Protein 9MHW (pdb70)

B-factor: mean 19.95, std 8.9, range [6.09, 127.35]

InterPro domains:
  IPR000157 Toll/interleukin-1 receptor homology (TIR) domain [PF01582] (880-1028)
  IPR000157 Toll/interleukin-1 receptor homology (TIR) domain [PS50104] (878-1022)
  IPR000157 Toll/interleukin-1 receptor homology (TIR) domain [SM00255] (879-1025)
  IPR000483 Cysteine-rich flanking region, C-terminal [SM00082] (772-823)
  IPR001611 Leucine-rich repeat [PF13855] (54-97)
  IPR001611 Leucine-rich repeat [PF13855] (277-323)
  IPR001611 Leucine-rich repeat [PF13855] (485-542)
  IPR001611 Leucine-rich repeat [PF13855] (640-700)
  IPR001611 Leucine-rich repeat [PF13855] (713-773)
  IPR001611 Leucine-rich repeat [PS51450] (64-85)
  IPR001611 Leucine-rich repeat [PS51450] (585-606)
  IPR001611 Leucine-rich repeat [PS51450] (640-661)
  IPR001611 Leucine-rich repeat [PS51450] (713-734)
  IPR001611 Leucine-rich repeat [PS51450] (737-758)
  IPR003591 Leucine-rich repeat, typical subtype [SM00369] (66-85)
  IPR003591 Leucine-rich repeat, typical subtype [SM00369] (124-147)
  IPR003591 Leucine-rich repeat, typical subtype [SM00369] (200-223)
  IPR003591 Leucine-rich repeat, typical subtype [SM00369] (224-244)
  IPR003591 Leucine-rich repeat, typical subtype [SM00369] (286-309)
  IPR003591 Leucine-rich repeat, typical subtype [SM00369] (310-334)

Radius of gyration: 31.09 Å; Cα contacts (8 Å, |Δi|>4): 2080; chains: 1; bounding box: 82×81×39 Å

Nearest PDB structures (foldseek):
  3wn4-assembly1_A  TM=9.957E-01  e=0.000E+00  Homo sapiens
  5awb-assembly1_A-2  TM=9.964E-01  e=0.000E+00  Homo sapiens
  5az5-assembly1_A  TM=9.906E-01  e=0.000E+00  Homo sapiens
  4r09-assembly1_B  TM=9.933E-01  e=0.000E+00  Homo sapiens
  5awa-assembly1_A  TM=9.949E-01  e=0.000E+00  Homo sapiens

Solvent-accessible surface area: 31179 Å² total; per-residue (Å²): 81,47,61,8,7,44,56,41,160,67,121,146,17,30,43,1,82,0,30,121,30,110,22,133,118,5,17,109,87,16,17,77,127,2,28,38,2,39,0,11,58,0,85,0,58,106,0,50,94,52,9,6,106,70,27,73,75,1,48,57,0,21,0,14,68,0,49,88,61,6,77,27,60,111,12,7,1,97,92,7,92,69,0,63,41,0,27,0,10,60,2,110,5,93,100,10,9,44,29,12,4,75,21,0,21,46,0,2,0,5,49,1,43,2,36,52,3,28,85,104,8,0,28,114,3,89,58,0,52,34,0,59,2,5,11,1,14,48,61,121,62,149,37,121,116,16,90,36,67,78,5,2,2,91,63,0,94,71,0,71,24,0,10,0,9,8,4,14,18,48,131,6,6,88,103,26,10,68,19,0,87,76,0,49,0,5,26,0,92,0,98,103,0,20,94,87,34,2,96,38,4,102,66,0,35,24,0,15,0,1,5,0,3,16,14,28,102,121,33,109,33,60,31,116,65,9,137,85,23,49,39,4,88,17,39,81,88,4,3,81,54,1,56,68,0,69,72,2,25,0,0,2,0,0,4,114,92,9,64,23,25,21,4,132,43,3,59,73,3,72,15,0,13,0,0,54,0,69,0,27,52,25,1,35,70,0,63,1,0,64,66,3,69,114,0,35,61,0,7,0,0,32,0,41,94,137,89,43,81,48,99,51,3,88,14,7,130,38,0,18,109,0,100,34,0,126,12,0,32,0,42,0,7,22,0,43,59,2,92,71,100,12,0,83,13,0,18,125,1,58,74,1,21,17,2,3,0,2,55,0,99,0,88,52,9,60,12,55,2,1,106,88,22,82,68,4,88,39,0,44,0,3,78,7,131,2,40,29,67,169,214,60,86,45,118,57,54,43,20,49,178,100,114,80,58,10,118,78,110,5,28,90,65,32,48,0,0,5,0,8,86,10,46,1,115,99,2,16,128,71,6,4,98,64,11,15,91,1,13,0,0,24,3,15,25,1,64,4,35,15,56,4,42,15,92,21,0,70,49,0,43,85,0,64,14,0,24,2,13,73,12,114,2,25,7,53,50,50,54,1,0,40,28,0,70,46,0,28,19,0,27,0,7,107,0,21,65,55,5,131,69,68,77,53,64,5,32,5,25,0,1,83,84,7,107,66,0,100,33,0,33,0,7,59,0,22,0,45,29,8,32,116,49,59,46,1,59,4,187,20,0,31,43,0,25,1,8,16,1,42,0,40,67,0,5,64,94,134,33,113,122,1,34,33,2,2,87,18,0,142,68,0,38,93,2,36,0,8,89,0,118,1,84,79,14,27,72,100,1,6,71,21,7,6,61,20,0,39,54,1,36,0,18,67,9,65,0,62,94,16,39,17,61,18,3,97,90,4,96,154,2,64,42,0,0,0,89,19,10,77,4,96,138,14,24,99,27,0,35,99,30,15,110,22,0,111,23,0,23,0,7,114,8,112,0,64,103,3,12,74,25,2,5,26,118,5,54,23,2,85,47,0,10,0,5,30,3,88,0,84,45,2,69,73,49,0,4,50,46,130,73,138,29,134,16,45,66,0,28,0,16,47,5,49,0,63,16,60,126,103,14,15,59,1,68,127,7,2,83,119,43,111,111,6,44,8,29,113,11,12,23,1,46,5,57,40,47,70,116,55,53,52,122,10,5,34,97

Structure (mmCIF, N/CA/C/O backbone):
data_9MHW
#
_entry.id   9MHW
#
_cell.length_a   140.073
_cell.length_b   100.530
_cell.length_c   77.913
_cell.angle_alpha   90.00
_cell.angle_beta   121.86
_cell.angle_gamma   90.00
#
_symmetry.space_group_name_H-M   'C 1 2 1'
#
loop_
_entity.id
_entity.type
_entity.pdbx_description
1 polymer 'Toll-like receptor 8'
2 branched alpha-D-mannopyranose-(1-2)-alpha-D-mannopyranose-(1-3)-[alpha-D-mannopyranose-(2-6)]beta-D-mannopyranose-(1-4)-2-acetamido-2-deoxy-beta-D-glucopyranose-(1-4)-2-acetamido-2-deoxy-beta-D-glucopyranose
3 branched beta-D-mannopyranose-(1-4)-2-acetamido-2-deoxy-beta-D-glucopyranose-(1-4)-2-acetamido-2-deoxy-beta-D-glucopyranose
4 non-polymer 2-acetamido-2-deoxy-beta-D-glucopyranose
5 non-polymer 'NICKEL (II) ION'
6 non-polymer (3S)-3-[(2-amino-5-{[2-methoxy-5-({[(3S)-oxolan-3-yl]amino}methyl)phenyl]methyl}-5H-pyrimido[5,4-b]indol-4-yl)amino]hexan-1-ol
7 water water
#
loop_
_atom_site.group_PDB
_atom_site.id
_atom_site.type_symbol
_atom_site.label_atom_id
_atom_site.label_alt_id
_atom_site.label_comp_id
_atom_site.label_asym_id
_atom_site.label_entity_id
_atom_site.label_seq_id
_atom_site.pdbx_PDB_ins_code
_atom_site.Cartn_x
_atom_site.Cartn_y
_atom_site.Cartn_z
_atom_site.occupancy
_atom_site.B_iso_or_equiv
_atom_site.auth_seq_id
_atom_site.auth_comp_id
_atom_site.auth_asym_id
_atom_site.auth_atom_id
_atom_site.pdbx_PDB_model_num
ATOM 1 N N . ARG A 1 6 ? 8.243 23.809 24.311 1.00 28.84 32 ARG A N 1
ATOM 2 C CA . ARG A 1 6 ? 8.398 22.378 24.069 1.00 28.89 32 ARG A CA 1
ATOM 3 C C . ARG A 1 6 ? 9.684 22.106 23.293 1.00 29.46 32 ARG A C 1
ATOM 4 O O . ARG A 1 6 ? 10.042 22.877 22.398 1.00 29.90 32 ARG A O 1
ATOM 24 N N . SER A 1 7 ? 10.399 21.025 23.654 1.00 29.05 33 SER A N 1
ATOM 25 C CA . SER A 1 7 ? 11.658 20.687 23.003 1.00 29.05 33 SER A CA 1
ATOM 26 C C . SER A 1 7 ? 11.474 20.441 21.526 1.00 28.10 33 SER A C 1
ATOM 27 O O . SER A 1 7 ? 10.458 19.888 21.107 1.00 28.26 33 SER A O 1
ATOM 35 N N . TYR A 1 8 ? 12.438 20.913 20.749 1.00 26.54 34 TYR A N 1
ATOM 36 C CA . TYR A 1 8 ? 12.447 20.807 19.304 1.00 25.26 34 TYR A CA 1
ATOM 37 C C . TYR A 1 8 ? 13.913 20.752 18.837 1.00 24.34 34 TYR A C 1
ATOM 38 O O . TYR A 1 8 ? 14.711 21.544 19.342 1.00 24.71 34 TYR A O 1
ATOM 56 N N . PRO A 1 9 ? 14.306 19.902 17.862 1.00 23.20 35 PRO A N 1
ATOM 57 C CA . PRO A 1 9 ? 13.520 18.904 17.122 1.00 22.91 35 PRO A CA 1
ATOM 58 C C . PRO A 1 9 ? 13.435 17.529 17.779 1.00 23.04 35 PRO A C 1
ATOM 59 O O . PRO A 1 9 ? 12.801 16.652 17.206 1.00 23.46 35 PRO A O 1
ATOM 70 N N . CYS A 1 10 ? 14.077 17.312 18.943 1.00 22.75 36 CYS A N 1
ATOM 71 C CA . CYS A 1 10 ? 14.092 15.994 19.571 1.00 23.54 36 CYS A CA 1
ATOM 72 C C . CYS A 1 10 ? 12.890 15.766 20.487 1.00 23.94 36 CYS A C 1
ATOM 73 O O . CYS A 1 10 ? 12.241 16.713 20.931 1.00 24.68 36 CYS A O 1
ATOM 80 N N . ASP A 1 11 ? 12.613 14.493 20.787 1.00 23.46 37 ASP A N 1
ATOM 81 C CA . ASP A 1 11 ? 11.598 14.087 21.747 1.00 23.98 37 ASP A CA 1
ATOM 82 C C . ASP A 1 11 ? 12.374 13.607 22.961 1.00 24.01 37 ASP A C 1
ATOM 83 O O . ASP A 1 11 ? 13.224 12.732 22.828 1.00 24.03 37 ASP A O 1
ATOM 92 N N . GLU A 1 12 ? 12.119 14.191 24.135 1.00 23.76 38 GLU A N 1
ATOM 93 C CA . GLU A 1 12 ? 12.859 13.845 25.340 1.00 24.00 38 GLU A CA 1
ATOM 94 C C . GLU A 1 12 ? 12.107 12.823 26.161 1.00 24.88 38 GLU A C 1
ATOM 95 O O . GLU A 1 12 ? 10.890 12.922 26.297 1.00 25.19 38 GLU A O 1
ATOM 107 N N . LYS A 1 13 ? 12.835 11.845 26.719 1.00 24.83 39 LYS A N 1
ATOM 108 C CA . LYS A 1 13 ? 12.250 10.792 27.529 1.00 25.41 39 LYS A CA 1
ATOM 109 C C . LYS A 1 13 ? 13.159 10.471 28.696 1.00 25.55 39 LYS A C 1
ATOM 110 O O . LYS A 1 13 ? 14.362 10.312 28.501 1.00 25.43 39 LYS A O 1
ATOM 117 N N . LYS A 1 14 ? 12.591 10.311 29.890 1.00 25.77 40 LYS A N 1
ATOM 118 C CA . LYS A 1 14 ? 13.383 9.908 31.043 1.00 26.55 40 LYS A CA 1
ATOM 119 C C . LYS A 1 14 ? 13.488 8.379 31.020 1.00 27.85 40 LYS A C 1
ATOM 120 O O . LYS A 1 14 ? 12.496 7.699 30.755 1.00 28.09 40 LYS A O 1
ATOM 139 N N . GLN A 1 15 ? 14.687 7.844 31.253 1.00 28.14 41 GLN A N 1
ATOM 140 C CA . GLN A 1 15 ? 14.899 6.400 31.305 1.00 29.02 41 GLN A CA 1
ATOM 141 C C . GLN A 1 15 ? 15.797 6.144 32.489 1.00 29.10 41 GLN A C 1
ATOM 142 O O . GLN A 1 15 ? 17.021 6.119 32.355 1.00 29.18 41 GLN A O 1
ATOM 149 N N . ASN A 1 16 ? 15.179 6.028 33.683 1.00 28.72 42 ASN A N 1
ATOM 150 C CA . ASN A 1 16 ? 15.894 5.852 34.947 1.00 28.95 42 ASN A CA 1
ATOM 151 C C . ASN A 1 16 ? 16.852 7.063 35.157 1.00 27.99 42 ASN A C 1
ATOM 152 O O . ASN A 1 16 ? 16.390 8.186 34.980 1.00 27.79 42 ASN A O 1
ATOM 163 N N . ASP A 1 17 ? 18.146 6.870 35.465 1.00 27.17 43 ASP A N 1
ATOM 164 C CA . ASP A 1 17 ? 19.069 7.976 35.697 1.00 27.16 43 ASP A CA 1
ATOM 165 C C . ASP A 1 17 ? 19.634 8.544 34.392 1.00 26.07 43 ASP A C 1
ATOM 166 O O . ASP A 1 17 ? 20.838 8.779 34.279 1.00 26.37 43 ASP A O 1
ATOM 175 N N . SER A 1 18 ? 18.752 8.806 33.416 1.00 24.42 44 SER A N 1
ATOM 176 C CA . SER A 1 18 ? 19.155 9.356 32.132 1.00 23.27 44 SER A CA 1
ATOM 177 C C . SER A 1 18 ? 17.986 10.063 31.446 1.00 21.46 44 SER A C 1
ATOM 178 O O . SER A 1 18 ? 16.825 9.762 31.722 1.00 20.61 44 SER A O 1
ATOM 186 N N . VAL A 1 19 ? 18.303 10.996 30.547 1.00 20.46 45 VAL A N 1
ATOM 187 C CA . VAL A 1 19 ? 17.316 11.698 29.726 1.00 19.96 45 VAL A CA 1
ATOM 188 C C . VAL A 1 19 ? 17.776 11.505 28.286 1.00 20.16 45 VAL A C 1
ATOM 189 O O . VAL A 1 19 ? 18.863 11.939 27.919 1.00 19.56 45 VAL A O 1
ATOM 202 N N . ILE A 1 20 ? 16.963 10.829 27.484 1.00 20.71 46 ILE A N 1
ATOM 203 C CA . ILE A 1 20 ? 17.296 10.530 26.093 1.00 21.79 46 ILE A CA 1
ATOM 204 C C . ILE A 1 20 ? 16.617 11.549 25.185 1.00 22.00 46 ILE A C 1
ATOM 205 O O . ILE A 1 20 ? 15.400 11.722 25.262 1.00 22.56 46 ILE A O 1
ATOM 221 N N . ALA A 1 21 ? 17.390 12.188 24.295 1.00 21.35 47 ALA A N 1
ATOM 222 C CA . ALA A 1 21 ? 16.846 13.080 23.285 1.00 21.67 47 ALA A CA 1
ATOM 223 C C . ALA A 1 21 ? 16.767 12.242 22.020 1.00 22.51 47 ALA A C 1
ATOM 224 O O . ALA A 1 21 ? 17.773 12.043 21.337 1.00 22.73 47 ALA A O 1
ATOM 231 N N . GLU A 1 22 ? 15.593 11.673 21.779 1.00 22.70 48 GLU A N 1
ATOM 232 C CA . GLU A 1 22 ? 15.310 10.885 20.597 1.00 23.45 48 GLU A CA 1
ATOM 233 C C . GLU A 1 22 ? 15.227 11.881 19.438 1.00 23.19 48 GLU A C 1
ATOM 234 O O . GLU A 1 22 ? 14.257 12.614 19.316 1.00 23.38 48 GLU A O 1
ATOM 246 N N . CYS A 1 23 ? 16.290 11.965 18.651 1.00 22.63 49 CYS A N 1
ATOM 247 C CA . CYS A 1 23 ? 16.409 12.930 17.562 1.00 22.90 49 CYS A CA 1
ATOM 248 C C . CYS A 1 23 ? 16.794 12.238 16.245 1.00 22.74 49 CYS A C 1
ATOM 249 O O . CYS A 1 23 ? 17.363 12.882 15.373 1.00 23.20 49 CYS A O 1
ATOM 256 N N . SER A 1 24 ? 16.452 10.958 16.082 1.00 22.25 50 SER A N 1
ATOM 257 C CA . SER A 1 24 ? 16.794 10.199 14.896 1.00 23.07 50 SER A CA 1
ATOM 258 C C . SER A 1 24 ? 15.775 10.366 13.793 1.00 24.10 50 SER A C 1
ATOM 259 O O . SER A 1 24 ? 14.609 10.650 14.073 1.00 23.93 50 SER A O 1
ATOM 267 N N . ASN A 1 25 ? 16.201 10.111 12.543 1.00 24.58 51 ASN A N 1
ATOM 268 C CA . ASN A 1 25 ? 15.314 10.057 11.383 1.00 26.48 51 ASN A CA 1
ATOM 269 C C . ASN A 1 25 ? 14.391 11.278 11.272 1.00 26.92 51 ASN A C 1
ATOM 270 O O . ASN A 1 25 ? 13.176 11.143 11.132 1.00 27.72 51 ASN A O 1
ATOM 281 N N . ARG A 1 26 ? 14.990 12.467 11.357 1.00 26.18 52 ARG A N 1
ATOM 282 C CA . ARG A 1 26 ? 14.301 13.762 11.360 1.00 26.07 52 ARG A CA 1
ATOM 283 C C . ARG A 1 26 ? 14.773 14.700 10.244 1.00 25.81 52 ARG A C 1
ATOM 284 O O . ARG A 1 26 ? 14.462 15.892 10.315 1.00 26.25 52 ARG A O 1
ATOM 305 N N . ARG A 1 27 ? 15.527 14.190 9.238 1.00 24.84 53 ARG A N 1
ATOM 306 C CA . ARG A 1 27 ? 16.057 14.982 8.121 1.00 24.99 53 ARG A CA 1
ATOM 307 C C . ARG A 1 27 ? 16.976 16.123 8.564 1.00 25.06 53 ARG A C 1
ATOM 308 O O . ARG A 1 27 ? 17.154 17.089 7.821 1.00 25.37 53 ARG A O 1
ATOM 329 N N . LEU A 1 28 ? 17.593 16.005 9.749 1.00 24.66 54 LEU A N 1
ATOM 330 C CA . LEU A 1 28 ? 18.456 17.062 10.262 1.00 25.03 54 LEU A CA 1
ATOM 331 C C . LEU A 1 28 ? 19.702 17.191 9.404 1.00 26.12 54 LEU A C 1
ATOM 332 O O . LEU A 1 28 ? 20.373 16.194 9.157 1.00 26.10 54 LEU A O 1
ATOM 348 N N . GLN A 1 29 ? 19.977 18.405 8.900 1.00 26.90 55 GLN A N 1
ATOM 349 C CA . GLN A 1 29 ? 21.171 18.677 8.084 1.00 27.95 55 GLN A CA 1
ATOM 350 C C . GLN A 1 29 ? 22.400 18.900 8.978 1.00 28.10 55 GLN A C 1
ATOM 351 O O . GLN A 1 29 ? 23.522 18.726 8.516 1.00 28.19 55 GLN A O 1
ATOM 365 N N . GLU A 1 30 ? 22.201 19.319 10.238 1.00 28.27 56 GLU A N 1
ATOM 366 C CA . GLU A 1 30 ? 23.279 19.535 11.186 1.00 28.74 56 GLU A CA 1
ATOM 367 C C . GLU A 1 30 ? 22.788 19.238 12.607 1.00 28.01 56 GLU A C 1
ATOM 368 O O . GLU A 1 30 ? 21.583 19.122 12.838 1.00 28.00 56 GLU A O 1
ATOM 380 N N . VAL A 1 31 ? 23.713 19.081 13.559 1.00 27.50 57 VAL A N 1
ATOM 381 C CA . VAL A 1 31 ? 23.331 18.825 14.960 1.00 28.07 57 VAL A CA 1
ATOM 382 C C . VAL A 1 31 ? 22.564 20.050 15.493 1.00 28.12 57 VAL A C 1
ATOM 383 O O . VAL A 1 31 ? 23.058 21.168 15.335 1.00 28.44 57 VAL A O 1
ATOM 396 N N . PRO A 1 32 ? 21.353 19.888 16.054 1.00 27.94 58 PRO A N 1
ATOM 397 C CA . PRO A 1 32 ? 20.623 21.074 16.521 1.00 27.94 58 PRO A CA 1
ATOM 398 C C . PRO A 1 32 ? 21.291 21.751 17.701 1.00 27.87 58 PRO A C 1
ATOM 399 O O . PRO A 1 32 ? 21.871 21.079 18.556 1.00 27.72 58 PRO A O 1
ATOM 410 N N . GLN A 1 33 ? 21.219 23.084 17.731 1.00 27.72 59 GLN A N 1
ATOM 411 C CA . GLN A 1 33 ? 21.719 23.882 18.847 1.00 27.92 59 GLN A CA 1
ATOM 412 C C . GLN A 1 33 ? 20.592 24.130 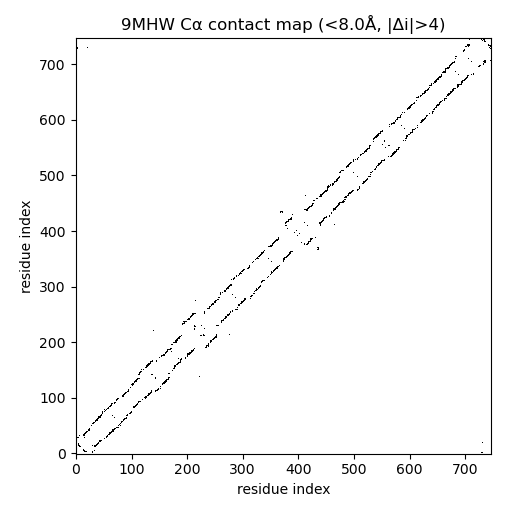19.879 1.00 27.81 59 GLN A C 1
ATOM 413 O O . GLN A 1 33 ? 20.695 25.054 20.680 1.00 28.49 59 GLN A O 1
ATOM 427 N N . THR A 1 34 ? 19.564 23.262 19.913 1.00 26.86 60 THR A N 1
ATOM 428 C CA . THR A 1 34 ? 18.425 23.368 20.815 1.00 26.68 60 THR A CA 1
ATOM 429 C C . THR A 1 34 ? 18.246 22.075 21.628 1.00 26.29 60 THR A C 1
ATOM 430 O O . THR A 1 34 ? 17.122 21.735 21.983 1.00 26.75 60 THR A O 1
ATOM 441 N N . VAL A 1 35 ? 19.349 21.365 21.936 1.00 25.28 61 VAL A N 1
ATOM 442 C CA . VAL A 1 35 ? 19.289 20.165 22.760 1.00 24.77 61 VAL A CA 1
ATOM 443 C C . VAL A 1 35 ? 19.129 20.628 24.217 1.00 24.11 61 VAL A C 1
ATOM 444 O O . VAL A 1 35 ? 19.774 21.593 24.627 1.00 24.34 61 VAL A O 1
ATOM 457 N N . GLY A 1 36 ? 18.284 19.949 24.984 1.00 23.06 62 GLY A N 1
ATOM 458 C CA . GLY A 1 36 ? 18.061 20.303 26.378 1.00 22.98 62 GLY A CA 1
ATOM 459 C C . GLY A 1 36 ? 19.319 20.149 27.207 1.00 22.71 62 GLY A C 1
ATOM 460 O O . GLY A 1 36 ? 20.088 19.208 26.995 1.00 22.79 62 GLY A O 1
ATOM 464 N N . LYS A 1 37 ? 19.565 21.087 28.123 1.00 22.34 63 LYS A N 1
ATOM 465 C CA . LYS A 1 37 ? 20.762 21.075 28.959 1.00 23.19 63 LYS A CA 1
ATOM 466 C C . LYS A 1 37 ? 20.825 19.859 29.909 1.00 23.55 63 LYS A C 1
ATOM 467 O O . LYS A 1 37 ? 21.906 19.455 30.297 1.00 24.14 63 LYS A O 1
ATOM 471 N N . TYR A 1 38 ? 19.684 19.259 30.237 1.00 23.44 64 TYR A N 1
ATOM 472 C CA . TYR A 1 38 ? 19.629 18.069 31.113 1.00 23.74 64 TYR A CA 1
ATOM 473 C C . TYR A 1 38 ? 19.675 16.742 30.299 1.00 22.57 64 TYR A C 1
ATOM 474 O O . TYR A 1 38 ? 19.687 15.675 30.900 1.00 23.12 64 TYR A O 1
ATOM 492 N N . VAL A 1 39 ? 19.708 16.800 28.956 1.00 21.19 65 VAL A N 1
ATOM 493 C CA . VAL A 1 39 ? 19.807 15.600 28.124 1.00 20.64 65 VAL A CA 1
ATOM 494 C C . VAL A 1 39 ? 21.161 14.904 28.386 1.00 19.57 65 VAL A C 1
ATOM 495 O O . VAL A 1 39 ? 22.198 15.546 28.286 1.00 19.71 65 VAL A O 1
ATOM 508 N N . THR A 1 40 ? 21.140 13.602 28.693 1.00 18.53 66 THR A N 1
ATOM 509 C CA . THR A 1 40 ? 22.367 12.825 28.923 1.00 18.21 66 THR A CA 1
ATOM 510 C C . THR A 1 40 ? 22.699 11.898 27.738 1.00 17.82 66 THR A C 1
ATOM 511 O O . THR A 1 40 ? 23.839 11.477 27.620 1.00 17.75 66 THR A O 1
ATOM 522 N N . GLU A 1 41 ? 21.707 11.522 26.909 1.00 17.60 67 GLU A N 1
ATOM 523 C CA . GLU A 1 41 ? 21.964 10.639 25.760 1.00 17.92 67 GLU A CA 1
ATOM 524 C C . GLU A 1 41 ? 21.285 11.257 24.559 1.00 17.87 67 GLU A C 1
ATOM 525 O O . GLU A 1 41 ? 20.093 11.514 24.618 1.00 17.74 67 GLU A O 1
ATOM 537 N N . LEU A 1 42 ? 22.036 11.500 23.481 1.00 17.35 68 LEU A N 1
ATOM 538 C CA . LEU A 1 42 ? 21.533 12.155 22.291 1.00 17.60 68 LEU A CA 1
ATOM 539 C C . LEU A 1 42 ? 21.571 11.192 21.104 1.00 17.80 68 LEU A C 1
ATOM 540 O O . LEU A 1 42 ? 22.652 10.753 20.698 1.00 18.22 68 LEU A O 1
ATOM 556 N N . ASP A 1 43 ? 20.396 10.837 20.569 1.00 17.32 69 ASP A N 1
ATOM 557 C CA . ASP A 1 43 ? 20.330 9.941 19.427 1.00 17.48 69 ASP A CA 1
ATOM 558 C C . ASP A 1 43 ? 20.079 10.744 18.176 1.00 17.43 69 ASP A C 1
ATOM 559 O O . ASP A 1 43 ? 18.944 11.097 17.916 1.00 17.34 69 ASP A O 1
ATOM 568 N N . LEU A 1 44 ? 21.117 10.990 17.383 1.00 17.15 70 LEU A N 1
ATOM 569 C CA . LEU A 1 44 ? 21.007 11.699 16.105 1.00 17.35 70 LEU A CA 1
ATOM 570 C C . LEU A 1 44 ? 21.200 10.757 14.907 1.00 17.35 70 LEU A C 1
ATOM 571 O O . LEU A 1 44 ? 21.532 11.227 13.818 1.00 17.32 70 LEU A O 1
ATOM 587 N N . SER A 1 45 ? 20.952 9.451 15.080 1.00 17.15 71 SER A N 1
ATOM 588 C CA . SER A 1 45 ? 21.141 8.491 13.992 1.00 18.15 71 SER A CA 1
ATOM 589 C C . SER A 1 45 ? 20.165 8.714 12.847 1.00 19.57 71 SER A C 1
ATOM 590 O O . SER A 1 45 ? 19.106 9.296 13.043 1.00 19.48 71 SER A O 1
ATOM 598 N N . ASP A 1 46 ? 20.533 8.266 11.646 1.00 20.60 72 ASP A N 1
ATOM 599 C CA . ASP A 1 46 ? 19.666 8.340 10.469 1.00 22.38 72 ASP A CA 1
ATOM 600 C C . ASP A 1 46 ? 19.198 9.755 10.109 1.00 22.88 72 ASP A C 1
ATOM 601 O O . ASP A 1 46 ? 18.039 9.962 9.775 1.00 23.68 72 ASP A O 1
ATOM 610 N N . ASN A 1 47 ? 20.113 10.703 10.107 1.00 22.47 73 ASN A N 1
ATOM 611 C CA . ASN A 1 47 ? 19.840 12.070 9.685 1.00 22.63 73 ASN A CA 1
ATOM 612 C C . ASN A 1 47 ? 20.761 12.396 8.477 1.00 24.14 73 ASN A C 1
ATOM 613 O O . ASN A 1 47 ? 21.378 11.488 7.922 1.00 24.94 73 ASN A O 1
ATOM 624 N N . PHE A 1 48 ? 20.792 13.643 8.018 1.00 24.54 74 PHE A N 1
ATOM 625 C CA . PHE A 1 48 ? 21.636 14.054 6.910 1.00 25.71 74 PHE A CA 1
ATOM 626 C C . PHE A 1 48 ? 22.810 14.889 7.425 1.00 25.26 74 PHE A C 1
ATOM 627 O O . PHE A 1 48 ? 23.225 15.827 6.750 1.00 25.72 74 PHE A O 1
ATOM 644 N N . ILE A 1 49 ? 23.351 14.558 8.619 1.00 24.46 75 ILE A N 1
ATOM 645 C CA . ILE A 1 49 ? 24.448 15.332 9.189 1.00 24.21 75 ILE A CA 1
ATOM 646 C C . ILE A 1 49 ? 25.730 14.993 8.439 1.00 24.65 75 ILE A C 1
ATOM 647 O O . ILE A 1 49 ? 26.045 13.821 8.263 1.00 24.83 75 ILE A O 1
ATOM 663 N N . THR A 1 50 ? 26.420 16.018 7.926 1.00 24.55 76 THR A N 1
ATOM 664 C CA . THR A 1 50 ? 27.637 15.849 7.143 1.00 24.70 76 THR A CA 1
ATOM 665 C C . THR A 1 50 ? 28.885 16.292 7.892 1.00 24.52 76 THR A C 1
ATOM 666 O O . THR A 1 50 ? 29.963 15.853 7.517 1.00 24.61 76 THR A O 1
ATOM 677 N N . HIS A 1 51 ? 28.764 17.187 8.895 1.00 24.12 77 HIS A N 1
ATOM 678 C CA . HIS A 1 51 ? 29.915 17.727 9.613 1.00 24.26 77 HIS A CA 1
ATOM 679 C C . HIS A 1 51 ? 29.714 17.773 11.125 1.00 24.18 77 HIS A C 1
ATOM 680 O O . HIS A 1 51 ? 28.641 18.133 11.610 1.00 24.59 77 HIS A O 1
ATOM 694 N N . ILE A 1 52 ? 30.783 17.462 11.862 1.00 23.23 78 ILE A N 1
ATOM 695 C CA . ILE A 1 52 ? 30.842 17.523 13.317 1.00 22.65 78 ILE A CA 1
ATOM 696 C C . ILE A 1 52 ? 32.085 18.343 13.647 1.00 23.15 78 ILE A C 1
ATOM 697 O O . ILE A 1 52 ? 33.167 18.032 13.155 1.00 23.22 78 ILE A O 1
ATOM 713 N N . THR A 1 53 ? 31.937 19.387 14.460 1.00 23.74 79 THR A N 1
ATOM 714 C CA . THR A 1 53 ? 33.052 20.244 14.903 1.00 24.54 79 THR A CA 1
ATOM 715 C C . THR A 1 53 ? 32.996 20.376 16.437 1.00 25.29 79 THR A C 1
ATOM 716 O O . THR A 1 53 ? 32.048 19.885 17.058 1.00 24.64 79 THR A O 1
ATOM 727 N N . ASN A 1 54 ? 33.995 21.056 17.052 1.00 26.64 80 ASN A N 1
ATOM 728 C CA . ASN A 1 54 ? 33.988 21.345 18.489 1.00 28.34 80 ASN A CA 1
ATOM 729 C C . ASN A 1 54 ? 32.845 22.316 18.904 1.00 28.06 80 ASN A C 1
ATOM 730 O O . ASN A 1 54 ? 32.684 22.572 20.091 1.00 28.72 80 ASN A O 1
ATOM 741 N N . GLU A 1 55 ? 32.072 22.851 17.938 1.00 27.51 81 GLU A N 1
ATOM 742 C CA . GLU A 1 55 ? 30.902 23.710 18.169 1.00 27.48 81 GLU A CA 1
ATOM 743 C C . GLU A 1 55 ? 29.594 22.891 18.170 1.00 26.79 81 GLU A C 1
ATOM 744 O O . GLU A 1 55 ? 28.594 23.326 18.750 1.00 27.22 81 GLU A O 1
ATOM 748 N N . SER A 1 56 ? 29.582 21.745 17.456 1.00 25.60 82 SER A N 1
ATOM 749 C CA . SER A 1 56 ? 28.420 20.870 17.310 1.00 24.84 82 SER A CA 1
ATOM 750 C C . SER A 1 56 ? 27.648 20.585 18.606 1.00 24.88 82 SER A C 1
ATOM 751 O O . SER A 1 56 ? 26.420 20.700 18.626 1.00 25.08 82 SER A O 1
ATOM 759 N N . PHE A 1 57 ? 28.357 20.212 19.676 1.00 24.48 83 PHE A N 1
ATOM 760 C CA . PHE A 1 57 ? 27.737 19.871 20.956 1.00 24.71 83 PHE A CA 1
ATOM 761 C C . PHE A 1 57 ? 28.250 20.795 22.072 1.00 25.81 83 PHE A C 1
ATOM 762 O O . PHE A 1 57 ? 28.311 20.362 23.222 1.00 25.61 83 PHE A O 1
ATOM 779 N N . GLN A 1 58 ? 28.597 22.063 21.753 1.00 26.77 84 GLN A N 1
ATOM 780 C CA . GLN A 1 58 ? 29.178 22.958 22.758 1.00 27.89 84 GLN A CA 1
ATOM 781 C C . GLN A 1 58 ? 28.191 23.246 23.896 1.00 27.10 84 GLN A C 1
ATOM 782 O O . GLN A 1 58 ? 26.978 23.332 23.684 1.00 26.85 84 GLN A O 1
ATOM 796 N N . GLY A 1 59 ? 28.731 23.316 25.105 1.00 26.51 85 GLY A N 1
ATOM 797 C CA . GLY A 1 59 ? 27.945 23.551 26.304 1.00 26.64 85 GLY A CA 1
ATOM 798 C C . GLY A 1 59 ? 27.207 22.334 26.835 1.00 25.98 85 GLY A C 1
ATOM 799 O O . GLY A 1 59 ? 26.822 22.324 28.006 1.00 26.68 85 GLY A O 1
ATOM 803 N N . LEU A 1 60 ? 27.005 21.291 26.002 1.00 24.57 86 LEU A N 1
ATOM 804 C CA . LEU A 1 60 ? 26.250 20.097 26.400 1.00 23.78 86 LEU A CA 1
ATOM 805 C C . LEU A 1 60 ? 27.094 19.102 27.211 1.00 23.12 86 LEU A C 1
ATOM 806 O O . LEU A 1 60 ? 27.204 17.933 26.859 1.00 23.30 86 LEU A O 1
ATOM 822 N N . GLN A 1 61 ? 27.576 19.555 28.364 1.00 22.38 87 GLN A N 1
ATOM 823 C CA . GLN A 1 61 ? 28.445 18.789 29.244 1.00 22.29 87 GLN A CA 1
ATOM 824 C C . GLN A 1 61 ? 27.778 17.569 29.879 1.00 21.55 87 GLN A C 1
ATOM 825 O O . GLN A 1 61 ? 28.483 16.628 30.249 1.00 21.77 87 GLN A O 1
ATOM 839 N N . ASN A 1 62 ? 26.444 17.567 30.013 1.00 20.36 88 ASN A N 1
ATOM 840 C CA . ASN A 1 62 ? 25.756 16.412 30.596 1.00 19.98 88 ASN A CA 1
ATOM 841 C C . ASN A 1 62 ? 25.709 15.184 29.653 1.00 18.95 88 ASN A C 1
ATOM 842 O O . ASN A 1 62 ? 25.292 14.113 30.101 1.00 18.97 88 ASN A O 1
ATOM 853 N N . LEU A 1 63 ? 26.130 15.318 28.386 1.00 17.92 89 LEU A N 1
ATOM 854 C CA . LEU A 1 63 ? 26.091 14.186 27.453 1.00 17.83 89 LEU A CA 1
ATOM 855 C C . LEU A 1 63 ? 27.079 13.067 27.804 1.00 18.17 89 LEU A C 1
ATOM 856 O O . LEU A 1 63 ? 28.287 13.274 27.751 1.00 19.01 89 LEU A O 1
ATOM 872 N N . THR A 1 64 ? 26.555 11.892 28.160 1.00 17.35 90 THR A N 1
ATOM 873 C CA . THR A 1 64 ? 27.334 10.681 28.399 1.00 17.75 90 THR A CA 1
ATOM 874 C C . THR A 1 64 ? 27.273 9.746 27.150 1.00 16.96 90 THR A C 1
ATOM 875 O O . THR A 1 64 ? 28.112 8.861 27.029 1.00 16.49 90 THR A O 1
ATOM 886 N N . LYS A 1 65 ? 26.310 9.947 26.220 1.00 16.21 91 LYS A N 1
ATOM 887 C CA . LYS A 1 65 ? 26.195 9.098 25.044 1.00 15.94 91 LYS A CA 1
ATOM 888 C C . LYS A 1 65 ? 25.733 9.903 23.839 1.00 15.59 91 LYS A C 1
ATOM 889 O O . LYS A 1 65 ? 24.810 10.701 23.950 1.00 16.09 91 LYS A O 1
ATOM 908 N N . ILE A 1 66 ? 26.358 9.666 22.685 1.00 14.63 92 ILE A N 1
ATOM 909 C CA . ILE A 1 66 ? 25.985 10.287 21.420 1.00 15.05 92 ILE A CA 1
ATOM 910 C C . ILE A 1 66 ? 25.951 9.184 20.391 1.00 15.30 92 ILE A C 1
ATOM 911 O O . ILE A 1 66 ? 26.927 8.434 20.251 1.00 16.09 92 ILE A O 1
ATOM 927 N N . ASN A 1 67 ? 24.848 9.101 19.648 1.00 14.93 93 ASN A N 1
ATOM 928 C CA . ASN A 1 67 ? 24.699 8.156 18.567 1.00 14.90 93 ASN A CA 1
ATOM 929 C C . ASN A 1 67 ? 24.554 8.965 17.287 1.00 15.48 93 ASN A C 1
ATOM 930 O O . ASN A 1 67 ? 23.605 9.722 17.143 1.00 16.27 93 ASN A O 1
ATOM 941 N N . LEU A 1 68 ? 25.546 8.860 16.399 1.00 15.33 94 LEU A N 1
ATOM 942 C CA . LEU A 1 68 ? 25.556 9.506 15.090 1.00 15.77 94 LEU A CA 1
ATOM 943 C C . LEU A 1 68 ? 25.541 8.439 13.964 1.00 16.31 94 LEU A C 1
ATOM 944 O O . LEU A 1 68 ? 25.868 8.767 12.825 1.00 16.92 94 LEU A O 1
ATOM 960 N N . ASN A 1 69 ? 25.056 7.209 14.245 1.00 15.84 95 ASN A N 1
ATOM 961 C CA . ASN A 1 69 ? 25.021 6.136 13.248 1.00 15.65 95 ASN A CA 1
ATOM 962 C C . ASN A 1 69 ? 24.247 6.531 12.001 1.00 17.09 95 ASN A C 1
ATOM 963 O O . ASN A 1 69 ? 23.204 7.166 12.106 1.00 16.29 95 ASN A O 1
ATOM 974 N N . HIS A 1 70 ? 24.717 6.085 10.838 1.00 18.41 96 HIS A N 1
ATOM 975 C CA . HIS A 1 70 ? 24.036 6.333 9.562 1.00 21.14 96 HIS A CA 1
ATOM 976 C C . HIS A 1 70 ? 23.845 7.831 9.291 1.00 23.46 96 HIS A C 1
ATOM 977 O O . HIS A 1 70 ? 22.719 8.304 9.133 1.00 25.25 96 HIS A O 1
ATOM 991 N N . ASN A 1 71 ? 24.942 8.576 9.280 1.00 23.72 97 ASN A N 1
ATOM 992 C CA . ASN A 1 71 ? 24.944 10.000 8.943 1.00 24.41 97 ASN A CA 1
ATOM 993 C C . ASN A 1 71 ? 26.111 10.217 7.981 1.00 26.68 97 ASN A C 1
ATOM 994 O O . ASN A 1 71 ? 27.231 9.812 8.323 1.00 26.69 97 ASN A O 1
ATOM 1005 N N . PRO A 1 72 ? 25.921 10.852 6.805 1.00 28.51 98 PRO A N 1
ATOM 1006 C CA . PRO A 1 72 ? 24.670 11.375 6.231 1.00 30.70 98 PRO A CA 1
ATOM 1007 C C . PRO A 1 72 ? 23.892 10.260 5.528 1.00 33.61 98 PRO A C 1
ATOM 1008 O O . PRO A 1 72 ? 24.495 9.454 4.827 1.00 34.24 98 PRO A O 1
ATOM 1019 N N . ASN A 1 73 ? 22.571 10.203 5.707 1.00 35.38 99 ASN A N 1
ATOM 1020 C CA . ASN A 1 73 ? 21.740 9.170 5.084 1.00 37.24 99 ASN A CA 1
ATOM 1021 C C . ASN A 1 73 ? 21.542 9.465 3.604 1.00 38.51 99 ASN A C 1
ATOM 1022 O O . ASN A 1 73 ? 22.468 9.289 2.814 1.00 39.33 99 ASN A O 1
ATOM 1026 N N . GLY A 1 87 ? 31.235 10.877 3.332 1.00 27.79 113 GLY A N 1
ATOM 1027 C CA . GLY A 1 87 ? 30.706 10.461 4.623 1.00 28.06 113 GLY A CA 1
ATOM 1028 C C . GLY A 1 87 ? 30.729 11.556 5.667 1.00 28.32 113 GLY A C 1
ATOM 1029 O O . GLY A 1 87 ? 30.934 12.729 5.341 1.00 28.84 113 GLY A O 1
ATOM 1032 N N . LEU A 1 88 ? 30.523 11.171 6.938 1.00 27.17 114 LEU A N 1
ATOM 1033 C CA . LEU A 1 88 ? 30.516 12.115 8.047 1.00 26.58 114 LEU A CA 1
ATOM 1034 C C . LEU A 1 88 ? 31.914 12.685 8.225 1.00 27.28 114 LEU A C 1
ATOM 1035 O O . LEU A 1 88 ? 32.891 11.940 8.296 1.00 27.51 114 LEU A O 1
ATOM 1051 N N . ASN A 1 89 ? 32.003 14.003 8.290 1.00 27.73 115 ASN A N 1
ATOM 1052 C CA . ASN A 1 89 ? 33.254 14.725 8.426 1.00 29.19 115 ASN A CA 1
ATOM 1053 C C . ASN A 1 89 ? 33.401 15.132 9.886 1.00 28.19 115 ASN A C 1
ATOM 1054 O O . ASN A 1 89 ? 32.607 15.926 10.373 1.00 28.36 115 ASN A O 1
ATOM 1065 N N . ILE A 1 90 ? 34.380 14.564 10.595 1.00 27.20 116 ILE A N 1
ATOM 1066 C CA . ILE A 1 90 ? 34.581 14.858 12.012 1.00 26.80 116 ILE A CA 1
ATOM 1067 C C . ILE A 1 90 ? 35.953 15.478 12.173 1.00 27.29 116 ILE A C 1
ATOM 1068 O O . ILE A 1 90 ? 36.950 14.834 11.861 1.00 27.59 116 ILE A O 1
ATOM 1084 N N . THR A 1 91 ? 36.012 16.712 12.680 1.00 27.22 117 THR A N 1
ATOM 1085 C CA . THR A 1 91 ? 37.284 17.398 12.871 1.00 27.38 117 THR A CA 1
ATOM 1086 C C . THR A 1 91 ? 38.046 16.802 14.057 1.00 26.59 117 THR A C 1
ATOM 1087 O O . THR A 1 91 ? 37.465 16.138 14.913 1.00 26.15 117 THR A O 1
ATOM 1098 N N . ASP A 1 92 ? 39.359 17.047 14.097 1.00 25.99 118 ASP A N 1
ATOM 1099 C CA . ASP A 1 92 ? 40.241 16.611 15.174 1.00 26.25 118 ASP A CA 1
ATOM 1100 C C . ASP A 1 92 ? 39.786 17.324 16.452 1.00 26.09 118 ASP A C 1
ATOM 1101 O O . ASP A 1 92 ? 39.587 18.536 16.437 1.00 26.87 118 ASP A O 1
ATOM 1110 N N . GLY A 1 93 ? 39.531 16.556 17.498 1.00 24.81 119 GLY A N 1
ATOM 1111 C CA . GLY A 1 93 ? 39.093 17.092 18.775 1.00 24.43 119 GLY A CA 1
ATOM 1112 C C . GLY A 1 93 ? 37.667 17.601 18.831 1.00 24.02 119 GLY A C 1
ATOM 1113 O O . GLY A 1 93 ? 37.310 18.265 19.806 1.00 24.11 119 GLY A O 1
ATOM 1117 N N . ALA A 1 94 ? 36.817 17.265 17.837 1.00 23.38 120 ALA A N 1
ATOM 1118 C CA . ALA A 1 94 ? 35.423 17.722 17.827 1.00 23.26 120 ALA A CA 1
ATOM 1119 C C . ALA A 1 94 ? 34.658 17.376 19.117 1.00 23.32 120 ALA A C 1
ATOM 1120 O O . ALA A 1 94 ? 33.893 18.203 19.599 1.00 23.60 120 ALA A O 1
ATOM 1127 N N . PHE A 1 95 ? 34.869 16.178 19.682 1.00 22.66 121 PHE A N 1
ATOM 1128 C CA . PHE A 1 95 ? 34.190 15.743 20.911 1.00 22.46 121 PHE A CA 1
ATOM 1129 C C . PHE A 1 95 ? 35.029 15.938 22.195 1.00 23.39 121 PHE A C 1
ATOM 1130 O O . PHE A 1 95 ? 34.531 15.662 23.284 1.00 22.98 121 PHE A O 1
ATOM 1147 N N . LEU A 1 96 ? 36.286 16.376 22.066 1.00 24.22 122 LEU A N 1
ATOM 1148 C CA . LEU A 1 96 ? 37.226 16.517 23.188 1.00 25.85 122 LEU A CA 1
ATOM 1149 C C . LEU A 1 96 ? 36.687 17.284 24.406 1.00 27.14 122 LEU A C 1
ATOM 1150 O O . LEU A 1 96 ? 36.953 16.873 25.540 1.00 27.59 122 LEU A O 1
ATOM 1166 N N . ASN A 1 97 ? 35.912 18.358 24.185 1.00 27.47 123 ASN A N 1
ATOM 1167 C CA . ASN A 1 97 ? 35.372 19.182 25.277 1.00 28.57 123 ASN A CA 1
ATOM 1168 C C . ASN A 1 97 ? 34.242 18.513 26.088 1.00 27.84 123 ASN A C 1
ATOM 1169 O O . ASN A 1 97 ? 33.880 19.030 27.146 1.00 28.08 123 ASN A O 1
ATOM 1180 N N . LEU A 1 98 ? 33.672 17.394 25.601 1.00 26.52 124 LEU A N 1
ATOM 1181 C CA . LEU A 1 98 ? 32.632 16.671 26.340 1.00 25.55 124 LEU A CA 1
ATOM 1182 C C . LEU A 1 98 ? 33.294 15.719 27.346 1.00 25.15 124 LEU A C 1
ATOM 1183 O O . LEU A 1 98 ? 33.564 14.554 27.038 1.00 25.55 124 LEU A O 1
ATOM 1199 N N . LYS A 1 99 ? 33.567 16.240 28.549 1.00 23.87 125 LYS A N 1
ATOM 1200 C CA . LYS A 1 99 ? 34.290 15.532 29.605 1.00 23.75 125 LYS A CA 1
ATOM 1201 C C . LYS A 1 99 ? 33.561 14.344 30.211 1.00 22.98 125 LYS A C 1
ATOM 1202 O O . LYS A 1 99 ? 34.218 13.512 30.840 1.00 23.68 125 LYS A O 1
ATOM 1209 N N . ASN A 1 100 ? 32.229 14.270 30.075 1.00 21.62 126 ASN A N 1
ATOM 1210 C CA . ASN A 1 100 ? 31.450 13.142 30.591 1.00 21.09 126 ASN A CA 1
ATOM 1211 C C . ASN A 1 100 ? 31.060 12.130 29.483 1.00 20.36 126 ASN A C 1
ATOM 1212 O O . ASN A 1 100 ? 30.338 11.177 29.778 1.00 20.69 126 ASN A O 1
ATOM 1223 N N . LEU A 1 101 ? 31.518 12.329 28.229 1.00 19.39 127 LEU A N 1
ATOM 1224 C CA . LEU A 1 101 ? 31.158 11.436 27.125 1.00 18.73 127 LEU A CA 1
ATOM 1225 C C . LEU A 1 101 ? 31.768 10.052 27.304 1.00 18.46 127 LEU A C 1
ATOM 1226 O O . LEU A 1 101 ? 32.985 9.906 27.276 1.00 18.30 127 LEU A O 1
ATOM 1242 N N . ARG A 1 102 ? 30.916 9.041 27.499 1.00 18.16 128 ARG A N 1
ATOM 1243 C CA . ARG A 1 102 ? 31.340 7.662 27.729 1.00 18.66 128 ARG A CA 1
ATOM 1244 C C . ARG A 1 102 ? 31.057 6.756 26.517 1.00 18.49 128 ARG A C 1
ATOM 1245 O O . ARG A 1 102 ? 31.866 5.887 26.232 1.00 19.17 128 ARG A O 1
ATOM 1255 N N . GLU A 1 103 ? 29.931 6.944 25.814 1.00 17.44 129 GLU A N 1
ATOM 1256 C CA . GLU A 1 103 ? 29.570 6.083 24.691 1.00 17.06 129 GLU A CA 1
ATOM 1257 C C . GLU A 1 103 ? 29.390 6.914 23.436 1.00 16.23 129 GLU A C 1
ATOM 1258 O O . GLU A 1 103 ? 28.583 7.839 23.429 1.00 15.77 129 GLU A O 1
ATOM 1270 N N . LEU A 1 104 ? 30.116 6.565 22.366 1.00 15.19 130 LEU A N 1
ATOM 1271 C CA . LEU A 1 104 ? 30.057 7.283 21.110 1.00 15.26 130 LEU A CA 1
ATOM 1272 C C . LEU A 1 104 ? 29.860 6.256 19.995 1.00 15.03 130 LEU A C 1
ATOM 1273 O O . LEU A 1 104 ? 30.735 5.415 19.783 1.00 14.76 130 LEU A O 1
ATOM 1289 N N . LEU A 1 105 ? 28.703 6.293 19.325 1.00 14.85 131 LEU A N 1
ATOM 1290 C CA . LEU A 1 105 ? 28.399 5.349 18.263 1.00 15.11 131 LEU A CA 1
ATOM 1291 C C . LEU A 1 105 ? 28.525 6.082 16.943 1.00 15.66 131 LEU A C 1
ATOM 1292 O O . LEU A 1 105 ? 27.814 7.059 16.697 1.00 15.87 131 LEU A O 1
ATOM 1308 N N . LEU A 1 106 ? 29.447 5.610 16.108 1.00 15.65 132 LEU A N 1
ATOM 1309 C CA . LEU A 1 106 ? 29.745 6.191 14.823 1.00 16.10 132 LEU A CA 1
ATOM 1310 C C . LEU A 1 106 ? 29.788 5.082 13.783 1.00 16.40 132 LEU A C 1
ATOM 1311 O O . LEU A 1 106 ? 30.783 4.905 13.089 1.00 16.87 132 LEU A O 1
ATOM 1327 N N . GLU A 1 107 ? 28.680 4.376 13.639 1.00 16.10 133 GLU A N 1
ATOM 1328 C CA . GLU A 1 107 ? 28.576 3.295 12.668 1.00 15.96 133 GLU A CA 1
ATOM 1329 C C . GLU A 1 107 ? 28.029 3.782 11.360 1.00 16.34 133 GLU A C 1
ATOM 1330 O O . GLU A 1 107 ? 27.150 4.629 11.345 1.00 16.55 133 GLU A O 1
ATOM 1342 N N . ASP A 1 108 ? 28.468 3.183 10.260 1.00 16.66 134 ASP A N 1
ATOM 1343 C CA . ASP A 1 108 ? 27.918 3.474 8.944 1.00 17.65 134 ASP A CA 1
ATOM 1344 C C . ASP A 1 108 ? 27.999 4.962 8.598 1.00 18.29 134 ASP A C 1
ATOM 1345 O O . ASP A 1 108 ? 27.009 5.575 8.206 1.00 18.64 134 ASP A O 1
ATOM 1354 N N . ASN A 1 109 ? 29.188 5.538 8.813 1.00 18.21 135 ASN A N 1
ATOM 1355 C CA . ASN A 1 109 ? 29.454 6.949 8.554 1.00 18.52 135 ASN A CA 1
ATOM 1356 C C . ASN A 1 109 ? 30.508 7.163 7.458 1.00 18.65 135 ASN A C 1
ATOM 1357 O O . ASN A 1 109 ? 30.918 8.293 7.256 1.00 18.24 135 ASN A O 1
ATOM 1368 N N . GLN A 1 110 ? 30.923 6.098 6.730 1.00 19.61 136 GLN A N 1
ATOM 1369 C CA . GLN A 1 110 ? 31.946 6.156 5.685 1.00 21.08 136 GLN A CA 1
ATOM 1370 C C . GLN A 1 110 ? 33.228 6.841 6.176 1.00 20.78 136 GLN A C 1
ATOM 1371 O O . GLN A 1 110 ? 33.891 7.531 5.408 1.00 21.02 136 GLN A O 1
ATOM 1385 N N . LEU A 1 111 ? 33.588 6.632 7.451 1.00 20.09 137 LEU A N 1
ATOM 1386 C CA . LEU A 1 111 ? 34.774 7.261 8.013 1.00 20.44 137 LEU A CA 1
ATOM 1387 C C . LEU A 1 111 ? 36.022 6.649 7.413 1.00 21.00 137 LEU A C 1
ATOM 1388 O O . LEU A 1 111 ? 36.141 5.429 7.396 1.00 20.48 137 LEU A O 1
ATOM 1404 N N . PRO A 1 112 ? 36.957 7.463 6.888 1.00 21.73 138 PRO A N 1
ATOM 1405 C CA . PRO A 1 112 ? 38.190 6.890 6.327 1.00 21.70 138 PRO A CA 1
ATOM 1406 C C . PRO A 1 112 ? 39.245 6.543 7.381 1.00 22.09 138 PRO A C 1
ATOM 1407 O O . PRO A 1 112 ? 40.177 5.816 7.082 1.00 22.28 138 PRO A O 1
ATOM 1418 N N . GLN A 1 113 ? 39.114 7.085 8.603 1.00 22.26 139 GLN A N 1
ATOM 1419 C CA . GLN A 1 113 ? 40.057 6.884 9.693 1.00 22.85 139 GLN A CA 1
ATOM 1420 C C . GLN A 1 113 ? 39.313 6.917 11.027 1.00 22.42 139 GLN A C 1
ATOM 1421 O O . GLN A 1 113 ? 38.188 7.415 11.109 1.00 22.40 139 GLN A O 1
ATOM 1435 N N . ILE A 1 114 ? 39.977 6.478 12.104 1.00 21.97 140 ILE A N 1
ATOM 1436 C CA . ILE A 1 114 ? 39.435 6.626 13.451 1.00 22.15 140 ILE A CA 1
ATOM 1437 C C . ILE A 1 114 ? 39.509 8.151 13.741 1.00 22.71 140 ILE A C 1
ATOM 1438 O O . ILE A 1 114 ? 40.577 8.728 13.516 1.00 22.53 140 ILE A O 1
ATOM 1454 N N . PRO A 1 115 ? 38.414 8.837 14.147 1.00 22.32 141 PRO A N 1
ATOM 1455 C CA . PRO A 1 115 ? 38.518 10.287 14.389 1.00 22.47 141 PRO A CA 1
ATOM 1456 C C . PRO A 1 115 ? 39.641 10.666 15.360 1.00 22.07 141 PRO A C 1
ATOM 1457 O O . PRO A 1 115 ? 39.896 9.942 16.311 1.00 21.71 141 PRO A O 1
ATOM 1468 N N . SER A 1 116 ? 40.362 11.748 15.061 1.00 22.45 142 SER A N 1
ATOM 1469 C CA . SER A 1 116 ? 41.487 12.210 15.884 1.00 23.08 142 SER A CA 1
ATOM 1470 C C . SER A 1 116 ? 41.007 13.029 17.079 1.00 22.70 142 SER A C 1
ATOM 1471 O O . SER A 1 116 ? 39.967 13.678 17.007 1.00 23.02 142 SER A O 1
ATOM 1479 N N . GLY A 1 117 ? 41.785 13.014 18.158 1.00 21.91 143 GLY A N 1
ATOM 1480 C CA . GLY A 1 117 ? 41.473 13.786 19.354 1.00 21.89 143 GLY A CA 1
ATOM 1481 C C . GLY A 1 117 ? 40.178 13.414 20.048 1.00 21.93 143 GLY A C 1
ATOM 1482 O O . GLY A 1 117 ? 39.503 14.290 20.595 1.00 22.21 143 GLY A O 1
ATOM 1486 N N . LEU A 1 118 ? 39.824 12.115 20.069 1.00 21.71 144 LEU A N 1
ATOM 1487 C CA . LEU A 1 118 ? 38.606 11.667 20.766 1.00 21.45 144 LEU A CA 1
ATOM 1488 C C . LEU A 1 118 ? 38.798 11.794 22.301 1.00 21.20 144 LEU A C 1
ATOM 1489 O O . LEU A 1 118 ? 39.921 11.661 22.792 1.00 20.98 144 LEU A O 1
ATOM 1505 N N . PRO A 1 119 ? 37.720 12.037 23.080 1.00 21.33 145 PRO A N 1
ATOM 1506 C CA . PRO A 1 119 ? 37.890 12.230 24.532 1.00 21.47 145 PRO A CA 1
ATOM 1507 C C . PRO A 1 119 ? 38.304 10.993 25.315 1.00 21.42 145 PRO A C 1
ATOM 1508 O O . PRO A 1 119 ? 37.712 9.929 25.158 1.00 21.29 145 PRO A O 1
ATOM 1519 N N . GLU A 1 120 ? 39.300 11.159 26.206 1.00 21.12 146 GLU A N 1
ATOM 1520 C CA . GLU A 1 120 ? 39.805 10.081 27.061 1.00 20.80 146 GLU A CA 1
ATOM 1521 C C . GLU A 1 120 ? 38.734 9.471 27.976 1.00 20.46 146 GLU A C 1
ATOM 1522 O O . GLU A 1 120 ? 38.975 8.408 28.551 1.00 20.51 146 GLU A O 1
ATOM 1529 N N . SER A 1 121 ? 37.577 10.131 28.147 1.00 20.20 147 SER A N 1
ATOM 1530 C CA . SER A 1 121 ? 36.510 9.595 28.991 1.00 20.18 147 SER A CA 1
ATOM 1531 C C . SER A 1 121 ? 35.760 8.433 28.330 1.00 19.83 147 SER A C 1
ATOM 1532 O O . SER A 1 121 ? 35.004 7.754 29.022 1.00 20.16 147 SER A O 1
ATOM 1540 N N . LEU A 1 122 ? 35.914 8.223 27.019 1.00 19.35 148 LEU A N 1
ATOM 1541 C CA . LEU A 1 122 ? 35.194 7.145 26.329 1.00 19.33 148 LEU A CA 1
ATOM 1542 C C . LEU A 1 122 ? 35.437 5.764 26.937 1.00 18.93 148 LEU A C 1
ATOM 1543 O O . LEU A 1 122 ? 36.585 5.380 27.154 1.00 19.33 148 LEU A O 1
ATOM 1559 N N . THR A 1 123 ? 34.340 5.054 27.236 1.00 17.71 149 THR A N 1
ATOM 1560 C CA . THR A 1 123 ? 34.315 3.669 27.704 1.00 17.78 149 THR A CA 1
ATOM 1561 C C . THR A 1 123 ? 33.753 2.748 26.571 1.00 16.55 149 THR A C 1
ATOM 1562 O O . THR A 1 123 ? 34.032 1.567 26.589 1.00 16.18 149 THR A O 1
ATOM 1573 N N . GLU A 1 124 ? 32.985 3.276 25.598 1.00 16.22 150 GLU A N 1
ATOM 1574 C CA . GLU A 1 124 ? 32.451 2.468 24.505 1.00 16.25 150 GLU A CA 1
ATOM 1575 C C . GLU A 1 124 ? 32.575 3.261 23.222 1.00 15.63 150 GLU A C 1
ATOM 1576 O O . GLU A 1 124 ? 32.084 4.379 23.158 1.00 16.16 150 GLU A O 1
ATOM 1588 N N . LEU A 1 125 ? 33.212 2.686 22.201 1.00 14.60 151 LEU A N 1
ATOM 1589 C CA . LEU A 1 125 ? 33.373 3.358 20.923 1.00 14.87 151 LEU A CA 1
ATOM 1590 C C . LEU A 1 125 ? 33.023 2.364 19.852 1.00 15.30 151 LEU A C 1
ATOM 1591 O O . LEU A 1 125 ? 33.669 1.319 19.785 1.00 15.27 151 LEU A O 1
ATOM 1607 N N . SER A 1 126 ? 32.042 2.681 18.995 1.00 15.14 152 SER A N 1
ATOM 1608 C CA . SER A 1 126 ? 31.682 1.777 17.917 1.00 15.27 152 SER A CA 1
ATOM 1609 C C . SER A 1 126 ? 31.929 2.454 16.591 1.00 15.80 152 SER A C 1
ATOM 1610 O O . SER A 1 126 ? 31.365 3.505 16.316 1.00 16.32 152 SER A O 1
ATOM 1618 N N . LEU A 1 127 ? 32.776 1.848 15.777 1.00 15.19 153 LEU A N 1
ATOM 1619 C CA . LEU A 1 127 ? 33.120 2.307 14.447 1.00 15.30 153 LEU A CA 1
ATOM 1620 C C . LEU A 1 127 ? 32.815 1.236 13.394 1.00 14.97 153 LEU A C 1
ATOM 1621 O O . LEU A 1 127 ? 33.429 1.209 12.325 1.00 15.51 153 LEU A O 1
ATOM 1637 N N . ILE A 1 128 ? 31.794 0.415 13.652 1.00 14.52 154 ILE A N 1
ATOM 1638 C CA . ILE A 1 128 ? 31.356 -0.636 12.733 1.00 14.16 154 ILE A CA 1
ATOM 1639 C C . ILE A 1 128 ? 30.936 -0.033 11.396 1.00 13.89 154 ILE A C 1
ATOM 1640 O O . ILE A 1 128 ? 30.364 1.039 11.376 1.00 14.09 154 ILE A O 1
ATOM 1656 N N . GLN A 1 129 ? 31.142 -0.755 10.302 1.00 13.89 155 GLN A N 1
ATOM 1657 C CA . GLN A 1 129 ? 30.673 -0.344 8.981 1.00 14.39 155 GLN A CA 1
ATOM 1658 C C . GLN A 1 129 ? 31.168 1.029 8.544 1.00 15.34 155 GLN A C 1
ATOM 1659 O O . GLN A 1 129 ? 30.398 1.869 8.095 1.00 16.10 155 GLN A O 1
ATOM 1673 N N . ASN A 1 130 ? 32.482 1.213 8.588 1.00 15.00 156 ASN A N 1
ATOM 1674 C CA . ASN A 1 130 ? 33.138 2.414 8.081 1.00 15.08 156 ASN A CA 1
ATOM 1675 C C . ASN A 1 130 ? 34.216 1.963 7.070 1.00 15.48 156 ASN A C 1
ATOM 1676 O O . ASN A 1 130 ? 34.143 0.831 6.591 1.00 15.59 156 ASN A O 1
ATOM 1687 N N . ASN A 1 131 ? 35.112 2.868 6.638 1.00 15.75 157 ASN A N 1
ATOM 1688 C CA . ASN A 1 131 ? 36.189 2.581 5.688 1.00 16.65 157 ASN A CA 1
ATOM 1689 C C . ASN A 1 131 ? 37.540 2.728 6.401 1.00 17.59 157 ASN A C 1
ATOM 1690 O O . ASN A 1 131 ? 38.485 3.283 5.840 1.00 18.35 157 ASN A O 1
ATOM 1701 N N . ILE A 1 132 ? 37.627 2.237 7.630 1.00 17.12 158 ILE A N 1
ATOM 1702 C CA . ILE A 1 132 ? 38.830 2.367 8.446 1.00 17.51 158 ILE A CA 1
ATOM 1703 C C . ILE A 1 132 ? 39.668 1.129 8.272 1.00 17.96 158 ILE A C 1
ATOM 1704 O O . ILE A 1 132 ? 39.243 0.049 8.675 1.00 18.38 158 ILE A O 1
ATOM 1720 N N . TYR A 1 133 ? 40.842 1.274 7.659 1.00 17.96 159 TYR A N 1
ATOM 1721 C CA . TYR A 1 133 ? 41.754 0.161 7.389 1.00 18.83 159 TYR A CA 1
ATOM 1722 C C . TYR A 1 133 ? 43.086 0.293 8.140 1.00 20.21 159 TYR A C 1
ATOM 1723 O O . TYR A 1 133 ? 43.995 -0.476 7.856 1.00 20.66 159 TYR A O 1
ATOM 1741 N N . ASN A 1 134 ? 43.204 1.246 9.076 1.00 21.02 160 ASN A N 1
ATOM 1742 C CA . ASN A 1 134 ? 44.410 1.458 9.862 1.00 22.66 160 ASN A CA 1
ATOM 1743 C C . ASN A 1 134 ? 43.989 1.765 11.297 1.00 22.16 160 ASN A C 1
ATOM 1744 O O . ASN A 1 134 ? 43.225 2.701 11.535 1.00 22.07 160 ASN A O 1
ATOM 1755 N N . ILE A 1 135 ? 44.405 0.916 12.234 1.00 21.60 161 ILE A N 1
ATOM 1756 C CA . ILE A 1 135 ? 44.106 1.087 13.643 1.00 21.66 161 ILE A CA 1
ATOM 1757 C C . ILE A 1 135 ? 45.424 1.583 14.214 1.00 21.84 161 ILE A C 1
ATOM 1758 O O . ILE A 1 135 ? 46.382 0.808 14.303 1.00 21.61 161 ILE A O 1
ATOM 1774 N N . THR A 1 136 ? 45.500 2.875 14.546 1.00 22.27 162 THR A N 1
ATOM 1775 C CA . THR A 1 136 ? 46.760 3.507 14.981 1.00 23.14 162 THR A CA 1
ATOM 1776 C C . THR A 1 136 ? 46.767 3.961 16.428 1.00 23.36 162 THR A C 1
ATOM 1777 O O . THR A 1 136 ? 45.719 4.242 17.004 1.00 23.33 162 THR A O 1
ATOM 1788 N N . LYS A 1 137 ? 47.967 4.091 17.004 1.00 23.50 163 LYS A N 1
ATOM 1789 C CA . LYS A 1 137 ? 48.123 4.604 18.359 1.00 24.04 163 LYS A CA 1
ATOM 1790 C C . LYS A 1 137 ? 47.628 6.054 18.434 1.00 24.66 163 LYS A C 1
ATOM 1791 O O . LYS A 1 137 ? 47.060 6.432 19.455 1.00 25.10 163 LYS A O 1
ATOM 1810 N N . GLU A 1 138 ? 47.782 6.853 17.347 1.00 24.61 164 GLU A N 1
ATOM 1811 C CA . GLU A 1 138 ? 47.266 8.229 17.306 1.00 25.43 164 GLU A CA 1
ATOM 1812 C C . GLU A 1 138 ? 45.743 8.236 17.538 1.00 25.60 164 GLU A C 1
ATOM 1813 O O . GLU A 1 138 ? 45.223 9.088 18.262 1.00 25.54 164 GLU A O 1
ATOM 1820 N N . GLY A 1 139 ? 45.056 7.266 16.944 1.00 25.68 165 GLY A N 1
ATOM 1821 C CA . GLY A 1 139 ? 43.619 7.128 17.079 1.00 26.02 165 GLY A CA 1
ATOM 1822 C C . GLY A 1 139 ? 43.107 6.669 18.428 1.00 25.88 165 GLY A C 1
ATOM 1823 O O . GLY A 1 139 ? 42.151 7.264 18.924 1.00 25.93 165 GLY A O 1
ATOM 1827 N N . ILE A 1 140 ? 43.697 5.606 19.039 1.00 25.80 166 ILE A N 1
ATOM 1828 C CA . ILE A 1 140 ? 43.132 5.054 20.283 1.00 25.84 166 ILE A CA 1
ATOM 1829 C C . ILE A 1 140 ? 44.093 4.815 21.482 1.00 25.92 166 ILE A C 1
ATOM 1830 O O . ILE A 1 140 ? 43.570 4.485 22.549 1.00 25.51 166 ILE A O 1
ATOM 1846 N N . SER A 1 141 ? 45.432 4.982 21.363 1.00 26.25 167 SER A N 1
ATOM 1847 C CA . SER A 1 141 ? 46.321 4.739 22.523 1.00 27.24 167 SER A CA 1
ATOM 1848 C C . SER A 1 141 ? 45.939 5.545 23.768 1.00 27.10 167 SER A C 1
ATOM 1849 O O . SER A 1 141 ? 46.085 5.031 24.875 1.00 27.69 167 SER A O 1
ATOM 1857 N N . ARG A 1 142 ? 45.489 6.805 23.597 1.00 26.54 168 ARG A N 1
ATOM 1858 C CA . ARG A 1 142 ? 45.097 7.665 24.729 1.00 26.56 168 ARG A CA 1
ATOM 1859 C C . ARG A 1 142 ? 43.744 7.289 25.350 1.00 24.77 168 ARG A C 1
ATOM 1860 O O . ARG A 1 142 ? 43.415 7.803 26.417 1.00 24.79 168 ARG A O 1
ATOM 1870 N N . LEU A 1 143 ? 42.943 6.437 24.687 1.00 23.14 169 LEU A N 1
ATOM 1871 C CA . LEU A 1 143 ? 41.621 6.078 25.187 1.00 22.00 169 LEU A CA 1
ATOM 1872 C C . LEU A 1 143 ? 41.714 4.929 26.202 1.00 21.35 169 LEU A C 1
ATOM 1873 O O . LEU A 1 143 ? 41.043 3.910 26.092 1.00 21.39 169 LEU A O 1
ATOM 1889 N N . ILE A 1 144 ? 42.490 5.170 27.251 1.00 20.45 170 ILE A N 1
ATOM 1890 C CA . ILE A 1 144 ? 42.781 4.210 28.315 1.00 20.31 170 ILE A CA 1
ATOM 1891 C C . ILE A 1 144 ? 41.559 3.767 29.134 1.00 19.76 170 ILE A C 1
ATOM 1892 O O . ILE A 1 144 ? 41.673 2.762 29.835 1.00 20.53 170 ILE A O 1
ATOM 1908 N N . ASN A 1 145 ? 40.416 4.482 29.077 1.00 18.23 171 ASN A N 1
ATOM 1909 C CA . ASN A 1 145 ? 39.216 4.039 29.791 1.00 17.77 171 ASN A CA 1
ATOM 1910 C C . ASN A 1 145 ? 38.290 3.168 28.906 1.00 17.03 171 ASN A C 1
ATOM 1911 O O . ASN A 1 145 ? 37.235 2.765 29.385 1.00 16.28 171 ASN A O 1
ATOM 1922 N N . LEU A 1 146 ? 38.661 2.883 27.632 1.00 17.30 172 LEU A N 1
ATOM 1923 C CA . LEU A 1 146 ? 37.826 2.053 26.749 1.00 17.37 172 LEU A CA 1
ATOM 1924 C C . LEU A 1 146 ? 37.567 0.675 27.357 1.00 17.43 172 LEU A C 1
ATOM 1925 O O . LEU A 1 146 ? 38.508 0.008 27.754 1.00 17.31 172 LEU A O 1
ATOM 1941 N N . LYS A 1 147 ? 36.296 0.256 27.423 1.00 16.56 173 LYS A N 1
ATOM 1942 C CA . LYS A 1 147 ? 35.885 -1.072 27.861 1.00 16.79 173 LYS A CA 1
ATOM 1943 C C . LYS A 1 147 ? 35.461 -1.860 26.613 1.00 16.52 173 LYS A C 1
ATOM 1944 O O . LYS A 1 147 ? 35.844 -3.010 26.469 1.00 16.67 173 LYS A O 1
ATOM 1954 N N . ASN A 1 148 ? 34.678 -1.248 25.711 1.00 15.77 174 ASN A N 1
ATOM 1955 C CA . ASN A 1 148 ? 34.208 -1.916 24.509 1.00 15.23 174 ASN A CA 1
ATOM 1956 C C . ASN A 1 148 ? 34.652 -1.153 23.274 1.00 14.58 174 ASN A C 1
ATOM 1957 O O . ASN A 1 148 ? 34.370 0.033 23.166 1.00 15.01 174 ASN A O 1
ATOM 1968 N N . LEU A 1 149 ? 35.319 -1.832 22.333 1.00 13.81 175 LEU A N 1
ATOM 1969 C CA . LEU A 1 149 ? 35.757 -1.206 21.096 1.00 13.49 175 LEU A CA 1
ATOM 1970 C C . LEU A 1 149 ? 35.284 -2.069 19.944 1.00 13.48 175 LEU A C 1
ATOM 1971 O O . LEU A 1 149 ? 35.710 -3.217 19.833 1.00 13.20 175 LEU A O 1
ATOM 1987 N N . TYR A 1 150 ? 34.418 -1.523 19.087 1.00 13.40 176 TYR A N 1
ATOM 1988 C CA . TYR A 1 150 ? 33.898 -2.263 17.955 1.00 13.92 176 TYR A CA 1
ATOM 1989 C C . TYR A 1 150 ? 34.418 -1.634 16.685 1.00 15.29 176 TYR A C 1
ATOM 1990 O O . TYR A 1 150 ? 34.166 -0.467 16.411 1.00 15.52 176 TYR A O 1
ATOM 2008 N N . LEU A 1 151 ? 35.145 -2.408 15.913 1.00 15.60 177 LEU A N 1
ATOM 2009 C CA . LEU A 1 151 ? 35.689 -1.990 14.633 1.00 15.92 177 LEU A CA 1
ATOM 2010 C C . LEU A 1 151 ? 35.312 -2.986 13.521 1.00 15.91 177 LEU A C 1
ATOM 2011 O O . LEU A 1 151 ? 35.953 -2.984 12.481 1.00 16.45 177 LEU A O 1
ATOM 2027 N N . ALA A 1 152 ? 34.259 -3.797 13.716 1.00 15.18 178 ALA A N 1
ATOM 2028 C CA . ALA A 1 152 ? 33.877 -4.816 12.757 1.00 15.09 178 ALA A CA 1
ATOM 2029 C C . ALA A 1 152 ? 33.299 -4.250 11.461 1.00 14.65 178 ALA A C 1
ATOM 2030 O O . ALA A 1 152 ? 32.826 -3.120 11.428 1.00 15.42 178 ALA A O 1
ATOM 2037 N N . TRP A 1 153 ? 33.355 -5.046 10.388 1.00 13.33 179 TRP A N 1
ATOM 2038 C CA . TRP A 1 153 ? 32.737 -4.727 9.115 1.00 13.18 179 TRP A CA 1
ATOM 2039 C C . TRP A 1 153 ? 33.287 -3.480 8.438 1.00 13.34 179 TRP A C 1
ATOM 2040 O O . TRP A 1 153 ? 32.517 -2.686 7.900 1.00 14.10 179 TRP A O 1
ATOM 2061 N N . ASN A 1 154 ? 34.618 -3.326 8.400 1.00 12.91 180 ASN A N 1
ATOM 2062 C CA . ASN A 1 154 ? 35.212 -2.231 7.621 1.00 13.48 180 ASN A CA 1
ATOM 2063 C C . ASN A 1 154 ? 35.763 -2.761 6.288 1.00 14.34 180 ASN A C 1
ATOM 2064 O O . ASN A 1 154 ? 35.811 -1.996 5.329 1.00 14.94 180 ASN A O 1
ATOM 2075 N N . CYS A 1 155 ? 36.161 -4.044 6.204 1.00 14.54 181 CYS A N 1
ATOM 2076 C CA . CYS A 1 155 ? 36.646 -4.590 4.938 1.00 15.80 181 CYS A CA 1
ATOM 2077 C C . CYS A 1 155 ? 36.260 -6.042 4.809 1.00 15.52 181 CYS A C 1
ATOM 2078 O O . CYS A 1 155 ? 36.802 -6.892 5.513 1.00 15.67 181 CYS A O 1
ATOM 2085 N N . TYR A 1 156 ? 35.345 -6.342 3.892 1.00 15.11 182 TYR A N 1
ATOM 2086 C CA . TYR A 1 156 ? 34.788 -7.676 3.790 1.00 15.25 182 TYR A CA 1
ATOM 2087 C C . TYR A 1 156 ? 34.145 -7.936 2.443 1.00 15.64 182 TYR A C 1
ATOM 2088 O O . TYR A 1 156 ? 33.874 -7.005 1.688 1.00 16.25 182 TYR A O 1
ATOM 2106 N N . PHE A 1 157 ? 33.887 -9.223 2.143 1.00 15.49 183 PHE A N 1
ATOM 2107 C CA . PHE A 1 157 ? 33.214 -9.669 0.920 1.00 15.68 183 PHE A CA 1
ATOM 2108 C C . PHE A 1 157 ? 33.898 -9.032 -0.323 1.00 15.90 183 PHE A C 1
ATOM 2109 O O . PHE A 1 157 ? 35.125 -8.959 -0.325 1.00 15.19 183 PHE A O 1
ATOM 2126 N N . ASN A 1 158 ? 33.153 -8.517 -1.321 1.00 15.67 184 ASN A N 1
ATOM 2127 C CA . ASN A 1 158 ? 33.748 -7.870 -2.478 1.00 16.73 184 ASN A CA 1
ATOM 2128 C C . ASN A 1 158 ? 33.767 -6.352 -2.363 1.00 17.70 184 ASN A C 1
ATOM 2129 O O . ASN A 1 158 ? 33.826 -5.676 -3.386 1.00 18.31 184 ASN A O 1
ATOM 2140 N N . LYS A 1 159 ? 33.782 -5.802 -1.135 1.00 17.74 185 LYS A N 1
ATOM 2141 C CA . LYS A 1 159 ? 33.913 -4.362 -0.955 1.00 17.97 185 LYS A CA 1
ATOM 2142 C C . LYS A 1 159 ? 35.327 -3.971 -1.385 1.00 18.71 185 LYS A C 1
ATOM 2143 O O . LYS A 1 159 ? 36.274 -4.703 -1.098 1.00 18.32 185 LYS A O 1
ATOM 2162 N N . VAL A 1 160 ? 35.463 -2.838 -2.087 1.00 19.70 186 VAL A N 1
ATOM 2163 C CA . VAL A 1 160 ? 36.775 -2.329 -2.485 1.00 21.30 186 VAL A CA 1
ATOM 2164 C C . VAL A 1 160 ? 37.357 -1.741 -1.216 1.00 21.57 186 VAL A C 1
ATOM 2165 O O . VAL A 1 160 ? 36.834 -0.744 -0.722 1.00 21.65 186 VAL A O 1
ATOM 2178 N N . CYS A 1 161 ? 38.358 -2.401 -0.637 1.00 21.81 187 CYS A N 1
ATOM 2179 C CA . CYS A 1 161 ? 38.933 -1.953 0.624 1.00 22.74 187 CYS A CA 1
ATOM 2180 C C . CYS A 1 161 ? 40.359 -2.480 0.784 1.00 24.33 187 CYS A C 1
ATOM 2181 O O . CYS A 1 161 ? 40.769 -3.399 0.075 1.00 24.97 187 CYS A O 1
ATOM 2188 N N . GLU A 1 162 ? 41.118 -1.887 1.715 1.00 24.69 188 GLU A N 1
ATOM 2189 C CA . GLU A 1 162 ? 42.500 -2.292 1.963 1.00 25.56 188 GLU A CA 1
ATOM 2190 C C . GLU A 1 162 ? 42.570 -3.278 3.129 1.00 24.79 188 GLU A C 1
ATOM 2191 O O . GLU A 1 162 ? 41.699 -3.260 4.017 1.00 24.91 188 GLU A O 1
ATOM 2203 N N . LYS A 1 163 ? 43.656 -4.074 3.184 1.00 23.49 189 LYS A N 1
ATOM 2204 C CA . LYS A 1 163 ? 43.901 -4.970 4.315 1.00 23.58 189 LYS A CA 1
ATOM 2205 C C . LYS A 1 163 ? 44.103 -4.120 5.577 1.00 23.46 189 LYS A C 1
ATOM 2206 O O . LYS A 1 163 ? 44.657 -3.023 5.487 1.00 23.79 189 LYS A O 1
ATOM 2216 N N . THR A 1 164 ? 43.616 -4.596 6.726 1.00 22.54 190 THR A N 1
ATOM 2217 C CA . THR A 1 164 ? 43.703 -3.831 7.955 1.00 22.22 190 THR A CA 1
ATOM 2218 C C . THR A 1 164 ? 45.105 -3.849 8.517 1.00 22.32 190 THR A C 1
ATOM 2219 O O . THR A 1 164 ? 45.627 -4.921 8.815 1.00 23.24 190 THR A O 1
ATOM 2230 N N . ASN A 1 165 ? 45.682 -2.665 8.729 1.00 21.58 191 ASN A N 1
ATOM 2231 C CA . ASN A 1 165 ? 46.977 -2.541 9.371 1.00 22.03 191 ASN A CA 1
ATOM 2232 C C . ASN A 1 165 ? 46.707 -2.188 10.831 1.00 22.12 191 ASN A C 1
ATOM 2233 O O . ASN A 1 165 ? 46.093 -1.156 11.119 1.00 22.80 191 ASN A O 1
ATOM 2244 N N . ILE A 1 166 ? 47.138 -3.045 11.743 1.00 21.27 192 ILE A N 1
ATOM 2245 C CA . ILE A 1 166 ? 46.959 -2.807 13.158 1.00 20.98 192 ILE A CA 1
ATOM 2246 C C . ILE A 1 166 ? 48.340 -2.445 13.638 1.00 21.76 192 ILE A C 1
ATOM 2247 O O . ILE A 1 166 ? 49.242 -3.284 13.597 1.00 22.00 192 ILE A O 1
ATOM 2263 N N . GLU A 1 167 ? 48.533 -1.185 14.063 1.00 21.87 193 GLU A N 1
ATOM 2264 C CA . GLU A 1 167 ? 49.835 -0.720 14.533 1.00 22.81 193 GLU A CA 1
ATOM 2265 C C . GLU A 1 167 ? 50.270 -1.547 15.734 1.00 22.60 193 GLU A C 1
ATOM 2266 O O . GLU A 1 167 ? 49.458 -1.822 16.613 1.00 21.95 193 GLU A O 1
ATOM 2278 N N . ASP A 1 168 ? 51.519 -2.033 15.728 1.00 22.49 194 ASP A N 1
ATOM 2279 C CA . ASP A 1 168 ? 52.024 -2.896 16.800 1.00 23.28 194 ASP A CA 1
ATOM 2280 C C . ASP A 1 168 ? 51.799 -2.312 18.200 1.00 22.80 194 ASP A C 1
ATOM 2281 O O . ASP A 1 168 ? 52.173 -1.168 18.464 1.00 23.22 194 ASP A O 1
ATOM 2290 N N . GLY A 1 169 ? 51.131 -3.070 19.057 1.00 21.64 195 GLY A N 1
ATOM 2291 C CA . GLY A 1 169 ? 50.845 -2.617 20.409 1.00 21.07 195 GLY A CA 1
ATOM 2292 C C . GLY A 1 169 ? 49.777 -1.541 20.513 1.00 20.55 195 GLY A C 1
ATOM 2293 O O . GLY A 1 169 ? 49.668 -0.896 21.558 1.00 20.71 195 GLY A O 1
ATOM 2297 N N . VAL A 1 170 ? 48.950 -1.346 19.460 1.00 19.99 196 VAL A N 1
ATOM 2298 C CA . VAL A 1 170 ? 47.895 -0.328 19.509 1.00 20.25 196 VAL A CA 1
ATOM 2299 C C . VAL A 1 170 ? 46.891 -0.553 20.660 1.00 20.24 196 VAL A C 1
ATOM 2300 O O . VAL A 1 170 ? 46.431 0.426 21.261 1.00 20.53 196 VAL A O 1
ATOM 2313 N N . PHE A 1 171 ? 46.565 -1.819 20.986 1.00 19.58 197 PHE A N 1
ATOM 2314 C CA . PHE A 1 171 ? 45.627 -2.124 22.084 1.00 19.39 197 PHE A CA 1
ATOM 2315 C C . PHE A 1 171 ? 46.317 -2.302 23.440 1.00 20.26 197 PHE A C 1
ATOM 2316 O O . PHE A 1 171 ? 45.625 -2.408 24.449 1.00 20.41 197 PHE A O 1
ATOM 2333 N N . GLU A 1 172 ? 47.655 -2.366 23.470 1.00 21.09 198 GLU A N 1
ATOM 2334 C CA . GLU A 1 172 ? 48.426 -2.618 24.688 1.00 22.18 198 GLU A CA 1
ATOM 2335 C C . GLU A 1 172 ? 48.126 -1.632 25.836 1.00 22.35 198 GLU A C 1
ATOM 2336 O O . GLU A 1 172 ? 47.968 -2.078 26.975 1.00 22.59 198 GLU A O 1
ATOM 2348 N N . THR A 1 173 ? 48.005 -0.315 25.558 1.00 22.30 199 THR A N 1
ATOM 2349 C CA . THR A 1 173 ? 47.683 0.653 26.632 1.00 22.58 199 THR A CA 1
ATOM 2350 C C . THR A 1 173 ? 46.227 0.583 27.113 1.00 21.59 199 THR A C 1
ATOM 2351 O O . THR A 1 173 ? 45.900 1.190 28.138 1.00 21.62 199 THR A O 1
ATOM 2362 N N . LEU A 1 174 ? 45.351 -0.152 26.404 1.00 20.22 200 LEU A N 1
ATOM 2363 C CA . LEU A 1 174 ? 43.947 -0.242 26.788 1.00 19.58 200 LEU A CA 1
ATOM 2364 C C . LEU A 1 174 ? 43.790 -1.325 27.859 1.00 19.81 200 LEU A C 1
ATOM 2365 O O . LEU A 1 174 ? 43.168 -2.359 27.630 1.00 20.15 200 LEU A O 1
ATOM 2381 N N . THR A 1 175 ? 44.313 -1.042 29.058 1.00 19.01 201 THR A N 1
ATOM 2382 C CA . THR A 1 175 ? 44.358 -1.989 30.176 1.00 18.99 201 THR A CA 1
ATOM 2383 C C . THR A 1 175 ? 43.008 -2.235 30.868 1.00 18.50 201 THR A C 1
ATOM 2384 O O . THR A 1 175 ? 42.952 -3.047 31.789 1.00 18.97 201 THR A O 1
ATOM 2395 N N . ASN A 1 176 ? 41.933 -1.542 30.451 1.00 17.53 202 ASN A N 1
ATOM 2396 C CA . ASN A 1 176 ? 40.567 -1.794 30.925 1.00 17.79 202 ASN A CA 1
ATOM 2397 C C . ASN A 1 176 ? 39.701 -2.377 29.778 1.00 17.28 202 ASN A C 1
ATOM 2398 O O . ASN A 1 176 ? 38.487 -2.510 29.955 1.00 18.74 202 ASN A O 1
ATOM 2409 N N . LEU A 1 177 ? 40.287 -2.674 28.596 1.00 15.88 203 LEU A N 1
ATOM 2410 C CA . LEU A 1 177 ? 39.506 -3.161 27.458 1.00 15.71 203 LEU A CA 1
ATOM 2411 C C . LEU A 1 177 ? 38.950 -4.537 27.775 1.00 15.86 203 LEU A C 1
ATOM 2412 O O . LEU A 1 177 ? 39.710 -5.430 28.120 1.00 15.94 203 LEU A O 1
ATOM 2428 N N . GLU A 1 178 ? 37.618 -4.695 27.690 1.00 15.50 204 GLU A N 1
ATOM 2429 C CA . GLU A 1 178 ? 36.911 -5.940 27.976 1.00 14.89 204 GLU A CA 1
ATOM 2430 C C . GLU A 1 178 ? 36.367 -6.592 26.719 1.00 14.14 204 GLU A C 1
ATOM 2431 O O . GLU A 1 178 ? 36.239 -7.807 26.692 1.00 14.62 204 GLU A O 1
ATOM 2443 N N . LEU A 1 179 ? 35.986 -5.805 25.714 1.00 12.95 205 LEU A N 1
ATOM 2444 C CA . LEU A 1 179 ? 35.448 -6.353 24.486 1.00 12.91 205 LEU A CA 1
ATOM 2445 C C . LEU A 1 179 ? 36.174 -5.703 23.328 1.00 12.82 205 LEU A C 1
ATOM 2446 O O . LEU A 1 179 ? 36.285 -4.481 23.274 1.00 13.32 205 LEU A O 1
ATOM 2462 N N . LEU A 1 180 ? 36.675 -6.524 22.407 1.00 12.14 206 LEU A N 1
ATOM 2463 C CA . LEU A 1 180 ? 37.333 -6.052 21.217 1.00 11.57 206 LEU A CA 1
ATOM 2464 C C . LEU A 1 180 ? 36.742 -6.826 20.073 1.00 12.19 206 LEU A C 1
ATOM 2465 O O . LEU A 1 180 ? 36.875 -8.046 20.045 1.00 12.94 206 LEU A O 1
ATOM 2481 N N . SER A 1 181 ? 36.119 -6.133 19.124 1.00 11.31 207 SER A N 1
ATOM 2482 C CA . SER A 1 181 ? 35.573 -6.787 17.935 1.00 12.01 207 SER A CA 1
ATOM 2483 C C . SER A 1 181 ? 36.222 -6.249 16.660 1.00 13.18 207 SER A C 1
ATOM 2484 O O . SER A 1 181 ? 36.116 -5.062 16.351 1.00 13.48 207 SER A O 1
ATOM 2492 N N . LEU A 1 182 ? 36.881 -7.143 15.908 1.00 13.40 208 LEU A N 1
ATOM 2493 C CA . LEU A 1 182 ? 37.540 -6.828 14.642 1.00 13.21 208 LEU A CA 1
ATOM 2494 C C . LEU A 1 182 ? 37.036 -7.738 13.510 1.00 12.60 208 LEU A C 1
ATOM 2495 O O . LEU A 1 182 ? 37.658 -7.789 12.454 1.00 12.90 208 LEU A O 1
ATOM 2511 N N . SER A 1 183 ? 35.885 -8.393 13.698 1.00 12.13 209 SER A N 1
ATOM 2512 C CA . SER A 1 183 ? 35.295 -9.287 12.713 1.00 11.24 209 SER A CA 1
ATOM 2513 C C . SER A 1 183 ? 35.005 -8.569 11.391 1.00 11.35 209 SER A C 1
ATOM 2514 O O . SER A 1 183 ? 34.829 -7.366 11.375 1.00 11.57 209 SER A O 1
ATOM 2522 N N . PHE A 1 184 ? 34.980 -9.316 10.288 1.00 10.91 210 PHE A N 1
ATOM 2523 C CA . PHE A 1 184 ? 34.695 -8.772 8.972 1.00 11.28 210 PHE A CA 1
ATOM 2524 C C . PHE A 1 184 ? 35.659 -7.630 8.598 1.00 12.26 210 PHE A C 1
ATOM 2525 O O . PHE A 1 184 ? 35.259 -6.529 8.202 1.00 12.37 210 PHE A O 1
ATOM 2542 N N . ASN A 1 185 ? 36.947 -7.952 8.745 1.00 12.66 211 ASN A N 1
ATOM 2543 C CA . ASN A 1 185 ? 38.124 -7.157 8.369 1.00 13.51 211 ASN A CA 1
ATOM 2544 C C . ASN A 1 185 ? 39.197 -8.150 7.930 1.00 15.06 211 ASN A C 1
ATOM 2545 O O . ASN A 1 185 ? 39.218 -9.268 8.440 1.00 15.67 211 ASN A O 1
ATOM 2556 N N . SER A 1 186 ? 40.095 -7.761 7.033 1.00 14.98 212 SER A N 1
ATOM 2557 C CA . SER A 1 186 ? 41.149 -8.664 6.580 1.00 15.65 212 SER A CA 1
ATOM 2558 C C . SER A 1 186 ? 42.334 -8.482 7.507 1.00 16.34 212 SER A C 1
ATOM 2559 O O . SER A 1 186 ? 43.091 -7.531 7.329 1.00 17.12 212 SER A O 1
ATOM 2567 N N . LEU A 1 187 ? 42.483 -9.376 8.506 1.00 15.79 213 LEU A N 1
ATOM 2568 C CA . LEU A 1 187 ? 43.566 -9.300 9.484 1.00 16.38 213 LEU A CA 1
ATOM 2569 C C . LEU A 1 187 ? 44.731 -10.255 9.212 1.00 17.72 213 LEU A C 1
ATOM 2570 O O . LEU A 1 187 ? 45.858 -9.910 9.592 1.00 17.93 213 LEU A O 1
ATOM 2586 N N . SER A 1 188 ? 44.475 -11.470 8.660 1.00 18.26 214 SER A N 1
ATOM 2587 C CA . SER A 1 188 ? 45.495 -12.513 8.394 1.00 19.36 214 SER A CA 1
ATOM 2588 C C . SER A 1 188 ? 46.067 -13.203 9.659 1.00 19.70 214 SER A C 1
ATOM 2589 O O . SER A 1 188 ? 46.315 -14.401 9.621 1.00 20.37 214 SER A O 1
ATOM 2597 N N . HIS A 1 189 ? 46.328 -12.462 10.737 1.00 19.32 215 HIS A N 1
ATOM 2598 C CA . HIS A 1 189 ? 46.844 -13.023 11.986 1.00 19.79 215 HIS A CA 1
ATOM 2599 C C . HIS A 1 189 ? 46.120 -12.391 13.152 1.00 18.97 215 HIS A C 1
ATOM 2600 O O . HIS A 1 189 ? 45.649 -11.259 13.055 1.00 19.37 215 HIS A O 1
ATOM 2614 N N . VAL A 1 190 ? 46.104 -13.081 14.301 1.00 17.97 216 VAL A N 1
ATOM 2615 C CA . VAL A 1 190 ? 45.545 -12.527 15.525 1.00 17.61 216 VAL A CA 1
ATOM 2616 C C . VAL A 1 190 ? 46.497 -11.377 15.938 1.00 18.49 216 VAL A C 1
ATOM 2617 O O . VAL A 1 190 ? 47.714 -11.599 15.916 1.00 18.72 216 VAL A O 1
ATOM 2630 N N . PRO A 1 191 ? 46.008 -10.156 16.256 1.00 18.93 217 PRO A N 1
ATOM 2631 C CA . PRO A 1 191 ? 46.944 -9.085 16.623 1.00 19.12 217 PRO A CA 1
ATOM 2632 C C . PRO A 1 191 ? 47.738 -9.423 17.871 1.00 20.01 217 PRO A C 1
ATOM 2633 O O . PRO A 1 191 ? 47.147 -9.892 18.852 1.00 19.95 217 PRO A O 1
ATOM 2644 N N . PRO A 1 192 ? 49.066 -9.197 17.868 1.00 20.41 218 PRO A N 1
ATOM 2645 C CA . PRO A 1 192 ? 49.834 -9.440 19.095 1.00 20.70 218 PRO A CA 1
ATOM 2646 C C . PRO A 1 192 ? 49.590 -8.332 20.127 1.00 20.62 218 PRO A C 1
ATOM 2647 O O . PRO A 1 192 ? 48.963 -7.312 19.827 1.00 20.92 218 PRO A O 1
ATOM 2658 N N . LYS A 1 193 ? 50.102 -8.524 21.339 1.00 20.07 219 LYS A N 1
ATOM 2659 C CA . LYS A 1 193 ? 50.022 -7.543 22.408 1.00 20.25 219 LYS A CA 1
ATOM 2660 C C . LYS A 1 193 ? 48.595 -7.104 22.718 1.00 20.15 219 LYS A C 1
ATOM 2661 O O . LYS A 1 193 ? 48.295 -5.912 22.715 1.00 20.59 219 LYS A O 1
ATOM 2680 N N . LEU A 1 194 ? 47.710 -8.072 22.979 1.00 19.83 220 LEU A N 1
ATOM 2681 C CA . LEU A 1 194 ? 46.347 -7.763 23.372 1.00 19.94 220 LEU A CA 1
ATOM 2682 C C . LEU A 1 194 ? 46.350 -7.603 24.898 1.00 19.61 220 LEU A C 1
ATOM 2683 O O . LEU A 1 194 ? 47.106 -8.298 25.595 1.00 19.83 220 LEU A O 1
ATOM 2699 N N . PRO A 1 195 ? 45.539 -6.681 25.451 1.00 19.06 221 PRO A N 1
ATOM 2700 C CA . PRO A 1 195 ? 45.524 -6.518 26.914 1.00 18.97 221 PRO A CA 1
ATOM 2701 C C . PRO A 1 195 ? 44.890 -7.701 27.634 1.00 18.77 221 PRO A C 1
ATOM 2702 O O . PRO A 1 195 ? 43.882 -8.249 27.170 1.00 19.00 221 PRO A O 1
ATOM 2713 N N . SER A 1 196 ? 45.473 -8.088 28.770 1.00 17.98 222 SER A N 1
ATOM 2714 C CA . SER A 1 196 ? 45.005 -9.220 29.565 1.00 17.87 222 SER A CA 1
ATOM 2715 C C . SER A 1 196 ? 43.618 -9.009 30.205 1.00 17.39 222 SER A C 1
ATOM 2716 O O . SER A 1 196 ? 43.042 -9.963 30.728 1.00 18.19 222 SER A O 1
ATOM 2724 N N . SER A 1 197 ? 43.097 -7.773 30.193 1.00 15.80 223 SER A N 1
ATOM 2725 C CA . SER A 1 197 ? 41.750 -7.457 30.680 1.00 15.54 223 SER A CA 1
ATOM 2726 C C . SER A 1 197 ? 40.653 -8.018 29.740 1.00 15.01 223 SER A C 1
ATOM 2727 O O . SER A 1 197 ? 39.478 -7.973 30.105 1.00 15.37 223 SER A O 1
ATOM 2735 N N . LEU A 1 198 ? 40.998 -8.430 28.508 1.00 14.38 224 LEU A N 1
ATOM 2736 C CA . LEU A 1 198 ? 39.984 -8.873 27.552 1.00 14.18 224 LEU A CA 1
ATOM 2737 C C . LEU A 1 198 ? 39.103 -10.000 28.077 1.00 13.80 224 LEU A C 1
ATOM 2738 O O . LEU A 1 198 ? 39.595 -10.984 28.617 1.00 13.23 224 LEU A O 1
ATOM 2754 N N . ARG A 1 199 ? 37.798 -9.837 27.891 1.00 13.83 225 ARG A N 1
ATOM 2755 C CA . ARG A 1 199 ? 36.764 -10.803 28.230 1.00 14.50 225 ARG A CA 1
ATOM 2756 C C . ARG A 1 199 ? 36.164 -11.374 26.936 1.00 13.45 225 ARG A C 1
ATOM 2757 O O . ARG A 1 199 ? 35.873 -12.556 26.893 1.00 14.19 225 ARG A O 1
ATOM 2778 N N . LYS A 1 200 ? 35.980 -10.556 25.897 1.00 12.20 226 LYS A N 1
ATOM 2779 C CA . LYS A 1 200 ? 35.364 -11.019 24.650 1.00 11.51 226 LYS A CA 1
ATOM 2780 C C . LYS A 1 200 ? 36.201 -10.560 23.480 1.00 11.75 226 LYS A C 1
ATOM 2781 O O . LYS A 1 200 ? 36.487 -9.374 23.361 1.00 12.09 226 LYS A O 1
ATOM 2800 N N . LEU A 1 201 ? 36.626 -11.502 22.638 1.00 11.54 227 LEU A N 1
ATOM 2801 C CA . LEU A 1 201 ? 37.449 -11.193 21.487 1.00 11.46 227 LEU A CA 1
ATOM 2802 C C . LEU A 1 201 ? 36.745 -11.751 20.260 1.00 11.38 227 LEU A C 1
ATOM 2803 O O . LEU A 1 201 ? 36.584 -12.964 20.142 1.00 11.20 227 LEU A O 1
ATOM 2819 N N . PHE A 1 202 ? 36.314 -10.864 19.356 1.00 10.91 228 PHE A N 1
ATOM 2820 C CA . PHE A 1 202 ? 35.635 -11.291 18.141 1.00 10.86 228 PHE A CA 1
ATOM 2821 C C . PHE A 1 202 ? 36.555 -11.090 16.950 1.00 10.47 228 PHE A C 1
ATOM 2822 O O . PHE A 1 202 ? 36.926 -9.960 16.646 1.00 10.68 228 PHE A O 1
ATOM 2839 N N . LEU A 1 203 ? 36.862 -12.184 16.247 1.00 10.38 229 LEU A N 1
ATOM 2840 C CA . LEU A 1 203 ? 37.752 -12.236 15.092 1.00 10.65 229 LEU A CA 1
ATOM 2841 C C . LEU A 1 203 ? 37.118 -13.088 13.988 1.00 10.57 229 LEU A C 1
ATOM 2842 O O . LEU A 1 203 ? 37.821 -13.812 13.286 1.00 11.65 229 LEU A O 1
ATOM 2858 N N . SER A 1 204 ? 35.794 -12.979 13.807 1.00 9.64 230 SER A N 1
ATOM 2859 C CA . SER A 1 204 ? 35.099 -13.749 12.789 1.00 8.99 230 SER A CA 1
ATOM 2860 C C . SER A 1 204 ? 35.381 -13.189 11.406 1.00 9.88 230 SER A C 1
ATOM 2861 O O . SER A 1 204 ? 35.401 -11.988 11.251 1.00 11.07 230 SER A O 1
ATOM 2869 N N . ASN A 1 205 ? 35.516 -14.039 10.382 1.00 9.54 231 ASN A N 1
ATOM 2870 C CA . ASN A 1 205 ? 35.687 -13.570 9.001 1.00 10.16 231 ASN A CA 1
ATOM 2871 C C . ASN A 1 205 ? 36.830 -12.547 8.864 1.00 11.52 231 ASN A C 1
ATOM 2872 O O . ASN A 1 205 ? 36.657 -11.470 8.296 1.00 11.54 231 ASN A O 1
ATOM 2883 N N . THR A 1 206 ? 37.990 -12.900 9.437 1.00 12.29 232 THR A N 1
ATOM 2884 C CA . THR A 1 206 ? 39.190 -12.075 9.414 1.00 13.05 232 THR A CA 1
ATOM 2885 C C . THR A 1 206 ? 40.335 -12.650 8.598 1.00 14.06 232 THR A C 1
ATOM 2886 O O . THR A 1 206 ? 41.418 -12.074 8.626 1.00 14.30 232 THR A O 1
ATOM 2897 N N . GLN A 1 207 ? 40.108 -13.739 7.844 1.00 14.40 233 GLN A N 1
ATOM 2898 C CA . GLN A 1 207 ? 41.143 -14.384 7.035 1.00 16.08 233 GLN A CA 1
ATOM 2899 C C . GLN A 1 207 ? 42.327 -14.882 7.871 1.00 17.07 233 GLN A C 1
ATOM 2900 O O . GLN A 1 207 ? 43.450 -14.885 7.377 1.00 17.17 233 GLN A O 1
ATOM 2914 N N . ILE A 1 208 ? 42.072 -15.301 9.139 1.00 17.23 234 ILE A N 1
ATOM 2915 C CA . ILE A 1 208 ? 43.096 -15.840 10.050 1.00 18.22 234 ILE A CA 1
ATOM 2916 C C . ILE A 1 208 ? 43.067 -17.359 9.883 1.00 19.26 234 ILE A C 1
ATOM 2917 O O . ILE A 1 208 ? 42.255 -18.034 10.511 1.00 20.77 234 ILE A O 1
ATOM 2933 N N . LYS A 1 209 ? 43.956 -17.895 9.050 1.00 18.15 235 LYS A N 1
ATOM 2934 C CA . LYS A 1 209 ? 44.001 -19.317 8.734 1.00 18.26 235 LYS A CA 1
ATOM 2935 C C . LYS A 1 209 ? 44.751 -20.181 9.753 1.00 17.64 235 LYS A C 1
ATOM 2936 O O . LYS A 1 209 ? 44.588 -21.407 9.741 1.00 17.61 235 LYS A O 1
ATOM 2955 N N . TYR A 1 210 ? 45.608 -19.564 10.577 1.00 17.09 236 TYR A N 1
ATOM 2956 C CA A TYR A 1 210 ? 46.414 -20.287 11.540 0.50 17.43 236 TYR A CA 1
ATOM 2957 C CA B TYR A 1 210 ? 46.443 -20.273 11.542 0.50 17.99 236 TYR A CA 1
ATOM 2958 C C . TYR A 1 210 ? 46.322 -19.616 12.908 1.00 17.34 236 TYR A C 1
ATOM 2959 O O . TYR A 1 210 ? 46.443 -18.399 13.008 1.00 17.55 236 TYR A O 1
ATOM 2994 N N . ILE A 1 211 ? 46.102 -20.421 13.964 1.00 16.39 237 ILE A N 1
ATOM 2995 C CA . ILE A 1 211 ? 46.024 -19.938 15.330 1.00 16.73 237 ILE A CA 1
ATOM 2996 C C . ILE A 1 211 ? 47.238 -20.547 16.007 1.00 18.01 237 ILE A C 1
ATOM 2997 O O . ILE A 1 211 ? 47.294 -21.754 16.176 1.00 18.21 237 ILE A O 1
ATOM 3013 N N . SER A 1 212 ? 48.197 -19.718 16.390 1.00 19.04 238 SER A N 1
ATOM 3014 C CA . SER A 1 212 ? 49.422 -20.166 17.052 1.00 19.86 238 SER A CA 1
ATOM 3015 C C . SER A 1 212 ? 49.217 -20.285 18.570 1.00 19.59 238 SER A C 1
ATOM 3016 O O . SER A 1 212 ? 48.265 -19.719 19.127 1.00 18.84 238 SER A O 1
ATOM 3024 N N . GLU A 1 213 ? 50.157 -20.967 19.244 1.00 19.71 239 GLU A N 1
ATOM 3025 C CA . GLU A 1 213 ? 50.107 -21.079 20.696 1.00 20.52 239 GLU A CA 1
ATOM 3026 C C . GLU A 1 213 ? 50.381 -19.752 21.420 1.00 20.67 239 GLU A C 1
ATOM 3027 O O . GLU A 1 213 ? 50.034 -19.633 22.590 1.00 21.40 239 GLU A O 1
ATOM 3039 N N . GLU A 1 214 ? 50.919 -18.733 20.734 1.00 19.86 240 GLU A N 1
ATOM 3040 C CA . GLU A 1 214 ? 51.169 -17.430 21.359 1.00 19.74 240 GLU A CA 1
ATOM 3041 C C . GLU A 1 214 ? 49.990 -16.451 21.237 1.00 18.73 240 GLU A C 1
ATOM 3042 O O . GLU A 1 214 ? 49.917 -15.501 22.008 1.00 19.17 240 GLU A O 1
ATOM 3049 N N . ASP A 1 215 ? 49.072 -16.668 20.288 1.00 17.58 241 ASP A N 1
ATOM 3050 C CA . ASP A 1 215 ? 48.011 -15.704 20.007 1.00 17.36 241 ASP A CA 1
ATOM 3051 C C . ASP A 1 215 ? 47.129 -15.273 21.184 1.00 17.72 241 ASP A C 1
ATOM 3052 O O . ASP A 1 215 ? 46.746 -14.109 21.238 1.00 19.67 241 ASP A O 1
ATOM 3061 N N . PHE A 1 216 ? 46.782 -16.175 22.091 1.00 16.28 242 PHE A N 1
ATOM 3062 C CA . PHE A 1 216 ? 45.912 -15.843 23.236 1.00 16.50 242 PHE A CA 1
ATOM 3063 C C . PHE A 1 216 ? 46.596 -16.116 24.591 1.00 19.05 242 PHE A C 1
ATOM 3064 O O . PHE A 1 216 ? 45.909 -16.269 25.601 1.00 19.33 242 PHE A O 1
ATOM 3081 N N . LYS A 1 217 ? 47.938 -16.147 24.598 1.00 21.09 243 LYS A N 1
ATOM 3082 C CA . LYS A 1 217 ? 48.812 -16.474 25.739 1.00 22.66 243 LYS A CA 1
ATOM 3083 C C . LYS A 1 217 ? 48.440 -15.805 27.081 1.00 23.07 243 LYS A C 1
ATOM 3084 O O . LYS A 1 217 ? 48.419 -16.490 28.112 1.00 24.02 243 LYS A O 1
ATOM 3094 N N . GLY A 1 218 ? 48.236 -14.491 27.080 1.00 21.68 244 GLY A N 1
ATOM 3095 C CA . GLY A 1 218 ? 47.947 -13.762 28.314 1.00 20.98 244 GLY A CA 1
ATOM 3096 C C . GLY A 1 218 ? 46.479 -13.498 28.595 1.00 19.77 244 GLY A C 1
ATOM 3097 O O . GLY A 1 218 ? 46.152 -12.829 29.582 1.00 19.84 244 GLY A O 1
ATOM 3101 N N . LEU A 1 219 ? 45.580 -14.031 27.761 1.00 18.11 245 LEU A N 1
ATOM 3102 C CA . LEU A 1 219 ? 44.146 -13.764 27.901 1.00 17.43 245 LEU A CA 1
ATOM 3103 C C . LEU A 1 219 ? 43.470 -14.691 28.885 1.00 17.57 245 LEU A C 1
ATOM 3104 O O . LEU A 1 219 ? 42.464 -15.341 28.584 1.00 17.21 245 LEU A O 1
ATOM 3120 N N . ILE A 1 220 ? 43.962 -14.649 30.112 1.00 17.77 246 ILE A N 1
ATOM 3121 C CA . ILE A 1 220 ? 43.483 -15.516 31.184 1.00 18.55 246 ILE A CA 1
ATOM 3122 C C . ILE A 1 220 ? 42.091 -15.172 31.697 1.00 19.04 246 ILE A C 1
ATOM 3123 O O . ILE A 1 220 ? 41.527 -15.976 32.426 1.00 19.63 246 ILE A O 1
ATOM 3139 N N . ASN A 1 221 ? 41.551 -13.990 31.378 1.00 19.17 247 ASN A N 1
ATOM 3140 C CA . ASN A 1 221 ? 40.193 -13.629 31.807 1.00 20.31 247 ASN A CA 1
ATOM 3141 C C . ASN A 1 221 ? 39.183 -13.750 30.609 1.00 17.10 247 ASN A C 1
ATOM 3142 O O . ASN A 1 221 ? 38.005 -13.445 30.773 1.00 16.31 247 ASN A O 1
ATOM 3152 N N . LEU A 1 222 ? 39.612 -14.320 29.461 1.00 14.80 248 LEU A N 1
ATOM 3153 C CA . LEU A 1 222 ? 38.730 -14.440 28.301 1.00 13.24 248 LEU A CA 1
ATOM 3154 C C . LEU A 1 222 ? 37.565 -15.398 28.549 1.00 12.61 248 LEU A C 1
ATOM 3155 O O . LEU A 1 222 ? 37.773 -16.517 29.003 1.00 12.79 248 LEU A O 1
ATOM 3171 N N . THR A 1 223 ? 36.343 -14.927 28.285 1.00 12.21 249 THR A N 1
ATOM 3172 C CA . THR A 1 223 ? 35.130 -15.715 28.403 1.00 12.13 249 THR A CA 1
ATOM 3173 C C . THR A 1 223 ? 34.543 -16.000 27.013 1.00 11.40 249 THR A C 1
ATOM 3174 O O . THR A 1 223 ? 33.740 -16.900 26.922 1.00 12.17 249 THR A O 1
ATOM 3185 N N . LEU A 1 224 ? 34.855 -15.203 25.961 1.00 10.57 250 LEU A N 1
ATOM 3186 C CA . LEU A 1 224 ? 34.316 -15.448 24.632 1.00 9.96 250 LEU A CA 1
ATOM 3187 C C . LEU A 1 224 ? 35.384 -15.317 23.584 1.00 9.98 250 LEU A C 1
ATOM 3188 O O . LEU A 1 224 ? 36.131 -14.345 23.595 1.00 10.60 250 LEU A O 1
ATOM 3204 N N . LEU A 1 225 ? 35.461 -16.298 22.670 1.00 9.44 251 LEU A N 1
ATOM 3205 C CA . LEU A 1 225 ? 36.416 -16.257 21.581 1.00 9.78 251 LEU A CA 1
ATOM 3206 C C . LEU A 1 225 ? 35.650 -16.627 20.333 1.00 10.62 251 LEU A C 1
ATOM 3207 O O . LEU A 1 225 ? 35.037 -17.696 20.293 1.00 10.64 251 LEU A O 1
ATOM 3223 N N . ASP A 1 226 ? 35.612 -15.727 19.344 1.00 10.21 252 ASP A N 1
ATOM 3224 C CA . ASP A 1 226 ? 34.929 -16.003 18.098 1.00 10.41 252 ASP A CA 1
ATOM 3225 C C . ASP A 1 226 ? 35.945 -16.012 16.974 1.00 11.96 252 ASP A C 1
ATOM 3226 O O . ASP A 1 226 ? 36.496 -14.972 16.629 1.00 13.01 252 ASP A O 1
ATOM 3235 N N . LEU A 1 227 ? 36.189 -17.202 16.411 1.00 11.28 253 LEU A N 1
ATOM 3236 C CA . LEU A 1 227 ? 37.089 -17.434 15.285 1.00 10.50 253 LEU A CA 1
ATOM 3237 C C . LEU A 1 227 ? 36.301 -17.995 14.082 1.00 10.39 253 LEU A C 1
ATOM 3238 O O . LEU A 1 227 ? 36.908 -18.576 13.169 1.00 9.75 253 LEU A O 1
ATOM 3254 N N . SER A 1 228 ? 34.966 -17.762 14.028 1.00 9.84 254 SER A N 1
ATOM 3255 C CA . SER A 1 228 ? 34.160 -18.283 12.922 1.00 10.06 254 SER A CA 1
ATOM 3256 C C . SER A 1 228 ? 34.501 -17.660 11.570 1.00 10.39 254 SER A C 1
ATOM 3257 O O . SER A 1 228 ? 34.995 -16.549 11.519 1.00 10.94 254 SER A O 1
ATOM 3265 N N . GLY A 1 229 ? 34.211 -18.363 10.482 1.00 10.61 255 GLY A N 1
ATOM 3266 C CA . GLY A 1 229 ? 34.401 -17.814 9.139 1.00 11.15 255 GLY A CA 1
ATOM 3267 C C . GLY A 1 229 ? 35.830 -17.666 8.664 1.00 11.07 255 GLY A C 1
ATOM 3268 O O . GLY A 1 229 ? 36.062 -17.022 7.640 1.00 11.83 255 GLY A O 1
ATOM 3272 N N . ASN A 1 230 ? 36.788 -18.293 9.372 1.00 10.91 256 ASN A N 1
ATOM 3273 C CA . ASN A 1 230 ? 38.209 -18.278 9.008 1.00 10.98 256 ASN A CA 1
ATOM 3274 C C . ASN A 1 230 ? 38.450 -19.660 8.432 1.00 11.37 256 ASN A C 1
ATOM 3275 O O . ASN A 1 230 ? 38.285 -20.647 9.148 1.00 11.11 256 ASN A O 1
ATOM 3286 N N . CYS A 1 231 ? 38.760 -19.733 7.124 1.00 10.99 257 CYS A N 1
ATOM 3287 C CA . CYS A 1 231 ? 38.775 -20.972 6.322 1.00 12.34 257 CYS A CA 1
ATOM 3288 C C . CYS A 1 231 ? 37.326 -21.422 6.238 1.00 12.43 257 CYS A C 1
ATOM 3289 O O . CYS A 1 231 ? 36.964 -22.452 6.777 1.00 12.57 257 CYS A O 1
ATOM 3296 N N . PRO A 1 232 ? 36.474 -20.626 5.574 1.00 11.53 258 PRO A N 1
ATOM 3297 C CA . PRO A 1 232 ? 35.047 -20.921 5.584 1.00 11.45 258 PRO A CA 1
ATOM 3298 C C . PRO A 1 232 ? 34.631 -22.093 4.720 1.00 12.15 258 PRO A C 1
ATOM 3299 O O . PRO A 1 232 ? 35.359 -22.515 3.802 1.00 12.15 258 PRO A O 1
ATOM 3310 N N . ARG A 1 233 ? 33.442 -22.620 5.021 1.00 12.03 259 ARG A N 1
ATOM 3311 C CA . ARG A 1 233 ? 32.810 -23.654 4.213 1.00 12.28 259 ARG A CA 1
ATOM 3312 C C . ARG A 1 233 ? 31.984 -22.807 3.235 1.00 12.90 259 ARG A C 1
ATOM 3313 O O . ARG A 1 233 ? 31.053 -22.122 3.670 1.00 13.10 259 ARG A O 1
ATOM 3334 N N . CYS A 1 234 ? 32.324 -22.825 1.942 1.00 12.36 260 CYS A N 1
ATOM 3335 C CA . CYS A 1 234 ? 31.718 -21.912 0.983 1.00 13.00 260 CYS A CA 1
ATOM 3336 C C . CYS A 1 234 ? 30.627 -22.487 0.097 1.00 12.58 260 CYS A C 1
ATOM 3337 O O . CYS A 1 234 ? 29.983 -21.684 -0.591 1.00 12.01 260 CYS A O 1
ATOM 3344 N N . PHE A 1 235 ? 30.381 -23.807 0.090 1.00 12.66 261 PHE A N 1
ATOM 3345 C CA . PHE A 1 235 ? 29.333 -24.339 -0.800 1.00 13.40 261 PHE A CA 1
ATOM 3346 C C . PHE A 1 235 ? 27.949 -23.747 -0.461 1.00 12.41 261 PHE A C 1
ATOM 3347 O O . PHE A 1 235 ? 27.563 -23.735 0.702 1.00 11.64 261 PHE A O 1
ATOM 3364 N N . ASN A 1 236 ? 27.263 -23.179 -1.479 1.00 12.19 262 ASN A N 1
ATOM 3365 C CA . ASN A 1 236 ? 25.939 -22.581 -1.340 1.00 12.39 262 ASN A CA 1
ATOM 3366 C C . ASN A 1 236 ? 25.880 -21.395 -0.352 1.00 13.06 262 ASN A C 1
ATOM 3367 O O . ASN A 1 236 ? 24.836 -21.145 0.249 1.00 13.00 262 ASN A O 1
ATOM 3378 N N . ALA A 1 237 ? 26.988 -20.645 -0.196 1.00 13.56 263 ALA A N 1
ATOM 3379 C CA . ALA A 1 237 ? 27.009 -19.506 0.720 1.00 14.81 263 ALA A CA 1
ATOM 3380 C C . ALA A 1 237 ? 26.124 -18.355 0.225 1.00 15.34 263 ALA A C 1
ATOM 3381 O O . ALA A 1 237 ? 26.221 -17.967 -0.949 1.00 15.76 263 ALA A O 1
ATOM 3388 N N . PRO A 1 238 ? 25.325 -17.740 1.120 1.00 15.68 264 PRO A N 1
ATOM 3389 C CA . PRO A 1 238 ? 24.538 -16.561 0.726 1.00 15.89 264 PRO A CA 1
ATOM 3390 C C . PRO A 1 238 ? 25.349 -15.245 0.822 1.00 15.89 264 PRO A C 1
ATOM 3391 O O . PRO A 1 238 ? 24.800 -14.197 1.113 1.00 16.50 264 PRO A O 1
ATOM 3402 N N . PHE A 1 239 ? 26.660 -15.304 0.574 1.00 15.68 265 PHE A N 1
ATOM 3403 C CA . PHE A 1 239 ? 27.549 -14.136 0.586 1.00 16.02 265 PHE A CA 1
ATOM 3404 C C . PHE A 1 239 ? 28.841 -14.475 -0.180 1.00 15.84 265 PHE A C 1
ATOM 3405 O O . PHE A 1 239 ? 29.127 -15.666 -0.352 1.00 15.58 265 PHE A O 1
ATOM 3422 N N . PRO A 1 240 ? 29.643 -13.493 -0.664 1.00 15.90 266 PRO A N 1
ATOM 3423 C CA . PRO A 1 240 ? 30.897 -13.852 -1.351 1.00 16.94 266 PRO A CA 1
ATOM 3424 C C . PRO A 1 240 ? 31.803 -14.565 -0.348 1.00 17.72 266 PRO A C 1
ATOM 3425 O O . PRO A 1 240 ? 31.971 -14.080 0.770 1.00 18.41 266 PRO A O 1
ATOM 3436 N N . CYS A 1 241 ? 32.221 -15.778 -0.686 1.00 17.73 267 CYS A N 1
ATOM 3437 C CA . CYS A 1 241 ? 32.933 -16.650 0.232 1.00 18.18 267 CYS A CA 1
ATOM 3438 C C . CYS A 1 241 ? 34.200 -17.163 -0.437 1.00 19.54 267 CYS A C 1
ATOM 3439 O O . CYS A 1 241 ? 34.127 -17.702 -1.553 1.00 19.44 267 CYS A O 1
ATOM 3446 N N . VAL A 1 242 ? 35.360 -17.012 0.254 1.00 20.72 268 VAL A N 1
ATOM 3447 C CA . VAL A 1 242 ? 36.663 -17.445 -0.261 1.00 22.14 268 VAL A CA 1
ATOM 3448 C C . VAL A 1 242 ? 37.232 -18.512 0.673 1.00 21.54 268 VAL A C 1
ATOM 3449 O O . VAL A 1 242 ? 37.606 -18.204 1.805 1.00 21.40 268 VAL A O 1
ATOM 3462 N N . PRO A 1 243 ? 37.309 -19.769 0.220 1.00 21.54 269 PRO A N 1
ATOM 3463 C CA . PRO A 1 243 ? 37.848 -20.817 1.098 1.00 21.32 269 PRO A CA 1
ATOM 3464 C C . PRO A 1 243 ? 39.362 -20.778 1.211 1.00 21.16 269 PRO A C 1
ATOM 3465 O O . PRO A 1 243 ? 40.026 -20.181 0.368 1.00 21.14 269 PRO A O 1
ATOM 3476 N N . CYS A 1 244 ? 39.912 -21.430 2.242 1.00 21.08 270 CYS A N 1
ATOM 3477 C CA . CYS A 1 244 ? 41.368 -21.589 2.357 1.00 21.16 270 CYS A CA 1
ATOM 3478 C C . CYS A 1 244 ? 41.820 -22.570 1.274 1.00 22.52 270 CYS A C 1
ATOM 3479 O O . CYS A 1 244 ? 41.007 -23.366 0.814 1.00 21.58 270 CYS A O 1
ATOM 3486 N N . ASP A 1 245 ? 43.100 -22.519 0.847 1.00 24.39 271 ASP A N 1
ATOM 3487 C CA . ASP A 1 245 ? 43.611 -23.410 -0.222 1.00 26.83 271 ASP A CA 1
ATOM 3488 C C . ASP A 1 245 ? 43.220 -24.884 -0.023 1.00 27.36 271 ASP A C 1
ATOM 3489 O O . ASP A 1 245 ? 43.455 -25.442 1.051 1.00 26.81 271 ASP A O 1
ATOM 3498 N N . GLY A 1 246 ? 42.571 -25.453 -1.036 1.00 27.95 272 GLY A N 1
ATOM 3499 C CA . GLY A 1 246 ? 42.080 -26.826 -1.017 1.00 29.16 272 GLY A CA 1
ATOM 3500 C C . GLY A 1 246 ? 40.940 -27.049 -0.040 1.00 29.74 272 GLY A C 1
ATOM 3501 O O . GLY A 1 246 ? 40.781 -28.157 0.474 1.00 30.79 272 GLY A O 1
ATOM 3505 N N . GLY A 1 247 ? 40.153 -26.005 0.229 1.00 28.78 273 GLY A N 1
ATOM 3506 C CA . GLY A 1 247 ? 39.072 -26.058 1.213 1.00 27.85 273 GLY A CA 1
ATOM 3507 C C . GLY A 1 247 ? 39.531 -26.509 2.592 1.00 26.56 273 GLY A C 1
ATOM 3508 O O . GLY A 1 247 ? 38.721 -27.025 3.366 1.00 27.04 273 GLY A O 1
ATOM 3512 N N . ALA A 1 248 ? 40.853 -26.353 2.898 1.00 24.49 274 ALA A N 1
ATOM 3513 C CA . ALA A 1 248 ? 41.456 -26.772 4.165 1.00 22.62 274 ALA A CA 1
ATOM 3514 C C . ALA A 1 248 ? 40.788 -26.109 5.367 1.00 19.51 274 ALA A C 1
ATOM 3515 O O . ALA A 1 248 ? 40.211 -25.032 5.237 1.00 18.95 274 ALA A O 1
ATOM 3522 N N . SER A 1 249 ? 40.896 -26.747 6.539 1.00 17.77 275 SER A N 1
ATOM 3523 C CA . SER A 1 249 ? 40.353 -26.217 7.781 1.00 16.55 275 SER A CA 1
ATOM 3524 C C . SER A 1 249 ? 41.261 -25.172 8.389 1.00 15.31 275 SER A C 1
ATOM 3525 O O . SER A 1 249 ? 42.463 -25.138 8.099 1.00 15.25 275 SER A O 1
ATOM 3533 N N . ILE A 1 250 ? 40.738 -24.424 9.387 1.00 14.20 276 ILE A N 1
ATOM 3534 C CA . ILE A 1 250 ? 41.558 -23.542 10.211 1.00 13.95 276 ILE A CA 1
ATOM 3535 C C . ILE A 1 250 ? 42.599 -24.445 10.929 1.00 14.70 276 ILE A C 1
ATOM 3536 O O . ILE A 1 250 ? 42.292 -25.593 11.294 1.00 14.26 276 ILE A O 1
ATOM 3552 N N . ASN A 1 251 ? 43.831 -23.982 10.974 1.00 15.27 277 ASN A N 1
ATOM 3553 C CA . ASN A 1 251 ? 44.920 -24.728 11.575 1.00 15.68 277 ASN A CA 1
ATOM 3554 C C . ASN A 1 251 ? 45.079 -24.188 12.977 1.00 15.96 277 ASN A C 1
ATOM 3555 O O . ASN A 1 251 ? 45.438 -23.040 13.134 1.00 16.39 277 ASN A O 1
ATOM 3566 N N . ILE A 1 252 ? 44.767 -24.994 13.995 1.00 15.82 278 ILE A N 1
ATOM 3567 C CA . ILE A 1 252 ? 44.869 -24.576 15.380 1.00 15.67 278 ILE A CA 1
ATOM 3568 C C . ILE A 1 252 ? 45.981 -25.374 16.036 1.00 16.04 278 ILE A C 1
ATOM 3569 O O . ILE A 1 252 ? 45.938 -26.604 16.035 1.00 16.65 278 ILE A O 1
ATOM 3585 N N . ASP A 1 253 ? 46.981 -24.682 16.597 1.00 15.65 279 ASP A N 1
ATOM 3586 C CA . ASP A 1 253 ? 48.065 -25.334 17.328 1.00 15.91 279 ASP A CA 1
ATOM 3587 C C . ASP A 1 253 ? 47.487 -26.073 18.535 1.00 15.48 279 ASP A C 1
ATOM 3588 O O . ASP A 1 253 ? 46.539 -25.597 19.152 1.00 15.20 279 ASP A O 1
ATOM 3597 N N . ARG A 1 254 ? 48.053 -27.231 18.866 1.00 15.25 280 ARG A N 1
ATOM 3598 C CA . ARG A 1 254 ? 47.594 -28.055 19.994 1.00 14.98 280 ARG A CA 1
ATOM 3599 C C . ARG A 1 254 ? 47.365 -27.256 21.297 1.00 14.83 280 ARG A C 1
ATOM 3600 O O . ARG A 1 254 ? 46.349 -27.452 21.954 1.00 14.65 280 ARG A O 1
ATOM 3621 N N . PHE A 1 255 ? 48.304 -26.376 21.663 1.00 15.00 281 PHE A N 1
ATOM 3622 C CA . PHE A 1 255 ? 48.212 -25.614 22.911 1.00 15.83 281 PHE A CA 1
ATOM 3623 C C . PHE A 1 255 ? 47.679 -24.174 22.757 1.00 15.76 281 PHE A C 1
ATOM 3624 O O . PHE A 1 255 ? 47.851 -23.381 23.679 1.00 15.90 281 PHE A O 1
ATOM 3641 N N . ALA A 1 256 ? 46.952 -23.858 21.659 1.00 15.35 282 ALA A N 1
ATOM 3642 C CA . ALA A 1 256 ? 46.398 -22.515 21.447 1.00 16.25 282 ALA A CA 1
ATOM 3643 C C . ALA A 1 256 ? 45.450 -22.045 22.559 1.00 16.49 282 ALA A C 1
ATOM 3644 O O . ALA A 1 256 ? 45.452 -20.862 22.904 1.00 17.83 282 ALA A O 1
ATOM 3651 N N . PHE A 1 257 ? 44.678 -22.958 23.137 1.00 14.97 283 PHE A N 1
ATOM 3652 C CA . PHE A 1 257 ? 43.704 -22.587 24.161 1.00 14.30 283 PHE A CA 1
ATOM 3653 C C . PHE A 1 257 ? 44.097 -23.033 25.564 1.00 13.59 283 PHE A C 1
ATOM 3654 O O . PHE A 1 257 ? 43.249 -23.037 26.453 1.00 13.47 283 PHE A O 1
ATOM 3671 N N . GLN A 1 258 ? 45.382 -23.341 25.802 1.00 13.26 284 GLN A N 1
ATOM 3672 C CA . GLN A 1 258 ? 45.803 -23.855 27.105 1.00 14.28 284 GLN A CA 1
ATOM 3673 C C . GLN A 1 258 ? 45.602 -22.860 28.264 1.00 14.44 284 GLN A C 1
ATOM 3674 O O . GLN A 1 258 ? 45.456 -23.311 29.392 1.00 15.33 284 GLN A O 1
ATOM 3688 N N . ASN A 1 259 ? 45.641 -21.541 28.021 1.00 15.00 285 ASN A N 1
ATOM 3689 C CA . ASN A 1 259 ? 45.450 -20.550 29.105 1.00 16.97 285 ASN A CA 1
ATOM 3690 C C . ASN A 1 259 ? 44.008 -20.016 29.170 1.00 15.79 285 ASN A C 1
ATOM 3691 O O . ASN A 1 259 ? 43.750 -19.133 29.985 1.00 16.15 285 ASN A O 1
ATOM 3702 N N . LEU A 1 260 ? 43.076 -20.517 28.333 1.00 14.34 286 LEU A N 1
ATOM 3703 C CA . LEU A 1 260 ? 41.709 -19.997 28.325 1.00 13.55 286 LEU A CA 1
ATOM 3704 C C . LEU A 1 260 ? 40.809 -20.741 29.291 1.00 13.39 286 LEU A C 1
ATOM 3705 O O . LEU A 1 260 ? 39.714 -21.197 28.930 1.00 13.71 286 LEU A O 1
ATOM 3721 N N . THR A 1 261 ? 41.214 -20.733 30.563 1.00 13.24 287 THR A N 1
ATOM 3722 C CA . THR A 1 261 ? 40.505 -21.458 31.602 1.00 13.59 287 THR A CA 1
ATOM 3723 C C . THR A 1 261 ? 39.127 -20.875 31.932 1.00 13.61 287 THR A C 1
ATOM 3724 O O . THR A 1 261 ? 38.297 -21.593 32.482 1.00 14.28 287 THR A O 1
ATOM 3735 N N . GLN A 1 262 ? 38.882 -19.596 31.633 1.00 12.80 288 GLN A N 1
ATOM 3736 C CA . GLN A 1 262 ? 37.578 -18.980 31.911 1.00 12.66 288 GLN A CA 1
ATOM 3737 C C . GLN A 1 262 ? 36.654 -18.988 30.688 1.00 11.54 288 GLN A C 1
ATOM 3738 O O . GLN A 1 262 ? 35.588 -18.374 30.752 1.00 10.87 288 GLN A O 1
ATOM 3752 N N . LEU A 1 263 ? 37.042 -19.650 29.573 1.00 11.51 289 LEU A N 1
ATOM 3753 C CA . LEU A 1 263 ? 36.238 -19.594 28.365 1.00 11.47 289 LEU A CA 1
ATOM 3754 C C . LEU A 1 263 ? 34.857 -20.189 28.576 1.00 11.00 289 LEU A C 1
ATOM 3755 O O . LEU A 1 263 ? 34.728 -21.276 29.124 1.00 10.91 289 LEU A O 1
ATOM 3771 N N . ARG A 1 264 ? 33.844 -19.453 28.159 1.00 10.71 290 ARG A N 1
ATOM 3772 C CA . ARG A 1 264 ? 32.445 -19.862 28.240 1.00 11.28 290 ARG A CA 1
ATOM 3773 C C . ARG A 1 264 ? 31.838 -20.003 26.854 1.00 10.71 290 ARG A C 1
ATOM 3774 O O . ARG A 1 264 ? 30.947 -20.833 26.686 1.00 10.65 290 ARG A O 1
ATOM 3795 N N . TYR A 1 265 ? 32.265 -19.172 25.881 1.00 9.51 291 TYR A N 1
ATOM 3796 C CA . TYR A 1 265 ? 31.701 -19.156 24.537 1.00 10.32 291 TYR A CA 1
ATOM 3797 C C . TYR A 1 265 ? 32.802 -19.340 23.531 1.00 9.87 291 TYR A C 1
ATOM 3798 O O . TYR A 1 265 ? 33.756 -18.571 23.542 1.00 9.79 291 TYR A O 1
ATOM 3816 N N . LEU A 1 266 ? 32.665 -20.329 22.635 1.00 9.38 292 LEU A N 1
ATOM 3817 C CA . LEU A 1 266 ? 33.674 -20.557 21.610 1.00 9.03 292 LEU A CA 1
ATOM 3818 C C . LEU A 1 266 ? 32.926 -20.719 20.319 1.00 9.20 292 LEU A C 1
ATOM 3819 O O . LEU A 1 266 ? 32.065 -21.597 20.216 1.00 8.89 292 LEU A O 1
ATOM 3835 N N . ASN A 1 267 ? 33.206 -19.841 19.354 1.00 8.25 293 ASN A N 1
ATOM 3836 C CA . ASN A 1 267 ? 32.560 -19.909 18.054 1.00 8.54 293 ASN A CA 1
ATOM 3837 C C . ASN A 1 267 ? 33.577 -20.325 16.992 1.00 8.77 293 ASN A C 1
ATOM 3838 O O . ASN A 1 267 ? 34.512 -19.581 16.693 1.00 9.00 293 ASN A O 1
ATOM 3848 N N . LEU A 1 268 ? 33.411 -21.550 16.484 1.00 8.19 294 LEU A N 1
ATOM 3849 C CA . LEU A 1 268 ? 34.220 -22.130 15.410 1.00 8.73 294 LEU A CA 1
ATOM 3850 C C . LEU A 1 268 ? 33.352 -22.472 14.192 1.00 8.68 294 LEU A C 1
ATOM 3851 O O . LEU A 1 268 ? 33.740 -23.311 13.372 1.00 8.99 294 LEU A O 1
ATOM 3867 N N . SER A 1 269 ? 32.230 -21.770 14.014 1.00 8.73 295 SER A N 1
ATOM 3868 C CA . SER A 1 269 ? 31.366 -21.992 12.866 1.00 9.00 295 SER A CA 1
ATOM 3869 C C . SER A 1 269 ? 32.111 -21.645 11.583 1.00 8.87 295 SER A C 1
ATOM 3870 O O . SER A 1 269 ? 32.911 -20.727 11.573 1.00 9.56 295 SER A O 1
ATOM 3878 N N . SER A 1 270 ? 31.907 -22.417 10.537 1.00 8.59 296 SER A N 1
ATOM 3879 C CA . SER A 1 270 ? 32.511 -22.168 9.240 1.00 8.62 296 SER A CA 1
ATOM 3880 C C . SER A 1 270 ? 34.022 -21.960 9.278 1.00 9.28 296 SER A C 1
ATOM 3881 O O . SER A 1 270 ? 34.544 -20.970 8.791 1.00 10.37 296 SER A O 1
ATOM 3889 N N . THR A 1 271 ? 34.713 -22.902 9.888 1.00 9.96 297 THR A N 1
ATOM 3890 C CA . THR A 1 271 ? 36.174 -22.961 9.898 1.00 10.24 297 THR A CA 1
ATOM 3891 C C . THR A 1 271 ? 36.662 -24.221 9.129 1.00 10.03 297 THR A C 1
ATOM 3892 O O . THR A 1 271 ? 37.849 -24.568 9.204 1.00 9.63 297 THR A O 1
ATOM 3903 N N . SER A 1 272 ? 35.746 -24.877 8.352 1.00 10.58 298 SER A N 1
ATOM 3904 C CA . SER A 1 272 ? 35.981 -26.072 7.554 1.00 11.21 298 SER A CA 1
ATOM 3905 C C . SER A 1 272 ? 36.576 -27.210 8.379 1.00 11.58 298 SER A C 1
ATOM 3906 O O . SER A 1 272 ? 37.298 -28.046 7.844 1.00 11.80 298 SER A O 1
ATOM 3914 N N . LEU A 1 273 ? 36.191 -27.300 9.666 1.00 11.15 299 LEU A N 1
ATOM 3915 C CA . LEU A 1 273 ? 36.687 -28.361 10.531 1.00 11.80 299 LEU A CA 1
ATOM 3916 C C . LEU A 1 273 ? 36.109 -29.730 10.164 1.00 12.46 299 LEU A C 1
ATOM 3917 O O . LEU A 1 273 ? 34.907 -29.875 9.952 1.00 12.02 299 LEU A O 1
ATOM 3933 N N . ARG A 1 274 ? 36.993 -30.727 10.085 1.00 12.81 300 ARG A N 1
ATOM 3934 C CA . ARG A 1 274 ? 36.664 -32.141 9.855 1.00 14.34 300 ARG A CA 1
ATOM 3935 C C . ARG A 1 274 ? 36.987 -32.984 11.118 1.00 15.31 300 ARG A C 1
ATOM 3936 O O . ARG A 1 274 ? 36.365 -34.016 11.349 1.00 16.26 300 ARG A O 1
ATOM 3957 N N . LYS A 1 275 ? 37.955 -32.542 11.909 1.00 15.18 301 LYS A N 1
ATOM 3958 C CA . LYS A 1 275 ? 38.399 -33.202 13.120 1.00 15.58 301 LYS A CA 1
ATOM 3959 C C . LYS A 1 275 ? 38.430 -32.167 14.230 1.00 14.72 301 LYS A C 1
ATOM 3960 O O . LYS A 1 275 ? 38.764 -31.013 13.981 1.00 14.78 301 LYS A O 1
ATOM 3967 N N . ILE A 1 276 ? 38.068 -32.576 15.447 1.00 13.85 302 ILE A N 1
ATOM 3968 C CA . ILE A 1 276 ? 38.072 -31.713 16.615 1.00 13.40 302 ILE A CA 1
ATOM 3969 C C . ILE A 1 276 ? 38.989 -32.375 17.597 1.00 13.45 302 ILE A C 1
ATOM 3970 O O . ILE A 1 276 ? 38.719 -33.507 17.988 1.00 14.14 302 ILE A O 1
ATOM 3986 N N . ASN A 1 277 ? 40.052 -31.687 18.016 1.00 12.70 303 ASN A N 1
ATOM 3987 C CA . ASN A 1 277 ? 40.974 -32.248 18.982 1.00 12.83 303 ASN A CA 1
ATOM 3988 C C . ASN A 1 277 ? 40.335 -32.119 20.355 1.00 13.01 303 ASN A C 1
ATOM 3989 O O . ASN A 1 277 ? 40.110 -31.008 20.830 1.00 12.62 303 ASN A O 1
ATOM 4000 N N . ALA A 1 278 ? 40.020 -33.256 20.995 1.00 13.46 304 ALA A N 1
ATOM 4001 C CA . ALA A 1 278 ? 39.383 -33.246 22.310 1.00 14.20 304 ALA A CA 1
ATOM 4002 C C . ALA A 1 278 ? 40.216 -32.477 23.336 1.00 14.81 304 ALA A C 1
ATOM 4003 O O . ALA A 1 278 ? 39.647 -31.852 24.226 1.00 15.38 304 ALA A O 1
ATOM 4010 N N . ALA A 1 279 ? 41.556 -32.483 23.181 1.00 14.46 305 ALA A N 1
ATOM 4011 C CA . ALA A 1 279 ? 42.438 -31.776 24.107 1.00 14.91 305 ALA A CA 1
ATOM 4012 C C . ALA A 1 279 ? 42.332 -30.254 23.999 1.00 14.84 305 ALA A C 1
ATOM 4013 O O . ALA A 1 279 ? 42.717 -29.584 24.955 1.00 15.56 305 ALA A O 1
ATOM 4020 N N . TRP A 1 280 ? 41.757 -29.687 22.906 1.00 14.55 306 TRP A N 1
ATOM 4021 C CA . TRP A 1 280 ? 41.515 -28.235 22.851 1.00 15.13 306 TRP A CA 1
ATOM 4022 C C . TRP A 1 280 ? 40.609 -27.773 24.028 1.00 16.23 306 TRP A C 1
ATOM 4023 O O . TRP A 1 280 ? 40.648 -26.602 24.413 1.00 16.83 306 TRP A O 1
ATOM 4044 N N . PHE A 1 281 ? 39.782 -28.685 24.565 1.00 15.96 307 PHE A N 1
ATOM 4045 C CA . PHE A 1 281 ? 38.872 -28.410 25.676 1.00 16.40 307 PHE A CA 1
ATOM 4046 C C . PHE A 1 281 ? 39.425 -28.829 27.031 1.00 16.21 307 PHE A C 1
ATOM 4047 O O . PHE A 1 281 ? 38.773 -28.585 28.047 1.00 16.91 307 PHE A O 1
ATOM 4064 N N . LYS A 1 282 ? 40.632 -29.423 27.081 1.00 15.35 308 LYS A N 1
ATOM 4065 C CA . LYS A 1 282 ? 41.227 -29.861 28.335 1.00 15.32 308 LYS A CA 1
ATOM 4066 C C . LYS A 1 282 ? 41.348 -28.718 29.339 1.00 15.25 308 LYS A C 1
ATOM 4067 O O . LYS A 1 282 ? 41.193 -28.967 30.520 1.00 16.55 308 LYS A O 1
ATOM 4086 N N . ASN A 1 283 ? 41.646 -27.495 28.891 1.00 14.27 309 ASN A N 1
ATOM 4087 C CA . ASN A 1 283 ? 41.812 -26.349 29.789 1.00 15.30 309 ASN A CA 1
ATOM 4088 C C . ASN A 1 283 ? 40.624 -25.378 29.736 1.00 14.94 309 ASN A C 1
ATOM 4089 O O . ASN A 1 283 ? 40.770 -24.222 30.130 1.00 15.06 309 ASN A O 1
ATOM 4100 N N . MET A 1 284 ? 39.434 -25.871 29.361 1.00 14.41 310 MET A N 1
ATOM 4101 C CA . MET A 1 284 ? 38.207 -25.083 29.337 1.00 13.94 310 MET A CA 1
ATOM 4102 C C . MET A 1 284 ? 37.176 -25.773 30.248 1.00 13.22 310 MET A C 1
ATOM 4103 O O . MET A 1 284 ? 36.150 -26.268 29.779 1.00 13.15 310 MET A O 1
ATOM 4117 N N . PRO A 1 285 ? 37.392 -25.749 31.573 1.00 12.07 311 PRO A N 1
ATOM 4118 C CA . PRO 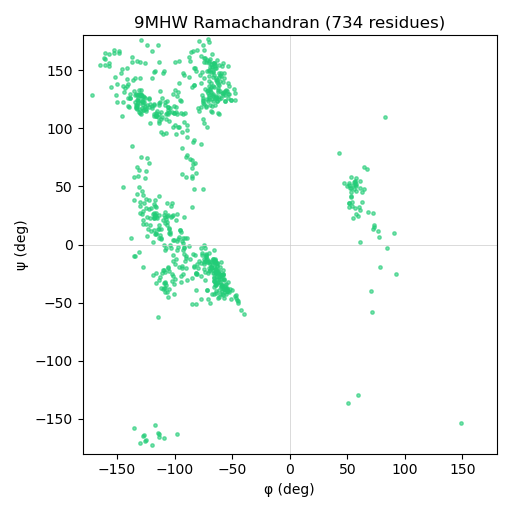A 1 285 ? 36.460 -26.448 32.473 1.00 11.91 311 PRO A CA 1
ATOM 4119 C C . PRO A 1 285 ? 35.028 -25.916 32.534 1.00 12.06 311 PRO A C 1
ATOM 4120 O O . PRO A 1 285 ? 34.162 -26.620 33.053 1.00 12.20 311 PRO A O 1
ATOM 4131 N N . HIS A 1 286 ? 34.754 -24.716 31.999 1.00 11.28 312 HIS A N 1
ATOM 4132 C CA . HIS A 1 286 ? 33.423 -24.139 32.066 1.00 11.10 312 HIS A CA 1
ATOM 4133 C C . HIS A 1 286 ? 32.901 -23.718 30.713 1.00 11.10 312 HIS A C 1
ATOM 4134 O O . HIS A 1 286 ? 31.988 -22.880 30.651 1.00 10.69 312 HIS A O 1
ATOM 4148 N N . LEU A 1 287 ? 33.335 -24.388 29.623 1.00 10.87 313 LEU A N 1
ATOM 4149 C CA . LEU A 1 287 ? 32.785 -24.050 28.295 1.00 11.04 313 LEU A CA 1
ATOM 4150 C C . LEU A 1 287 ? 31.275 -24.321 28.311 1.00 11.89 313 LEU A C 1
ATOM 4151 O O . LEU A 1 287 ? 30.863 -25.374 28.786 1.00 11.86 313 LEU A O 1
ATOM 4167 N N . LYS A 1 288 ? 30.490 -23.303 27.957 1.00 11.90 314 LYS A N 1
ATOM 4168 C CA . LYS A 1 288 ? 29.026 -23.276 28.046 1.00 11.93 314 LYS A CA 1
ATOM 4169 C C . LYS A 1 288 ? 28.345 -23.342 26.709 1.00 11.73 314 LYS A C 1
ATOM 4170 O O . LYS A 1 288 ? 27.305 -23.997 26.605 1.00 11.66 314 LYS A O 1
ATOM 4189 N N . VAL A 1 289 ? 28.874 -22.630 25.691 1.00 10.81 315 VAL A N 1
ATOM 4190 C CA . VAL A 1 289 ? 28.257 -22.577 24.385 1.00 11.38 315 VAL A CA 1
ATOM 4191 C C . VAL A 1 289 ? 29.332 -22.830 23.357 1.00 12.05 315 VAL A C 1
ATOM 4192 O O . VAL A 1 289 ? 30.362 -22.155 23.378 1.00 12.21 315 VAL A O 1
ATOM 4205 N N . LEU A 1 290 ? 29.111 -23.818 22.482 1.00 11.46 316 LEU A N 1
ATOM 4206 C CA . LEU A 1 290 ? 30.072 -24.194 21.458 1.00 11.10 316 LEU A CA 1
ATOM 4207 C C . LEU A 1 290 ? 29.367 -24.191 20.108 1.00 11.40 316 LEU A C 1
ATOM 4208 O O . LEU A 1 290 ? 28.416 -24.938 19.924 1.00 11.01 316 LEU A O 1
ATOM 4224 N N . ASP A 1 291 ? 29.783 -23.305 19.197 1.00 11.52 317 ASP A N 1
ATOM 4225 C CA . ASP A 1 291 ? 29.186 -23.220 17.867 1.00 12.14 317 ASP A CA 1
ATOM 4226 C C . ASP A 1 291 ? 30.148 -23.828 16.860 1.00 11.06 317 ASP A C 1
ATOM 4227 O O . ASP A 1 291 ? 31.283 -23.378 16.727 1.00 10.71 317 ASP A O 1
ATOM 4236 N N . LEU A 1 292 ? 29.705 -24.888 16.203 1.00 10.22 318 LEU A N 1
ATOM 4237 C CA . LEU A 1 292 ? 30.444 -25.613 15.187 1.00 9.93 318 LEU A CA 1
ATOM 4238 C C . LEU A 1 292 ? 29.558 -25.790 13.947 1.00 10.12 318 LEU A C 1
ATOM 4239 O O . LEU A 1 292 ? 29.679 -26.786 13.255 1.00 11.37 318 LEU A O 1
ATOM 4255 N N . GLU A 1 293 ? 28.744 -24.787 13.622 1.00 10.04 319 GLU A N 1
ATOM 4256 C CA . GLU A 1 293 ? 27.860 -24.803 12.465 1.00 11.17 319 GLU A CA 1
ATOM 4257 C C . GLU A 1 293 ? 28.704 -24.665 11.189 1.00 11.37 319 GLU A C 1
ATOM 4258 O O . GLU A 1 293 ? 29.801 -24.136 11.251 1.00 11.74 319 GLU A O 1
ATOM 4270 N N . PHE A 1 294 ? 28.174 -25.078 10.043 1.00 10.73 320 PHE A N 1
ATOM 4271 C CA . PHE A 1 294 ? 28.851 -24.922 8.755 1.00 11.65 320 PHE A CA 1
ATOM 4272 C C . PHE A 1 294 ? 30.288 -25.482 8.704 1.00 11.97 320 PHE A C 1
ATOM 4273 O O . PHE A 1 294 ? 31.154 -24.873 8.088 1.00 11.99 320 PHE A O 1
ATOM 4290 N N . ASN A 1 295 ? 30.515 -26.656 9.309 1.00 11.21 321 ASN A N 1
ATOM 4291 C CA . ASN A 1 295 ? 31.791 -27.368 9.218 1.00 11.35 321 ASN A CA 1
ATOM 4292 C C . ASN A 1 295 ? 31.543 -28.697 8.448 1.00 12.16 321 ASN A C 1
ATOM 4293 O O . ASN A 1 295 ? 30.543 -28.800 7.713 1.00 12.46 321 ASN A O 1
ATOM 4304 N N . TYR A 1 296 ? 32.434 -29.680 8.537 1.00 12.40 322 TYR A N 1
ATOM 4305 C CA . TYR A 1 296 ? 32.259 -30.964 7.850 1.00 13.45 322 TYR A CA 1
ATOM 4306 C C . TYR A 1 296 ? 32.381 -32.023 8.930 1.00 13.92 322 TYR A C 1
ATOM 4307 O O . TYR A 1 296 ? 33.197 -32.936 8.840 1.00 14.58 322 TYR A O 1
ATOM 4325 N N . LEU A 1 297 ? 31.536 -31.916 9.941 1.00 13.66 323 LEU A N 1
ATOM 4326 C CA . LEU A 1 297 ? 31.643 -32.757 11.116 1.00 13.89 323 LEU A CA 1
ATOM 4327 C C . LEU A 1 297 ? 30.684 -33.942 11.209 1.00 14.38 323 LEU A C 1
ATOM 4328 O O . LEU A 1 297 ? 30.529 -34.435 12.322 1.00 14.82 323 LEU A O 1
ATOM 4344 N N . VAL A 1 298 ? 30.151 -34.506 10.092 1.00 14.57 324 VAL A N 1
ATOM 4345 C CA . VAL A 1 298 ? 29.305 -35.712 10.208 1.00 15.81 324 VAL A CA 1
ATOM 4346 C C . VAL A 1 298 ? 30.087 -36.878 10.872 1.00 16.69 324 VAL A C 1
ATOM 4347 O O . VAL A 1 298 ? 29.551 -37.542 11.760 1.00 16.74 324 VAL A O 1
ATOM 4360 N N . GLY A 1 299 ? 31.350 -37.066 10.488 1.00 16.61 325 GLY A N 1
ATOM 4361 C CA . GLY A 1 299 ? 32.185 -38.099 11.083 1.00 17.48 325 GLY A CA 1
ATOM 4362 C C . GLY A 1 299 ? 32.407 -37.867 12.563 1.00 17.87 325 GLY A C 1
ATOM 4363 O O . GLY A 1 299 ? 32.245 -38.792 13.361 1.00 18.91 325 GLY A O 1
ATOM 4367 N N . GLU A 1 300 ? 32.742 -36.627 12.954 1.00 17.42 326 GLU A N 1
ATOM 4368 C CA . GLU A 1 300 ? 32.938 -36.272 14.373 1.00 17.19 326 GLU A CA 1
ATOM 4369 C C . GLU A 1 300 ? 31.649 -36.388 15.177 1.00 16.31 326 GLU A C 1
ATOM 4370 O O . GLU A 1 300 ? 31.713 -36.706 16.351 1.00 16.47 326 GLU A O 1
ATOM 4382 N N . ILE A 1 301 ? 30.482 -36.123 14.572 1.00 15.10 327 ILE A N 1
ATOM 4383 C CA . ILE A 1 301 ? 29.211 -36.274 15.283 1.00 14.81 327 ILE A CA 1
ATOM 4384 C C . ILE A 1 301 ? 28.987 -37.760 15.632 1.00 15.34 327 ILE A C 1
ATOM 4385 O O . ILE A 1 301 ? 28.433 -38.060 16.689 1.00 15.16 327 ILE A O 1
ATOM 4401 N N . ALA A 1 302 ? 29.429 -38.685 14.752 1.00 15.91 328 ALA A N 1
ATOM 4402 C CA . ALA A 1 302 ? 29.284 -40.121 14.935 1.00 17.33 328 ALA A CA 1
ATOM 4403 C C . ALA A 1 302 ? 30.282 -40.723 15.938 1.00 18.50 328 ALA A C 1
ATOM 4404 O O . ALA A 1 302 ? 29.987 -41.778 16.486 1.00 18.37 328 ALA A O 1
ATOM 4411 N N . SER A 1 303 ? 31.459 -40.119 16.123 1.00 19.68 329 SER A N 1
ATOM 4412 C CA . SER A 1 303 ? 32.485 -40.664 17.029 1.00 21.95 329 SER A CA 1
ATOM 4413 C C . SER A 1 303 ? 32.707 -39.701 18.216 1.00 23.30 329 SER A C 1
ATOM 4414 O O . SER A 1 303 ? 32.424 -40.053 19.369 1.00 24.33 329 SER A O 1
ATOM 4422 N N . GLY A 1 304 ? 33.167 -38.501 17.898 1.00 22.83 330 GLY A N 1
ATOM 4423 C CA . GLY A 1 304 ? 33.372 -37.380 18.801 1.00 22.61 330 GLY A CA 1
ATOM 4424 C C . GLY A 1 304 ? 33.989 -37.599 20.158 1.00 21.68 330 GLY A C 1
ATOM 4425 O O . GLY A 1 304 ? 33.286 -37.531 21.165 1.00 22.06 330 GLY A O 1
ATOM 4429 N N . ALA A 1 305 ? 35.311 -37.735 20.207 1.00 20.64 331 ALA A N 1
ATOM 4430 C CA . ALA A 1 305 ? 36.027 -37.813 21.481 1.00 19.74 331 ALA A CA 1
ATOM 4431 C C . ALA A 1 305 ? 35.904 -36.481 22.241 1.00 18.34 331 ALA A C 1
ATOM 4432 O O . ALA A 1 305 ? 35.876 -36.482 23.472 1.00 18.03 331 ALA A O 1
ATOM 4439 N N . PHE A 1 306 ? 35.817 -35.340 21.511 1.00 16.91 332 PHE A N 1
ATOM 4440 C CA . PHE A 1 306 ? 35.698 -34.024 22.130 1.00 16.14 332 PHE A CA 1
ATOM 4441 C C . PHE A 1 306 ? 34.456 -33.877 23.009 1.00 15.69 332 PHE A C 1
ATOM 4442 O O . PHE A 1 306 ? 34.485 -33.105 23.974 1.00 15.23 332 PHE A O 1
ATOM 4459 N N . LEU A 1 307 ? 33.397 -34.656 22.717 1.00 15.57 333 LEU A N 1
ATOM 4460 C CA . LEU A 1 307 ? 32.151 -34.643 23.485 1.00 16.80 333 LEU A CA 1
ATOM 4461 C C . LEU A 1 307 ? 32.371 -35.129 24.933 1.00 17.58 333 LEU A C 1
ATOM 4462 O O . LEU A 1 307 ? 31.619 -34.728 25.818 1.00 18.51 333 LEU A O 1
ATOM 4478 N N . THR A 1 308 ? 33.426 -35.938 25.188 1.00 16.69 334 THR A N 1
ATOM 4479 C CA . THR A 1 308 ? 33.749 -36.390 26.540 1.00 17.12 334 THR A CA 1
ATOM 4480 C C . THR A 1 308 ? 34.434 -35.279 27.375 1.00 17.74 334 THR A C 1
ATOM 4481 O O . THR A 1 308 ? 34.640 -35.485 28.563 1.00 18.38 334 THR A O 1
ATOM 4492 N N . MET A 1 309 ? 34.819 -34.133 26.759 1.00 17.52 335 MET A N 1
ATOM 4493 C CA . MET A 1 309 ? 35.527 -33.049 27.457 1.00 17.69 335 MET A CA 1
ATOM 4494 C C . MET A 1 309 ? 34.653 -31.805 27.693 1.00 16.39 335 MET A C 1
ATOM 4495 O O . MET A 1 309 ? 35.192 -30.736 27.971 1.00 17.22 335 MET A O 1
ATOM 4509 N N . LEU A 1 310 ? 33.326 -31.958 27.679 1.00 14.73 336 LEU A N 1
ATOM 4510 C CA . LEU A 1 310 ? 32.388 -30.848 27.804 1.00 14.41 336 LEU A CA 1
ATOM 4511 C C . LEU A 1 310 ? 31.223 -31.131 28.785 1.00 14.84 336 LEU A C 1
ATOM 4512 O O . LEU A 1 310 ? 30.052 -30.981 28.424 1.00 14.16 336 LEU A O 1
ATOM 4528 N N . PRO A 1 311 ? 31.531 -31.439 30.056 1.00 15.14 337 PRO A N 1
ATOM 4529 C CA . PRO A 1 311 ? 30.459 -31.743 31.021 1.00 15.09 337 PRO A CA 1
ATOM 4530 C C . PRO A 1 311 ? 29.636 -30.560 31.509 1.00 14.59 337 PRO A C 1
ATOM 4531 O O . PRO A 1 311 ? 28.598 -30.780 32.129 1.00 15.34 337 PRO A O 1
ATOM 4542 N N . ARG A 1 312 ? 30.090 -29.324 31.274 1.00 13.16 338 ARG A N 1
ATOM 4543 C CA . ARG A 1 312 ? 29.318 -28.145 31.663 1.00 12.88 338 ARG A CA 1
ATOM 4544 C C . ARG A 1 312 ? 28.779 -27.357 30.450 1.00 12.49 338 ARG A C 1
ATOM 4545 O O . ARG A 1 312 ? 28.233 -26.263 30.615 1.00 12.58 338 ARG A O 1
ATOM 4566 N N . LEU A 1 313 ? 28.833 -27.957 29.252 1.00 11.58 339 LEU A N 1
ATOM 4567 C CA . LEU A 1 313 ? 28.319 -27.322 28.056 1.00 11.52 339 LEU A CA 1
ATOM 4568 C C . LEU A 1 313 ? 26.809 -27.338 28.094 1.00 11.75 339 LEU A C 1
ATOM 4569 O O . LEU A 1 313 ? 26.209 -28.366 28.390 1.00 12.34 339 LEU A O 1
ATOM 4585 N N . GLU A 1 314 ? 26.202 -26.200 27.787 1.00 11.64 340 GLU A N 1
ATOM 4586 C CA . GLU A 1 314 ? 24.757 -26.002 27.813 1.00 11.33 340 GLU A CA 1
ATOM 4587 C C . GLU A 1 314 ? 24.178 -25.910 26.422 1.00 11.72 340 GLU A C 1
ATOM 4588 O O . GLU A 1 314 ? 23.039 -26.330 26.237 1.00 12.32 340 GLU A O 1
ATOM 4600 N N . ILE A 1 315 ? 24.913 -25.319 25.459 1.00 10.82 341 ILE A N 1
ATOM 4601 C CA . ILE A 1 315 ? 24.406 -25.192 24.094 1.00 10.92 341 ILE A CA 1
ATOM 4602 C C . ILE A 1 315 ? 25.462 -25.712 23.125 1.00 10.86 341 ILE A C 1
ATOM 4603 O O . ILE A 1 315 ? 26.633 -25.328 23.195 1.00 10.71 341 ILE A O 1
ATOM 4619 N N . LEU A 1 316 ? 25.041 -26.593 22.224 1.00 10.43 342 LEU A N 1
ATOM 4620 C CA . LEU A 1 316 ? 25.922 -27.131 21.209 1.00 10.89 342 LEU A CA 1
ATOM 4621 C C . LEU A 1 316 ? 25.205 -26.900 19.905 1.00 11.14 342 LEU A C 1
ATOM 4622 O O . LEU A 1 316 ? 24.062 -27.332 19.762 1.00 11.57 342 LEU A O 1
ATOM 4638 N N . ASP A 1 317 ? 25.838 -26.197 18.965 1.00 10.37 343 ASP A N 1
ATOM 4639 C CA . ASP A 1 317 ? 25.230 -25.993 17.655 1.00 9.93 343 ASP A CA 1
ATOM 4640 C C . ASP A 1 317 ? 26.094 -26.677 16.602 1.00 9.85 343 ASP A C 1
ATOM 4641 O O . ASP A 1 317 ? 27.231 -26.273 16.380 1.00 10.42 343 ASP A O 1
ATOM 4650 N N . LEU A 1 318 ? 25.570 -27.750 16.005 1.00 9.47 344 LEU A N 1
ATOM 4651 C CA . LEU A 1 318 ? 26.233 -28.500 14.947 1.00 10.37 344 LEU A CA 1
ATOM 4652 C C . LEU A 1 318 ? 25.426 -28.420 13.637 1.00 10.49 344 LEU A C 1
ATOM 4653 O O . LEU A 1 318 ? 25.504 -29.330 12.814 1.00 11.13 344 LEU A O 1
ATOM 4669 N N . SER A 1 319 ? 24.739 -27.303 13.408 1.00 10.35 345 SER A N 1
ATOM 4670 C CA . SER A 1 319 ? 23.893 -27.110 12.235 1.00 10.73 345 SER A CA 1
ATOM 4671 C C . SER A 1 319 ? 24.693 -27.000 10.945 1.00 11.17 345 SER A C 1
ATOM 4672 O O . SER A 1 319 ? 25.852 -26.602 10.981 1.00 11.89 345 SER A O 1
ATOM 4680 N N . PHE A 1 320 ? 24.075 -27.377 9.824 1.00 10.75 346 PHE A N 1
ATOM 4681 C CA . PHE A 1 320 ? 24.660 -27.350 8.490 1.00 11.13 346 PHE A CA 1
ATOM 4682 C C . PHE A 1 320 ? 26.056 -27.951 8.386 1.00 11.71 346 PHE A C 1
ATOM 4683 O O . PHE A 1 320 ? 26.970 -27.362 7.812 1.00 12.80 346 PHE A O 1
ATOM 4700 N N . ASN A 1 321 ? 26.184 -29.175 8.867 1.00 10.96 347 ASN A N 1
ATOM 4701 C CA . ASN A 1 321 ? 27.394 -29.961 8.682 1.00 11.19 347 ASN A CA 1
ATOM 4702 C C . ASN A 1 321 ? 27.177 -31.059 7.615 1.00 12.14 347 ASN A C 1
ATOM 4703 O O . ASN A 1 321 ? 28.045 -31.912 7.466 1.00 13.38 347 ASN A O 1
ATOM 4714 N N . TYR A 1 322 ? 26.072 -31.001 6.822 1.00 11.47 348 TYR A N 1
ATOM 4715 C CA . TYR A 1 322 ? 25.762 -32.019 5.829 1.00 12.05 348 TYR A CA 1
ATOM 4716 C C . TYR A 1 322 ? 26.889 -32.282 4.848 1.00 13.35 348 TYR A C 1
ATOM 4717 O O . TYR A 1 322 ? 27.708 -31.403 4.577 1.00 13.08 348 TYR A O 1
ATOM 4735 N N . ILE A 1 323 ? 26.907 -33.491 4.302 1.00 14.77 349 ILE A N 1
ATOM 4736 C CA . ILE A 1 323 ? 27.853 -33.870 3.257 1.00 16.48 349 ILE A CA 1
ATOM 4737 C C . ILE A 1 323 ? 27.092 -33.622 1.972 1.00 17.60 349 ILE A C 1
ATOM 4738 O O . ILE A 1 323 ? 26.001 -34.179 1.770 1.00 17.16 349 ILE A O 1
ATOM 4754 N N . LYS A 1 324 ? 27.652 -32.787 1.085 1.00 18.37 350 LYS A N 1
ATOM 4755 C CA . LYS A 1 324 ? 27.031 -32.469 -0.203 1.00 19.58 350 LYS A CA 1
ATOM 4756 C C . LYS A 1 324 ? 26.850 -33.785 -0.998 1.00 20.74 350 LYS A C 1
ATOM 4757 O O . LYS A 1 324 ? 27.775 -34.584 -1.030 1.00 21.86 350 LYS A O 1
ATOM 4776 N N . GLY A 1 325 ? 25.659 -34.040 -1.523 1.00 21.12 351 GLY A N 1
ATOM 4777 C CA . GLY A 1 325 ? 25.406 -35.273 -2.271 1.00 21.21 351 GLY A CA 1
ATOM 4778 C C . GLY A 1 325 ? 25.031 -36.496 -1.443 1.00 20.69 351 GLY A C 1
ATOM 4779 O O . GLY A 1 325 ? 24.690 -37.530 -2.016 1.00 21.32 351 GLY A O 1
ATOM 4783 N N . SER A 1 326 ? 25.023 -36.394 -0.106 1.00 19.59 352 SER A N 1
ATOM 4784 C CA . SER A 1 326 ? 24.672 -37.519 0.754 1.00 19.22 352 SER A CA 1
ATOM 4785 C C . SER A 1 326 ? 23.361 -37.259 1.507 1.00 18.44 352 SER A C 1
ATOM 4786 O O . SER A 1 326 ? 23.264 -36.304 2.275 1.00 18.60 352 SER A O 1
ATOM 4794 N N . TYR A 1 327 ? 22.375 -38.125 1.315 1.00 17.67 353 TYR A N 1
ATOM 4795 C CA . TYR A 1 327 ? 21.069 -38.047 1.972 1.00 17.12 353 TYR A CA 1
ATOM 4796 C C . TYR A 1 327 ? 20.879 -39.393 2.677 1.00 17.81 353 TYR A C 1
ATOM 4797 O O . TYR A 1 327 ? 20.210 -40.283 2.149 1.00 17.88 353 TYR A O 1
ATOM 4815 N N . PRO A 1 328 ? 21.586 -39.620 3.797 1.00 18.11 354 PRO A N 1
ATOM 4816 C CA . PRO A 1 328 ? 21.502 -40.935 4.462 1.00 18.85 354 PRO A CA 1
ATOM 4817 C C . PRO A 1 328 ? 20.141 -41.224 5.072 1.00 19.68 354 PRO A C 1
ATOM 4818 O O . PRO A 1 328 ? 19.360 -40.311 5.301 1.00 19.61 354 PRO A O 1
ATOM 4829 N N . GLN A 1 329 ? 19.887 -42.490 5.380 1.00 20.55 355 GLN A N 1
ATOM 4830 C CA . GLN A 1 329 ? 18.608 -42.895 5.951 1.00 21.52 355 GLN A CA 1
ATOM 4831 C C . GLN A 1 329 ? 18.495 -42.413 7.393 1.00 20.96 355 GLN A C 1
ATOM 4832 O O . GLN A 1 329 ? 17.425 -41.976 7.804 1.00 20.74 355 GLN A O 1
ATOM 4846 N N . HIS A 1 330 ? 19.598 -42.470 8.161 1.00 20.47 356 HIS A N 1
ATOM 4847 C CA . HIS A 1 330 ? 19.556 -42.111 9.575 1.00 20.50 356 HIS A CA 1
ATOM 4848 C C . HIS A 1 330 ? 20.640 -41.133 9.995 1.00 19.23 356 HIS A C 1
ATOM 4849 O O . HIS A 1 330 ? 21.684 -41.043 9.360 1.00 19.37 356 HIS A O 1
ATOM 4863 N N . ILE A 1 331 ? 20.386 -40.417 11.096 1.00 18.00 357 ILE A N 1
ATOM 4864 C CA . ILE A 1 331 ? 21.374 -39.553 11.731 1.00 17.05 357 ILE A CA 1
ATOM 4865 C C . ILE A 1 331 ? 22.228 -40.484 12.629 1.00 17.17 357 ILE A C 1
ATOM 4866 O O . ILE A 1 331 ? 21.682 -41.386 13.284 1.00 17.21 357 ILE A O 1
ATOM 4882 N N . ASN A 1 332 ? 23.556 -40.299 12.621 1.00 16.42 358 ASN A N 1
ATOM 4883 C CA . ASN A 1 332 ? 24.458 -41.129 13.421 1.00 16.39 358 ASN A CA 1
ATOM 4884 C C . ASN A 1 332 ? 25.046 -40.273 14.551 1.00 15.99 358 ASN A C 1
ATOM 4885 O O . ASN A 1 332 ? 26.044 -39.579 14.356 1.00 15.68 358 ASN A O 1
ATOM 4896 N N . ILE A 1 333 ? 24.406 -40.340 15.737 1.00 15.82 359 ILE A N 1
ATOM 4897 C CA . ILE A 1 333 ? 24.788 -39.611 16.945 1.00 16.07 359 ILE A CA 1
ATOM 4898 C C . ILE A 1 333 ? 25.673 -40.533 17.803 1.00 15.76 359 ILE A C 1
ATOM 4899 O O . ILE A 1 333 ? 25.271 -41.647 18.129 1.00 15.58 359 ILE A O 1
ATOM 4915 N N . SER A 1 334 ? 26.888 -40.069 18.142 1.00 15.10 360 SER A N 1
ATOM 4916 C CA . SER A 1 334 ? 27.824 -40.832 18.958 1.00 14.98 360 SER A CA 1
ATOM 4917 C C . SER A 1 334 ? 27.241 -41.113 20.325 1.00 15.45 360 SER A C 1
ATOM 4918 O O . SER A 1 334 ? 26.595 -40.236 20.904 1.00 14.85 360 SER A O 1
ATOM 4926 N N . ARG A 1 335 ? 27.599 -42.272 20.909 1.00 16.15 361 ARG A N 1
ATOM 4927 C CA . ARG A 1 335 ? 27.249 -42.577 22.298 1.00 17.31 361 ARG A CA 1
ATOM 4928 C C . ARG A 1 335 ? 27.826 -41.496 23.246 1.00 17.26 361 ARG A C 1
ATOM 4929 O O . ARG A 1 335 ? 27.238 -41.246 24.292 1.00 17.43 361 ARG A O 1
ATOM 4939 N N . ASN A 1 336 ? 28.933 -40.813 22.844 1.00 16.94 362 ASN A N 1
ATOM 4940 C CA . ASN A 1 336 ? 29.554 -39.757 23.637 1.00 16.82 362 ASN A CA 1
ATOM 4941 C C . ASN A 1 336 ? 28.684 -38.521 23.839 1.00 15.35 362 ASN A C 1
ATOM 4942 O O . ASN A 1 336 ? 28.997 -37.735 24.738 1.00 15.08 362 ASN A O 1
ATOM 4953 N N . PHE A 1 337 ? 27.557 -38.358 23.090 1.00 13.97 363 PHE A N 1
ATOM 4954 C CA . PHE A 1 337 ? 26.638 -37.259 23.402 1.00 13.25 363 PHE A CA 1
ATOM 4955 C C . PHE A 1 337 ? 26.041 -37.445 24.812 1.00 13.75 363 PHE A C 1
ATOM 4956 O O . PHE A 1 337 ? 25.661 -36.457 25.433 1.00 13.81 363 PHE A O 1
ATOM 4973 N N . SER A 1 338 ? 25.971 -38.694 25.319 1.00 14.33 364 SER A N 1
ATOM 4974 C CA . SER A 1 338 ? 25.495 -38.975 26.671 1.00 15.17 364 SER A CA 1
ATOM 4975 C C . SER A 1 338 ? 26.384 -38.343 27.755 1.00 15.02 364 SER A C 1
ATOM 4976 O O . SER A 1 338 ? 25.948 -38.240 28.901 1.00 14.69 364 SER A O 1
ATOM 4984 N N . LYS A 1 339 ? 27.624 -37.945 27.409 1.00 14.92 365 LYS A N 1
ATOM 4985 C CA . LYS A 1 339 ? 28.537 -37.308 28.362 1.00 15.54 365 LYS A CA 1
ATOM 4986 C C . LYS A 1 339 ? 28.264 -35.806 28.518 1.00 15.44 365 LYS A C 1
ATOM 4987 O O . LYS A 1 339 ? 28.868 -35.178 29.395 1.00 16.04 365 LYS A O 1
ATOM 5006 N N . LEU A 1 340 ? 27.394 -35.207 27.661 1.00 14.89 366 LEU A N 1
ATOM 5007 C CA . LEU A 1 340 ? 27.065 -33.805 27.755 1.00 14.90 366 LEU A CA 1
ATOM 5008 C C . LEU A 1 340 ? 25.942 -33.637 28.783 1.00 15.55 366 LEU A C 1
ATOM 5009 O O . LEU A 1 340 ? 24.846 -33.176 28.461 1.00 14.70 366 LEU A O 1
ATOM 5025 N N . LEU A 1 341 ? 26.246 -33.940 30.046 1.00 16.39 367 LEU A N 1
ATOM 5026 C CA . LEU A 1 341 ? 25.234 -33.932 31.103 1.00 17.16 367 LEU A CA 1
ATOM 5027 C C . LEU A 1 341 ? 24.617 -32.573 31.421 1.00 16.12 367 LEU A C 1
ATOM 5028 O O . LEU A 1 341 ? 23.486 -32.550 31.908 1.00 16.35 367 LEU A O 1
ATOM 5044 N N . SER A 1 342 ? 25.278 -31.453 31.087 1.00 14.32 368 SER A N 1
ATOM 5045 C CA . SER A 1 342 ? 24.693 -30.124 31.327 1.00 12.98 368 SER A CA 1
ATOM 5046 C C . SER A 1 342 ? 23.922 -29.579 30.115 1.00 12.82 368 SER A C 1
ATOM 5047 O O . SER A 1 342 ? 23.360 -28.495 30.217 1.00 12.73 368 SER A O 1
ATOM 5055 N N . LEU A 1 343 ? 23.940 -30.284 28.971 1.00 12.48 369 LEU A N 1
ATOM 5056 C CA . LEU A 1 343 ? 23.303 -29.808 27.747 1.00 12.08 369 LEU A CA 1
ATOM 5057 C C . LEU A 1 343 ? 21.832 -29.431 27.928 1.00 12.65 369 LEU A C 1
ATOM 5058 O O . LEU A 1 343 ? 21.055 -30.202 28.475 1.00 13.05 369 LEU A O 1
ATOM 5074 N N . ARG A 1 344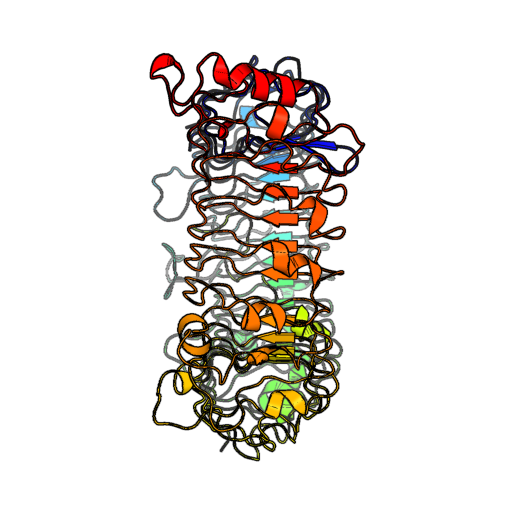 ? 21.476 -28.231 27.471 1.00 12.42 370 ARG A N 1
ATOM 5075 C CA . ARG A 1 344 ? 20.138 -27.652 27.519 1.00 13.04 370 ARG A CA 1
ATOM 5076 C C . ARG A 1 344 ? 19.561 -27.483 26.122 1.00 13.40 370 ARG A C 1
ATOM 5077 O O . ARG A 1 344 ? 18.338 -27.554 25.974 1.00 14.14 370 ARG A O 1
ATOM 5098 N N . ALA A 1 345 ? 20.406 -27.241 25.095 1.00 12.28 371 ALA A N 1
ATOM 5099 C CA . ALA A 1 345 ? 19.912 -27.102 23.735 1.00 11.96 371 ALA A CA 1
ATOM 5100 C C . ALA A 1 345 ? 20.883 -27.722 22.767 1.00 11.78 371 ALA A C 1
ATOM 5101 O O . ALA A 1 345 ? 22.103 -27.530 22.887 1.00 11.84 371 ALA A O 1
ATOM 5108 N N . LEU A 1 346 ? 20.349 -28.507 21.821 1.00 11.07 372 LEU A N 1
ATOM 5109 C CA . LEU A 1 346 ? 21.159 -29.158 20.813 1.00 11.23 372 LEU A CA 1
ATOM 5110 C C . LEU A 1 346 ? 20.595 -28.748 19.474 1.00 11.46 372 LEU A C 1
ATOM 5111 O O . LEU A 1 346 ? 19.429 -29.044 19.198 1.00 11.07 372 LEU A O 1
ATOM 5127 N N . HIS A 1 347 ? 21.387 -28.035 18.668 1.00 11.27 373 HIS A N 1
ATOM 5128 C CA . HIS A 1 347 ? 20.939 -27.613 17.354 1.00 11.60 373 HIS A CA 1
ATOM 5129 C C . HIS A 1 347 ? 21.592 -28.479 16.299 1.00 12.00 373 HIS A C 1
ATOM 5130 O O . HIS A 1 347 ? 22.813 -28.505 16.205 1.00 11.99 373 HIS A O 1
ATOM 5144 N N . LEU A 1 348 ? 20.774 -29.235 15.535 1.00 11.93 374 LEU A N 1
ATOM 5145 C CA . LEU A 1 348 ? 21.249 -30.131 14.491 1.00 12.75 374 LEU A CA 1
ATOM 5146 C C . LEU A 1 348 ? 20.460 -29.899 13.216 1.00 12.36 374 LEU A C 1
ATOM 5147 O O . LEU A 1 348 ? 19.964 -30.840 12.592 1.00 13.22 374 LEU A O 1
ATOM 5163 N N . ARG A 1 349 ? 20.352 -28.638 12.821 1.00 11.83 375 ARG A N 1
ATOM 5164 C CA . ARG A 1 349 ? 19.702 -28.302 11.554 1.00 11.92 375 ARG A CA 1
ATOM 5165 C C . ARG A 1 349 ? 20.659 -28.727 10.434 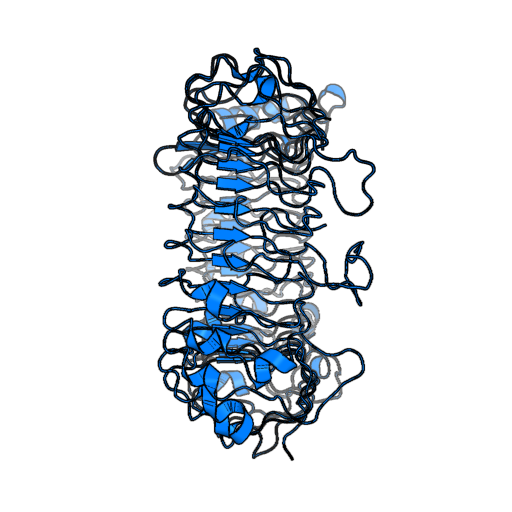1.00 11.88 375 ARG A C 1
ATOM 5166 O O . ARG A 1 349 ? 21.859 -28.816 10.660 1.00 11.95 375 ARG A O 1
ATOM 5187 N N . GLY A 1 350 ? 20.147 -28.954 9.243 1.00 11.37 376 GLY A N 1
ATOM 5188 C CA . GLY A 1 350 ? 20.991 -29.211 8.083 1.00 11.87 376 GLY A CA 1
ATOM 5189 C C . GLY A 1 350 ? 22.053 -30.285 8.191 1.00 11.75 376 GLY A C 1
ATOM 5190 O O . GLY A 1 350 ? 23.110 -30.143 7.585 1.00 11.52 376 GLY A O 1
ATOM 5194 N N . TYR A 1 351 ? 21.804 -31.349 8.973 1.00 11.60 377 TYR A N 1
ATOM 5195 C CA . TYR A 1 351 ? 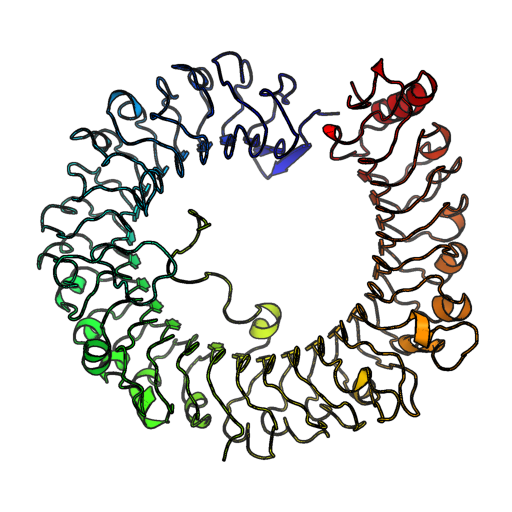22.633 -32.557 8.989 1.00 12.32 377 TYR A CA 1
ATOM 5196 C C . TYR A 1 351 ? 22.232 -33.330 7.723 1.00 11.99 377 TYR A C 1
ATOM 5197 O O . TYR A 1 351 ? 23.096 -33.773 6.970 1.00 12.06 377 TYR A O 1
ATOM 5215 N N . VAL A 1 352 ? 20.889 -33.462 7.482 1.00 11.51 378 VAL A N 1
ATOM 5216 C CA . VAL A 1 352 ? 20.249 -34.058 6.306 1.00 12.41 378 VAL A CA 1
ATOM 5217 C C . VAL A 1 352 ? 20.175 -35.589 6.426 1.00 12.77 378 VAL A C 1
ATOM 5218 O O . VAL A 1 352 ? 21.188 -36.291 6.346 1.00 13.17 378 VAL A O 1
ATOM 5231 N N . PHE A 1 353 ? 18.954 -36.100 6.621 1.00 11.80 379 PHE A N 1
ATOM 5232 C CA . PHE A 1 353 ? 18.718 -37.529 6.759 1.00 12.11 379 PHE A CA 1
ATOM 5233 C C . PHE A 1 353 ? 17.226 -37.823 6.584 1.00 12.39 379 PHE A C 1
ATOM 5234 O O . PHE A 1 353 ? 16.387 -36.961 6.842 1.00 12.12 379 PHE A O 1
ATOM 5251 N N . GLN A 1 354 ? 16.901 -39.041 6.166 1.00 13.25 380 GLN A N 1
ATOM 5252 C CA . GLN A 1 354 ? 15.526 -39.368 5.786 1.00 14.27 380 GLN A CA 1
ATOM 5253 C C . GLN A 1 354 ? 14.585 -39.683 6.939 1.00 14.78 380 GLN A C 1
ATOM 5254 O O . GLN A 1 354 ? 13.419 -39.330 6.849 1.00 13.26 380 GLN A O 1
ATOM 5268 N N . GLU A 1 355 ? 15.050 -40.407 7.974 1.00 15.73 381 GLU A N 1
ATOM 5269 C CA . GLU A 1 355 ? 14.157 -40.810 9.062 1.00 17.22 381 GLU A CA 1
ATOM 5270 C C . GLU A 1 355 ? 14.800 -40.738 10.410 1.00 17.09 381 GLU A C 1
ATOM 5271 O O . GLU A 1 355 ? 15.960 -41.083 10.548 1.00 16.71 381 GLU A O 1
ATOM 5283 N N . LEU A 1 356 ? 14.026 -40.317 11.422 1.00 17.52 382 LEU A N 1
ATOM 5284 C CA . LEU A 1 356 ? 14.494 -40.247 12.794 1.00 18.28 382 LEU A CA 1
ATOM 5285 C C . LEU A 1 356 ? 13.814 -41.386 13.547 1.00 19.79 382 LEU A C 1
ATOM 5286 O O . LEU A 1 356 ? 12.595 -41.352 13.723 1.00 19.93 382 LEU A O 1
ATOM 5302 N N . ARG A 1 357 ? 14.595 -42.387 13.985 1.00 20.86 383 ARG A N 1
ATOM 5303 C CA A ARG A 1 357 ? 14.118 -43.581 14.699 0.50 21.75 383 ARG A CA 1
ATOM 5304 C CA B ARG A 1 357 ? 14.014 -43.500 14.720 0.50 21.79 383 ARG A CA 1
ATOM 5305 C C . ARG A 1 357 ? 14.501 -43.503 16.172 1.00 22.23 383 ARG A C 1
ATOM 5306 O O . ARG A 1 357 ? 15.456 -42.807 16.516 1.00 21.23 383 ARG A O 1
ATOM 5347 N N . GLU A 1 358 ? 13.785 -44.248 17.027 1.00 23.74 384 GLU A N 1
ATOM 5348 C CA . GLU A 1 358 ? 14.044 -44.326 18.473 1.00 25.36 384 GLU A CA 1
ATOM 5349 C C . GLU A 1 358 ? 15.498 -44.643 18.795 1.00 26.00 384 GLU A C 1
ATOM 5350 O O . GLU A 1 358 ? 16.090 -43.997 19.664 1.00 26.28 384 GLU A O 1
ATOM 5362 N N . ASP A 1 359 ? 16.075 -45.639 18.113 1.00 26.46 385 ASP A N 1
ATOM 5363 C CA . ASP A 1 359 ? 17.452 -46.050 18.397 1.00 27.13 385 ASP A CA 1
ATOM 5364 C C . ASP A 1 359 ? 18.476 -44.930 18.135 1.00 26.24 385 ASP A C 1
ATOM 5365 O O . ASP A 1 359 ? 19.475 -44.832 18.850 1.00 26.76 385 ASP A O 1
ATOM 5374 N N . ASP A 1 360 ? 18.206 -44.061 17.146 1.00 24.51 386 ASP A N 1
ATOM 5375 C CA . ASP A 1 360 ? 19.141 -43.001 16.764 1.00 23.51 386 ASP A CA 1
ATOM 5376 C C . ASP A 1 360 ? 19.386 -41.931 17.823 1.00 21.65 386 ASP A C 1
ATOM 5377 O O . ASP A 1 360 ? 20.474 -41.365 17.848 1.00 22.00 386 ASP A O 1
ATOM 5386 N N . PHE A 1 361 ? 18.412 -41.660 18.692 1.00 19.70 387 PHE A N 1
ATOM 5387 C CA . PHE A 1 361 ? 18.547 -40.644 19.732 1.00 18.69 387 PHE A CA 1
ATOM 5388 C C . PHE A 1 361 ? 18.724 -41.214 21.145 1.00 18.28 387 PHE A C 1
ATOM 5389 O O . PHE A 1 361 ? 18.640 -40.450 22.106 1.00 18.23 387 PHE A O 1
ATOM 5406 N N . GLN A 1 362 ? 19.086 -42.496 21.276 1.00 18.27 388 GLN A N 1
ATOM 5407 C CA . GLN A 1 362 ? 19.320 -43.099 22.601 1.00 18.73 388 GLN A CA 1
ATOM 5408 C C . GLN A 1 362 ? 20.389 -42.331 23.412 1.00 18.80 388 GLN A C 1
ATOM 5409 O O . GLN A 1 362 ? 20.164 -42.112 24.599 1.00 18.86 388 GLN A O 1
ATOM 5423 N N . PRO A 1 363 ? 21.510 -41.851 22.816 1.00 18.82 389 PRO A N 1
ATOM 5424 C CA . PRO A 1 363 ? 22.484 -41.082 23.615 1.00 18.72 389 PRO A CA 1
ATOM 5425 C C . PRO A 1 363 ? 21.924 -39.786 24.211 1.00 18.64 389 PRO A C 1
ATOM 5426 O O . PRO A 1 363 ? 22.422 -39.362 25.240 1.00 19.32 389 PRO A O 1
ATOM 5437 N N . LEU A 1 364 ? 20.918 -39.147 23.588 1.00 18.06 390 LEU A N 1
ATOM 5438 C CA . LEU A 1 364 ? 20.332 -37.904 24.111 1.00 18.05 390 LEU A CA 1
ATOM 5439 C C . LEU A 1 364 ? 19.315 -38.118 25.242 1.00 18.91 390 LEU A C 1
ATOM 5440 O O . LEU A 1 364 ? 19.098 -37.210 26.040 1.00 18.91 390 LEU A O 1
ATOM 5456 N N . MET A 1 365 ? 18.679 -39.294 25.295 1.00 19.36 391 MET A N 1
ATOM 5457 C CA . MET A 1 365 ? 17.634 -39.592 26.268 1.00 19.52 391 MET A CA 1
ATOM 5458 C C . MET A 1 365 ? 18.096 -39.631 27.716 1.00 21.28 391 MET A C 1
ATOM 5459 O O . MET A 1 365 ? 17.273 -39.377 28.581 1.00 21.79 391 MET A O 1
ATOM 5473 N N . GLN A 1 366 ? 19.373 -39.898 27.999 1.00 22.16 392 GLN A N 1
ATOM 5474 C CA . GLN A 1 366 ? 19.852 -39.904 29.396 1.00 23.90 392 GLN A CA 1
ATOM 5475 C C . GLN A 1 366 ? 20.212 -38.473 29.874 1.00 23.95 392 GLN A C 1
ATOM 5476 O O . GLN A 1 366 ? 20.519 -38.322 31.058 1.00 24.93 392 GLN A O 1
ATOM 5490 N N . LEU A 1 367 ? 20.233 -37.444 28.982 1.00 22.71 393 LEU A N 1
ATOM 5491 C CA . LEU A 1 367 ? 20.606 -36.084 29.378 1.00 22.31 393 LEU A CA 1
ATOM 5492 C C . LEU A 1 367 ? 19.482 -35.456 30.218 1.00 23.10 393 LEU A C 1
ATOM 5493 O O . LEU A 1 367 ? 18.361 -35.317 29.730 1.00 24.08 393 LEU A O 1
ATOM 5509 N N . PRO A 1 368 ? 19.754 -35.094 31.488 1.00 22.83 394 PRO A N 1
ATOM 5510 C CA . PRO A 1 368 ? 18.667 -34.634 32.370 1.00 22.59 394 PRO A CA 1
ATOM 5511 C C . PRO A 1 368 ? 18.044 -33.274 32.105 1.00 22.22 394 PRO A C 1
ATOM 5512 O O . PRO A 1 368 ? 16.908 -33.070 32.529 1.00 23.59 394 PRO A O 1
ATOM 5523 N N . ASN A 1 369 ? 18.755 -32.342 31.469 1.00 20.26 395 ASN A N 1
ATOM 5524 C CA . ASN A 1 369 ? 18.219 -31.008 31.245 1.00 19.50 395 ASN A CA 1
ATOM 5525 C C . ASN A 1 369 ? 18.198 -30.595 29.787 1.00 17.06 395 ASN A C 1
ATOM 5526 O O . ASN A 1 369 ? 18.131 -29.400 29.515 1.00 17.14 395 ASN A O 1
ATOM 5537 N N . LEU A 1 370 ? 18.188 -31.565 28.852 1.00 15.01 396 LEU A N 1
ATOM 5538 C CA . LEU A 1 370 ? 18.116 -31.227 27.425 1.00 14.03 396 LEU A CA 1
ATOM 5539 C C . LEU A 1 370 ? 16.678 -30.779 27.156 1.00 14.42 396 LEU A C 1
ATOM 5540 O O . LEU A 1 370 ? 15.773 -31.609 27.162 1.00 15.53 396 LEU A O 1
ATOM 5556 N N . SER A 1 371 ? 16.461 -29.469 26.998 1.00 13.82 397 SER A N 1
ATOM 5557 C CA . SER A 1 371 ? 15.135 -28.885 26.864 1.00 13.90 397 SER A CA 1
ATOM 5558 C C . SER A 1 371 ? 14.776 -28.440 25.464 1.00 13.76 397 SER A C 1
ATOM 5559 O O . SER A 1 371 ? 13.596 -28.229 25.200 1.00 13.94 397 SER A O 1
ATOM 5567 N N . THR A 1 372 ? 15.767 -28.240 24.584 1.00 13.19 398 THR A N 1
ATOM 5568 C CA . THR A 1 372 ? 15.495 -27.841 23.217 1.00 13.41 398 THR A CA 1
ATOM 5569 C C . THR A 1 372 ? 16.234 -28.764 22.269 1.00 12.61 398 THR A C 1
ATOM 5570 O O . THR A 1 372 ? 17.426 -28.975 22.443 1.00 12.01 398 THR A O 1
ATOM 5581 N N . ILE A 1 373 ? 15.535 -29.263 21.241 1.00 12.59 399 ILE A N 1
ATOM 5582 C CA A ILE A 1 373 ? 16.141 -30.080 20.188 0.50 13.26 399 ILE A CA 1
ATOM 5583 C CA B ILE A 1 373 ? 16.123 -30.092 20.190 0.50 12.69 399 ILE A CA 1
ATOM 5584 C C . ILE A 1 373 ? 15.688 -29.432 18.890 1.00 13.35 399 ILE A C 1
ATOM 5585 O O . ILE A 1 373 ? 14.487 -29.271 18.667 1.00 13.95 399 ILE A O 1
ATOM 5616 N N . ASN A 1 374 ? 16.645 -28.987 18.083 1.00 12.26 400 ASN A N 1
ATOM 5617 C CA . ASN A 1 374 ? 16.323 -28.309 16.843 1.00 11.75 400 ASN A CA 1
ATOM 5618 C C . ASN A 1 374 ? 16.784 -29.157 15.674 1.00 11.85 400 ASN A C 1
ATOM 5619 O O . ASN A 1 374 ? 17.975 -29.351 15.478 1.00 11.26 400 ASN A O 1
ATOM 5630 N N . LEU A 1 375 ? 15.813 -29.722 14.943 1.00 11.49 401 LEU A N 1
ATOM 5631 C CA . LEU A 1 375 ? 16.047 -30.544 13.768 1.00 11.57 401 LEU A CA 1
ATOM 5632 C C . LEU A 1 375 ? 15.453 -29.905 12.513 1.00 11.26 401 LEU A C 1
ATOM 5633 O O . LEU A 1 375 ? 15.089 -30.622 11.577 1.00 12.26 401 LEU A O 1
ATOM 5649 N N . GLY A 1 376 ? 15.455 -28.581 12.447 1.00 10.74 402 GLY A N 1
ATOM 5650 C CA . GLY A 1 376 ? 14.943 -27.890 11.274 1.00 11.50 402 GLY A CA 1
ATOM 5651 C C . GLY A 1 376 ? 15.811 -28.138 10.059 1.00 12.21 402 GLY A C 1
ATOM 5652 O O . GLY A 1 376 ? 17.009 -28.378 10.190 1.00 12.58 402 GLY A O 1
ATOM 5656 N N . ILE A 1 377 ? 15.207 -28.151 8.866 1.00 11.79 403 ILE A N 1
ATOM 5657 C CA . ILE A 1 377 ? 15.929 -28.237 7.588 1.00 12.25 403 ILE A CA 1
ATOM 5658 C C . ILE A 1 377 ? 16.843 -29.469 7.483 1.00 12.35 403 ILE A C 1
ATOM 5659 O O . ILE A 1 377 ? 18.037 -29.347 7.208 1.00 13.22 403 ILE A O 1
ATOM 5675 N N . ASN A 1 378 ? 16.282 -30.646 7.684 1.00 11.25 404 ASN A N 1
ATOM 5676 C CA . ASN A 1 378 ? 17.007 -31.909 7.535 1.00 11.01 404 ASN A CA 1
ATOM 5677 C C . ASN A 1 378 ? 16.404 -32.815 6.455 1.00 11.04 404 ASN A C 1
ATOM 5678 O O . ASN A 1 378 ? 16.895 -33.912 6.248 1.00 11.71 404 ASN A O 1
ATOM 5689 N N . PHE A 1 379 ? 15.359 -32.362 5.755 1.00 11.05 405 PHE A N 1
ATOM 5690 C CA . PHE A 1 379 ? 14.630 -33.142 4.768 1.00 11.79 405 PHE A CA 1
ATOM 5691 C C . PHE A 1 379 ? 14.147 -34.479 5.355 1.00 12.82 405 PHE A C 1
ATOM 5692 O O . PHE A 1 379 ? 14.116 -35.503 4.669 1.00 13.54 405 PHE A O 1
ATOM 5709 N N . ILE A 1 380 ? 13.743 -34.455 6.644 1.00 11.95 406 ILE A N 1
ATOM 5710 C CA . ILE A 1 380 ? 13.273 -35.660 7.306 1.00 12.05 406 ILE A CA 1
ATOM 5711 C C . ILE A 1 380 ? 11.897 -36.004 6.742 1.00 12.87 406 ILE A C 1
ATOM 5712 O O . ILE A 1 380 ? 11.042 -35.142 6.715 1.00 12.30 406 ILE A O 1
ATOM 5728 N N . LYS A 1 381 ? 11.682 -37.262 6.366 1.00 14.40 407 LYS A N 1
ATOM 5729 C CA A LYS A 1 381 ? 10.413 -37.747 5.817 0.50 15.20 407 LYS A CA 1
ATOM 5730 C CA B LYS A 1 381 ? 10.410 -37.743 5.816 0.50 15.23 407 LYS A CA 1
ATOM 5731 C C . LYS A 1 381 ? 9.547 -38.432 6.878 1.00 16.36 407 LYS A C 1
ATOM 5732 O O . LYS A 1 381 ? 8.321 -38.315 6.833 1.00 16.92 407 LYS A O 1
ATOM 5769 N N . GLN A 1 382 ? 10.166 -39.184 7.810 1.00 17.03 408 GLN A N 1
ATOM 5770 C CA . GLN A 1 382 ? 9.401 -39.901 8.832 1.00 17.76 408 GLN A CA 1
ATOM 5771 C C . GLN A 1 382 ? 10.093 -39.870 10.180 1.00 17.77 408 GLN A C 1
ATOM 5772 O O . GLN A 1 382 ? 11.323 -39.808 10.246 1.00 17.04 408 GLN A O 1
ATOM 5786 N N . ILE A 1 383 ? 9.289 -39.957 11.250 1.00 18.09 409 ILE A N 1
ATOM 5787 C CA . ILE A 1 383 ? 9.764 -39.924 12.624 1.00 19.26 409 ILE A CA 1
ATOM 5788 C C . ILE A 1 383 ? 9.007 -40.910 13.506 1.00 20.13 409 ILE A C 1
ATOM 5789 O O . ILE A 1 383 ? 7.788 -40.938 13.467 1.00 19.95 409 ILE A O 1
ATOM 5805 N N . ASP A 1 384 ? 9.730 -41.624 14.393 1.00 20.51 410 ASP A N 1
ATOM 5806 C CA . ASP A 1 384 ? 9.106 -42.449 15.417 1.00 21.05 410 ASP A CA 1
ATOM 5807 C C . ASP A 1 384 ? 8.800 -41.442 16.523 1.00 20.70 410 ASP A C 1
ATOM 5808 O O . ASP A 1 384 ? 9.664 -41.195 17.376 1.00 21.20 410 ASP A O 1
ATOM 5817 N N . PHE A 1 385 ? 7.613 -40.814 16.491 1.00 19.86 411 PHE A N 1
ATOM 5818 C CA . PHE A 1 385 ? 7.277 -39.797 17.488 1.00 19.78 411 PHE A CA 1
ATOM 5819 C C . PHE A 1 385 ? 7.328 -40.308 18.922 1.00 19.21 411 PHE A C 1
ATOM 5820 O O . PHE A 1 385 ? 7.531 -39.498 19.831 1.00 19.26 411 PHE A O 1
ATOM 5837 N N . LYS A 1 386 ? 7.214 -41.631 19.137 1.00 18.55 412 LYS A N 1
ATOM 5838 C CA . LYS A 1 386 ? 7.278 -42.189 20.488 1.00 18.95 412 LYS A CA 1
ATOM 5839 C C . LYS A 1 386 ? 8.609 -41.889 21.182 1.00 18.12 412 LYS A C 1
ATOM 5840 O O . LYS A 1 386 ? 8.628 -41.779 22.407 1.00 17.95 412 LYS A O 1
ATOM 5850 N N . LEU A 1 387 ? 9.703 -41.702 20.419 1.00 17.43 413 LEU A N 1
ATOM 5851 C CA . LEU A 1 387 ? 11.000 -41.389 21.022 1.00 17.30 413 LEU A CA 1
ATOM 5852 C C . LEU A 1 387 ? 10.962 -40.124 21.888 1.00 17.61 413 LEU A C 1
ATOM 5853 O O . LEU A 1 387 ? 11.701 -40.052 22.865 1.00 18.08 413 LEU A O 1
ATOM 5869 N N . PHE A 1 388 ? 10.089 -39.147 21.566 1.00 17.64 414 PHE A N 1
ATOM 5870 C CA . PHE A 1 388 ? 10.013 -37.909 22.348 1.00 18.16 414 PHE A CA 1
ATOM 5871 C C . PHE A 1 388 ? 9.357 -38.085 23.720 1.00 19.24 414 PHE A C 1
ATOM 5872 O O . PHE A 1 388 ? 9.443 -37.174 24.539 1.00 19.97 414 PHE A O 1
ATOM 5889 N N . GLN A 1 389 ? 8.759 -39.251 24.011 1.00 19.64 415 GLN A N 1
ATOM 5890 C CA . GLN A 1 389 ? 8.226 -39.530 25.349 1.00 20.55 415 GLN A CA 1
ATOM 5891 C C . GLN A 1 389 ? 9.340 -39.895 26.342 1.00 20.39 415 GLN A C 1
ATOM 5892 O O . GLN A 1 389 ? 9.082 -39.932 27.545 1.00 20.50 415 GLN A O 1
ATOM 5906 N N . ASN A 1 390 ? 10.547 -40.236 25.852 1.00 19.95 416 ASN A N 1
ATOM 5907 C CA . ASN A 1 390 ? 11.613 -40.731 26.700 1.00 20.47 416 ASN A CA 1
ATOM 5908 C C . ASN A 1 390 ? 12.711 -39.712 27.053 1.00 20.34 416 ASN A C 1
ATOM 5909 O O . ASN A 1 390 ? 13.867 -40.105 27.228 1.00 20.39 416 ASN A O 1
ATOM 5920 N N . PHE A 1 391 ? 12.338 -38.436 27.247 1.00 20.14 417 PHE A N 1
ATOM 5921 C CA . PHE A 1 391 ? 13.272 -37.367 27.632 1.00 20.93 417 PHE A CA 1
ATOM 5922 C C . PHE A 1 391 ? 12.872 -36.788 29.008 1.00 22.13 417 PHE A C 1
ATOM 5923 O O . PHE A 1 391 ? 11.691 -36.777 29.339 1.00 23.10 417 PHE A O 1
ATOM 5940 N N . SER A 1 392 ? 13.840 -36.320 29.814 1.00 22.20 418 SER A N 1
ATOM 5941 C CA . SER A 1 392 ? 13.544 -35.803 31.160 1.00 22.94 418 SER A CA 1
ATOM 5942 C C . SER A 1 392 ? 12.779 -34.478 31.153 1.00 22.40 418 SER A C 1
ATOM 5943 O O . SER A 1 392 ? 11.782 -34.336 31.874 1.00 22.30 418 SER A O 1
ATOM 5951 N N . ASN A 1 393 ? 13.275 -33.490 30.389 1.00 21.10 419 ASN A N 1
ATOM 5952 C CA . ASN A 1 393 ? 12.694 -32.165 30.413 1.00 21.04 419 ASN A CA 1
ATOM 5953 C C . ASN A 1 393 ? 12.743 -31.530 29.045 1.00 19.23 419 ASN A C 1
ATOM 5954 O O . ASN A 1 393 ? 13.132 -30.378 28.908 1.00 18.43 419 ASN A O 1
ATOM 5965 N N . LEU A 1 394 ? 12.285 -32.275 28.040 1.00 18.64 420 LEU A N 1
ATOM 5966 C CA . LEU A 1 394 ? 12.217 -31.753 26.681 1.00 19.07 420 LEU A CA 1
ATOM 5967 C C . LEU A 1 394 ? 11.060 -30.753 26.645 1.00 18.49 420 LEU A C 1
ATOM 5968 O O . LEU A 1 394 ? 9.930 -31.151 26.900 1.00 19.50 420 LEU A O 1
ATOM 5984 N N . GLU A 1 395 ? 11.328 -29.479 26.340 1.00 16.77 421 GLU A N 1
ATOM 5985 C CA . GLU A 1 395 ? 10.316 -28.424 26.300 1.00 16.36 421 GLU A CA 1
ATOM 5986 C C . GLU A 1 395 ? 10.003 -27.953 24.885 1.00 15.79 421 GLU A C 1
ATOM 5987 O O . GLU A 1 395 ? 8.868 -27.551 24.630 1.00 15.54 421 GLU A O 1
ATOM 5999 N N . ILE A 1 396 ? 11.008 -27.957 23.982 1.00 14.72 422 ILE A N 1
ATOM 6000 C CA . ILE A 1 396 ? 10.857 -27.474 22.608 1.00 14.61 422 ILE A CA 1
ATOM 6001 C C . ILE A 1 396 ? 11.345 -28.541 21.643 1.00 13.71 422 ILE A C 1
ATOM 6002 O O . ILE A 1 396 ? 12.521 -28.929 21.672 1.00 13.32 422 ILE A O 1
ATOM 6018 N N . ILE A 1 397 ? 10.423 -29.064 20.822 1.00 12.26 423 ILE A N 1
ATOM 6019 C CA . ILE A 1 397 ? 10.731 -30.079 19.831 1.00 12.42 423 ILE A CA 1
ATOM 6020 C C . ILE A 1 397 ? 10.548 -29.335 18.518 1.00 12.31 423 ILE A C 1
ATOM 6021 O O . ILE A 1 397 ? 9.422 -29.161 18.083 1.00 11.87 423 ILE A O 1
ATOM 6037 N N . TYR A 1 398 ? 11.639 -28.826 17.940 1.00 12.39 424 TYR A N 1
ATOM 6038 C CA . TYR A 1 398 ? 11.554 -28.014 16.730 1.00 11.84 424 TYR A CA 1
ATOM 6039 C C . TYR A 1 398 ? 11.879 -28.825 15.453 1.00 11.03 424 TYR A C 1
ATOM 6040 O O . TYR A 1 398 ? 13.042 -29.123 15.156 1.00 10.26 424 TYR A O 1
ATOM 6058 N N . LEU A 1 399 ? 10.822 -29.195 14.707 1.00 10.27 425 LEU A N 1
ATOM 6059 C CA . LEU A 1 399 ? 10.942 -29.995 13.494 1.00 10.55 425 LEU A CA 1
ATOM 6060 C C . LEU A 1 399 ? 10.452 -29.254 12.238 1.00 10.89 425 LEU A C 1
ATOM 6061 O O . LEU A 1 399 ? 10.139 -29.892 11.234 1.00 10.53 425 LEU A O 1
ATOM 6077 N N . SER A 1 400 ? 10.447 -27.918 12.283 1.00 11.20 426 SER A N 1
ATOM 6078 C CA . SER A 1 400 ? 9.961 -27.100 11.186 1.00 11.51 426 SER A CA 1
ATOM 6079 C C . SER A 1 400 ? 10.836 -27.251 9.963 1.00 11.64 426 SER A C 1
ATOM 6080 O O . SER A 1 400 ? 12.041 -27.415 10.091 1.00 10.78 426 SER A O 1
ATOM 6088 N N . GLU A 1 401 ? 10.220 -27.184 8.781 1.00 10.95 427 GLU A N 1
ATOM 6089 C CA . GLU A 1 401 ? 10.935 -27.206 7.529 1.00 11.14 427 GLU A CA 1
ATOM 6090 C C . GLU A 1 401 ? 11.656 -28.528 7.312 1.00 12.13 427 GLU A C 1
ATOM 6091 O O . GLU A 1 401 ? 12.874 -28.595 7.276 1.00 12.88 427 GLU A O 1
ATOM 6103 N N . ASN A 1 402 ? 10.872 -29.575 7.152 1.00 11.24 428 ASN A N 1
ATOM 6104 C CA . ASN A 1 402 ? 11.348 -30.910 6.843 1.00 10.57 428 ASN A CA 1
ATOM 6105 C C . ASN A 1 402 ? 10.405 -31.436 5.710 1.00 11.15 428 ASN A C 1
ATOM 6106 O O . ASN A 1 402 ? 9.821 -30.623 4.965 1.00 12.39 428 ASN A O 1
ATOM 6117 N N . ARG A 1 403 ? 10.305 -32.738 5.529 1.00 10.58 429 ARG A N 1
ATOM 6118 C CA . ARG A 1 403 ? 9.452 -33.354 4.508 1.00 11.80 429 ARG A CA 1
ATOM 6119 C C . ARG A 1 403 ? 8.531 -34.373 5.163 1.00 12.74 429 ARG A C 1
ATOM 6120 O O . ARG A 1 403 ? 8.214 -35.401 4.559 1.00 13.51 429 ARG A O 1
ATOM 6141 N N . ILE A 1 404 ? 8.077 -34.080 6.388 1.00 12.51 430 ILE A N 1
ATOM 6142 C CA . ILE A 1 404 ? 7.274 -34.992 7.165 1.00 13.82 430 ILE A CA 1
ATOM 6143 C C . ILE A 1 404 ? 5.914 -35.092 6.528 1.00 14.97 430 ILE A C 1
ATOM 6144 O O . ILE A 1 404 ? 5.282 -34.074 6.258 1.00 14.41 430 ILE A O 1
ATOM 6160 N N . SER A 1 405 ? 5.507 -36.305 6.221 1.00 16.06 431 SER A N 1
ATOM 6161 C CA . SER A 1 405 ? 4.247 -36.573 5.548 1.00 18.17 431 SER A CA 1
ATOM 6162 C C . SER A 1 405 ? 3.324 -37.354 6.504 1.00 19.85 431 SER A C 1
ATOM 6163 O O . SER A 1 405 ? 3.775 -37.741 7.588 1.00 20.02 431 SER A O 1
ATOM 6171 N N . PRO A 1 406 ? 2.028 -37.580 6.170 1.00 21.18 432 PRO A N 1
ATOM 6172 C CA . PRO A 1 406 ? 1.161 -38.330 7.089 1.00 22.86 432 PRO A CA 1
ATOM 6173 C C . PRO A 1 406 ? 1.734 -39.696 7.470 1.00 25.68 432 PRO A C 1
ATOM 6174 O O . PRO A 1 406 ? 2.241 -40.434 6.619 1.00 25.60 432 PRO A O 1
ATOM 6185 N N . LEU A 1 407 ? 1.719 -39.987 8.772 1.00 27.79 433 LEU A N 1
ATOM 6186 C CA . LEU A 1 407 ? 2.263 -41.228 9.327 1.00 30.66 433 LEU A CA 1
ATOM 6187 C C . LEU A 1 407 ? 1.634 -42.458 8.686 1.00 33.14 433 LEU A C 1
ATOM 6188 O O . LEU A 1 407 ? 0.415 -42.508 8.543 1.00 33.49 433 LEU A O 1
ATOM 6204 N N . VAL A 1 408 ? 2.466 -43.424 8.264 1.00 34.80 434 VAL A N 1
ATOM 6205 C CA . VAL A 1 408 ? 1.991 -44.657 7.626 1.00 36.60 434 VAL A CA 1
ATOM 6206 C C . VAL A 1 408 ? 1.761 -45.717 8.710 1.00 37.72 434 VAL A C 1
ATOM 6207 O O . VAL A 1 408 ? 2.572 -45.844 9.632 1.00 38.18 434 VAL A O 1
ATOM 6220 N N . GLU A 1 434 ? 22.650 -5.339 4.852 1.00 26.76 460 GLU A N 1
ATOM 6221 C CA A GLU A 1 434 ? 22.363 -6.679 4.349 0.50 26.77 460 GLU A CA 1
ATOM 6222 C CA B GLU A 1 434 ? 22.354 -6.680 4.338 0.50 26.84 460 GLU A CA 1
ATOM 6223 C C . GLU A 1 434 ? 22.487 -7.707 5.467 1.00 26.17 460 GLU A C 1
ATOM 6224 O O . GLU A 1 434 ? 21.612 -8.565 5.626 1.00 26.65 460 GLU A O 1
ATOM 6245 N N . PHE A 1 435 ? 23.578 -7.635 6.235 1.00 23.72 461 PHE A N 1
ATOM 6246 C CA . PHE A 1 435 ? 23.805 -8.522 7.355 1.00 21.78 461 PHE A CA 1
ATOM 6247 C C . PHE A 1 435 ? 23.897 -7.594 8.539 1.00 20.37 461 PHE A C 1
ATOM 6248 O O . PHE A 1 435 ? 24.759 -6.713 8.560 1.00 20.41 461 PHE A O 1
ATOM 6265 N N . ASP A 1 436 ? 22.977 -7.738 9.497 1.00 18.84 462 ASP A N 1
ATOM 6266 C CA . ASP A 1 436 ? 22.945 -6.908 10.691 1.00 18.22 462 ASP A CA 1
ATOM 6267 C C . ASP A 1 436 ? 24.248 -7.145 11.475 1.00 18.55 462 ASP A C 1
ATOM 6268 O O . ASP A 1 436 ? 24.464 -8.267 11.929 1.00 18.59 462 ASP A O 1
ATOM 6277 N N . PRO A 1 437 ? 25.147 -6.150 11.588 1.00 18.86 463 PRO A N 1
ATOM 6278 C CA . PRO A 1 437 ? 26.400 -6.397 12.331 1.00 18.77 463 PRO A CA 1
ATOM 6279 C C . PRO A 1 437 ? 26.214 -6.708 13.815 1.00 18.53 463 PRO A C 1
ATOM 6280 O O . PRO A 1 437 ? 27.144 -7.222 14.439 1.00 18.86 463 PRO A O 1
ATOM 6291 N N . HIS A 1 438 ? 25.046 -6.376 14.391 1.00 17.99 464 HIS A N 1
ATOM 6292 C CA . HIS A 1 438 ? 24.758 -6.618 15.803 1.00 18.56 464 HIS A CA 1
ATOM 6293 C C . HIS A 1 438 ? 24.019 -7.941 16.063 1.00 18.87 464 HIS A C 1
ATOM 6294 O O . HIS A 1 438 ? 23.580 -8.161 17.180 1.00 18.84 464 HIS A O 1
ATOM 6308 N N . SER A 1 439 ? 23.900 -8.825 15.061 1.00 18.98 465 SER A N 1
ATOM 6309 C CA . SER A 1 439 ? 23.264 -10.119 15.260 1.00 20.19 465 SER A CA 1
ATOM 6310 C C . SER A 1 439 ? 24.216 -11.255 14.846 1.00 19.54 465 SER A C 1
ATOM 6311 O O . SER A 1 439 ? 25.314 -11.011 14.317 1.00 19.81 465 SER A O 1
ATOM 6319 N N . ASN A 1 440 ? 23.813 -12.490 15.145 1.00 18.48 466 ASN A N 1
ATOM 6320 C CA . ASN A 1 440 ? 24.562 -13.683 14.794 1.00 18.11 466 ASN A CA 1
ATOM 6321 C C . ASN A 1 440 ? 24.521 -13.870 13.285 1.00 17.50 466 ASN A C 1
ATOM 6322 O O . ASN A 1 440 ? 23.457 -13.785 12.674 1.00 17.92 466 ASN A O 1
ATOM 6333 N N . PHE A 1 441 ? 25.681 -14.112 12.677 1.00 16.14 467 PHE A N 1
ATOM 6334 C CA . PHE A 1 441 ? 25.797 -14.258 11.226 1.00 15.48 467 PHE A CA 1
ATOM 6335 C C . PHE A 1 441 ? 25.425 -15.659 10.718 1.00 16.39 467 PHE A C 1
ATOM 6336 O O . PHE A 1 441 ? 25.056 -15.810 9.552 1.00 16.83 467 PHE A O 1
ATOM 6353 N N . TYR A 1 442 ? 25.552 -16.685 11.560 1.00 16.87 468 TYR A N 1
ATOM 6354 C CA . TYR A 1 442 ? 25.312 -18.064 11.138 1.00 17.70 468 TYR A CA 1
ATOM 6355 C C . TYR A 1 442 ? 23.928 -18.624 11.490 1.00 20.35 468 TYR A C 1
ATOM 6356 O O . TYR A 1 442 ? 23.539 -19.635 10.896 1.00 21.42 468 TYR A O 1
ATOM 6374 N N . HIS A 1 443 ? 23.149 -17.946 12.341 1.00 21.17 469 HIS A N 1
ATOM 6375 C CA . HIS A 1 443 ? 21.786 -18.389 12.644 1.00 22.65 469 HIS A CA 1
ATOM 6376 C C . HIS A 1 443 ? 20.949 -17.260 13.226 1.00 24.39 469 HIS A C 1
ATOM 6377 O O . HIS A 1 443 ? 21.489 -16.337 13.838 1.00 24.48 469 HIS A O 1
ATOM 6391 N N . PHE A 1 444 ? 19.618 -17.344 13.064 1.00 25.53 470 PHE A N 1
ATOM 6392 C CA . PHE A 1 444 ? 18.715 -16.353 13.652 1.00 26.96 470 PHE A CA 1
ATOM 6393 C C . PHE A 1 444 ? 18.711 -16.542 15.171 1.00 26.80 470 PHE A C 1
ATOM 6394 O O . PHE A 1 444 ? 18.901 -17.655 15.656 1.00 26.92 470 PHE A O 1
ATOM 6411 N N . THR A 1 445 ? 18.502 -15.464 15.915 1.00 26.80 471 THR A N 1
ATOM 6412 C CA . THR A 1 445 ? 18.490 -15.522 17.379 1.00 27.44 471 THR A CA 1
ATOM 6413 C C . THR A 1 445 ? 17.079 -15.474 17.990 1.00 26.88 471 THR A C 1
ATOM 6414 O O . THR A 1 445 ? 16.958 -15.597 19.206 1.00 27.31 471 THR A O 1
ATOM 6425 N N . ARG A 1 446 ? 16.022 -15.323 17.176 1.00 26.13 472 ARG A N 1
ATOM 6426 C CA . ARG A 1 446 ? 14.654 -15.290 17.698 1.00 25.94 472 ARG A CA 1
ATOM 6427 C C . ARG A 1 446 ? 14.269 -16.619 18.365 1.00 25.24 472 ARG A C 1
ATOM 6428 O O . ARG A 1 446 ? 14.874 -17.656 18.058 1.00 25.18 472 ARG A O 1
ATOM 6438 N N . PRO A 1 447 ? 13.252 -16.652 19.261 1.00 24.16 473 PRO A N 1
ATOM 6439 C CA . PRO A 1 447 ? 12.847 -17.948 19.837 1.00 23.03 473 PRO A CA 1
ATOM 6440 C C . PRO A 1 447 ? 12.397 -18.910 18.731 1.00 20.91 473 PRO A C 1
ATOM 6441 O O . PRO A 1 447 ? 11.854 -18.460 17.715 1.00 21.28 473 PRO A O 1
ATOM 6452 N N . LEU A 1 448 ? 12.678 -20.213 18.886 1.00 19.04 474 LEU A N 1
ATOM 6453 C CA . LEU A 1 448 ? 12.285 -21.189 17.867 1.00 17.85 474 LEU A CA 1
ATOM 6454 C C . LEU A 1 448 ? 10.764 -21.259 17.759 1.00 17.90 474 LEU A C 1
ATOM 6455 O O . LEU A 1 448 ? 10.222 -21.263 16.657 1.00 17.72 474 LEU A O 1
ATOM 6471 N N . ILE A 1 449 ? 10.090 -21.237 18.905 1.00 17.74 475 ILE A N 1
ATOM 6472 C CA . ILE A 1 449 ? 8.640 -21.269 19.007 1.00 17.91 475 ILE A CA 1
ATOM 6473 C C . ILE A 1 449 ? 8.213 -19.988 19.717 1.00 18.43 475 ILE A C 1
ATOM 6474 O O . ILE A 1 449 ? 8.903 -19.530 20.639 1.00 18.61 475 ILE A O 1
ATOM 6490 N N . LYS A 1 450 ? 7.068 -19.397 19.306 1.00 18.59 476 LYS A N 1
ATOM 6491 C CA . LYS A 1 450 ? 6.568 -18.156 19.912 1.00 18.73 476 LYS A CA 1
ATOM 6492 C C . LYS A 1 450 ? 6.459 -18.297 21.427 1.00 18.92 476 LYS A C 1
ATOM 6493 O O . LYS A 1 450 ? 5.915 -19.306 21.874 1.00 18.54 476 LYS A O 1
ATOM 6512 N N . PRO A 1 451 ? 7.066 -17.392 22.232 1.00 19.34 477 PRO A N 1
ATOM 6513 C CA . PRO A 1 451 ? 6.987 -17.559 23.696 1.00 19.14 477 PRO A CA 1
ATOM 6514 C C . PRO A 1 451 ? 5.561 -17.695 24.229 1.00 17.91 477 PRO A C 1
ATOM 6515 O O . PRO A 1 451 ? 5.351 -18.411 25.187 1.00 17.55 477 PRO A O 1
ATOM 6526 N N . GLN A 1 452 ? 4.589 -17.039 23.589 1.00 17.07 478 GLN A N 1
ATOM 6527 C CA . GLN A 1 452 ? 3.179 -17.120 23.973 1.00 17.18 478 GLN A CA 1
ATOM 6528 C C . GLN A 1 452 ? 2.636 -18.572 23.877 1.00 17.08 478 GLN A C 1
ATOM 6529 O O . GLN A 1 452 ? 1.745 -18.935 24.645 1.00 17.10 478 GLN A O 1
ATOM 6543 N N . CYS A 1 453 ? 3.152 -19.384 22.923 1.00 15.99 479 CYS A N 1
ATOM 6544 C CA . CYS A 1 453 ? 2.744 -20.778 22.732 1.00 15.88 479 CYS A CA 1
ATOM 6545 C C . CYS A 1 453 ? 3.556 -21.671 23.690 1.00 15.64 479 CYS A C 1
ATOM 6546 O O . CYS A 1 453 ? 2.980 -22.461 24.463 1.00 14.92 479 CYS A O 1
ATOM 6553 N N . ALA A 1 454 ? 4.893 -21.504 23.669 1.00 15.37 480 ALA A N 1
ATOM 6554 C CA . ALA A 1 454 ? 5.809 -22.286 24.497 1.00 15.94 480 ALA A CA 1
ATOM 6555 C C . ALA A 1 454 ? 5.526 -22.156 25.995 1.00 16.18 480 ALA A C 1
ATOM 6556 O O . ALA A 1 454 ? 5.823 -23.081 26.747 1.00 16.87 480 ALA A O 1
ATOM 6563 N N . ALA A 1 455 ? 4.988 -21.013 26.441 1.00 16.44 481 ALA A N 1
ATOM 6564 C CA . ALA A 1 455 ? 4.691 -20.788 27.855 1.00 17.24 481 ALA A CA 1
ATOM 6565 C C . ALA A 1 455 ? 3.691 -21.774 28.431 1.00 17.18 481 ALA A C 1
ATOM 6566 O O . ALA A 1 455 ? 3.698 -21.987 29.642 1.00 17.31 481 ALA A O 1
ATOM 6573 N N . TYR A 1 456 ? 2.823 -22.360 27.594 1.00 15.91 482 TYR A N 1
ATOM 6574 C CA . TYR A 1 456 ? 1.820 -23.307 28.085 1.00 15.53 482 TYR A CA 1
ATOM 6575 C C . TYR A 1 456 ? 2.354 -24.678 28.487 1.00 15.15 482 TYR A C 1
ATOM 6576 O O . TYR A 1 456 ? 1.695 -25.370 29.252 1.00 15.48 482 TYR A O 1
ATOM 6594 N N . GLY A 1 457 ? 3.491 -25.089 27.945 1.00 14.32 483 GLY A N 1
ATOM 6595 C CA . GLY A 1 457 ? 4.077 -26.386 28.258 1.00 14.13 483 GLY A CA 1
ATOM 6596 C C . GLY A 1 457 ? 4.836 -26.946 27.082 1.00 14.00 483 GLY A C 1
ATOM 6597 O O . GLY A 1 457 ? 5.293 -26.186 26.223 1.00 14.45 483 GLY A O 1
ATOM 6601 N N . LYS A 1 458 ? 4.953 -28.286 27.006 1.00 13.92 484 LYS A N 1
ATOM 6602 C CA . LYS A 1 458 ? 5.699 -28.976 25.930 1.00 14.14 484 LYS A CA 1
ATOM 6603 C C . LYS A 1 458 ? 5.260 -28.480 24.563 1.00 13.99 484 LYS A C 1
ATOM 6604 O O . LYS A 1 458 ? 4.072 -28.514 24.266 1.00 13.59 484 LYS A O 1
ATOM 6623 N N . ALA A 1 459 ? 6.205 -28.000 23.765 1.00 13.45 485 ALA A N 1
ATOM 6624 C CA . ALA A 1 459 ? 5.911 -27.429 22.471 1.00 13.37 485 ALA A CA 1
ATOM 6625 C C . ALA A 1 459 ? 6.469 -28.283 21.341 1.00 13.27 485 ALA A C 1
ATOM 6626 O O . ALA A 1 459 ? 7.634 -28.692 21.359 1.00 12.84 485 ALA A O 1
ATOM 6633 N N . LEU A 1 460 ? 5.626 -28.542 20.339 1.00 12.70 486 LEU A N 1
ATOM 6634 C CA . LEU A 1 460 ? 6.014 -29.331 19.192 1.00 12.79 486 LEU A CA 1
ATOM 6635 C C . LEU A 1 460 ? 5.784 -28.465 17.962 1.00 12.48 486 LEU A C 1
ATOM 6636 O O . LEU A 1 460 ? 4.648 -28.061 17.699 1.00 12.11 486 LEU A O 1
ATOM 6652 N N . ASP A 1 461 ? 6.852 -28.167 17.216 1.00 12.08 487 ASP A N 1
ATOM 6653 C CA . ASP A 1 461 ? 6.721 -27.382 15.999 1.00 11.92 487 ASP A CA 1
ATOM 6654 C C . ASP A 1 461 ? 6.914 -28.260 14.784 1.00 12.08 487 ASP A C 1
ATOM 6655 O O . ASP A 1 461 ? 8.033 -28.654 14.492 1.00 11.85 487 ASP A O 1
ATOM 6664 N N . LEU A 1 462 ? 5.821 -28.528 14.058 1.00 11.93 488 LEU A N 1
ATOM 6665 C CA . LEU A 1 462 ? 5.833 -29.300 12.810 1.00 11.22 488 LEU A CA 1
ATOM 6666 C C . LEU A 1 462 ? 5.454 -28.408 11.606 1.00 11.49 488 LEU A C 1
ATOM 6667 O O . LEU A 1 462 ? 4.977 -28.922 10.589 1.00 12.15 488 LEU A O 1
ATOM 6683 N N . SER A 1 463 ? 5.679 -27.090 11.697 1.00 11.13 489 SER A N 1
ATOM 6684 C CA . SER A 1 463 ? 5.343 -26.187 10.593 1.00 11.45 489 SER A CA 1
ATOM 6685 C C . SER A 1 463 ? 6.231 -26.408 9.391 1.00 11.43 489 SER A C 1
ATOM 6686 O O . SER A 1 463 ? 7.340 -26.915 9.518 1.00 11.18 489 SER A O 1
ATOM 6694 N N . LEU A 1 464 ? 5.735 -26.039 8.210 1.00 11.65 490 LEU A N 1
ATOM 6695 C CA . LEU A 1 464 ? 6.484 -26.149 6.967 1.00 12.54 490 LEU A CA 1
ATOM 6696 C C . LEU A 1 464 ? 6.922 -27.577 6.705 1.00 12.67 490 LEU A C 1
ATOM 6697 O O . LEU A 1 464 ? 8.092 -27.866 6.454 1.00 13.39 490 LEU A O 1
ATOM 6713 N N . ASN A 1 465 ? 5.955 -28.479 6.796 1.00 11.49 491 ASN A N 1
ATOM 6714 C CA . ASN A 1 465 ? 6.117 -29.892 6.490 1.00 11.13 491 ASN A CA 1
ATOM 6715 C C . ASN A 1 465 ? 5.001 -30.239 5.471 1.00 11.80 491 ASN A C 1
ATOM 6716 O O . ASN A 1 465 ? 4.468 -29.328 4.840 1.00 12.44 491 ASN A O 1
ATOM 6727 N N . SER A 1 466 ? 4.688 -31.511 5.254 1.00 12.38 492 SER A N 1
ATOM 6728 C CA . SER A 1 466 ? 3.646 -31.940 4.315 1.00 13.81 492 SER A CA 1
ATOM 6729 C C . SER A 1 466 ? 2.645 -32.886 5.009 1.00 13.62 492 SER A C 1
ATOM 6730 O O . SER A 1 466 ? 2.231 -33.883 4.413 1.00 14.14 492 SER A O 1
ATOM 6738 N N . ILE A 1 467 ? 2.231 -32.573 6.253 1.00 13.02 493 ILE A N 1
ATOM 6739 C CA . ILE A 1 467 ? 1.239 -33.394 6.968 1.00 13.33 493 ILE A CA 1
ATOM 6740 C C . ILE A 1 467 ? -0.110 -32.875 6.478 1.00 14.11 493 ILE A C 1
ATOM 6741 O O . ILE A 1 467 ? -0.808 -32.119 7.165 1.00 14.02 493 ILE A O 1
ATOM 6757 N N . PHE A 1 468 ? -0.417 -33.221 5.228 1.00 14.33 494 PHE A N 1
ATOM 6758 C CA . PHE A 1 468 ? -1.607 -32.731 4.543 1.00 15.33 494 PHE A CA 1
ATOM 6759 C C . PHE A 1 468 ? -2.922 -33.306 5.062 1.00 15.67 494 PHE A C 1
ATOM 6760 O O . PHE A 1 468 ? -3.991 -32.789 4.712 1.00 15.73 494 PHE A O 1
ATOM 6777 N N . PHE A 1 469 ? -2.856 -34.393 5.842 1.00 16.29 495 PHE A N 1
ATOM 6778 C CA . PHE A 1 469 ? -4.025 -35.060 6.391 1.00 17.65 495 PHE A CA 1
ATOM 6779 C C . PHE A 1 469 ? -3.606 -35.703 7.705 1.00 18.62 495 PHE A C 1
ATOM 6780 O O . PHE A 1 469 ? -2.594 -36.403 7.743 1.00 18.85 495 PHE A O 1
ATOM 6797 N N . ILE A 1 470 ? -4.366 -35.436 8.773 1.00 18.47 496 ILE A N 1
ATOM 6798 C CA . ILE A 1 470 ? -4.128 -35.977 10.096 1.00 19.14 496 ILE A CA 1
ATOM 6799 C C . ILE A 1 470 ? -5.034 -37.175 10.261 1.00 21.22 496 ILE A C 1
ATOM 6800 O O . ILE A 1 470 ? -6.231 -37.000 10.521 1.00 21.57 496 ILE A O 1
ATOM 6816 N N . GLY A 1 471 ? -4.465 -38.370 10.112 1.00 22.25 497 GLY A N 1
ATOM 6817 C CA . GLY A 1 471 ? -5.191 -39.622 10.283 1.00 23.79 497 GLY A CA 1
ATOM 6818 C C . GLY A 1 471 ? -5.376 -39.979 11.748 1.00 25.06 497 GLY A C 1
ATOM 6819 O O . GLY A 1 471 ? -4.838 -39.303 12.626 1.00 25.08 497 GLY A O 1
ATOM 6823 N N . PRO A 1 472 ? -6.112 -41.062 12.049 1.00 26.10 498 PRO A N 1
ATOM 6824 C CA . PRO A 1 472 ? -6.374 -41.395 13.461 1.00 27.04 498 PRO A CA 1
ATOM 6825 C C . PRO A 1 472 ? -5.170 -41.796 14.323 1.00 28.03 498 PRO A C 1
ATOM 6826 O O . PRO A 1 472 ? -5.325 -41.798 15.541 1.00 28.69 498 PRO A O 1
ATOM 6837 N N . ASN A 1 473 ? -3.991 -42.109 13.739 1.00 27.91 499 ASN A N 1
ATOM 6838 C CA . ASN A 1 473 ? -2.804 -42.536 14.499 1.00 28.29 499 ASN A CA 1
ATOM 6839 C C . ASN A 1 473 ? -1.594 -41.581 14.378 1.00 26.96 499 ASN A C 1
ATOM 6840 O O . ASN A 1 473 ? -0.513 -41.908 14.873 1.00 27.50 499 ASN A O 1
ATOM 6851 N N . GLN A 1 474 ? -1.775 -40.396 13.769 1.00 25.17 500 GLN A N 1
ATOM 6852 C CA . GLN A 1 474 ? -0.701 -39.413 13.559 1.00 24.22 500 GLN A CA 1
ATOM 6853 C C . GLN A 1 474 ? 0.001 -38.966 14.848 1.00 23.81 500 GLN A C 1
ATOM 6854 O O . GLN A 1 474 ? 1.227 -38.890 14.875 1.00 23.84 500 GLN A O 1
ATOM 6868 N N . PHE A 1 475 ? -0.769 -38.639 15.891 1.00 23.46 501 PHE A N 1
ATOM 6869 C CA . PHE A 1 475 ? -0.238 -38.172 17.173 1.00 24.47 501 PHE A CA 1
ATOM 6870 C C . PHE A 1 475 ? -0.281 -39.246 18.279 1.00 25.47 501 PHE A C 1
ATOM 6871 O O . PHE A 1 475 ? -0.019 -38.916 19.430 1.00 25.19 501 PHE A O 1
ATOM 6888 N N . GLU A 1 476 ? -0.564 -40.517 17.918 1.00 26.68 502 GLU A N 1
ATOM 6889 C CA . GLU A 1 476 ? -0.709 -41.660 18.832 1.00 28.26 502 GLU A CA 1
ATOM 6890 C C . GLU A 1 476 ? 0.334 -41.739 19.954 1.00 29.37 502 GLU A C 1
ATOM 6891 O O . GLU A 1 476 ? -0.043 -41.811 21.129 1.00 30.23 502 GLU A O 1
ATOM 6903 N N . ASN A 1 477 ? 1.627 -41.766 19.609 1.00 29.18 503 ASN A N 1
ATOM 6904 C CA . ASN A 1 477 ? 2.670 -41.960 20.610 1.00 29.68 503 ASN A CA 1
ATOM 6905 C C . ASN A 1 477 ? 3.398 -40.687 21.004 1.00 29.34 503 ASN A C 1
ATOM 6906 O O . ASN A 1 477 ? 4.539 -40.770 21.468 1.00 29.38 503 ASN A O 1
ATOM 6917 N N . LEU A 1 478 ? 2.765 -39.522 20.840 1.00 28.70 504 LEU A N 1
ATOM 6918 C CA . LEU A 1 478 ? 3.405 -38.278 21.250 1.00 28.53 504 LEU A CA 1
ATOM 6919 C C . LEU A 1 478 ? 3.220 -38.102 22.738 1.00 28.57 504 LEU A C 1
ATOM 6920 O O . LEU A 1 478 ? 2.196 -38.520 23.291 1.00 28.80 504 LEU A O 1
ATOM 6936 N N . PRO A 1 479 ? 4.182 -37.454 23.414 1.00 28.09 505 PRO A N 1
ATOM 6937 C CA . PRO A 1 479 ? 3.939 -37.092 24.814 1.00 27.85 505 PRO A CA 1
ATOM 6938 C C . PRO A 1 479 ? 2.880 -35.978 24.877 1.00 27.20 505 PRO A C 1
ATOM 6939 O O . PRO A 1 479 ? 2.455 -35.443 23.841 1.00 27.59 505 PRO A O 1
ATOM 6950 N N . ASP A 1 480 ? 2.452 -35.619 26.087 1.00 26.08 506 ASP A N 1
ATOM 6951 C CA . ASP A 1 480 ? 1.449 -34.573 26.266 1.00 25.16 506 ASP A CA 1
ATOM 6952 C C . ASP A 1 480 ? 1.978 -33.231 25.720 1.00 22.94 506 ASP A C 1
ATOM 6953 O O . ASP A 1 480 ? 2.963 -32.695 26.213 1.00 23.69 506 ASP A O 1
ATOM 6962 N N . ILE A 1 481 ? 1.377 -32.752 24.639 1.00 20.32 507 ILE A N 1
ATOM 6963 C CA . ILE A 1 481 ? 1.774 -31.509 24.008 1.00 18.36 507 ILE A CA 1
ATOM 6964 C C . ILE A 1 481 ? 0.810 -30.411 24.450 1.00 16.51 507 ILE A C 1
ATOM 6965 O O . ILE A 1 481 ? -0.405 -30.613 24.384 1.00 16.50 507 ILE A O 1
ATOM 6981 N N . ALA A 1 482 ? 1.348 -29.240 24.852 1.00 14.72 508 ALA A N 1
ATOM 6982 C CA . ALA A 1 482 ? 0.560 -28.062 25.218 1.00 13.82 508 ALA A CA 1
ATOM 6983 C C . ALA A 1 482 ? 0.542 -27.010 24.091 1.00 13.39 508 ALA A C 1
ATOM 6984 O O . ALA A 1 482 ? -0.381 -26.211 24.032 1.00 13.11 508 ALA A O 1
ATOM 6991 N N . CYS A 1 483 ? 1.562 -26.991 23.225 1.00 12.75 509 CYS A N 1
ATOM 6992 C CA . CYS A 1 483 ? 1.716 -25.983 22.195 1.00 13.12 509 CYS A CA 1
ATOM 6993 C C . CYS A 1 483 ? 2.049 -26.740 20.921 1.00 13.33 509 CYS A C 1
ATOM 6994 O O . CYS A 1 483 ? 3.042 -27.466 20.895 1.00 13.35 509 CYS A O 1
ATOM 7001 N N . LEU A 1 484 ? 1.181 -26.653 19.906 1.00 12.91 510 LEU A N 1
ATOM 7002 C CA . LEU A 1 484 ? 1.398 -27.391 18.677 1.00 12.28 510 LEU A CA 1
ATOM 7003 C C . LEU A 1 484 ? 1.345 -26.453 17.481 1.00 12.19 510 LEU A C 1
ATOM 7004 O O . LEU A 1 484 ? 0.366 -25.719 17.314 1.00 12.15 510 LEU A O 1
ATOM 7020 N N . ASN A 1 485 ? 2.380 -26.484 16.644 1.00 11.10 511 ASN A N 1
ATOM 7021 C CA . ASN A 1 485 ? 2.385 -25.681 15.436 1.00 11.45 511 ASN A CA 1
ATOM 7022 C C . ASN A 1 485 ? 2.308 -26.577 14.204 1.00 11.62 511 ASN A C 1
ATOM 7023 O O . ASN A 1 485 ? 3.230 -27.325 13.933 1.00 11.17 511 ASN A O 1
ATOM 7034 N N . LEU A 1 486 ? 1.195 -26.490 13.466 1.00 11.66 512 LEU A N 1
ATOM 7035 C CA . LEU A 1 486 ? 0.992 -27.217 12.224 1.00 11.74 512 LEU A CA 1
ATOM 7036 C C . LEU A 1 486 ? 0.830 -26.237 11.046 1.00 11.00 512 LEU A C 1
ATOM 7037 O O . LEU A 1 486 ? 0.275 -26.607 10.018 1.00 10.41 512 LEU A O 1
ATOM 7053 N N . SER A 1 487 ? 1.385 -25.026 11.157 1.00 10.38 513 SER A N 1
ATOM 7054 C CA . SER A 1 487 ? 1.306 -24.036 10.093 1.00 11.04 513 SER A CA 1
ATOM 7055 C C . SER A 1 487 ? 1.964 -24.545 8.830 1.00 11.18 513 SER A C 1
ATOM 7056 O O . SER A 1 487 ? 2.964 -25.254 8.906 1.00 10.38 513 SER A O 1
ATOM 7064 N N . ALA A 1 488 ? 1.433 -24.161 7.674 1.00 11.00 514 ALA A N 1
ATOM 7065 C CA . ALA A 1 488 ? 2.056 -24.475 6.390 1.00 12.01 514 ALA A CA 1
ATOM 7066 C C . ALA A 1 488 ? 2.371 -25.970 6.186 1.00 12.79 514 ALA A C 1
ATOM 7067 O O . ALA A 1 488 ? 3.516 -26.338 5.946 1.00 13.92 514 ALA A O 1
ATOM 7074 N N . ASN A 1 489 ? 1.341 -26.812 6.273 1.00 11.58 515 ASN A N 1
ATOM 7075 C CA . ASN A 1 489 ? 1.435 -28.249 6.013 1.00 11.45 515 ASN A CA 1
ATOM 7076 C C . ASN A 1 489 ? 0.556 -28.685 4.825 1.00 11.51 515 ASN A C 1
ATOM 7077 O O . ASN A 1 489 ? 0.379 -29.884 4.612 1.00 11.06 515 ASN A O 1
ATOM 7088 N N . SER A 1 490 ? 0.033 -27.729 4.034 1.00 12.12 516 SER A N 1
ATOM 7089 C CA . SER A 1 490 ? -0.843 -28.039 2.894 1.00 12.37 516 SER A CA 1
ATOM 7090 C C . SER A 1 490 ? -2.064 -28.852 3.327 1.00 12.92 516 SER A C 1
ATOM 7091 O O . SER A 1 490 ? -2.579 -29.647 2.541 1.00 13.17 516 SER A O 1
ATOM 7099 N N . ASN A 1 491 ? -2.541 -28.641 4.568 1.00 12.89 517 ASN A N 1
ATOM 7100 C CA . ASN A 1 491 ? -3.639 -29.424 5.089 1.00 13.21 517 ASN A CA 1
ATOM 7101 C C . ASN A 1 491 ? -4.960 -28.908 4.569 1.00 13.17 517 ASN A C 1
ATOM 7102 O O . ASN A 1 491 ? -5.334 -27.791 4.866 1.00 13.86 517 ASN A O 1
ATOM 7113 N N . ALA A 1 492 ? -5.674 -29.741 3.820 1.00 12.65 518 ALA A N 1
ATOM 7114 C CA . ALA A 1 492 ? -6.966 -29.394 3.248 1.00 12.60 518 ALA A CA 1
ATOM 7115 C C . ALA A 1 492 ? -8.095 -30.277 3.803 1.00 12.72 518 ALA A C 1
ATOM 7116 O O . ALA A 1 492 ? -9.141 -30.388 3.163 1.00 12.80 518 ALA A O 1
ATOM 7123 N N . GLN A 1 493 ? -7.927 -30.861 4.996 1.00 11.82 519 GLN A N 1
ATOM 7124 C CA . GLN A 1 493 ? -8.920 -31.786 5.522 1.00 12.24 519 GLN A CA 1
ATOM 7125 C C . GLN A 1 493 ? -10.069 -31.071 6.232 1.00 12.67 519 GLN A C 1
ATOM 7126 O O . GLN A 1 493 ? -9.970 -29.893 6.587 1.00 13.12 519 GLN A O 1
ATOM 7140 N N . VAL A 1 494 ? -11.128 -31.829 6.473 1.00 12.49 520 VAL A N 1
ATOM 7141 C CA . VAL A 1 494 ? -12.259 -31.413 7.254 1.00 13.18 520 VAL A CA 1
ATOM 7142 C C . VAL A 1 494 ? -11.999 -31.963 8.657 1.00 14.59 520 VAL A C 1
ATOM 7143 O O . VAL A 1 494 ? -12.235 -33.147 8.903 1.00 15.14 520 VAL A O 1
ATOM 7156 N N . LEU A 1 495 ? -11.536 -31.109 9.586 1.00 14.88 521 LEU A N 1
ATOM 7157 C CA . LEU A 1 495 ? -11.341 -31.499 10.987 1.00 15.25 521 LEU A CA 1
ATOM 7158 C C . LEU A 1 495 ? -12.737 -31.791 11.550 1.00 16.33 521 LEU A C 1
ATOM 7159 O O . LEU A 1 495 ? -13.682 -31.060 11.250 1.00 16.67 521 LEU A O 1
ATOM 7175 N N . SER A 1 496 ? -12.882 -32.892 12.290 1.00 16.83 522 SER A N 1
ATOM 7176 C CA A SER A 1 496 ? -14.188 -33.364 12.726 0.50 17.11 522 SER A CA 1
ATOM 7177 C CA B SER A 1 496 ? -14.201 -33.345 12.738 0.50 17.18 522 SER A CA 1
ATOM 7178 C C . SER A 1 496 ? -14.281 -33.775 14.197 1.00 17.51 522 SER A C 1
ATOM 7179 O O . SER A 1 496 ? -15.214 -34.479 14.562 1.00 17.86 522 SER A O 1
ATOM 7194 N N . GLY A 1 497 ? -13.345 -33.329 15.020 1.00 17.28 523 GLY A N 1
ATOM 7195 C CA . GLY A 1 497 ? -13.378 -33.624 16.450 1.00 17.60 523 GLY A CA 1
ATOM 7196 C C . GLY A 1 497 ? -12.684 -34.867 16.960 1.00 17.67 523 GLY A C 1
ATOM 7197 O O . GLY A 1 497 ? -12.866 -35.208 18.130 1.00 17.90 523 GLY A O 1
ATOM 7201 N N . THR A 1 498 ? -11.888 -35.550 16.131 1.00 17.48 524 THR A N 1
ATOM 7202 C CA . THR A 1 498 ? -11.172 -36.757 16.575 1.00 18.08 524 THR A CA 1
ATOM 7203 C C . THR A 1 498 ? -9.672 -36.733 16.314 1.00 17.15 524 THR A C 1
ATOM 7204 O O . THR A 1 498 ? -8.941 -37.491 16.951 1.00 17.14 524 THR A O 1
ATOM 7215 N N . GLU A 1 499 ? -9.211 -35.875 15.392 1.00 15.97 525 GLU A N 1
ATOM 7216 C CA . GLU A 1 499 ? -7.810 -35.802 14.966 1.00 15.81 525 GLU A CA 1
ATOM 7217 C C . GLU A 1 499 ? -6.780 -35.560 16.068 1.00 16.03 525 GLU A C 1
ATOM 7218 O O . GLU A 1 499 ? -5.653 -36.049 15.967 1.00 15.98 525 GLU A O 1
ATOM 7230 N N . PHE A 1 500 ? -7.133 -34.776 17.084 1.00 15.90 526 PHE A N 1
ATOM 7231 C CA . PHE A 1 500 ? -6.217 -34.448 18.175 1.00 16.39 526 PHE A CA 1
ATOM 7232 C C . PHE A 1 500 ? -6.580 -35.177 19.481 1.00 17.56 526 PHE A C 1
ATOM 7233 O O . PHE A 1 500 ? -6.193 -34.716 20.557 1.00 17.75 526 PHE A O 1
ATOM 7250 N N . SER A 1 501 ? -7.280 -36.337 19.397 1.00 17.97 527 SER A N 1
ATOM 7251 C CA . SER A 1 501 ? -7.694 -37.071 20.600 1.00 19.36 527 SER A CA 1
ATOM 7252 C C . SER A 1 501 ? -6.519 -37.635 21.415 1.00 19.61 527 SER A C 1
ATOM 7253 O O . SER A 1 501 ? -6.661 -37.788 22.623 1.00 19.90 527 SER A O 1
ATOM 7261 N N . ALA A 1 502 ? -5.371 -37.943 20.772 1.00 19.13 528 ALA A N 1
ATOM 7262 C CA . ALA A 1 502 ? -4.188 -38.457 21.472 1.00 18.88 528 ALA A CA 1
ATOM 7263 C C . ALA A 1 502 ? -3.373 -37.362 22.189 1.00 18.07 528 ALA A C 1
ATOM 7264 O O . ALA A 1 502 ? -2.517 -37.687 23.016 1.00 17.54 528 ALA A O 1
ATOM 7271 N N . ILE A 1 503 ? -3.622 -36.077 21.883 1.00 17.55 529 ILE A N 1
ATOM 7272 C CA . ILE A 1 503 ? -2.973 -34.936 22.553 1.00 17.33 529 ILE A CA 1
ATOM 7273 C C . ILE A 1 503 ? -4.100 -33.957 22.903 1.00 17.55 529 ILE A C 1
ATOM 7274 O O . ILE A 1 503 ? -4.175 -32.869 22.337 1.00 16.88 529 ILE A O 1
ATOM 7290 N N . PRO A 1 504 ? -5.018 -34.345 23.820 1.00 18.14 530 PRO A N 1
ATOM 7291 C CA . PRO A 1 504 ? -6.195 -33.503 24.087 1.00 18.48 530 PRO A CA 1
ATOM 7292 C C . PRO A 1 504 ? -5.980 -32.268 24.961 1.00 18.21 530 PRO A C 1
ATOM 7293 O O . PRO A 1 504 ? -6.933 -31.514 25.166 1.00 18.83 530 PRO A O 1
ATOM 7304 N N . HIS A 1 505 ? -4.764 -32.050 25.478 1.00 17.07 531 HIS A N 1
ATOM 7305 C CA . HIS A 1 505 ? -4.488 -30.898 26.336 1.00 16.80 531 HIS A CA 1
ATOM 7306 C C . HIS A 1 505 ? -3.739 -29.794 25.623 1.00 15.50 531 HIS A C 1
ATOM 7307 O O . HIS A 1 505 ? -3.151 -28.950 26.291 1.00 15.65 531 HIS A O 1
ATOM 7321 N N . VAL A 1 506 ? -3.831 -29.714 24.279 1.00 14.16 532 VAL A N 1
ATOM 7322 C CA . VAL A 1 506 ? -3.209 -28.611 23.548 1.00 13.55 532 VAL A CA 1
ATOM 7323 C C . VAL A 1 506 ? -3.924 -27.308 23.970 1.00 12.97 532 VAL A C 1
ATOM 7324 O O . VAL A 1 506 ? -5.151 -27.244 23.931 1.00 13.21 532 VAL A O 1
ATOM 7337 N N . LYS A 1 507 ? -3.155 -26.320 24.425 1.00 12.44 533 LYS A N 1
ATOM 7338 C CA . LYS A 1 507 ? -3.674 -25.025 24.844 1.00 12.89 533 LYS A CA 1
ATOM 7339 C C . LYS A 1 507 ? -3.506 -23.956 23.754 1.00 11.89 533 LYS A C 1
ATOM 7340 O O . LYS A 1 507 ? -4.274 -23.006 23.726 1.00 11.43 533 LYS A O 1
ATOM 7359 N N . TYR A 1 508 ? -2.474 -24.073 22.909 1.00 11.09 534 TYR A N 1
ATOM 7360 C CA . TYR A 1 508 ? -2.199 -23.105 21.865 1.00 11.61 534 TYR A CA 1
ATOM 7361 C C . TYR A 1 508 ? -1.985 -23.919 20.591 1.00 10.86 534 TYR A C 1
ATOM 7362 O O . TYR A 1 508 ? -1.025 -24.692 20.510 1.00 10.85 534 TYR A O 1
ATOM 7380 N N . LEU A 1 509 ? -2.858 -23.729 19.586 1.00 10.80 535 LEU A N 1
ATOM 7381 C CA . LEU A 1 509 ? -2.776 -24.490 18.350 1.00 10.29 535 LEU A CA 1
ATOM 7382 C C . LEU A 1 509 ? -2.667 -23.541 17.168 1.00 10.55 535 LEU A C 1
ATOM 7383 O O . LEU A 1 509 ? -3.548 -22.723 16.952 1.00 10.51 535 LEU A O 1
ATOM 7399 N N . ASP A 1 510 ? -1.582 -23.654 16.406 1.00 9.99 536 ASP A N 1
ATOM 7400 C CA . ASP A 1 510 ? -1.371 -22.801 15.250 1.00 9.73 536 ASP A CA 1
ATOM 7401 C C . ASP A 1 510 ? -1.624 -23.651 14.001 1.00 10.45 536 ASP A C 1
ATOM 7402 O O . ASP A 1 510 ? -0.892 -24.585 13.751 1.00 10.53 536 ASP A O 1
ATOM 7411 N N . LEU A 1 511 ? -2.698 -23.354 13.258 1.00 10.27 537 LEU A N 1
ATOM 7412 C CA . LEU A 1 511 ? -3.027 -24.048 12.001 1.00 11.65 537 LEU A CA 1
ATOM 7413 C C . LEU A 1 511 ? -3.013 -23.069 10.819 1.00 11.49 537 LEU A C 1
ATOM 7414 O O . LEU A 1 511 ? -3.650 -23.336 9.806 1.00 12.15 537 LEU A O 1
ATOM 7430 N N . THR A 1 512 ? -2.233 -21.993 10.916 1.00 11.39 538 THR A N 1
ATOM 7431 C CA . THR A 1 512 ? -2.184 -20.984 9.878 1.00 11.32 538 THR A CA 1
ATOM 7432 C C . THR A 1 512 ? -1.586 -21.496 8.586 1.00 10.75 538 THR A C 1
ATOM 7433 O O . THR A 1 512 ? -0.790 -22.423 8.595 1.00 9.71 538 THR A O 1
ATOM 7444 N N . ASN A 1 513 ? -1.939 -20.853 7.474 1.00 10.67 539 ASN A N 1
ATOM 7445 C CA . ASN A 1 513 ? -1.307 -21.116 6.191 1.00 10.97 539 ASN A CA 1
ATOM 7446 C C . ASN A 1 513 ? -1.488 -22.539 5.744 1.00 10.63 539 ASN A C 1
ATOM 7447 O O . ASN A 1 513 ? -0.553 -23.186 5.292 1.00 10.91 539 ASN A O 1
ATOM 7458 N N . ASN A 1 514 ? -2.724 -23.005 5.807 1.00 9.87 540 ASN A N 1
ATOM 7459 C CA . ASN A 1 514 ? -3.106 -24.320 5.296 1.00 9.79 540 ASN A CA 1
ATOM 7460 C C . ASN A 1 514 ? -4.267 -24.068 4.307 1.00 10.83 540 ASN A C 1
ATOM 7461 O O . ASN A 1 514 ? -4.475 -22.934 3.873 1.00 11.66 540 ASN A O 1
ATOM 7472 N N . ARG A 1 515 ? -4.950 -25.120 3.884 1.00 10.81 541 ARG A N 1
ATOM 7473 C CA . ARG A 1 515 ? -6.113 -25.041 3.010 1.00 11.30 541 ARG A CA 1
ATOM 7474 C C . ARG A 1 515 ? -7.280 -25.715 3.756 1.00 11.33 541 ARG A C 1
ATOM 7475 O O . ARG A 1 515 ? -8.083 -26.416 3.122 1.00 11.68 541 ARG A O 1
ATOM 7496 N N . LEU A 1 516 ? -7.385 -25.525 5.104 1.00 11.10 542 LEU A N 1
ATOM 7497 C CA . LEU A 1 516 ? -8.407 -26.230 5.863 1.00 11.45 542 LEU A CA 1
ATOM 7498 C C . LEU A 1 516 ? -9.821 -25.967 5.375 1.00 12.28 542 LEU A C 1
ATOM 7499 O O . LEU A 1 516 ? -10.171 -24.851 4.992 1.00 12.80 542 LEU A O 1
ATOM 7515 N N . ASP A 1 517 ? -10.612 -27.022 5.372 1.00 12.02 543 ASP A N 1
ATOM 7516 C CA . ASP A 1 517 ? -11.974 -27.006 4.899 1.00 11.73 543 ASP A CA 1
ATOM 7517 C C . ASP A 1 517 ? -12.873 -27.098 6.120 1.00 12.65 543 ASP A C 1
ATOM 7518 O O . ASP A 1 517 ? -13.068 -28.187 6.659 1.00 12.62 543 ASP A O 1
ATOM 7527 N N . PHE A 1 518 ? -13.343 -25.943 6.612 1.00 12.75 544 PHE A N 1
ATOM 7528 C CA . PHE A 1 518 ? -14.163 -25.919 7.817 1.00 13.21 544 PHE A CA 1
ATOM 7529 C C . PHE A 1 518 ? -15.559 -26.373 7.459 1.00 13.25 544 PHE A C 1
ATOM 7530 O O . PHE A 1 518 ? -16.404 -25.563 7.118 1.00 13.46 544 PHE A O 1
ATOM 7547 N N . ASP A 1 519 ? -15.780 -27.696 7.479 1.00 13.50 545 ASP A N 1
ATOM 7548 C CA . ASP A 1 519 ? -17.058 -28.269 7.052 1.00 13.93 545 ASP A CA 1
ATOM 7549 C C . ASP A 1 519 ? -17.645 -29.255 8.067 1.00 14.57 545 ASP A C 1
ATOM 7550 O O . ASP A 1 519 ? -18.363 -30.174 7.684 1.00 14.37 545 ASP A O 1
ATOM 7559 N N . ASN A 1 520 ? -17.320 -29.092 9.353 1.00 14.79 546 ASN A N 1
ATOM 7560 C CA . ASN A 1 520 ? -17.855 -29.961 10.387 1.00 16.09 546 ASN A CA 1
ATOM 7561 C C . ASN A 1 520 ? -17.964 -29.158 11.688 1.00 16.40 546 ASN A C 1
ATOM 7562 O O . ASN A 1 520 ? -16.963 -28.603 12.156 1.00 17.02 546 ASN A O 1
ATOM 7573 N N . ALA A 1 521 ? -19.177 -29.079 12.244 1.00 15.56 547 ALA A N 1
ATOM 7574 C CA . ALA A 1 521 ? -19.460 -28.348 13.482 1.00 15.80 547 ALA A CA 1
ATOM 7575 C C . ALA A 1 521 ? -18.679 -28.864 14.697 1.00 15.21 547 ALA A C 1
ATOM 7576 O O . ALA A 1 521 ? -18.622 -28.161 15.703 1.00 15.02 547 ALA A O 1
ATOM 7583 N N . SER A 1 522 ? -18.162 -30.094 14.650 1.00 14.72 548 SER A N 1
ATOM 7584 C CA . SER A 1 522 ? -17.404 -30.675 15.769 1.00 14.51 548 SER A CA 1
ATOM 7585 C C . SER A 1 522 ? -15.888 -30.467 15.644 1.00 13.58 548 SER A C 1
ATOM 7586 O O . SER A 1 522 ? -15.149 -30.923 16.518 1.00 13.29 548 SER A O 1
ATOM 7594 N N . ALA A 1 523 ? -15.400 -29.750 14.613 1.00 12.84 549 ALA A N 1
ATOM 7595 C CA . ALA A 1 523 ? -13.957 -29.531 14.424 1.00 13.50 549 ALA A CA 1
ATOM 7596 C C . ALA A 1 523 ? -13.252 -29.067 15.694 1.00 13.36 549 ALA A C 1
ATOM 7597 O O . ALA A 1 523 ? -13.764 -28.182 16.369 1.00 13.38 549 ALA A O 1
ATOM 7604 N N . LEU A 1 524 ? -12.101 -29.675 16.023 1.00 13.31 550 LEU A N 1
ATOM 7605 C CA . LEU A 1 524 ? -11.242 -29.267 17.151 1.00 13.67 550 LEU A CA 1
ATOM 7606 C C . LEU A 1 524 ? -11.863 -29.325 18.567 1.00 14.35 550 LEU A C 1
ATOM 7607 O O . LEU A 1 524 ? -11.133 -29.076 19.533 1.00 14.84 550 LEU A O 1
ATOM 7623 N N . THR A 1 525 ? -13.124 -29.773 18.708 1.00 13.91 551 THR A N 1
ATOM 7624 C CA . THR A 1 525 ? -13.803 -29.820 20.011 1.00 14.48 551 THR A CA 1
ATOM 7625 C C . THR A 1 525 ? -13.202 -30.839 20.999 1.00 15.47 551 THR A C 1
ATOM 7626 O O . THR A 1 525 ? -13.445 -30.712 22.195 1.00 16.41 551 THR A O 1
ATOM 7637 N N . GLU A 1 526 ? -12.404 -31.815 20.527 1.00 14.64 552 GLU A N 1
ATOM 7638 C CA . GLU A 1 526 ? -11.686 -32.744 21.409 1.00 14.64 552 GLU A CA 1
ATOM 7639 C C . GLU A 1 526 ? -10.605 -31.999 22.256 1.00 15.40 552 GLU A C 1
ATOM 7640 O O . GLU A 1 526 ? -10.147 -32.547 23.259 1.00 16.57 552 GLU A O 1
ATOM 7652 N N . LEU A 1 527 ? -10.179 -30.788 21.838 1.00 14.34 553 LEU A N 1
ATOM 7653 C CA . LEU A 1 527 ? -9.205 -29.976 22.575 1.00 14.41 553 LEU A CA 1
ATOM 7654 C C . LEU A 1 527 ? -9.984 -29.139 23.600 1.00 15.33 553 LEU A C 1
ATOM 7655 O O . LEU A 1 527 ? -10.156 -27.939 23.424 1.00 15.29 553 LEU A O 1
ATOM 7671 N N . SER A 1 528 ? -10.466 -29.802 24.670 1.00 15.86 554 SER A N 1
ATOM 7672 C CA A SER A 1 528 ? -11.283 -29.195 25.727 0.50 16.32 554 SER A CA 1
ATOM 7673 C CA B SER A 1 528 ? -11.317 -29.132 25.646 0.50 16.01 554 SER A CA 1
ATOM 7674 C C . SER A 1 528 ? -10.635 -27.997 26.396 1.00 16.08 554 SER A C 1
ATOM 7675 O O . SER A 1 528 ? -11.329 -27.072 26.818 1.00 16.40 554 SER A O 1
ATOM 7690 N N . ASP A 1 529 ? -9.309 -28.027 26.539 1.00 15.35 555 ASP A N 1
ATOM 7691 C CA . ASP A 1 529 ? -8.580 -26.956 27.222 1.00 15.26 555 ASP A CA 1
ATOM 7692 C C . ASP A 1 529 ? -8.011 -25.889 26.266 1.00 14.11 555 ASP A C 1
ATOM 7693 O O . ASP A 1 529 ? -7.232 -25.059 26.713 1.00 14.07 555 ASP A O 1
ATOM 7702 N N . LEU A 1 530 ? -8.422 -25.873 24.985 1.00 13.32 556 LEU A N 1
ATOM 7703 C CA . LEU A 1 530 ? -7.858 -24.926 24.017 1.00 13.58 556 LEU A CA 1
ATOM 7704 C C . LEU A 1 530 ? -8.095 -23.474 24.442 1.00 13.87 556 LEU A C 1
ATOM 7705 O O . LEU A 1 530 ? -9.218 -23.117 24.797 1.00 14.39 556 LEU A O 1
ATOM 7721 N N . GLU A 1 531 ? -7.016 -22.678 24.508 1.00 12.96 557 GLU A N 1
ATOM 7722 C CA . GLU A 1 531 ? -7.070 -21.274 24.911 1.00 12.88 557 GLU A CA 1
ATOM 7723 C C . GLU A 1 531 ? -6.763 -20.333 23.753 1.00 12.87 557 GLU A C 1
ATOM 7724 O O . GLU A 1 531 ? -7.356 -19.253 23.665 1.00 12.67 557 GLU A O 1
ATOM 7736 N N . VAL A 1 532 ? -5.826 -20.712 22.881 1.00 12.31 558 VAL A N 1
ATOM 7737 C CA . VAL A 1 532 ? -5.470 -19.871 21.741 1.00 11.56 558 VAL A CA 1
ATOM 7738 C C . VAL A 1 532 ? -5.571 -20.705 20.480 1.00 11.00 558 VAL A C 1
ATOM 7739 O O . VAL A 1 532 ? -4.964 -21.772 20.412 1.00 10.65 558 VAL A O 1
ATOM 7752 N N . LEU A 1 533 ? -6.305 -20.208 19.471 1.00 10.85 559 LEU A N 1
ATOM 7753 C CA . LEU A 1 533 ? -6.433 -20.935 18.217 1.00 10.39 559 LEU A CA 1
ATOM 7754 C C . LEU A 1 533 ? -6.135 -19.976 17.060 1.00 10.88 559 LEU A C 1
ATOM 7755 O O . LEU A 1 533 ? -6.794 -18.945 16.951 1.00 10.99 559 LEU A O 1
ATOM 7771 N N . ASP A 1 534 ? -5.135 -20.293 16.211 1.00 10.46 560 ASP A N 1
ATOM 7772 C CA . ASP A 1 534 ? -4.824 -19.430 15.078 1.00 10.83 560 ASP A CA 1
ATOM 7773 C C . ASP A 1 534 ? -5.176 -20.137 13.778 1.00 11.21 560 ASP A C 1
ATOM 7774 O O . ASP A 1 534 ? -4.493 -21.083 13.395 1.00 10.92 560 ASP A O 1
ATOM 7783 N N . LEU A 1 535 ? -6.264 -19.679 13.114 1.00 11.43 561 LEU A N 1
ATOM 7784 C CA . LEU A 1 535 ? -6.731 -20.197 11.829 1.00 11.10 561 LEU A CA 1
ATOM 7785 C C . LEU A 1 535 ? -6.421 -19.203 10.687 1.00 11.20 561 LEU A C 1
ATOM 7786 O O . LEU A 1 535 ? -7.022 -19.324 9.625 1.00 11.52 561 LEU A O 1
ATOM 7802 N N . SER A 1 536 ? -5.484 -18.253 10.874 1.00 11.10 562 SER A N 1
ATOM 7803 C CA . SER A 1 536 ? -5.146 -17.280 9.832 1.00 11.46 562 SER A CA 1
ATOM 7804 C C . SER A 1 536 ? -4.700 -17.950 8.541 1.00 11.17 562 SER A C 1
ATOM 7805 O O . SER A 1 536 ? -4.081 -18.995 8.594 1.00 11.25 562 SER A O 1
ATOM 7813 N N . TYR A 1 537 ? -4.986 -17.336 7.395 1.00 11.13 563 TYR A N 1
ATOM 7814 C CA . TYR A 1 537 ? -4.538 -17.832 6.102 1.00 12.05 563 TYR A CA 1
ATOM 7815 C C . TYR A 1 537 ? -4.989 -19.267 5.773 1.00 11.56 563 TYR A C 1
ATOM 7816 O O . TYR A 1 537 ? -4.172 -20.113 5.421 1.00 11.86 563 TYR A O 1
ATOM 7834 N N . ASN A 1 538 ? -6.296 -19.518 5.886 1.00 10.41 564 ASN A N 1
ATOM 7835 C CA . ASN A 1 538 ? -6.961 -20.750 5.459 1.00 10.44 564 ASN A CA 1
ATOM 7836 C C . ASN A 1 538 ? -8.144 -20.330 4.578 1.00 10.95 564 ASN A C 1
ATOM 7837 O O . ASN A 1 538 ? -9.248 -20.834 4.734 1.00 11.49 564 ASN A O 1
ATOM 7848 N N . SER A 1 539 ? -7.903 -19.403 3.652 1.00 10.90 565 SER A N 1
ATOM 7849 C CA . SER A 1 539 ? -8.950 -18.867 2.793 1.00 11.80 565 SER A CA 1
ATOM 7850 C C . SER A 1 539 ? -9.404 -19.802 1.691 1.00 12.77 565 SER A C 1
ATOM 7851 O O . SER A 1 539 ? -10.462 -19.555 1.105 1.00 12.96 565 SER A O 1
ATOM 7859 N N . HIS A 1 540 ? -8.632 -20.849 1.358 1.00 12.71 566 HIS A N 1
ATOM 7860 C CA . HIS A 1 540 ? -8.946 -21.720 0.212 1.00 13.46 566 HIS A CA 1
ATOM 7861 C C . HIS A 1 540 ? -10.448 -22.048 0.013 1.00 13.76 566 HIS A C 1
ATOM 7862 O O . HIS A 1 540 ? -10.992 -21.736 -1.046 1.00 14.17 566 HIS A O 1
ATOM 7876 N N . TYR A 1 541 ? -11.100 -22.672 1.006 1.00 13.29 567 TYR A N 1
ATOM 7877 C CA . TYR A 1 541 ? -12.496 -23.064 0.855 1.00 12.91 567 TYR A CA 1
ATOM 7878 C C . TYR A 1 541 ? -13.464 -21.948 1.199 1.00 11.76 567 TYR A C 1
ATOM 7879 O O . TYR A 1 541 ? -14.541 -21.876 0.590 1.00 11.68 567 TYR A O 1
ATOM 7897 N N . PHE A 1 542 ? -13.077 -21.028 2.106 1.00 11.54 568 PHE A N 1
ATOM 7898 C CA . PHE A 1 542 ? -13.938 -19.890 2.431 1.00 11.86 568 PHE A CA 1
ATOM 7899 C C . PHE A 1 542 ? -14.234 -19.034 1.209 1.00 12.81 568 PHE A C 1
ATOM 7900 O O . PHE A 1 542 ? -15.346 -18.519 1.096 1.00 12.62 568 PHE A O 1
ATOM 7917 N N . ARG A 1 543 ? -13.260 -18.913 0.280 1.00 13.31 569 ARG A N 1
ATOM 7918 C CA . ARG A 1 543 ? -13.479 -18.082 -0.888 1.00 14.58 569 ARG A CA 1
ATOM 7919 C C . ARG A 1 543 ? -14.466 -18.724 -1.906 1.00 14.17 569 ARG A C 1
ATOM 7920 O O . ARG A 1 543 ? -14.946 -18.013 -2.782 1.00 14.63 569 ARG A O 1
ATOM 7941 N N . ILE A 1 544 ? -14.805 -20.029 -1.784 1.00 13.54 570 ILE A N 1
ATOM 7942 C CA . ILE A 1 544 ? -15.715 -20.695 -2.743 1.00 13.50 570 ILE A CA 1
ATOM 7943 C C . ILE A 1 544 ? -17.159 -20.620 -2.226 1.00 13.50 570 ILE A C 1
ATOM 7944 O O . ILE A 1 544 ? -17.467 -21.262 -1.229 1.00 13.54 570 ILE A O 1
ATOM 7960 N N . ALA A 1 545 ? -18.048 -19.867 -2.899 1.00 13.61 571 ALA A N 1
ATOM 7961 C CA . ALA A 1 545 ? -19.423 -19.712 -2.418 1.00 14.21 571 ALA A CA 1
ATOM 7962 C C . ALA A 1 545 ? -20.194 -21.013 -2.341 1.00 14.15 571 ALA A C 1
ATOM 7963 O O . ALA A 1 545 ? -20.953 -21.201 -1.393 1.00 14.23 571 ALA A O 1
ATOM 7970 N N . GLY A 1 546 ? -19.994 -21.880 -3.338 1.00 13.71 572 GLY A N 1
ATOM 7971 C CA . GLY A 1 546 ? -20.738 -23.120 -3.518 1.00 13.75 572 GLY A CA 1
ATOM 7972 C C . GLY A 1 546 ? -20.453 -24.263 -2.578 1.00 13.70 572 GLY A C 1
ATOM 7973 O O . GLY A 1 546 ? -21.188 -25.251 -2.598 1.00 14.32 572 GLY A O 1
ATOM 7977 N N . VAL A 1 547 ? -19.402 -24.162 -1.772 1.00 12.82 573 VAL A N 1
ATOM 7978 C CA . VAL A 1 547 ? -19.096 -25.186 -0.786 1.00 12.17 573 VAL A CA 1
ATOM 7979 C C . VAL A 1 547 ? -19.598 -24.707 0.564 1.00 12.57 573 VAL A C 1
ATOM 7980 O O . VAL A 1 547 ? -19.822 -23.515 0.758 1.00 12.50 573 VAL A O 1
ATOM 7993 N N . THR A 1 548 ? -19.841 -25.634 1.468 1.00 12.32 574 THR A N 1
ATOM 7994 C CA . THR A 1 548 ? -20.389 -25.291 2.776 1.00 12.50 574 THR A CA 1
ATOM 7995 C C . THR A 1 548 ? -19.274 -24.843 3.713 1.00 11.39 574 THR A C 1
ATOM 7996 O O . THR A 1 548 ? -18.101 -25.190 3.520 1.00 11.17 574 THR A O 1
ATOM 8007 N N . HIS A 1 549 ? -19.616 -23.987 4.669 1.00 11.04 575 HIS A N 1
ATOM 8008 C CA . HIS A 1 549 ? -18.629 -23.427 5.610 1.00 10.77 575 HIS A CA 1
ATOM 8009 C C . HIS A 1 549 ? -19.264 -23.407 6.991 1.00 11.40 575 HIS A C 1
ATOM 8010 O O . HIS A 1 549 ? -20.347 -22.849 7.161 1.00 11.97 575 HIS A O 1
ATOM 8024 N N . HIS A 1 550 ? -18.583 -24.003 7.972 1.00 11.48 576 HIS A N 1
ATOM 8025 C CA . HIS A 1 550 ? -19.100 -24.191 9.319 1.00 12.31 576 HIS A CA 1
ATOM 8026 C C . HIS A 1 550 ? -18.128 -23.715 10.397 1.00 13.30 576 HIS A C 1
ATOM 8027 O O . HIS A 1 550 ? -17.084 -24.326 10.575 1.00 13.51 576 HIS A O 1
ATOM 8041 N N . LEU A 1 551 ? -18.490 -22.661 11.134 1.00 13.53 577 LEU A N 1
ATOM 8042 C CA . LEU A 1 551 ? -17.676 -22.133 12.232 1.00 14.57 577 LEU A CA 1
ATOM 8043 C C . LEU A 1 551 ? -18.372 -22.315 13.600 1.00 15.66 577 LEU A C 1
ATOM 8044 O O . LEU A 1 551 ? -17.926 -21.708 14.573 1.00 16.89 577 LEU A O 1
ATOM 8060 N N . GLU A 1 552 ? -19.396 -23.197 13.697 1.00 15.54 578 GLU A N 1
ATOM 8061 C CA . GLU A 1 552 ? -20.138 -23.431 14.948 1.00 15.81 578 GLU A CA 1
ATOM 8062 C C . GLU A 1 552 ? -19.277 -24.012 16.053 1.00 15.56 578 GLU A C 1
ATOM 8063 O O . GLU A 1 552 ? -19.665 -23.921 17.213 1.00 15.70 578 GLU A O 1
ATOM 8075 N N . PHE A 1 553 ? -18.165 -24.680 15.709 1.00 15.44 579 PHE A N 1
ATOM 8076 C CA . PHE A 1 553 ? -17.290 -25.296 16.707 1.00 15.89 579 PHE A CA 1
ATOM 8077 C C . PHE A 1 553 ? -16.744 -24.310 17.733 1.00 16.08 579 PHE A C 1
ATOM 8078 O O . PHE A 1 553 ? -16.382 -24.728 18.837 1.00 15.70 579 PHE A O 1
ATOM 8095 N N . ILE A 1 554 ? -16.646 -23.018 17.378 1.00 15.84 580 ILE A N 1
ATOM 8096 C CA . ILE A 1 554 ? -16.108 -21.993 18.292 1.00 16.24 580 ILE A CA 1
ATOM 8097 C C . ILE A 1 554 ? -16.844 -21.988 19.652 1.00 16.15 580 ILE A C 1
ATOM 8098 O O . ILE A 1 554 ? -16.197 -21.897 20.695 1.00 15.70 580 ILE A O 1
ATOM 8114 N N . GLN A 1 555 ? -18.171 -22.160 19.636 1.00 16.42 581 GLN A N 1
ATOM 8115 C CA . GLN A 1 555 ? -18.990 -22.152 20.860 1.00 17.57 581 GLN A CA 1
ATOM 8116 C C . GLN A 1 555 ? -18.708 -23.267 21.864 1.00 18.08 581 GLN A C 1
ATOM 8117 O O . GLN A 1 555 ? -19.045 -23.105 23.035 1.00 18.15 581 GLN A O 1
ATOM 8131 N N . ASN A 1 556 ? -18.161 -24.403 21.424 1.00 18.59 582 ASN A N 1
ATOM 8132 C CA . ASN A 1 556 ? -17.964 -25.548 22.326 1.00 20.20 582 ASN A CA 1
ATOM 8133 C C . ASN A 1 556 ? -16.835 -25.408 23.302 1.00 20.27 582 ASN A C 1
ATOM 8134 O O . ASN A 1 556 ? -16.861 -26.082 24.331 1.00 21.79 582 ASN A O 1
ATOM 8145 N N . PHE A 1 557 ? -15.872 -24.541 23.024 1.00 18.85 583 PHE A N 1
ATOM 8146 C CA . PHE A 1 557 ? -14.742 -24.351 23.913 1.00 18.48 583 PHE A CA 1
ATOM 8147 C C . PHE A 1 557 ? -15.104 -23.548 25.157 1.00 18.16 583 PHE A C 1
ATOM 8148 O O . PHE A 1 557 ? -15.570 -22.418 25.040 1.00 18.43 583 PHE A O 1
ATOM 8165 N N . THR A 1 558 ? -14.853 -24.123 26.338 1.00 17.63 584 THR A N 1
ATOM 8166 C CA . THR A 1 558 ? -15.119 -23.466 27.614 1.00 18.26 584 THR A CA 1
ATOM 8167 C C . THR A 1 558 ? -14.009 -22.490 28.008 1.00 17.78 584 THR A C 1
ATOM 8168 O O . THR A 1 558 ? -14.257 -21.605 28.818 1.00 17.75 584 THR A O 1
ATOM 8179 N N . ASN A 1 559 ? -12.779 -22.677 27.503 1.00 17.60 585 ASN A N 1
ATOM 8180 C CA . ASN A 1 559 ? -11.644 -21.843 27.884 1.00 18.08 585 ASN A CA 1
ATOM 8181 C C . ASN A 1 559 ? -10.971 -21.124 26.715 1.00 16.14 585 ASN A C 1
ATOM 8182 O O . ASN A 1 559 ? -9.841 -20.677 26.892 1.00 15.96 585 ASN A O 1
ATOM 8193 N N . LEU A 1 560 ? -11.622 -21.012 25.526 1.00 14.90 586 LEU A N 1
ATOM 8194 C CA . LEU A 1 560 ? -11.001 -20.318 24.399 1.00 14.33 586 LEU A CA 1
ATOM 8195 C C . LEU A 1 560 ? -10.961 -18.834 24.700 1.00 14.03 586 LEU A C 1
ATOM 8196 O O . LEU A 1 560 ? -12.002 -18.242 24.976 1.00 14.79 586 LEU A O 1
ATOM 8212 N N . LYS A 1 561 ? -9.776 -18.240 24.669 1.00 12.92 587 LYS A N 1
ATOM 8213 C CA . LYS A 1 561 ? -9.566 -16.834 24.958 1.00 12.89 587 LYS A CA 1
ATOM 8214 C C . LYS A 1 561 ? -9.271 -16.014 23.709 1.00 12.72 587 LYS A C 1
ATOM 8215 O O . LYS A 1 561 ? -9.741 -14.876 23.601 1.00 12.67 587 LYS A O 1
ATOM 8234 N N . VAL A 1 562 ? -8.448 -16.558 22.793 1.00 12.28 588 VAL A N 1
ATOM 8235 C CA . VAL A 1 562 ? -7.991 -15.825 21.619 1.00 12.63 588 VAL A CA 1
ATOM 8236 C C . VAL A 1 562 ? -8.220 -16.656 20.376 1.00 11.67 588 VAL A C 1
ATOM 8237 O O . VAL A 1 562 ? -7.789 -17.801 20.319 1.00 11.21 588 VAL A O 1
ATOM 8250 N N . LEU A 1 563 ? -8.865 -16.061 19.380 1.00 10.99 589 LEU A N 1
ATOM 8251 C CA . LEU A 1 563 ? -9.158 -16.738 18.132 1.00 11.28 589 LEU A CA 1
ATOM 8252 C C . LEU A 1 563 ? -8.767 -15.792 17.034 1.00 11.48 589 LEU A C 1
ATOM 8253 O O . LEU A 1 563 ? -9.235 -14.647 17.002 1.00 11.14 589 LEU A O 1
ATOM 8269 N N . ASN A 1 564 ? -7.963 -16.285 16.096 1.00 11.01 590 ASN A N 1
ATOM 8270 C CA . ASN A 1 564 ? -7.553 -15.472 14.971 1.00 10.86 590 ASN A CA 1
ATOM 8271 C C . ASN A 1 564 ? -8.078 -16.112 13.684 1.00 11.47 590 ASN A C 1
ATOM 8272 O O . ASN A 1 564 ? -7.659 -17.208 13.323 1.00 12.27 590 ASN A O 1
ATOM 8282 N N . LEU A 1 565 ? -9.031 -15.438 13.029 1.00 11.02 591 LEU A N 1
ATOM 8283 C CA . LEU A 1 565 ? -9.593 -15.876 11.747 1.00 11.19 591 LEU A CA 1
ATOM 8284 C C . LEU A 1 565 ? -9.096 -14.927 10.627 1.00 11.97 591 LEU A C 1
ATOM 8285 O O . LEU A 1 565 ? -9.789 -14.779 9.629 1.00 12.54 591 LEU A O 1
ATOM 8301 N N . SER A 1 566 ? -7.915 -14.305 10.780 1.00 11.84 592 SER A N 1
ATOM 8302 C CA . SER A 1 566 ? -7.449 -13.320 9.825 1.00 11.95 592 SER A CA 1
ATOM 8303 C C . SER A 1 566 ? -7.143 -13.887 8.458 1.00 12.10 592 SER A C 1
ATOM 8304 O O . SER A 1 566 ? -6.763 -15.046 8.341 1.00 11.93 592 SER A O 1
ATOM 8312 N N . HIS A 1 567 ? -7.337 -13.055 7.421 1.00 12.03 593 HIS A N 1
ATOM 8313 C CA . HIS A 1 567 ? -7.005 -13.381 6.041 1.00 12.72 593 HIS A CA 1
ATOM 8314 C C . HIS A 1 567 ? -7.606 -14.687 5.556 1.00 13.10 593 HIS A C 1
ATOM 8315 O O . HIS A 1 567 ? -6.961 -15.440 4.810 1.00 14.01 593 HIS A O 1
ATOM 8329 N N . ASN A 1 568 ? -8.871 -14.918 5.921 1.00 11.65 594 ASN A N 1
ATOM 8330 C CA . ASN A 1 568 ? -9.617 -16.096 5.468 1.00 11.34 594 ASN A CA 1
ATOM 8331 C C . ASN A 1 568 ? -10.636 -15.765 4.375 1.00 11.72 594 ASN A C 1
ATOM 8332 O O . ASN A 1 568 ? -11.287 -16.683 3.883 1.00 11.20 594 ASN A O 1
ATOM 8343 N N . ASN A 1 569 ? -10.762 -14.488 3.956 1.00 12.26 595 ASN A N 1
ATOM 8344 C CA . ASN A 1 569 ? -11.757 -14.081 2.940 1.00 13.46 595 ASN A CA 1
ATOM 8345 C C . ASN A 1 569 ? -13.175 -14.579 3.306 1.00 12.59 595 ASN A C 1
ATOM 8346 O O . ASN A 1 569 ? -13.929 -14.991 2.426 1.00 13.38 595 ASN A O 1
ATOM 8357 N N . ILE A 1 570 ? -13.515 -14.589 4.617 1.00 11.54 596 ILE A N 1
ATOM 8358 C CA . ILE A 1 570 ? -14.829 -15.072 5.031 1.00 11.74 596 ILE A CA 1
ATOM 8359 C C . ILE A 1 570 ? -15.899 -14.110 4.541 1.00 12.17 596 ILE A C 1
ATOM 8360 O O . ILE A 1 570 ? -15.887 -12.934 4.901 1.00 12.78 596 ILE A O 1
ATOM 8376 N N . TYR A 1 571 ? -16.808 -14.608 3.698 1.00 12.25 597 TYR A N 1
ATOM 8377 C CA . TYR A 1 571 ? -17.930 -13.810 3.204 1.00 12.52 597 TYR A CA 1
ATOM 8378 C C . TYR A 1 571 ? -19.259 -14.529 3.234 1.00 12.95 597 TYR A C 1
ATOM 8379 O O . TYR A 1 571 ? -20.270 -13.885 2.971 1.00 13.92 597 TYR A O 1
ATOM 8397 N N . THR A 1 572 ? -19.285 -15.841 3.501 1.00 12.29 598 THR A N 1
ATOM 8398 C CA . THR A 1 572 ? -20.511 -16.618 3.517 1.00 12.62 598 THR A CA 1
ATOM 8399 C C . THR A 1 572 ? -20.340 -17.838 4.412 1.00 13.48 598 THR A C 1
ATOM 8400 O O . THR A 1 572 ? -19.292 -18.484 4.370 1.00 14.39 598 THR A O 1
ATOM 8411 N N . LEU A 1 573 ? -21.343 -18.112 5.248 1.00 12.99 599 LEU A N 1
ATOM 8412 C CA . LEU A 1 573 ? -21.389 -19.253 6.166 1.00 13.73 599 LEU A CA 1
ATOM 8413 C C . LEU A 1 573 ? -22.677 -20.043 5.930 1.00 14.58 599 LEU A C 1
ATOM 8414 O O . LEU A 1 573 ? -23.642 -19.495 5.405 1.00 15.25 599 LEU A O 1
ATOM 8430 N N . THR A 1 574 ? -22.679 -21.338 6.288 1.00 14.55 600 THR A N 1
ATOM 8431 C CA . THR A 1 574 ? -23.826 -22.220 6.058 1.00 15.13 600 THR A CA 1
ATOM 8432 C C . THR A 1 574 ? -24.660 -22.431 7.311 1.00 17.19 600 THR A C 1
ATOM 8433 O O . THR A 1 574 ? -24.152 -22.998 8.276 1.00 17.83 600 THR A O 1
ATOM 8444 N N . ASP A 1 575 ? -25.941 -22.046 7.267 1.00 17.81 601 ASP A N 1
ATOM 8445 C CA . ASP A 1 575 ? -26.923 -22.261 8.339 1.00 18.86 601 ASP A CA 1
ATOM 8446 C C . ASP A 1 575 ? -26.693 -21.378 9.584 1.00 19.12 601 ASP A C 1
ATOM 8447 O O . ASP A 1 575 ? -27.616 -20.659 9.977 1.00 19.93 601 ASP A O 1
ATOM 8456 N N . LYS A 1 576 ? -25.512 -21.464 10.229 1.00 18.09 602 LYS A N 1
ATOM 8457 C CA . LYS A 1 576 ? -25.240 -20.650 11.405 1.00 17.51 602 LYS A CA 1
ATOM 8458 C C . LYS A 1 576 ? -24.392 -19.473 10.961 1.00 16.97 602 LYS A C 1
ATOM 8459 O O . LYS A 1 576 ? -23.235 -19.630 10.552 1.00 16.62 602 LYS A O 1
ATOM 8478 N N . TYR A 1 577 ? -24.979 -18.289 11.039 1.00 15.94 603 TYR A N 1
ATOM 8479 C CA . TYR A 1 577 ? -24.327 -17.063 10.599 1.00 15.24 603 TYR A CA 1
ATOM 8480 C C . TYR A 1 577 ? -23.570 -16.356 11.702 1.00 15.35 603 TYR A C 1
ATOM 8481 O O . TYR A 1 577 ? -22.862 -15.402 11.406 1.00 15.08 603 TYR A O 1
ATOM 8499 N N . ASN A 1 578 ? -23.711 -16.803 12.971 1.00 15.61 604 ASN A N 1
ATOM 8500 C CA . ASN A 1 578 ? -23.121 -16.148 14.111 1.00 16.09 604 ASN A CA 1
ATOM 8501 C C . ASN A 1 578 ? -21.989 -16.895 14.765 1.00 16.57 604 ASN A C 1
ATOM 8502 O O . ASN A 1 578 ? -22.017 -18.116 14.834 1.00 17.36 604 ASN A O 1
ATOM 8513 N N . LEU A 1 579 ? -21.034 -16.138 15.317 1.00 15.96 605 LEU A N 1
ATOM 8514 C CA . LEU A 1 579 ? -19.944 -16.658 16.143 1.00 15.83 605 LEU A CA 1
ATOM 8515 C C . LEU A 1 579 ? -20.408 -16.467 17.595 1.00 15.41 605 LEU A C 1
ATOM 8516 O O . LEU A 1 579 ? -20.890 -15.396 17.956 1.00 15.17 605 LEU A O 1
ATOM 8532 N N . GLU A 1 580 ? -20.304 -17.515 18.416 1.00 14.84 606 GLU A N 1
ATOM 8533 C CA . GLU A 1 580 ? -20.767 -17.469 19.795 1.00 14.67 606 GLU A CA 1
ATOM 8534 C C . GLU A 1 580 ? -19.715 -18.074 20.691 1.00 14.64 606 GLU A C 1
ATOM 8535 O O . GLU A 1 580 ? -19.059 -19.032 20.308 1.00 14.32 606 GLU A O 1
ATOM 8547 N N . SER A 1 581 ? -19.545 -17.504 21.880 1.00 14.44 607 SER A N 1
ATOM 8548 C CA . SER A 1 581 ? -18.589 -18.022 22.861 1.00 14.30 607 SER A CA 1
ATOM 8549 C C . SER A 1 581 ? -18.765 -17.289 24.169 1.00 15.48 607 SER A C 1
ATOM 8550 O O . SER A 1 581 ? -18.762 -16.066 24.177 1.00 16.64 607 SER A O 1
ATOM 8558 N N . LYS A 1 582 ? -18.906 -18.019 25.266 1.00 15.74 608 LYS A N 1
ATOM 8559 C CA . LYS A 1 582 ? -19.001 -17.401 26.583 1.00 16.28 608 LYS A CA 1
ATOM 8560 C C . LYS A 1 582 ? -17.612 -16.998 27.118 1.00 16.21 608 LYS A C 1
ATOM 8561 O O . LYS A 1 582 ? -17.543 -16.170 28.021 1.00 16.78 608 LYS A O 1
ATOM 8580 N N . SER A 1 583 ? -16.513 -17.582 26.594 1.00 15.12 609 SER A N 1
ATOM 8581 C CA . SER A 1 583 ? -15.165 -17.317 27.100 1.00 14.63 609 SER A CA 1
ATOM 8582 C C . SER A 1 583 ? -14.316 -16.365 26.255 1.00 13.27 609 SER A C 1
ATOM 8583 O O . SER A 1 583 ? -13.423 -15.712 26.808 1.00 12.70 609 SER A O 1
ATOM 8591 N N . LEU A 1 584 ? -14.509 -16.341 24.924 1.00 12.38 610 LEU A N 1
ATOM 8592 C CA . LEU A 1 584 ? -13.620 -15.573 24.050 1.00 12.13 610 LEU A CA 1
ATOM 8593 C C . LEU A 1 584 ? -13.440 -14.097 24.460 1.00 12.39 610 LEU A C 1
ATOM 8594 O O . LEU A 1 584 ? -14.407 -13.362 24.675 1.00 13.01 610 LEU A O 1
ATOM 8610 N N . VAL A 1 585 ? -12.184 -13.689 24.547 1.00 12.59 611 VAL A N 1
ATOM 8611 C CA . VAL A 1 585 ? -11.750 -12.353 24.940 1.00 13.35 611 VAL A CA 1
ATOM 8612 C C . VAL A 1 585 ? -11.267 -11.546 23.727 1.00 12.32 611 VAL A C 1
ATOM 8613 O O . VAL A 1 585 ? -11.488 -10.338 23.676 1.00 12.02 611 VAL A O 1
ATOM 8626 N N . GLU A 1 586 ? -10.574 -12.193 22.784 1.00 11.36 612 GLU A N 1
ATOM 8627 C CA . GLU A 1 586 ? -10.027 -11.496 21.627 1.00 10.93 612 GLU A CA 1
ATOM 8628 C C . GLU A 1 586 ? -10.394 -12.233 20.363 1.00 11.11 612 GLU A C 1
ATOM 8629 O O . GLU A 1 586 ? -10.214 -13.440 20.302 1.00 11.17 612 GLU A O 1
ATOM 8641 N N . LEU A 1 587 ? -10.888 -11.503 19.348 1.00 11.18 613 LEU A N 1
ATOM 8642 C CA . LEU A 1 587 ? -11.185 -12.083 18.057 1.00 11.16 613 LEU A CA 1
ATOM 8643 C C . LEU A 1 587 ? -10.485 -11.208 17.033 1.00 11.79 613 LEU A C 1
ATOM 8644 O O . LEU A 1 587 ? -10.787 -10.016 16.960 1.00 12.80 613 LEU A O 1
ATOM 8660 N N . VAL A 1 588 ? -9.624 -11.804 16.199 1.00 10.78 614 VAL A N 1
ATOM 8661 C CA . VAL A 1 588 ? -8.992 -11.078 15.118 1.00 11.08 614 VAL A CA 1
ATOM 8662 C C . VAL A 1 588 ? -9.750 -11.498 13.861 1.00 11.61 614 VAL A C 1
ATOM 8663 O O . VAL A 1 588 ? -9.709 -12.667 13.487 1.00 12.28 614 VAL A O 1
ATOM 8676 N N . PHE A 1 589 ? -10.464 -10.569 13.231 1.00 11.75 615 PHE A N 1
ATOM 8677 C CA . PHE A 1 589 ? -11.240 -10.850 12.018 1.00 12.34 615 PHE A CA 1
ATOM 8678 C C . PHE A 1 589 ? -10.729 -10.028 10.803 1.00 13.17 615 PHE A C 1
ATOM 8679 O O . PHE A 1 589 ? -11.460 -9.843 9.818 1.00 14.22 615 PHE A O 1
ATOM 8696 N N . SER A 1 590 ? -9.461 -9.581 10.848 1.00 13.10 616 SER A N 1
ATOM 8697 C CA . SER A 1 590 ? -8.917 -8.785 9.758 1.00 13.05 616 SER A CA 1
ATOM 8698 C C . SER A 1 590 ? -8.789 -9.604 8.499 1.00 13.08 616 SER A C 1
ATOM 8699 O O . SER A 1 590 ? -8.621 -10.808 8.578 1.00 13.84 616 SER A O 1
ATOM 8707 N N . GLY A 1 591 ? -8.856 -8.951 7.342 1.00 11.89 617 GLY A N 1
ATOM 8708 C CA . GLY A 1 591 ? -8.636 -9.636 6.078 1.00 11.41 617 GLY A CA 1
ATOM 8709 C C . GLY A 1 591 ? -9.758 -10.558 5.668 1.00 11.48 617 GLY A C 1
ATOM 8710 O O . GLY A 1 591 ? -9.535 -11.505 4.913 1.00 12.51 617 GLY A O 1
ATOM 8714 N N . ASN A 1 592 ? -10.975 -10.264 6.120 1.00 10.89 618 ASN A N 1
ATOM 8715 C CA . ASN A 1 592 ? -12.164 -11.013 5.729 1.00 11.39 618 ASN A CA 1
ATOM 8716 C C . ASN A 1 592 ? -13.059 -10.064 4.912 1.00 11.82 618 ASN A C 1
ATOM 8717 O O . ASN A 1 592 ? -12.563 -9.043 4.411 1.00 12.85 618 ASN A O 1
ATOM 8728 N N . ARG A 1 593 ? -14.330 -10.417 4.687 1.00 10.90 619 ARG A N 1
ATOM 8729 C CA . ARG A 1 593 ? -15.205 -9.598 3.866 1.00 11.35 619 ARG A CA 1
ATOM 8730 C C . ARG A 1 593 ? -16.471 -9.213 4.602 1.00 11.42 619 ARG A C 1
ATOM 8731 O O . ARG A 1 593 ? -17.595 -9.526 4.144 1.00 11.55 619 ARG A O 1
ATOM 8752 N N . LEU A 1 594 ? -16.300 -8.443 5.696 1.00 11.22 620 LEU A N 1
ATOM 8753 C CA . LEU A 1 594 ? -17.455 -7.849 6.368 1.00 11.74 620 LEU A CA 1
ATOM 8754 C C . LEU A 1 594 ? -18.185 -6.877 5.445 1.00 12.00 620 LEU A C 1
ATOM 8755 O O . LEU A 1 594 ? -19.366 -6.655 5.652 1.00 11.89 620 LEU A O 1
ATOM 8771 N N . ASP A 1 595 ? -17.531 -6.338 4.391 1.00 12.14 621 ASP A N 1
ATOM 8772 C CA . ASP A 1 595 ? -18.237 -5.509 3.408 1.00 12.77 621 ASP A CA 1
ATOM 8773 C C . ASP A 1 595 ? -19.362 -6.331 2.742 1.00 13.55 621 ASP A C 1
ATOM 8774 O O . ASP A 1 595 ? -20.448 -5.796 2.507 1.00 14.84 621 ASP A O 1
ATOM 8783 N N . ILE A 1 596 ? -19.124 -7.642 2.504 1.00 12.48 622 ILE A N 1
ATOM 8784 C CA . ILE A 1 596 ? -20.121 -8.541 1.941 1.00 12.95 622 ILE A CA 1
ATOM 8785 C C . ILE A 1 596 ? -21.077 -9.015 3.049 1.00 12.89 622 ILE A C 1
ATOM 8786 O O . ILE A 1 596 ? -22.276 -8.926 2.870 1.00 13.46 622 ILE A O 1
ATOM 8802 N N . LEU A 1 597 ? -20.555 -9.525 4.183 1.00 12.45 623 LEU A N 1
ATOM 8803 C CA . LEU A 1 597 ? -21.410 -10.023 5.275 1.00 13.42 623 LEU A CA 1
ATOM 8804 C C . LEU A 1 597 ? -22.396 -8.967 5.770 1.00 14.84 623 LEU A C 1
ATOM 8805 O O . LEU A 1 597 ? -23.552 -9.293 6.045 1.00 15.20 623 LEU A O 1
ATOM 8821 N N . TRP A 1 598 ? -21.951 -7.701 5.843 1.00 15.16 624 TRP A N 1
ATOM 8822 C CA . TRP A 1 598 ? -22.801 -6.611 6.288 1.00 15.98 624 TRP A CA 1
ATOM 8823 C C . TRP A 1 598 ? -23.303 -5.756 5.144 1.00 18.05 624 TRP A C 1
ATOM 8824 O O . TRP A 1 598 ? -23.590 -4.580 5.346 1.00 19.16 624 TRP A O 1
ATOM 8845 N N . ASN A 1 599 ? -23.531 -6.351 3.971 1.00 18.74 625 ASN A N 1
ATOM 8846 C CA . ASN A 1 599 ? -24.120 -5.621 2.847 1.00 19.77 625 ASN A CA 1
ATOM 8847 C C . ASN A 1 599 ? -25.548 -5.152 3.285 1.00 20.86 625 ASN A C 1
ATOM 8848 O O . ASN A 1 599 ? -26.241 -5.890 3.995 1.00 20.54 625 ASN A O 1
ATOM 8859 N N . ASP A 1 600 ? -25.930 -3.910 2.945 1.00 21.78 626 ASP A N 1
ATOM 8860 C CA . ASP A 1 600 ? -27.212 -3.367 3.424 1.00 22.79 626 ASP A CA 1
ATOM 8861 C C . ASP A 1 600 ? -28.436 -4.133 2.927 1.00 21.49 626 ASP A C 1
ATOM 8862 O O . ASP A 1 600 ? -29.493 -3.985 3.534 1.00 22.13 626 ASP A O 1
ATOM 8871 N N . ASP A 1 601 ? -28.310 -4.985 1.898 1.00 19.56 627 ASP A N 1
ATOM 8872 C CA . ASP A 1 601 ? -29.455 -5.777 1.419 1.00 18.62 627 ASP A CA 1
ATOM 8873 C C . ASP A 1 601 ? -29.546 -7.173 2.081 1.00 17.20 627 ASP A C 1
ATOM 8874 O O . ASP A 1 601 ? -30.410 -7.970 1.705 1.00 15.98 627 ASP A O 1
ATOM 8883 N N . ASP A 1 602 ? -28.682 -7.462 3.076 1.00 16.27 628 ASP A N 1
ATOM 8884 C CA . ASP A 1 602 ? -28.647 -8.772 3.692 1.00 16.72 628 ASP A CA 1
ATOM 8885 C C . ASP A 1 602 ? -28.654 -8.595 5.204 1.00 16.82 628 ASP A C 1
ATOM 8886 O O . ASP A 1 602 ? -27.769 -7.932 5.711 1.00 17.27 628 ASP A O 1
ATOM 8895 N N . ASN A 1 603 ? -29.637 -9.172 5.919 1.00 16.38 629 ASN A N 1
ATOM 8896 C CA A ASN A 1 603 ? -29.729 -9.051 7.383 0.50 16.36 629 ASN A CA 1
ATOM 8897 C CA B ASN A 1 603 ? -29.693 -9.031 7.379 0.50 16.53 629 ASN A CA 1
ATOM 8898 C C . ASN A 1 603 ? -29.149 -10.261 8.133 1.00 15.95 629 ASN A C 1
ATOM 8899 O O . ASN A 1 603 ? -29.132 -10.256 9.363 1.00 14.92 629 ASN A O 1
ATOM 8920 N N . ARG A 1 604 ? -28.719 -11.314 7.417 1.00 14.93 630 ARG A N 1
ATOM 8921 C CA . ARG A 1 604 ? -28.278 -12.562 8.040 1.00 14.05 630 ARG A CA 1
ATOM 8922 C C . ARG A 1 604 ? -27.110 -12.482 9.011 1.00 13.26 630 ARG A C 1
ATOM 8923 O O . ARG A 1 604 ? -27.104 -13.234 9.987 1.00 13.40 630 ARG A O 1
ATOM 8944 N N . TYR A 1 605 ? -26.135 -11.619 8.757 1.00 12.19 631 TYR A N 1
ATOM 8945 C CA . TYR A 1 605 ? -24.933 -11.522 9.589 1.00 12.12 631 TYR A CA 1
ATOM 8946 C C . TYR A 1 605 ? -24.909 -10.290 10.506 1.00 12.97 631 TYR A C 1
ATOM 8947 O O . TYR A 1 605 ? -23.861 -9.998 11.068 1.00 13.25 631 TYR A O 1
ATOM 8965 N N . ILE A 1 606 ? -26.039 -9.596 10.693 1.00 13.89 632 ILE A N 1
ATOM 8966 C CA . ILE A 1 606 ? -26.056 -8.385 11.538 1.00 15.47 632 ILE A CA 1
ATOM 8967 C C . ILE A 1 606 ? -25.749 -8.631 13.014 1.00 14.47 632 ILE A C 1
ATOM 8968 O O . ILE A 1 606 ? -25.472 -7.663 13.713 1.00 14.91 632 ILE A O 1
ATOM 8984 N N . SER A 1 607 ? -25.817 -9.869 13.491 1.00 13.53 633 SER A N 1
ATOM 8985 C CA . SER A 1 607 ? -25.484 -10.209 14.886 1.00 13.84 633 SER A CA 1
ATOM 8986 C C . SER A 1 607 ? -24.277 -11.168 14.938 1.00 13.78 633 SER A C 1
ATOM 8987 O O . SER A 1 607 ? -24.135 -11.910 15.922 1.00 13.83 633 SER A O 1
ATOM 8995 N N . ILE A 1 608 ? -23.398 -11.144 13.896 1.00 13.05 634 ILE A N 1
ATOM 8996 C CA . ILE A 1 608 ? -22.293 -12.087 13.757 1.00 13.25 634 ILE A CA 1
ATOM 8997 C C . ILE A 1 608 ? -21.379 -12.202 15.003 1.00 13.79 634 ILE A C 1
ATOM 8998 O O . ILE A 1 608 ? -20.948 -13.302 15.331 1.00 14.49 634 ILE A O 1
ATOM 9014 N N . PHE A 1 609 ? -21.095 -11.110 15.681 1.00 13.61 635 PHE A N 1
ATOM 9015 C CA . PHE A 1 609 ? -20.214 -11.106 16.856 1.00 14.41 635 PHE A CA 1
ATOM 9016 C C . PHE A 1 609 ? -20.970 -10.901 18.188 1.00 15.44 635 PHE A C 1
ATOM 9017 O O . PHE A 1 609 ? -20.332 -10.938 19.245 1.00 15.91 635 PHE A O 1
ATOM 9034 N N . LYS A 1 610 ? -22.301 -10.690 18.156 1.00 15.19 636 LYS A N 1
ATOM 9035 C CA . LYS A 1 610 ? -23.084 -10.413 19.368 1.00 16.33 636 LYS A CA 1
ATOM 9036 C C . LYS A 1 610 ? -22.955 -11.468 20.469 1.00 15.89 636 LYS A C 1
ATOM 9037 O O . LYS A 1 610 ? -22.919 -11.123 21.653 1.00 16.13 636 LYS A O 1
ATOM 9056 N N . GLY A 1 611 ? -22.898 -12.734 20.072 1.00 15.10 637 GLY A N 1
ATOM 9057 C CA . GLY A 1 611 ? -22.769 -13.861 20.984 1.00 14.86 637 GLY A CA 1
ATOM 9058 C C . GLY A 1 611 ? -21.396 -14.053 21.607 1.00 14.11 637 GLY A C 1
ATOM 9059 O O . GLY A 1 611 ? -21.201 -14.989 22.385 1.00 14.05 637 GLY A O 1
ATOM 9063 N N . LEU A 1 612 ? -20.430 -13.197 21.279 1.00 13.56 638 LEU A N 1
ATOM 9064 C CA . LEU A 1 612 ? -19.105 -13.252 21.895 1.00 13.66 638 LEU A CA 1
ATOM 9065 C C . LEU A 1 612 ? -19.238 -12.344 23.113 1.00 13.66 638 LEU A C 1
ATOM 9066 O O . LEU A 1 612 ? -18.749 -11.225 23.142 1.00 13.40 638 LEU A O 1
ATOM 9082 N N . LYS A 1 613 ? -19.921 -12.867 24.124 1.00 14.35 639 LYS A N 1
ATOM 9083 C CA . LYS A 1 613 ? -20.341 -12.137 25.325 1.00 15.84 639 LYS A CA 1
ATOM 9084 C C . LYS A 1 613 ? -19.237 -11.674 26.245 1.00 16.56 639 LYS A C 1
ATOM 9085 O O . LYS A 1 613 ? -19.474 -10.785 27.075 1.00 17.44 639 LYS A O 1
ATOM 9104 N N . ASN A 1 614 ? -18.067 -12.298 26.182 1.00 16.47 640 ASN A N 1
ATOM 9105 C CA . ASN A 1 614 ? -16.933 -11.904 27.025 1.00 16.37 640 ASN A CA 1
ATOM 9106 C C . ASN A 1 614 ? -15.867 -11.135 26.214 1.00 14.82 640 ASN A C 1
ATOM 9107 O O . ASN A 1 614 ? -14.787 -10.861 26.741 1.00 14.46 640 ASN A O 1
ATOM 9118 N N . LEU A 1 615 ? -16.168 -10.741 24.950 1.00 13.96 641 LEU A N 1
ATOM 9119 C CA . LEU A 1 615 ? -15.157 -10.144 24.097 1.00 14.06 641 LEU A CA 1
ATOM 9120 C C . LEU A 1 615 ? -14.758 -8.750 24.525 1.00 14.05 641 LEU A C 1
ATOM 9121 O O . LEU A 1 615 ? -15.621 -7.925 24.784 1.00 14.44 641 LEU A O 1
ATOM 9137 N N . THR A 1 616 ? -13.451 -8.495 24.631 1.00 13.61 642 THR A N 1
ATOM 9138 C CA . THR A 1 616 ? -12.951 -7.170 24.971 1.00 13.77 642 THR A CA 1
ATOM 9139 C C . THR A 1 616 ? -12.119 -6.570 23.828 1.00 14.13 642 THR A C 1
ATOM 9140 O O . THR A 1 616 ? -12.018 -5.353 23.766 1.00 15.17 642 THR A O 1
ATOM 9151 N N . ARG A 1 617 ? -11.525 -7.393 22.931 1.00 13.19 643 ARG A N 1
ATOM 9152 C CA A ARG A 1 617 ? -10.695 -6.908 21.830 0.50 13.15 643 ARG A CA 1
ATOM 9153 C CA B ARG A 1 617 ? -10.718 -6.893 21.824 0.50 12.48 643 ARG A CA 1
ATOM 9154 C C . ARG A 1 617 ? -11.263 -7.454 20.530 1.00 13.25 643 ARG A C 1
ATOM 9155 O O . ARG A 1 617 ? -11.489 -8.655 20.430 1.00 13.42 643 ARG A O 1
ATOM 9196 N N . LEU A 1 618 ? -11.486 -6.584 19.545 1.00 12.62 644 LEU A N 1
ATOM 9197 C CA . LEU A 1 618 ? -12.031 -7.018 18.272 1.00 12.72 644 LEU A CA 1
ATOM 9198 C C . LEU A 1 618 ? -11.306 -6.284 17.161 1.00 12.87 644 LEU A C 1
ATOM 9199 O O . LEU A 1 618 ? -11.206 -5.063 17.208 1.00 13.09 644 LEU A O 1
ATOM 9215 N N . ASP A 1 619 ? -10.803 -7.028 16.160 1.00 12.31 645 ASP A N 1
ATOM 9216 C CA . ASP A 1 619 ? -10.087 -6.422 15.045 1.00 12.18 645 ASP A CA 1
ATOM 9217 C C . ASP A 1 619 ? -10.875 -6.674 13.776 1.00 12.84 645 ASP A C 1
ATOM 9218 O O . ASP A 1 619 ? -10.969 -7.800 13.308 1.00 12.84 645 ASP A O 1
ATOM 9227 N N . LEU A 1 620 ? -11.448 -5.612 13.226 1.00 12.65 646 LEU A N 1
ATOM 9228 C CA . LEU A 1 620 ? -12.199 -5.648 11.975 1.00 12.69 646 LEU A CA 1
ATOM 9229 C C . LEU A 1 620 ? -11.412 -4.936 10.877 1.00 13.16 646 LEU A C 1
ATOM 9230 O O . LEU A 1 620 ? -12.028 -4.477 9.910 1.00 13.49 646 LEU A O 1
ATOM 9246 N N . SER A 1 621 ? -10.057 -4.855 10.988 1.00 13.08 647 SER A N 1
ATOM 9247 C CA . SER A 1 621 ? -9.281 -4.177 9.966 1.00 13.52 647 SER A CA 1
ATOM 9248 C C . SER A 1 621 ? -9.290 -4.952 8.658 1.00 13.67 647 SER A C 1
ATOM 9249 O O . SER A 1 621 ? -9.621 -6.126 8.638 1.00 13.72 647 SER A O 1
ATOM 9257 N N . LEU A 1 622 ? -8.990 -4.281 7.551 1.00 13.32 648 LEU A N 1
ATOM 9258 C CA . LEU A 1 622 ? -8.859 -4.932 6.260 1.00 13.78 648 LEU A CA 1
ATOM 9259 C C . LEU A 1 622 ? -10.056 -5.777 5.865 1.00 13.60 648 LEU A C 1
ATOM 9260 O O . LEU A 1 622 ? -9.902 -6.890 5.372 1.00 14.81 648 LEU A O 1
ATOM 9276 N N . ASN A 1 623 ? -11.250 -5.244 6.061 1.00 12.63 649 ASN A N 1
ATOM 9277 C CA . ASN A 1 623 ? -12.477 -5.914 5.635 1.00 11.85 649 ASN A CA 1
ATOM 9278 C C . ASN A 1 623 ? -13.205 -5.157 4.511 1.00 13.24 649 ASN A C 1
ATOM 9279 O O . ASN A 1 623 ? -14.359 -5.489 4.221 1.00 13.97 649 ASN A O 1
ATOM 9290 N N . ARG A 1 624 ? -12.540 -4.171 3.868 1.00 13.59 650 ARG A N 1
ATOM 9291 C CA . ARG A 1 624 ? -13.086 -3.388 2.737 1.00 14.04 650 ARG A CA 1
ATOM 9292 C C . ARG A 1 624 ? -14.389 -2.664 3.080 1.00 15.21 650 ARG A C 1
ATOM 9293 O O . ARG A 1 624 ? -15.190 -2.384 2.183 1.00 15.71 650 ARG A O 1
ATOM 9314 N N . LEU A 1 625 ? -14.602 -2.351 4.366 1.00 15.74 651 LEU A N 1
ATOM 9315 C CA . LEU A 1 625 ? -15.836 -1.705 4.787 1.00 16.41 651 LEU A CA 1
ATOM 9316 C C . LEU A 1 625 ? -15.940 -0.241 4.353 1.00 16.88 651 LEU A C 1
ATOM 9317 O O . LEU A 1 625 ? -15.046 0.538 4.626 1.00 16.36 651 LEU A O 1
ATOM 9333 N N . LYS A 1 626 ? -17.027 0.117 3.658 1.00 17.77 652 LYS A N 1
ATOM 9334 C CA . LYS A 1 626 ? -17.319 1.501 3.259 1.00 19.23 652 LYS A CA 1
ATOM 9335 C C . LYS A 1 626 ? -18.252 2.155 4.315 1.00 20.96 652 LYS A C 1
ATOM 9336 O O . LYS A 1 626 ? -18.138 3.342 4.593 1.00 21.31 652 LYS A O 1
ATOM 9346 N N . HIS A 1 627 ? -19.120 1.354 4.940 1.00 21.95 653 HIS A N 1
ATOM 9347 C CA . HIS A 1 627 ? -19.968 1.777 6.041 1.00 23.12 653 HIS A CA 1
ATOM 9348 C C . HIS A 1 627 ? -20.373 0.546 6.850 1.00 23.06 653 HIS A C 1
ATOM 9349 O O . HIS A 1 627 ? -20.391 -0.566 6.320 1.00 24.02 653 HIS A O 1
ATOM 9363 N N . ILE A 1 628 ? -20.668 0.730 8.126 1.00 21.67 654 ILE A N 1
ATOM 9364 C CA . ILE A 1 628 ? -21.139 -0.360 8.960 1.00 20.82 654 ILE A CA 1
ATOM 9365 C C . ILE A 1 628 ? -22.614 -0.068 9.191 1.00 20.41 654 ILE A C 1
ATOM 9366 O O . ILE A 1 628 ? -22.923 0.993 9.731 1.00 20.58 654 ILE A O 1
ATOM 9382 N N . PRO A 1 629 ? -23.556 -0.966 8.837 1.00 20.01 655 PRO A N 1
ATOM 9383 C CA . PRO A 1 629 ? -24.978 -0.705 9.169 1.00 19.45 655 PRO A CA 1
ATOM 9384 C C . PRO A 1 629 ? -25.138 -0.401 10.659 1.00 18.55 655 PRO A C 1
ATOM 9385 O O . PRO A 1 629 ? -24.500 -1.063 11.474 1.00 18.31 655 PRO A O 1
ATOM 9396 N N . ASN A 1 630 ? -25.928 0.608 11.021 1.00 17.81 656 ASN A N 1
ATOM 9397 C CA . ASN A 1 630 ? -26.093 0.994 12.434 1.00 17.46 656 ASN A CA 1
ATOM 9398 C C . ASN A 1 630 ? -26.487 -0.174 13.342 1.00 17.29 656 ASN A C 1
ATOM 9399 O O . ASN A 1 630 ? -25.930 -0.306 14.433 1.00 17.28 656 ASN A O 1
ATOM 9410 N N . GLU A 1 631 ? -27.398 -1.054 12.860 1.00 16.99 657 GLU A N 1
ATOM 9411 C CA . GLU A 1 631 ? -27.827 -2.241 13.605 1.00 17.60 657 GLU A CA 1
ATOM 9412 C C . GLU A 1 631 ? -26.652 -3.224 13.824 1.00 17.06 657 GLU A C 1
ATOM 9413 O O . GLU A 1 631 ? -26.607 -3.897 14.856 1.00 17.67 657 GLU A O 1
ATOM 9425 N N . ALA A 1 632 ? -25.731 -3.334 12.848 1.00 15.53 658 ALA A N 1
ATOM 9426 C CA . ALA A 1 632 ? -24.575 -4.208 12.976 1.00 15.02 658 ALA A CA 1
ATOM 9427 C C . ALA A 1 632 ? -23.583 -3.632 13.973 1.00 15.41 658 ALA A C 1
ATOM 9428 O O . ALA A 1 632 ? -23.009 -4.402 14.741 1.00 16.46 658 ALA A O 1
ATOM 9435 N N . PHE A 1 633 ? -23.376 -2.303 13.988 1.00 15.08 659 PHE A N 1
ATOM 9436 C CA . PHE A 1 633 ? -22.460 -1.709 14.974 1.00 15.46 659 PHE A CA 1
ATOM 9437 C C . PHE A 1 633 ? -23.051 -1.861 16.392 1.00 15.83 659 PHE A C 1
ATOM 9438 O O . PHE A 1 633 ? -22.334 -2.210 17.321 1.00 15.31 659 PHE A O 1
ATOM 9455 N N . LEU A 1 634 ? -24.365 -1.627 16.550 1.00 16.22 660 LEU A N 1
ATOM 9456 C CA . LEU A 1 634 ? -25.029 -1.784 17.846 1.00 16.98 660 LEU A CA 1
ATOM 9457 C C . LEU A 1 634 ? -25.024 -3.231 18.361 1.00 16.77 660 LEU A C 1
ATOM 9458 O O . LEU A 1 634 ? -25.229 -3.443 19.555 1.00 16.77 660 LEU A O 1
ATOM 9474 N N . ASN A 1 635 ? -24.846 -4.223 17.459 1.00 15.69 661 ASN A N 1
ATOM 9475 C CA . ASN A 1 635 ? -24.774 -5.626 17.844 1.00 14.97 661 ASN A CA 1
ATOM 9476 C C . ASN A 1 635 ? -23.354 -6.087 18.161 1.00 14.82 661 ASN A C 1
ATOM 9477 O O . ASN A 1 635 ? -23.179 -7.270 18.443 1.00 15.22 661 ASN A O 1
ATOM 9488 N N . LEU A 1 636 ? -22.355 -5.183 18.173 1.00 14.27 662 LEU A N 1
ATOM 9489 C CA . LEU A 1 636 ? -21.006 -5.567 18.607 1.00 14.54 662 LEU A CA 1
ATOM 9490 C C . LEU A 1 636 ? -21.074 -5.773 20.141 1.00 14.58 662 LEU A C 1
ATOM 9491 O O . LEU A 1 636 ? -21.930 -5.171 20.789 1.00 14.71 662 LEU A O 1
ATOM 9507 N N . PRO A 1 637 ? -20.260 -6.663 20.736 1.00 14.80 663 PRO A N 1
ATOM 9508 C CA . PRO A 1 637 ? -20.393 -6.907 22.190 1.00 14.85 663 PRO A CA 1
ATOM 9509 C C . PRO A 1 637 ? -20.221 -5.645 23.043 1.00 14.44 663 PRO A C 1
ATOM 9510 O O . PRO A 1 637 ? -19.269 -4.897 22.845 1.00 13.79 663 PRO A O 1
ATOM 9521 N N . ALA A 1 638 ? -21.155 -5.396 23.979 1.00 14.42 664 ALA A N 1
ATOM 9522 C CA . ALA A 1 638 ? -21.074 -4.245 24.884 1.00 15.51 664 ALA A CA 1
ATOM 9523 C C . ALA A 1 638 ? -19.859 -4.313 25.840 1.00 15.64 664 ALA A C 1
ATOM 9524 O O . ALA A 1 638 ? -19.494 -3.318 26.460 1.00 16.05 664 ALA A O 1
ATOM 9531 N N . SER A 1 639 ? -19.236 -5.485 25.959 1.00 15.44 665 SER A N 1
ATOM 9532 C CA . SER A 1 639 ? -18.049 -5.700 26.779 1.00 15.15 665 SER A CA 1
ATOM 9533 C C . SER A 1 639 ? -16.755 -5.145 26.126 1.00 14.26 665 SER A C 1
ATOM 9534 O O . SER A 1 639 ? -15.701 -5.157 26.773 1.00 14.04 665 SER A O 1
ATOM 9542 N N . LEU A 1 640 ? -16.808 -4.682 24.857 1.00 13.76 666 LEU A N 1
ATOM 9543 C CA . LEU A 1 640 ? -15.605 -4.208 24.171 1.00 13.64 666 LEU A CA 1
ATOM 9544 C C . LEU A 1 640 ? -14.854 -3.082 24.876 1.00 13.91 666 LEU A C 1
ATOM 9545 O O . LEU A 1 640 ? -15.462 -2.101 25.303 1.00 14.90 666 LEU A O 1
ATOM 9561 N N . THR A 1 641 ? -13.532 -3.249 25.007 1.00 12.78 667 THR A N 1
ATOM 9562 C CA . THR A 1 641 ? -12.626 -2.237 25.520 1.00 13.40 667 THR A CA 1
ATOM 9563 C C . THR A 1 641 ? -11.717 -1.714 24.387 1.00 13.25 667 THR A C 1
ATOM 9564 O O . THR A 1 641 ? -11.218 -0.606 24.501 1.00 13.64 667 THR A O 1
ATOM 9575 N N . GLU A 1 642 ? -11.478 -2.509 23.319 1.00 12.90 668 GLU A N 1
ATOM 9576 C CA . GLU A 1 642 ? -10.569 -2.139 22.244 1.00 13.60 668 GLU A CA 1
ATOM 9577 C C . GLU A 1 642 ? -11.194 -2.592 20.935 1.00 14.12 668 GLU A C 1
ATOM 9578 O O . GLU A 1 642 ? -11.455 -3.775 20.767 1.00 14.92 668 GLU A O 1
ATOM 9590 N N . LEU A 1 643 ? -11.466 -1.648 20.032 1.00 13.14 669 LEU A N 1
ATOM 9591 C CA . LEU A 1 643 ? -12.093 -1.916 18.756 1.00 12.82 669 LEU A CA 1
ATOM 9592 C C . LEU A 1 643 ? -11.255 -1.326 17.636 1.00 13.88 669 LEU A C 1
ATOM 9593 O O . LEU A 1 643 ? -11.062 -0.107 17.594 1.00 14.44 669 LEU A O 1
ATOM 9609 N N . HIS A 1 644 ? -10.784 -2.173 16.710 1.00 13.58 670 HIS A N 1
ATOM 9610 C CA . HIS A 1 644 ? -10.021 -1.692 15.572 1.00 13.36 670 HIS A CA 1
ATOM 9611 C C . HIS A 1 644 ? -10.825 -1.856 14.310 1.00 13.67 670 HIS A C 1
ATOM 9612 O O . HIS A 1 644 ? -11.298 -2.945 14.025 1.00 14.51 670 HIS A O 1
ATOM 9626 N N . ILE A 1 645 ? -10.988 -0.793 13.556 1.00 13.60 671 ILE A N 1
ATOM 9627 C CA . ILE A 1 645 ? -11.635 -0.847 12.237 1.00 14.00 671 ILE A CA 1
ATOM 9628 C C . ILE A 1 645 ? -10.713 -0.115 11.227 1.00 14.47 671 ILE A C 1
ATOM 9629 O O . ILE A 1 645 ? -11.181 0.465 10.235 1.00 15.17 671 ILE A O 1
ATOM 9645 N N . ASN A 1 646 ? -9.400 -0.204 11.449 1.00 14.06 672 ASN A N 1
ATOM 9646 C CA . ASN A 1 646 ? -8.426 0.487 10.640 1.00 14.07 672 ASN A CA 1
ATOM 9647 C C . ASN A 1 646 ? -8.264 -0.165 9.286 1.00 14.66 672 ASN A C 1
ATOM 9648 O O . ASN A 1 646 ? -8.651 -1.308 9.101 1.00 14.62 672 ASN A O 1
ATOM 9659 N N . ASP A 1 647 ? -7.784 0.600 8.305 1.00 14.24 673 ASP A N 1
ATOM 9660 C CA . ASP A 1 647 ? -7.523 0.081 6.975 1.00 14.45 673 ASP A CA 1
ATOM 9661 C C . ASP A 1 647 ? -8.719 -0.591 6.333 1.00 14.83 673 ASP A C 1
ATOM 9662 O O . ASP A 1 647 ? -8.636 -1.700 5.803 1.00 15.27 673 ASP A O 1
ATOM 9671 N N . ASN A 1 648 ? -9.821 0.132 6.350 1.00 14.34 674 ASN A N 1
ATOM 9672 C CA . ASN A 1 648 ? -11.025 -0.185 5.606 1.00 15.07 674 ASN A CA 1
ATOM 9673 C C . ASN A 1 648 ? -11.177 1.033 4.632 1.00 16.42 674 ASN A C 1
ATOM 9674 O O . ASN A 1 648 ? -10.161 1.627 4.280 1.00 16.60 674 ASN A O 1
ATOM 9685 N N . MET A 1 649 ? -12.380 1.371 4.146 1.00 17.22 675 MET A N 1
ATOM 9686 C CA . MET A 1 649 ? -12.586 2.560 3.319 1.00 18.88 675 MET A CA 1
ATOM 9687 C C . MET A 1 649 ? -13.799 3.302 3.865 1.00 18.91 675 MET A C 1
ATOM 9688 O O . MET A 1 649 ? -14.653 3.753 3.089 1.00 18.59 675 MET A O 1
ATOM 9702 N N . LEU A 1 650 ? -13.885 3.429 5.212 1.00 18.99 676 LEU A N 1
ATOM 9703 C CA . LEU A 1 650 ? -15.055 4.032 5.838 1.00 19.62 676 LEU A CA 1
ATOM 9704 C C . LEU A 1 650 ? -15.216 5.492 5.439 1.00 19.73 676 LEU A C 1
ATOM 9705 O O . LEU A 1 650 ? -14.310 6.293 5.633 1.00 19.36 676 LEU A O 1
ATOM 9721 N N . LYS A 1 651 ? -16.372 5.817 4.885 1.00 20.33 677 LYS A N 1
ATOM 9722 C CA . LYS A 1 651 ? -16.757 7.173 4.501 1.00 22.27 677 LYS A CA 1
ATOM 9723 C C . LYS A 1 651 ? -17.546 7.850 5.624 1.00 23.79 677 LYS A C 1
ATOM 9724 O O . LYS A 1 651 ? -17.707 9.065 5.591 1.00 25.11 677 LYS A O 1
ATOM 9731 N N . PHE A 1 652 ? -18.123 7.066 6.552 1.00 23.50 678 PHE A N 1
ATOM 9732 C CA . PHE A 1 652 ? -18.967 7.556 7.612 1.00 23.90 678 PHE A CA 1
ATOM 9733 C C . PHE A 1 652 ? -18.777 6.681 8.853 1.00 21.84 678 PHE A C 1
ATOM 9734 O O . PHE A 1 652 ? -18.482 5.488 8.750 1.00 21.65 678 PHE A O 1
ATOM 9751 N N . PHE A 1 653 ? -18.911 7.299 10.014 1.00 20.00 679 PHE A N 1
ATOM 9752 C CA . PHE A 1 653 ? -18.872 6.612 11.293 1.00 18.94 679 PHE A CA 1
ATOM 9753 C C . PHE A 1 653 ? -19.941 7.271 12.149 1.00 19.48 679 PHE A C 1
ATOM 9754 O O . PHE A 1 653 ? -19.958 8.491 12.243 1.00 20.47 679 PHE A O 1
ATOM 9771 N N . ASN A 1 654 ? -20.860 6.492 12.715 1.00 18.83 680 ASN A N 1
ATOM 9772 C CA . ASN A 1 654 ? -21.937 7.036 13.533 1.00 19.01 680 ASN A CA 1
ATOM 9773 C C . ASN A 1 654 ? -21.443 7.103 14.984 1.00 17.85 680 ASN A C 1
ATOM 9774 O O . ASN A 1 654 ? -21.518 6.132 15.737 1.00 17.37 680 ASN A O 1
ATOM 9785 N N . TRP A 1 655 ? -20.896 8.255 15.349 1.00 17.28 681 TRP A N 1
ATOM 9786 C CA . TRP A 1 655 ? -20.329 8.483 16.677 1.00 17.03 681 TRP A CA 1
ATOM 9787 C C . TRP A 1 655 ? -21.343 8.305 17.806 1.00 17.31 681 TRP A C 1
ATOM 9788 O O . TRP A 1 655 ? -20.944 7.913 18.904 1.00 18.05 681 TRP A O 1
ATOM 9809 N N . THR A 1 656 ? -22.648 8.567 17.551 1.00 17.36 682 THR A N 1
ATOM 9810 C CA . THR A 1 656 ? -23.681 8.414 18.579 1.00 18.30 682 THR A CA 1
ATOM 9811 C C . THR A 1 656 ? -23.707 7.018 19.189 1.00 17.46 682 THR A C 1
ATOM 9812 O O . THR A 1 656 ? -24.026 6.862 20.365 1.00 17.28 682 THR A O 1
ATOM 9823 N N . LEU A 1 657 ? -23.408 6.001 18.372 1.00 17.08 683 LEU A N 1
ATOM 9824 C CA . LEU A 1 657 ? -23.478 4.606 18.795 1.00 16.96 683 LEU A CA 1
ATOM 9825 C C . LEU A 1 657 ? -22.458 4.230 19.853 1.00 16.96 683 LEU A C 1
ATOM 9826 O O . LEU A 1 657 ? -22.638 3.196 20.488 1.00 17.39 683 LEU A O 1
ATOM 9842 N N . LEU A 1 658 ? -21.450 5.080 20.116 1.00 16.72 684 LEU A N 1
ATOM 9843 C CA . LEU A 1 658 ? -20.511 4.821 21.204 1.00 17.15 684 LEU A CA 1
ATOM 9844 C C . LEU A 1 658 ? -21.207 4.872 22.587 1.00 17.13 684 LEU A C 1
ATOM 9845 O O . LEU A 1 658 ? -20.637 4.390 23.564 1.00 16.75 684 LEU A O 1
ATOM 9861 N N . GLN A 1 659 ? -22.449 5.409 22.664 1.00 17.64 685 GLN A N 1
ATOM 9862 C CA . GLN A 1 659 ? -23.238 5.415 23.903 1.00 18.99 685 GLN A CA 1
ATOM 9863 C C . GLN A 1 659 ? -23.529 4.000 24.395 1.00 19.35 685 GLN A C 1
ATOM 9864 O O . GLN A 1 659 ? -23.800 3.834 25.577 1.00 20.33 685 GLN A O 1
ATOM 9878 N N . GLN A 1 660 ? -23.500 2.983 23.508 1.00 18.97 686 GLN A N 1
ATOM 9879 C CA . GLN A 1 660 ? -23.774 1.600 23.910 1.00 19.37 686 GLN A CA 1
ATOM 9880 C C . GLN A 1 660 ? -22.510 0.785 24.229 1.00 18.08 686 GLN A C 1
ATOM 9881 O O . GLN A 1 660 ? -22.604 -0.428 24.405 1.00 18.11 686 GLN A O 1
ATOM 9895 N N . PHE A 1 661 ? -21.351 1.438 24.371 1.00 16.79 687 PHE A N 1
ATOM 9896 C CA . PHE A 1 661 ? -20.090 0.762 24.669 1.00 16.14 687 PHE A CA 1
ATOM 9897 C C . PHE A 1 661 ? -19.468 1.472 25.869 1.00 15.74 687 PHE A C 1
ATOM 9898 O O . PHE A 1 661 ? -18.511 2.237 25.729 1.00 15.29 687 PHE A O 1
ATOM 9915 N N . PRO A 1 662 ? -20.018 1.224 27.071 1.00 15.73 688 PRO A N 1
ATOM 9916 C CA . PRO A 1 662 ? -19.538 1.952 28.262 1.00 15.51 688 PRO A CA 1
ATOM 9917 C C . PRO A 1 662 ? -18.137 1.606 28.758 1.00 15.33 688 PRO A C 1
ATOM 9918 O O . PRO A 1 662 ? -17.643 2.249 29.696 1.00 15.62 688 PRO A O 1
ATOM 9929 N N . ARG A 1 663 ? -17.508 0.579 28.180 1.00 14.60 689 ARG A N 1
ATOM 9930 C CA . ARG A 1 663 ? -16.146 0.186 28.548 1.00 14.77 689 ARG A CA 1
ATOM 9931 C C . ARG A 1 663 ? -15.142 0.417 27.398 1.00 14.44 689 ARG A C 1
ATOM 9932 O O . ARG A 1 663 ? -13.969 0.056 27.552 1.00 14.97 689 ARG A O 1
ATOM 9953 N N . LEU A 1 664 ? -15.567 1.031 26.278 1.00 13.68 690 LEU A N 1
ATOM 9954 C CA . LEU A 1 664 ? -14.663 1.276 25.164 1.00 13.90 690 LEU A CA 1
ATOM 9955 C C . LEU A 1 664 ? -13.569 2.247 25.580 1.00 14.23 690 LEU A C 1
ATOM 9956 O O . LEU A 1 664 ? -13.875 3.360 26.004 1.00 14.71 690 LEU A O 1
ATOM 9972 N N . GLU A 1 665 ? -12.306 1.815 25.512 1.00 13.56 691 GLU A N 1
ATOM 9973 C CA . GLU A 1 665 ? -11.158 2.651 25.850 1.00 13.68 691 GLU A CA 1
ATOM 9974 C C . GLU A 1 665 ? -10.371 3.034 24.597 1.00 13.46 691 GLU A C 1
ATOM 9975 O O . GLU A 1 665 ? -9.768 4.099 24.580 1.00 13.95 691 GLU A O 1
ATOM 9987 N N . LEU A 1 666 ? -10.305 2.156 23.584 1.00 12.78 692 LEU A N 1
ATOM 9988 C CA . LEU A 1 666 ? -9.532 2.449 22.386 1.00 13.31 692 LEU A CA 1
ATOM 9989 C C . LEU A 1 666 ? -10.379 2.226 21.173 1.00 12.88 692 LEU A C 1
ATOM 9990 O O . LEU A 1 666 ? -11.007 1.171 21.048 1.00 12.88 692 LEU A O 1
ATOM 10006 N N . LEU A 1 667 ? -10.429 3.220 20.294 1.00 12.71 693 LEU A N 1
ATOM 10007 C CA . LEU A 1 667 ? -11.170 3.121 19.043 1.00 12.88 693 LEU A CA 1
ATOM 10008 C C . LEU A 1 667 ? -10.162 3.460 17.972 1.00 13.46 693 LEU A C 1
ATOM 10009 O O . LEU A 1 667 ? -9.554 4.537 18.013 1.00 14.01 693 LEU A O 1
ATOM 10025 N N . ASP A 1 668 ? -9.903 2.513 17.066 1.00 13.05 694 ASP A N 1
ATOM 10026 C CA . ASP A 1 668 ? -8.897 2.718 16.034 1.00 13.42 694 ASP A CA 1
ATOM 10027 C C . ASP A 1 668 ? -9.562 2.770 14.680 1.00 13.80 694 ASP A C 1
ATOM 10028 O O . ASP A 1 668 ? -9.985 1.751 14.179 1.00 14.15 694 ASP A O 1
ATOM 10037 N N . LEU A 1 669 ? -9.657 3.972 14.098 1.00 14.10 695 LEU A N 1
ATOM 10038 C CA . LEU A 1 669 ? -10.259 4.210 12.777 1.00 14.64 695 LEU A CA 1
ATOM 10039 C C . LEU A 1 669 ? -9.219 4.733 11.768 1.00 14.31 695 LEU A C 1
ATOM 10040 O O . LEU A 1 669 ? -9.596 5.402 10.800 1.00 14.75 695 LEU A O 1
ATOM 10056 N N . ARG A 1 670 ? -7.940 4.394 11.953 1.00 14.00 696 ARG A N 1
ATOM 10057 C CA . ARG A 1 670 ? -6.878 4.843 11.051 1.00 13.89 696 ARG A CA 1
ATOM 10058 C C . ARG A 1 670 ? -7.050 4.262 9.671 1.00 14.14 696 ARG A C 1
ATOM 10059 O O . ARG A 1 670 ? -7.635 3.206 9.537 1.00 14.67 696 ARG A O 1
ATOM 10080 N N . GLY A 1 671 ? -6.543 4.942 8.652 1.00 14.15 697 GLY A N 1
ATOM 10081 C CA . GLY A 1 671 ? -6.554 4.395 7.299 1.00 14.87 697 GLY A CA 1
ATOM 10082 C C . GLY A 1 671 ? -7.932 4.186 6.722 1.00 15.66 697 GLY A C 1
ATOM 10083 O O . GLY A 1 671 ? -8.210 3.148 6.117 1.00 16.83 697 GLY A O 1
ATOM 10087 N N . ASN A 1 672 ? -8.786 5.194 6.842 1.00 15.32 698 ASN A N 1
ATOM 10088 C CA . ASN A 1 672 ? -10.130 5.159 6.262 1.00 15.35 698 ASN A CA 1
ATOM 10089 C C . ASN A 1 672 ? -10.304 6.448 5.392 1.00 16.14 698 ASN A C 1
ATOM 10090 O O . ASN A 1 672 ? -9.302 7.059 5.013 1.00 15.86 698 ASN A O 1
ATOM 10101 N N . LYS A 1 673 ? -11.530 6.810 5.011 1.00 16.95 699 LYS A N 1
ATOM 10102 C CA . LYS A 1 673 ? -11.793 7.997 4.213 1.00 17.94 699 LYS A CA 1
ATOM 10103 C C . LYS A 1 673 ? -12.816 8.878 4.940 1.00 17.89 699 LYS A C 1
ATOM 10104 O O . LYS A 1 673 ? -13.695 9.437 4.294 1.00 17.90 699 LYS A O 1
ATOM 10123 N N . LEU A 1 674 ? -12.710 8.993 6.285 1.00 17.54 700 LEU A N 1
ATOM 10124 C CA . LEU A 1 674 ? -13.650 9.788 7.069 1.00 18.08 700 LEU A CA 1
ATOM 10125 C C . LEU A 1 674 ? -13.469 11.263 6.736 1.00 19.40 700 LEU A C 1
ATOM 10126 O O . LEU A 1 674 ? -12.349 11.753 6.734 1.00 19.31 700 LEU A O 1
ATOM 10142 N N . LEU A 1 675 ? -14.563 11.948 6.409 1.00 21.19 701 LEU A N 1
ATOM 10143 C CA . LEU A 1 675 ? -14.543 13.346 5.969 1.00 23.52 701 LEU A CA 1
ATOM 10144 C C . LEU A 1 675 ? -14.737 14.343 7.087 1.00 24.88 701 LEU A C 1
ATOM 10145 O O . LEU A 1 675 ? -14.327 15.497 6.937 1.00 25.21 701 LEU A O 1
ATOM 10161 N N . PHE A 1 676 ? -15.392 13.932 8.181 1.00 25.55 702 PHE A N 1
ATOM 10162 C CA . PHE A 1 676 ? -15.647 14.841 9.283 1.00 26.98 702 PHE A CA 1
ATOM 10163 C C . PHE A 1 676 ? -15.782 14.134 10.629 1.00 25.75 702 PHE A C 1
ATOM 10164 O O . PHE A 1 676 ? -15.900 12.911 10.691 1.00 25.72 702 PHE A O 1
ATOM 10181 N N . LEU A 1 677 ? -15.703 14.927 11.711 1.00 24.60 703 LEU A N 1
ATOM 10182 C CA . LEU A 1 677 ? -15.811 14.468 13.084 1.00 24.53 703 LEU A CA 1
ATOM 10183 C C . LEU A 1 677 ? -17.003 15.073 13.762 1.00 24.63 703 LEU A C 1
ATOM 10184 O O . LEU A 1 677 ? -17.376 16.212 13.481 1.00 25.79 703 LEU A O 1
ATOM 10200 N N . THR A 1 678 ? -17.568 14.335 14.703 1.00 23.29 704 THR A N 1
ATOM 10201 C CA . THR A 1 678 ? -18.684 14.821 15.491 1.00 22.16 704 THR A CA 1
ATOM 10202 C C . THR A 1 678 ? -18.253 15.957 16.426 1.00 21.54 704 THR A C 1
ATOM 10203 O O . THR A 1 678 ? -17.137 15.960 16.927 1.00 21.72 704 THR A O 1
ATOM 10214 N N . ASP A 1 679 ? -19.161 16.880 16.697 1.00 20.60 705 ASP A N 1
ATOM 10215 C CA . ASP A 1 679 ? -18.931 17.930 17.682 1.00 20.91 705 ASP A CA 1
ATOM 10216 C C . ASP A 1 679 ? -19.450 17.507 19.100 1.00 19.84 705 ASP A C 1
ATOM 10217 O O . ASP A 1 679 ? -19.243 18.251 20.063 1.00 20.22 705 ASP A O 1
ATOM 10226 N N . SER A 1 680 ? -20.079 16.313 19.231 1.00 18.16 706 SER A N 1
ATOM 10227 C CA A SER A 1 680 ? -20.668 15.877 20.495 0.50 18.39 706 SER A CA 1
ATOM 10228 C CA B SER A 1 680 ? -20.705 15.852 20.468 0.50 17.56 706 SER A CA 1
ATOM 10229 C C . SER A 1 680 ? -20.100 14.554 21.012 1.00 17.88 706 SER A C 1
ATOM 10230 O O . SER A 1 680 ? -20.797 13.808 21.702 1.00 17.79 706 SER A O 1
ATOM 10245 N N . LEU A 1 681 ? -18.796 14.294 20.770 1.00 17.02 707 LEU A N 1
ATOM 10246 C CA . LEU A 1 681 ? -18.148 13.072 21.276 1.00 17.34 707 LEU A CA 1
ATOM 10247 C C . LEU A 1 681 ? -18.286 12.976 22.804 1.00 17.64 707 LEU A C 1
ATOM 10248 O O . LEU A 1 681 ? -18.556 11.893 23.315 1.00 18.36 707 LEU A O 1
ATOM 10264 N N . SER A 1 682 ? -18.181 14.118 23.521 1.00 17.63 708 SER A N 1
ATOM 10265 C CA . SER A 1 682 ? -18.334 14.162 24.981 1.00 18.36 708 SER A CA 1
ATOM 10266 C C . SER A 1 682 ? -19.696 13.663 25.480 1.00 18.21 708 SER A C 1
ATOM 10267 O O . SER A 1 682 ? -19.796 13.195 26.608 1.00 18.57 708 SER A O 1
ATOM 10275 N N . ASP A 1 683 ? -20.732 13.761 24.649 1.00 18.20 709 ASP A N 1
ATOM 10276 C CA . ASP A 1 683 ? -22.062 13.269 25.008 1.00 18.49 709 ASP A CA 1
ATOM 10277 C C . ASP A 1 683 ? -22.216 11.760 24.747 1.00 19.20 709 ASP A C 1
ATOM 10278 O O . ASP A 1 683 ? -23.192 11.170 25.218 1.00 20.34 709 ASP A O 1
ATOM 10287 N N . PHE A 1 684 ? -21.334 11.163 23.919 1.00 17.97 710 PHE A N 1
ATOM 10288 C CA . PHE A 1 684 ? -21.461 9.775 23.521 1.00 17.82 710 PHE A CA 1
ATOM 10289 C C . PHE A 1 684 ? -20.536 8.814 24.280 1.00 17.85 710 PHE A C 1
ATOM 10290 O O . PHE A 1 684 ? -20.735 7.612 24.185 1.00 18.55 710 PHE A O 1
ATOM 10307 N N . THR A 1 685 ? -19.528 9.320 24.993 1.00 16.74 711 THR A N 1
ATOM 10308 C CA . THR A 1 685 ? -18.600 8.465 25.725 1.00 16.87 711 THR A CA 1
ATOM 10309 C C . THR A 1 685 ? -18.030 9.183 26.921 1.00 17.90 711 THR A C 1
ATOM 10310 O O . THR A 1 685 ? -17.772 10.379 26.871 1.00 18.92 711 THR A O 1
ATOM 10321 N N . SER A 1 686 ? -17.832 8.426 27.990 1.00 17.36 712 SER A N 1
ATOM 10322 C CA . SER A 1 686 ? -17.158 8.835 29.212 1.00 17.45 712 SER A CA 1
ATOM 10323 C C . SER A 1 686 ? -15.972 7.864 29.521 1.00 17.63 712 SER A C 1
ATOM 10324 O O . SER A 1 686 ? -15.355 7.995 30.580 1.00 19.02 712 SER A O 1
ATOM 10332 N N . SER A 1 687 ? -15.637 6.917 28.598 1.00 16.61 713 SER A N 1
ATOM 10333 C CA . SER A 1 687 ? -14.598 5.911 28.791 1.00 16.36 713 SER A CA 1
ATOM 10334 C C . SER A 1 687 ? -13.468 6.005 27.776 1.00 15.83 713 SER A C 1
ATOM 10335 O O . SER A 1 687 ? -12.368 5.534 28.060 1.00 15.50 713 SER A O 1
ATOM 10343 N N . LEU A 1 688 ? -13.726 6.550 26.575 1.00 15.67 714 LEU A N 1
ATOM 10344 C CA . LEU A 1 688 ? -12.713 6.567 25.512 1.00 16.11 714 LEU A CA 1
ATOM 10345 C C . LEU A 1 688 ? -11.419 7.252 25.964 1.00 16.81 714 LEU A C 1
ATOM 10346 O O . LEU A 1 688 ? -11.460 8.370 26.472 1.00 17.57 714 LEU A O 1
ATOM 10362 N N . ARG A 1 689 ? -10.300 6.531 25.860 1.00 16.18 715 ARG A N 1
ATOM 10363 C CA . ARG A 1 689 ? -8.974 6.952 26.286 1.00 16.55 715 ARG A CA 1
ATOM 10364 C C . ARG A 1 689 ? -8.072 7.227 25.068 1.00 15.22 715 ARG A C 1
ATOM 10365 O O . ARG A 1 689 ? -7.244 8.140 25.102 1.00 15.04 715 ARG A O 1
ATOM 10386 N N . THR A 1 690 ? -8.202 6.417 24.009 1.00 14.29 716 THR A N 1
ATOM 10387 C CA . THR A 1 690 ? -7.372 6.554 22.831 1.00 13.77 716 THR A CA 1
ATOM 10388 C C . THR A 1 690 ? -8.251 6.553 21.608 1.00 13.35 716 THR A C 1
ATOM 10389 O O . THR A 1 690 ? -9.092 5.678 21.462 1.00 13.02 716 THR A O 1
ATOM 10400 N N . LEU A 1 691 ? -8.085 7.547 20.745 1.00 13.06 717 LEU A N 1
ATOM 10401 C CA . LEU A 1 691 ? -8.862 7.650 19.524 1.00 13.14 717 LEU A CA 1
ATOM 10402 C C . LEU A 1 691 ? -7.874 7.849 18.388 1.00 13.40 717 LEU A C 1
ATOM 10403 O O . LEU A 1 691 ? -7.196 8.879 18.324 1.00 13.84 717 LEU A O 1
ATOM 10419 N N . LEU A 1 692 ? -7.760 6.847 17.505 1.00 13.02 718 LEU A N 1
ATOM 10420 C CA . LEU A 1 692 ? -6.814 6.902 16.416 1.00 13.18 718 LEU A CA 1
ATOM 10421 C C . LEU A 1 692 ? -7.533 7.172 15.117 1.00 13.65 718 LEU A C 1
ATOM 10422 O O . LEU A 1 692 ? -8.355 6.366 14.705 1.00 13.31 718 LEU A O 1
ATOM 10438 N N . LEU A 1 693 ? -7.252 8.326 14.498 1.00 14.09 719 LEU A N 1
ATOM 10439 C CA . LEU A 1 693 ? -7.890 8.768 13.265 1.00 15.32 719 LEU A CA 1
ATOM 10440 C C . LEU A 1 693 ? -6.890 9.147 12.169 1.00 15.91 719 LEU A C 1
ATOM 10441 O O . LEU A 1 693 ? -7.292 9.804 11.208 1.00 16.44 719 LEU A O 1
ATOM 10457 N N . SER A 1 694 ? -5.621 8.723 12.277 1.00 16.28 720 SER A N 1
ATOM 10458 C CA . SER A 1 694 ? -4.632 9.068 11.265 1.00 16.95 720 SER A CA 1
ATOM 10459 C C . SER A 1 694 ? -4.952 8.480 9.916 1.00 17.04 720 SER A C 1
ATOM 10460 O O . SER A 1 694 ? -5.620 7.466 9.827 1.00 16.75 720 SER A O 1
ATOM 10468 N N . HIS A 1 695 ? -4.505 9.147 8.855 1.00 17.11 721 HIS A N 1
ATOM 10469 C CA . HIS A 1 695 ? -4.759 8.698 7.492 1.00 17.46 721 HIS A CA 1
ATOM 10470 C C . HIS A 1 695 ? -6.245 8.653 7.186 1.00 17.72 721 HIS A C 1
ATOM 10471 O O . HIS A 1 695 ? -6.777 7.623 6.768 1.00 18.61 721 HIS A O 1
ATOM 10485 N N . ASN A 1 696 ? -6.916 9.782 7.397 1.00 16.99 722 ASN A N 1
ATOM 10486 C CA . ASN A 1 696 ? -8.321 9.960 7.020 1.00 16.79 722 ASN A CA 1
ATOM 10487 C C . ASN A 1 696 ? -8.409 11.283 6.217 1.00 17.86 722 ASN A C 1
ATOM 10488 O O . ASN A 1 696 ? -7.371 11.828 5.831 1.00 18.44 722 ASN A O 1
ATOM 10499 N N . ARG A 1 697 ? -9.607 11.773 5.912 1.00 18.13 723 ARG A N 1
ATOM 10500 C CA . ARG A 1 697 ? -9.772 12.988 5.104 1.00 19.31 723 ARG A CA 1
ATOM 10501 C C . ARG A 1 697 ? -10.469 14.100 5.885 1.00 19.29 723 ARG A C 1
ATOM 10502 O O . ARG A 1 697 ? -11.232 14.875 5.308 1.00 19.84 723 ARG A O 1
ATOM 10523 N N . ILE A 1 698 ? -10.213 14.182 7.188 1.00 18.78 724 ILE A N 1
ATOM 10524 C CA . ILE A 1 698 ? -10.834 15.194 8.029 1.00 19.46 724 ILE A CA 1
ATOM 10525 C C . ILE A 1 698 ? -10.168 16.539 7.729 1.00 20.32 724 ILE A C 1
ATOM 10526 O O . ILE A 1 698 ? -8.951 16.654 7.853 1.00 20.46 724 ILE A O 1
ATOM 10542 N N . SER A 1 699 ? -10.950 17.532 7.288 1.00 20.82 725 SER A N 1
ATOM 10543 C CA . SER A 1 699 ? -10.419 18.864 6.975 1.00 21.54 725 SER A CA 1
ATOM 10544 C C . SER A 1 699 ? -10.835 19.927 8.018 1.00 22.01 725 SER A C 1
ATOM 10545 O O . SER A 1 699 ? -10.389 21.068 7.913 1.00 22.28 725 SER A O 1
ATOM 10553 N N . HIS A 1 700 ? -11.683 19.575 9.006 1.00 21.73 726 HIS A N 1
ATOM 10554 C CA . HIS A 1 700 ? -12.142 20.536 9.997 1.00 22.38 726 HIS A CA 1
ATOM 10555 C C . HIS A 1 700 ? -12.289 19.874 11.366 1.00 22.78 726 HIS A C 1
ATOM 10556 O O . HIS A 1 700 ? -12.952 18.843 11.491 1.00 23.10 726 HIS A O 1
ATOM 10570 N N . LEU A 1 701 ? -11.724 20.511 12.393 1.00 22.89 727 LEU A N 1
ATOM 10571 C CA . LEU A 1 701 ? -11.808 20.061 13.771 1.00 24.15 727 LEU A CA 1
ATOM 10572 C C . LEU A 1 701 ? -12.926 20.921 14.388 1.00 24.02 727 LEU A C 1
ATOM 10573 O O . LEU A 1 701 ? -12.779 22.143 14.412 1.00 24.17 727 LEU A O 1
ATOM 10589 N N . PRO A 1 702 ? -14.082 20.345 14.804 1.00 23.57 728 PRO A N 1
ATOM 10590 C CA . PRO A 1 702 ? -15.182 21.199 15.291 1.00 23.54 728 PRO A CA 1
ATOM 10591 C C . PRO A 1 702 ? -14.889 21.978 16.556 1.00 23.19 728 PRO A C 1
ATOM 10592 O O . PRO A 1 702 ? -14.133 21.507 17.401 1.00 22.56 728 PRO A O 1
ATOM 10603 N N . SER A 1 703 ? -15.544 23.144 16.738 1.00 23.54 729 SER A N 1
ATOM 10604 C CA . SER A 1 703 ? -15.401 23.909 17.983 1.00 24.66 729 SER A CA 1
ATOM 10605 C C . SER A 1 703 ? -15.935 23.066 19.145 1.00 24.55 729 SER A C 1
ATOM 10606 O O . SER A 1 703 ? -16.971 22.410 19.003 1.00 24.81 729 SER A O 1
ATOM 10614 N N . GLY A 1 704 ? -15.165 23.009 20.216 1.00 23.94 730 GLY A N 1
ATOM 10615 C CA . GLY A 1 704 ? -15.489 22.229 21.398 1.00 24.16 730 GLY A CA 1
ATOM 10616 C C . GLY A 1 704 ? -15.266 20.734 21.266 1.00 23.83 730 GLY A C 1
ATOM 10617 O O . GLY A 1 704 ? -15.656 20.000 22.179 1.00 24.37 730 GLY A O 1
ATOM 10621 N N . PHE A 1 705 ? -14.579 20.264 20.181 1.00 22.57 731 PHE A N 1
ATOM 10622 C CA . PHE A 1 705 ? -14.343 18.834 19.921 1.00 22.21 731 PHE A CA 1
ATOM 10623 C C . PHE A 1 705 ? -13.863 18.063 21.156 1.00 21.39 731 PHE A C 1
ATOM 10624 O O . PHE A 1 705 ? -14.401 16.996 21.448 1.00 21.37 731 PHE A O 1
ATOM 10641 N N . LEU A 1 706 ? -12.870 18.618 21.868 1.00 20.71 732 LEU A N 1
ATOM 10642 C CA . LEU A 1 706 ? -12.266 18.032 23.072 1.00 20.76 732 LEU A CA 1
ATOM 10643 C C . LEU A 1 706 ? -12.577 18.726 24.387 1.00 20.42 732 LEU A C 1
ATOM 10644 O O . LEU A 1 706 ? -12.080 18.262 25.420 1.00 20.80 732 LEU A O 1
ATOM 10660 N N . SER A 1 707 ? -13.360 19.809 24.386 1.00 19.20 733 SER A N 1
ATOM 10661 C CA A SER A 1 707 ? -13.604 20.563 25.610 0.50 19.51 733 SER A CA 1
ATOM 10662 C CA B SER A 1 707 ? -13.646 20.569 25.601 0.50 19.32 733 SER A CA 1
ATOM 10663 C C . SER A 1 707 ? -14.119 19.722 26.784 1.00 19.67 733 SER A C 1
ATOM 10664 O O . SER A 1 707 ? -13.665 19.942 27.910 1.00 20.62 733 SER A O 1
ATOM 10679 N N . GLU A 1 708 ? -15.034 18.762 26.544 1.00 19.23 734 GLU A N 1
ATOM 10680 C CA . GLU A 1 708 ? -15.576 17.960 27.645 1.00 19.98 734 GLU A CA 1
ATOM 10681 C C . GLU A 1 708 ? -15.351 16.439 27.559 1.00 20.35 734 GLU A C 1
ATOM 10682 O O . GLU A 1 708 ? -15.937 15.731 28.367 1.00 20.48 734 GLU A O 1
ATOM 10694 N N . VAL A 1 709 ? -14.489 15.935 26.654 1.00 20.19 735 VAL A N 1
ATOM 10695 C CA . VAL A 1 709 ? -14.183 14.496 26.630 1.00 20.57 735 VAL A CA 1
ATOM 10696 C C . VAL A 1 709 ? -13.002 14.315 27.570 1.00 19.93 735 VAL A C 1
ATOM 10697 O O . VAL A 1 709 ? -11.860 14.218 27.139 1.00 19.83 735 VAL A O 1
ATOM 10710 N N . SER A 1 710 ? -13.302 14.348 28.865 1.00 19.90 736 SER A N 1
ATOM 10711 C CA . SER A 1 710 ? -12.315 14.273 29.946 1.00 20.38 736 SER A CA 1
ATOM 10712 C C . SER A 1 710 ? -11.447 13.032 29.917 1.00 18.88 736 SER A C 1
ATOM 10713 O O . SER A 1 710 ? -10.279 13.118 30.252 1.00 19.10 736 SER A O 1
ATOM 10721 N N . SER A 1 711 ? -12.016 11.876 29.561 1.00 17.16 737 SER A N 1
ATOM 10722 C CA . SER A 1 711 ? -11.278 10.618 29.554 1.00 16.34 737 SER A CA 1
ATOM 10723 C C . SER A 1 711 ? -10.211 10.478 28.451 1.00 15.42 737 SER A C 1
ATOM 10724 O O . SER A 1 711 ? -9.293 9.678 28.626 1.00 15.43 737 SER A O 1
ATOM 10732 N N . LEU A 1 712 ? -10.321 11.222 27.345 1.00 14.57 738 LEU A N 1
ATOM 10733 C CA . LEU A 1 712 ? -9.410 11.053 26.216 1.00 15.11 738 LEU A CA 1
ATOM 10734 C C . LEU A 1 712 ? -8.002 11.515 26.550 1.00 15.89 738 LEU A C 1
ATOM 10735 O O . LEU A 1 712 ? -7.781 12.681 26.856 1.00 16.21 738 LEU A O 1
ATOM 10751 N N . LYS A 1 713 ? -7.058 10.588 26.455 1.00 15.54 739 LYS A N 1
ATOM 10752 C CA . LYS A 1 713 ? -5.655 10.790 26.737 1.00 15.76 739 LYS A CA 1
ATOM 10753 C C . LYS A 1 713 ? -4.858 10.971 25.447 1.00 15.30 739 LYS A C 1
ATOM 10754 O O . LYS A 1 713 ? -3.986 11.836 25.399 1.00 15.42 739 LYS A O 1
ATOM 10773 N N . HIS A 1 714 ? -5.140 10.152 24.403 1.00 14.91 740 HIS A N 1
ATOM 10774 C CA . HIS A 1 714 ? -4.368 10.146 23.155 1.00 14.47 740 HIS A CA 1
ATOM 10775 C C . HIS A 1 714 ? -5.303 10.294 21.966 1.00 14.67 740 HIS A C 1
ATOM 10776 O O . HIS A 1 714 ? -6.255 9.514 21.822 1.00 14.26 740 HIS A O 1
ATOM 10790 N N . LEU A 1 715 ? -5.049 11.326 21.142 1.00 14.21 741 LEU A N 1
ATOM 10791 C CA . LEU A 1 715 ? -5.820 11.620 19.938 1.00 14.41 741 LEU A CA 1
ATOM 10792 C C . LEU A 1 715 ? -4.810 11.705 18.816 1.00 14.21 741 LEU A C 1
ATOM 10793 O O . LEU A 1 715 ? -3.849 12.475 18.908 1.00 13.87 741 LEU A O 1
ATOM 10809 N N . ASP A 1 716 ? -4.986 10.881 17.790 1.00 13.92 742 ASP A N 1
ATOM 10810 C CA . ASP A 1 716 ? -4.073 10.873 16.666 1.00 14.51 742 ASP A CA 1
ATOM 10811 C C . ASP A 1 716 ? -4.823 11.360 15.450 1.00 14.79 742 ASP A C 1
ATOM 10812 O O . ASP A 1 716 ? -5.663 10.638 14.931 1.00 14.61 742 ASP A O 1
ATOM 10821 N N . LEU A 1 717 ? -4.559 12.607 15.046 1.00 15.46 743 LEU A N 1
ATOM 10822 C CA . LEU A 1 717 ? -5.137 13.241 13.856 1.00 16.70 743 LEU A CA 1
ATOM 10823 C C . LEU A 1 717 ? -4.070 13.443 12.757 1.00 17.28 743 LEU A C 1
ATOM 10824 O O . LEU A 1 717 ? -4.282 14.253 11.847 1.00 18.30 743 LEU A O 1
ATOM 10840 N N . SER A 1 718 ? -2.963 12.685 12.803 1.00 16.74 744 SER A N 1
ATOM 10841 C CA . SER A 1 718 ? -1.908 12.811 11.814 1.00 16.96 744 SER A CA 1
ATOM 10842 C C . SER A 1 718 ? -2.345 12.341 10.438 1.00 16.37 744 SER A C 1
ATOM 10843 O O . SER A 1 718 ? -3.286 11.567 10.303 1.00 15.82 744 SER A O 1
ATOM 10851 N N . SER A 1 719 ? -1.724 12.889 9.400 1.00 16.47 745 SER A N 1
ATOM 10852 C CA . SER A 1 719 ? -2.042 12.542 8.028 1.00 16.92 745 SER A CA 1
ATOM 10853 C C . SER A 1 719 ? -3.534 12.673 7.685 1.00 17.44 745 SER A C 1
ATOM 10854 O O . SER A 1 719 ? -4.134 11.777 7.095 1.00 18.71 745 SER A O 1
ATOM 10862 N N . ASN A 1 720 ? -4.116 13.803 8.043 1.00 16.44 746 ASN A N 1
ATOM 10863 C CA . ASN A 1 720 ? -5.481 14.153 7.671 1.00 16.57 746 ASN A CA 1
ATOM 10864 C C . ASN A 1 720 ? -5.371 15.381 6.716 1.00 17.50 746 ASN A C 1
ATOM 10865 O O . ASN A 1 720 ? -4.307 15.557 6.103 1.00 17.55 746 ASN A O 1
ATOM 10876 N N . LEU A 1 721 ? -6.458 16.136 6.475 1.00 17.48 747 LEU A N 1
ATOM 10877 C CA . LEU A 1 721 ? -6.400 17.276 5.559 1.00 18.12 747 LEU A CA 1
ATOM 10878 C C . LEU A 1 721 ? -6.689 18.573 6.300 1.00 18.56 747 LEU A C 1
ATOM 10879 O O . LEU A 1 721 ? -7.370 19.440 5.771 1.00 18.88 747 LEU A O 1
ATOM 10895 N N . LEU A 1 722 ? -6.184 18.695 7.540 1.00 18.57 748 LEU A N 1
ATOM 10896 C CA . LEU A 1 722 ? -6.396 19.897 8.333 1.00 18.64 748 LEU A CA 1
ATOM 10897 C C . LEU A 1 722 ? -5.493 21.005 7.780 1.00 19.30 748 LEU A C 1
ATOM 10898 O O . LEU A 1 722 ? -4.280 20.830 7.674 1.00 19.55 748 LEU A O 1
ATOM 10914 N N . LYS A 1 723 ? -6.105 22.105 7.370 1.00 19.89 749 LYS A N 1
ATOM 10915 C CA . LYS A 1 723 ? -5.418 23.314 6.906 1.00 21.18 749 LYS A CA 1
ATOM 10916 C C . LYS A 1 723 ? -5.153 24.232 8.120 1.00 21.64 749 LYS A C 1
ATOM 10917 O O . LYS A 1 723 ? -4.181 24.977 8.132 1.00 21.35 749 LYS A O 1
ATOM 10927 N N . THR A 1 724 ? -6.027 24.189 9.139 1.00 21.63 750 THR A N 1
ATO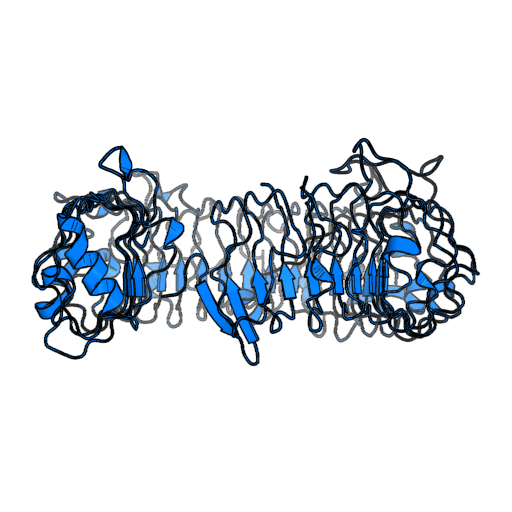M 10928 C CA . THR A 1 724 ? -5.877 25.009 10.328 1.00 21.99 750 THR A CA 1
ATOM 10929 C C . THR A 1 724 ? -6.544 24.308 11.514 1.00 22.66 750 THR A C 1
ATOM 10930 O O . THR A 1 724 ? -7.313 23.350 11.332 1.00 23.11 750 THR A O 1
ATOM 10941 N N . ILE A 1 725 ? -6.267 24.807 12.721 1.00 22.26 751 ILE A N 1
ATOM 10942 C CA . ILE A 1 725 ? -6.913 24.345 13.930 1.00 22.41 751 ILE A CA 1
ATOM 10943 C C . ILE A 1 725 ? -7.309 25.597 14.673 1.00 22.59 751 ILE A C 1
ATOM 10944 O O . ILE A 1 725 ? -6.448 26.411 15.015 1.00 22.29 751 ILE A O 1
ATOM 10960 N N . ASN A 1 726 ? -8.610 25.777 14.887 1.00 22.81 752 ASN A N 1
ATOM 10961 C CA . ASN A 1 726 ? -9.100 26.925 15.630 1.00 23.84 752 ASN A CA 1
ATOM 10962 C C . ASN A 1 726 ? -8.877 26.670 17.110 1.00 23.65 752 ASN A C 1
ATOM 10963 O O . ASN A 1 726 ? -8.981 25.525 17.552 1.00 23.36 752 ASN A O 1
ATOM 10974 N N . LYS A 1 727 ? -8.589 27.738 17.878 1.00 23.96 753 LYS A N 1
ATOM 10975 C CA . LYS A 1 727 ? -8.413 27.705 19.343 1.00 24.55 753 LYS A CA 1
ATOM 10976 C C . LYS A 1 727 ? -9.563 26.926 20.019 1.00 23.56 753 LYS A C 1
ATOM 10977 O O . LYS A 1 727 ? -9.329 26.090 20.887 1.00 23.92 753 LYS A O 1
ATOM 10987 N N . SER A 1 728 ? -10.796 27.197 19.582 1.00 22.45 754 SER A N 1
ATOM 10988 C CA . SER A 1 728 ? -11.998 26.587 20.145 1.00 21.57 754 SER A CA 1
ATOM 10989 C C . SER A 1 728 ? -12.067 25.074 19.996 1.00 20.15 754 SER A C 1
ATOM 10990 O O . SER A 1 728 ? -12.765 24.443 20.780 1.00 19.89 754 SER A O 1
ATOM 10998 N N . ALA A 1 729 ? -11.379 24.481 18.999 1.00 19.37 755 ALA A N 1
ATOM 10999 C CA . ALA A 1 729 ? -11.422 23.039 18.800 1.00 19.45 755 ALA A CA 1
ATOM 11000 C C . ALA A 1 729 ? -10.620 22.269 19.846 1.00 19.32 755 ALA A C 1
ATOM 11001 O O . ALA A 1 729 ? -10.990 21.137 20.171 1.00 19.50 755 ALA A O 1
ATOM 11008 N N . LEU A 1 730 ? -9.533 22.855 20.376 1.00 18.67 756 LEU A N 1
ATOM 11009 C CA . LEU A 1 730 ? -8.712 22.175 21.378 1.00 18.83 756 LEU A CA 1
ATOM 11010 C C . LEU A 1 730 ? -8.889 22.713 22.789 1.00 18.19 756 LEU A C 1
ATOM 11011 O O . LEU A 1 730 ? -8.543 22.001 23.746 1.00 18.13 756 LEU A O 1
ATOM 11027 N N . GLU A 1 731 ? -9.407 23.942 22.953 1.00 17.43 757 GLU A N 1
ATOM 11028 C CA . GLU A 1 731 ? -9.568 24.516 24.302 1.00 17.43 757 GLU A CA 1
ATOM 11029 C C . GLU A 1 731 ? -10.569 23.771 25.163 1.00 17.95 757 GLU A C 1
ATOM 11030 O O . GLU A 1 731 ? -11.463 23.078 24.664 1.00 18.15 757 GLU A O 1
ATOM 11042 N N . THR A 1 732 ? -10.379 23.896 26.480 1.00 18.20 758 THR A N 1
ATOM 11043 C CA . THR A 1 732 ? -11.249 23.315 27.478 1.00 18.43 758 THR A CA 1
ATOM 11044 C C . THR A 1 732 ? -11.566 24.398 28.516 1.00 18.63 758 THR A C 1
ATOM 11045 O O . THR A 1 732 ? -10.829 25.367 28.679 1.00 18.51 758 THR A O 1
ATOM 11056 N N . LYS A 1 733 ? -12.655 24.206 29.224 1.00 18.94 759 LYS A N 1
ATOM 11057 C CA . LYS A 1 733 ? -13.005 25.008 30.395 1.00 19.48 759 LYS A CA 1
ATOM 11058 C C . LYS A 1 733 ? -12.917 24.123 31.672 1.00 19.83 759 LYS A C 1
ATOM 11059 O O . LYS A 1 733 ? -13.240 24.594 32.758 1.00 20.66 759 LYS A O 1
ATOM 11066 N N . THR A 1 734 ? -12.454 22.855 31.536 1.00 19.12 760 THR A N 1
ATOM 11067 C CA . THR A 1 734 ? -12.337 21.877 32.592 1.00 18.70 760 THR A CA 1
ATOM 11068 C C . THR A 1 734 ? -11.009 21.149 32.454 1.00 17.88 760 THR A C 1
ATOM 11069 O O . THR A 1 734 ? -10.381 21.158 31.392 1.00 17.40 760 THR A O 1
ATOM 11080 N N . THR A 1 735 ? -10.592 20.515 33.535 1.00 17.70 761 THR A N 1
ATOM 11081 C CA . THR A 1 735 ? -9.376 19.737 33.561 1.00 18.46 761 THR A CA 1
ATOM 11082 C C . THR A 1 735 ? -9.662 18.407 32.857 1.00 18.62 761 THR A C 1
ATOM 11083 O O . THR A 1 735 ? -10.559 17.677 33.269 1.00 19.57 761 THR A O 1
ATOM 11094 N N . THR A 1 736 ? -8.958 18.136 31.765 1.00 17.65 762 THR A N 1
ATOM 11095 C CA . THR A 1 736 ? -9.132 16.907 30.986 1.00 17.52 762 THR A CA 1
ATOM 11096 C C . THR A 1 736 ? -7.824 16.103 30.957 1.00 16.90 762 THR A C 1
ATOM 11097 O O . THR A 1 736 ? -6.770 16.636 31.306 1.00 17.25 762 THR A O 1
ATOM 11108 N N . LYS A 1 737 ? -7.886 14.823 30.525 1.00 16.21 763 LYS A N 1
ATOM 11109 C CA . LYS A 1 737 ? -6.710 13.957 30.557 1.00 16.19 763 LYS A CA 1
ATOM 11110 C C . LYS A 1 737 ? -5.884 13.982 29.290 1.00 15.19 763 LYS A C 1
ATOM 11111 O O . LYS A 1 737 ? -4.936 13.209 29.206 1.00 14.73 763 LYS A O 1
ATOM 11130 N N . LEU A 1 738 ? -6.198 14.862 28.296 1.00 14.40 764 LEU A N 1
ATOM 11131 C CA . LEU A 1 738 ? -5.423 14.886 27.054 1.00 14.76 764 LEU A CA 1
ATOM 11132 C C . LEU A 1 738 ? -3.931 15.118 27.328 1.00 15.46 764 LEU A C 1
ATOM 11133 O O . LEU A 1 738 ? -3.567 16.079 28.016 1.00 15.97 764 LEU A O 1
ATOM 11149 N N . SER A 1 739 ? -3.098 14.180 26.855 1.00 14.70 765 SER A N 1
ATOM 11150 C CA . SER A 1 739 ? -1.654 14.223 27.061 1.00 15.01 765 SER A CA 1
ATOM 11151 C C . SER A 1 739 ? -0.835 13.937 25.812 1.00 14.06 765 SER A C 1
ATOM 11152 O O . SER A 1 739 ? 0.380 14.151 25.843 1.00 14.04 765 SER A O 1
ATOM 11160 N N . MET A 1 740 ? -1.472 13.475 24.696 1.00 13.16 766 MET A N 1
ATOM 11161 C CA . MET A 1 740 ? -0.777 13.171 23.453 1.00 13.99 766 MET A CA 1
ATOM 11162 C C . MET A 1 740 ? -1.711 13.546 22.298 1.00 13.37 766 MET A C 1
ATOM 11163 O O . MET A 1 740 ? -2.863 13.106 22.272 1.00 13.53 766 MET A O 1
ATOM 11177 N N . LEU A 1 741 ? -1.247 14.424 21.415 1.00 12.23 767 LEU A N 1
ATOM 11178 C CA . LEU A 1 741 ? -2.015 14.883 20.253 1.00 12.97 767 LEU A CA 1
ATOM 11179 C C . LEU A 1 741 ? -1.088 14.803 19.049 1.00 13.71 767 LEU A C 1
ATOM 11180 O O . LEU A 1 741 ? -0.049 15.453 19.051 1.00 14.16 767 LEU A O 1
ATOM 11196 N N . GLU A 1 742 ? -1.413 13.959 18.071 1.00 13.72 768 GLU A N 1
ATOM 11197 C CA . GLU A 1 742 ? -0.581 13.816 16.884 1.00 14.69 768 GLU A CA 1
ATOM 11198 C C . GLU A 1 742 ? -1.228 14.588 15.751 1.00 15.62 768 GLU A C 1
ATOM 11199 O O . GLU A 1 742 ? -2.431 14.461 15.525 1.00 14.89 768 GLU A O 1
ATOM 11211 N N . LEU A 1 743 ? -0.433 15.431 15.085 1.00 16.90 769 LEU A N 1
ATOM 11212 C CA . LEU A 1 743 ? -0.892 16.279 13.991 1.00 18.38 769 LEU A CA 1
ATOM 11213 C C . LEU A 1 743 ? 0.065 16.349 12.799 1.00 18.86 769 LEU A C 1
ATOM 11214 O O . LEU A 1 743 ? -0.186 17.117 11.867 1.00 19.37 769 LEU A O 1
ATOM 11230 N N . HIS A 1 744 ? 1.148 15.556 12.803 1.00 18.63 770 HIS A N 1
ATOM 11231 C CA . HIS A 1 744 ? 2.089 15.547 11.685 1.00 19.02 770 HIS A CA 1
ATOM 11232 C C . HIS A 1 744 ? 1.408 15.098 10.387 1.00 19.55 770 HIS A C 1
ATOM 11233 O O . HIS A 1 744 ? 0.358 14.463 10.417 1.00 19.48 770 HIS A O 1
ATOM 11247 N N . GLY A 1 745 ? 1.953 15.522 9.261 1.00 19.31 771 GLY A N 1
ATOM 11248 C CA . GLY A 1 745 ? 1.412 15.157 7.960 1.00 19.66 771 GLY A CA 1
ATOM 11249 C C . GLY A 1 745 ? 0.167 15.889 7.511 1.00 19.68 771 GLY A C 1
ATOM 11250 O O . GLY A 1 745 ? -0.378 15.527 6.470 1.00 21.11 771 GLY A O 1
ATOM 11254 N N . ASN A 1 746 ? -0.305 16.927 8.248 1.00 18.73 772 ASN A N 1
ATOM 11255 C CA . ASN A 1 746 ? -1.482 17.696 7.799 1.00 18.44 772 ASN A CA 1
ATOM 11256 C C . ASN A 1 746 ? -1.021 18.893 6.954 1.00 19.20 772 ASN A C 1
ATOM 11257 O O . ASN A 1 746 ? 0.029 19.475 7.259 1.00 19.70 772 ASN A O 1
ATOM 11268 N N . PRO A 1 747 ? -1.799 19.290 5.917 1.00 19.88 773 PRO A N 1
ATOM 11269 C CA . PRO A 1 747 ? -1.375 20.398 5.037 1.00 20.10 773 PRO A CA 1
ATOM 11270 C C . PRO A 1 747 ? -1.695 21.774 5.620 1.00 20.03 773 PRO A C 1
ATOM 11271 O O . PRO A 1 747 ? -2.582 22.485 5.134 1.00 19.63 773 PRO A O 1
ATOM 11282 N N . PHE A 1 748 ? -0.971 22.145 6.672 1.00 19.95 774 PHE A N 1
ATOM 11283 C CA . PHE A 1 748 ? -1.242 23.377 7.391 1.00 21.07 774 PHE A CA 1
ATOM 11284 C C . PHE A 1 748 ? -0.982 24.662 6.609 1.00 22.42 774 PHE A C 1
ATOM 11285 O O . PHE A 1 748 ? 0.030 24.781 5.939 1.00 22.36 774 PHE A O 1
ATOM 11302 N N . GLU A 1 749 ? -1.912 25.621 6.722 1.00 23.60 775 GLU A N 1
ATOM 11303 C CA . GLU A 1 749 ? -1.848 26.935 6.106 1.00 25.48 775 GLU A CA 1
ATOM 11304 C C . GLU A 1 749 ? -1.193 27.872 7.126 1.00 26.70 775 GLU A C 1
ATOM 11305 O O . GLU A 1 749 ? -1.808 28.228 8.129 1.00 26.84 775 GLU A O 1
ATOM 11317 N N . CYS A 1 750 ? 0.070 28.234 6.886 1.00 27.29 776 CYS A N 1
ATOM 11318 C CA . CYS A 1 750 ? 0.851 29.055 7.798 1.00 28.55 776 CYS A CA 1
ATOM 11319 C C . CYS A 1 750 ? 0.803 30.550 7.499 1.00 30.02 776 CYS A C 1
ATOM 11320 O O . CYS A 1 750 ? 1.830 31.182 7.247 1.00 30.55 776 CYS A O 1
ATOM 11327 N N . THR A 1 751 ? -0.408 31.097 7.556 1.00 30.45 777 THR A N 1
ATOM 11328 C CA . THR A 1 751 ? -0.698 32.524 7.476 1.00 31.31 777 THR A CA 1
ATOM 11329 C C . THR A 1 751 ? -0.867 32.975 8.976 1.00 31.96 777 THR A C 1
ATOM 11330 O O . THR A 1 751 ? -0.432 32.246 9.883 1.00 32.12 777 THR A O 1
ATOM 11341 N N . CYS A 1 752 ? -1.479 34.152 9.255 1.00 31.88 778 CYS A N 1
ATOM 11342 C CA . CYS A 1 752 ? -1.747 34.565 10.628 1.00 32.22 778 CYS A CA 1
ATOM 11343 C C . CYS A 1 752 ? -2.857 33.687 11.266 1.00 31.31 778 CYS A C 1
ATOM 11344 O O . CYS A 1 752 ? -2.917 33.605 12.487 1.00 31.11 778 CYS A O 1
ATOM 11352 N N . ASP A 1 753 ? -3.694 32.993 10.457 1.00 30.68 779 ASP A N 1
ATOM 11353 C CA . ASP A 1 753 ? -4.744 32.113 10.986 1.00 30.67 779 ASP A CA 1
ATOM 11354 C C . ASP A 1 753 ? -4.205 30.882 11.739 1.00 29.30 779 ASP A C 1
ATOM 11355 O O . ASP A 1 753 ? -4.982 30.249 12.460 1.00 29.24 779 ASP A O 1
ATOM 11364 N N . ILE A 1 754 ? -2.900 30.547 11.599 1.00 27.77 780 ILE A N 1
ATOM 11365 C CA . ILE A 1 754 ? -2.301 29.442 12.367 1.00 27.29 780 ILE A CA 1
ATOM 11366 C C . ILE A 1 754 ? -1.790 29.903 13.763 1.00 26.37 780 ILE A C 1
ATOM 11367 O O . ILE A 1 754 ? -1.415 29.055 14.575 1.00 25.69 780 ILE A O 1
ATOM 11383 N N . GLY A 1 755 ? -1.712 31.218 13.997 1.00 25.94 781 GLY A N 1
ATOM 11384 C CA . GLY A 1 755 ? -1.229 31.781 15.251 1.00 25.66 781 GLY A CA 1
ATOM 11385 C C . GLY A 1 755 ? -1.956 31.281 16.477 1.00 25.64 781 GLY A C 1
ATOM 11386 O O . GLY A 1 755 ? -1.324 31.070 17.511 1.00 26.06 781 GLY A O 1
ATOM 11390 N N . ASP A 1 756 ? -3.283 31.117 16.395 1.00 25.51 782 ASP A N 1
ATOM 11391 C CA . ASP A 1 756 ? -4.059 30.636 17.542 1.00 25.65 782 ASP A CA 1
ATOM 11392 C C . ASP A 1 756 ? -3.669 29.206 17.926 1.00 25.09 782 ASP A C 1
ATOM 11393 O O . ASP A 1 756 ? -3.602 28.893 19.117 1.00 24.72 782 ASP A O 1
ATOM 11402 N N . PHE A 1 757 ? -3.435 28.338 16.937 1.00 24.90 783 PHE A N 1
ATOM 11403 C CA . PHE A 1 757 ? -2.996 26.976 17.207 1.00 25.20 783 PHE A CA 1
ATOM 11404 C C . PHE A 1 757 ? -1.585 27.011 17.832 1.00 24.50 783 PHE A C 1
ATOM 11405 O O . PHE A 1 757 ? -1.329 26.297 18.798 1.00 24.27 783 PHE A O 1
ATOM 11422 N N . ARG A 1 758 ? -0.691 27.854 17.308 1.00 24.08 784 ARG A N 1
ATOM 11423 C CA . ARG A 1 758 ? 0.648 28.012 17.878 1.00 23.99 784 ARG A CA 1
ATOM 11424 C C . ARG A 1 758 ? 0.583 28.507 19.321 1.00 23.38 784 ARG A C 1
ATOM 11425 O O . ARG A 1 758 ? 1.310 27.997 20.178 1.00 23.85 784 ARG A O 1
ATOM 11446 N N . ARG A 1 759 ? -0.293 29.485 19.606 1.00 22.29 785 ARG A N 1
ATOM 11447 C CA . ARG A 1 759 ? -0.467 29.988 20.966 1.00 21.56 785 ARG A CA 1
ATOM 11448 C C . ARG A 1 759 ? -1.056 28.892 21.857 1.00 20.37 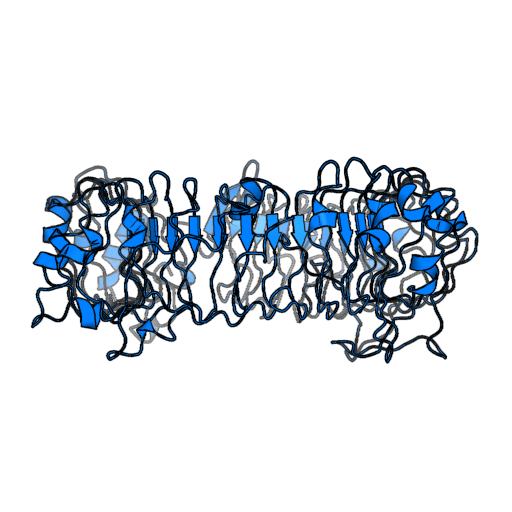785 ARG A C 1
ATOM 11449 O O . ARG A 1 759 ? -0.626 28.754 22.989 1.00 19.87 785 ARG A O 1
ATOM 11470 N N . TRP A 1 760 ? -1.967 28.055 21.327 1.00 19.65 786 TRP A N 1
ATOM 11471 C CA . TRP A 1 760 ? -2.507 26.928 22.089 1.00 19.11 786 TRP A CA 1
ATOM 11472 C C . TRP A 1 760 ? -1.379 25.960 22.461 1.00 18.92 786 TRP A C 1
ATOM 11473 O O . TRP A 1 760 ? -1.318 25.507 23.598 1.00 18.19 786 TRP A O 1
ATOM 11494 N N . MET A 1 761 ? -0.483 25.635 21.504 1.00 19.68 787 MET A N 1
ATOM 11495 C CA . MET A 1 761 ? 0.646 24.737 21.797 1.00 21.30 787 MET A CA 1
ATOM 11496 C C . MET A 1 761 ? 1.510 25.310 22.937 1.00 22.40 787 MET A C 1
ATOM 11497 O O . MET A 1 761 ? 1.852 24.588 23.866 1.00 22.74 787 MET A O 1
ATOM 11511 N N . ASP A 1 762 ? 1.794 26.623 22.903 1.00 23.19 788 ASP A N 1
ATOM 11512 C CA . ASP A 1 762 ? 2.591 27.288 23.953 1.00 24.32 788 ASP A CA 1
ATOM 11513 C C . ASP A 1 762 ? 1.913 27.303 25.317 1.00 23.67 788 ASP A C 1
ATOM 11514 O O . ASP A 1 762 ? 2.600 27.303 26.333 1.00 24.49 788 ASP A O 1
ATOM 11523 N N . GLU A 1 763 ? 0.574 27.347 25.346 1.00 22.14 789 GLU A N 1
ATOM 11524 C CA . GLU A 1 763 ? -0.202 27.433 26.579 1.00 21.29 789 GLU A CA 1
ATOM 11525 C C . GLU A 1 763 ? -0.589 26.065 27.186 1.00 20.49 789 GLU A C 1
ATOM 11526 O O . GLU A 1 763 ? -1.140 26.029 28.288 1.00 20.85 789 GLU A O 1
ATOM 11538 N N . HIS A 1 764 ? -0.403 24.957 26.442 1.00 19.25 790 HIS A N 1
ATOM 11539 C CA . HIS A 1 764 ? -0.793 23.623 26.916 1.00 18.81 790 HIS A CA 1
ATOM 11540 C C . HIS A 1 764 ? 0.387 22.672 26.715 1.00 18.94 790 HIS A C 1
ATOM 11541 O O . HIS A 1 764 ? 0.303 21.724 25.942 1.00 18.60 790 HIS A O 1
ATOM 11555 N N . LEU A 1 765 ? 1.494 22.938 27.429 1.00 19.16 791 LEU A N 1
ATOM 11556 C CA . LEU A 1 765 ? 2.726 22.158 27.294 1.00 19.87 791 LEU A CA 1
ATOM 11557 C C . LEU A 1 765 ? 2.617 20.718 27.807 1.00 19.52 791 LEU A C 1
ATOM 11558 O O . LEU A 1 765 ? 3.436 19.888 27.427 1.00 20.38 791 LEU A O 1
ATOM 11574 N N . ASN A 1 766 ? 1.635 20.421 28.655 1.00 18.29 792 ASN A N 1
ATOM 11575 C CA . ASN A 1 766 ? 1.422 19.055 29.154 1.00 17.69 792 ASN A CA 1
ATOM 11576 C C . ASN A 1 766 ? 0.940 18.102 28.022 1.00 17.75 792 ASN A C 1
ATOM 11577 O O . ASN A 1 766 ? 1.019 16.887 28.189 1.00 18.17 792 ASN A O 1
ATOM 11588 N N . VAL A 1 767 ? 0.400 18.648 26.916 1.00 16.50 793 VAL A N 1
ATOM 11589 C CA . VAL A 1 767 ? -0.055 17.857 25.779 1.00 16.41 793 VAL A CA 1
ATOM 11590 C C . VAL A 1 767 ? 1.115 17.697 24.842 1.00 16.97 793 VAL A C 1
ATOM 11591 O O . VAL A 1 767 ? 1.465 18.631 24.118 1.00 17.31 793 VAL A O 1
ATOM 11604 N N . LYS A 1 768 ? 1.730 16.523 24.854 1.00 17.37 794 LYS A N 1
ATOM 11605 C CA . LYS A 1 768 ? 2.859 16.238 23.980 1.00 17.89 794 LYS A CA 1
ATOM 11606 C C . LYS A 1 768 ? 2.390 16.141 22.532 1.00 18.92 794 LYS A C 1
ATOM 11607 O O . LYS A 1 768 ? 1.340 15.551 22.252 1.00 18.94 794 LYS A O 1
ATOM 11611 N N . ILE A 1 769 ? 3.144 16.758 21.615 1.00 19.20 795 ILE A N 1
ATOM 11612 C CA . ILE A 1 769 ? 2.858 16.663 20.191 1.00 20.08 795 ILE A CA 1
ATOM 11613 C C . ILE A 1 769 ? 4.131 16.070 19.592 1.00 21.54 795 ILE A C 1
ATOM 11614 O O . ILE A 1 769 ? 5.156 16.757 19.557 1.00 20.96 795 ILE A O 1
ATOM 11630 N N . PRO A 1 770 ? 4.131 14.777 19.215 1.00 22.58 796 PRO A N 1
ATOM 11631 C CA . PRO A 1 770 ? 5.363 14.188 18.676 1.00 23.18 796 PRO A CA 1
ATOM 11632 C C . PRO A 1 770 ? 5.652 14.642 17.254 1.00 23.33 796 PRO A C 1
ATOM 11633 O O . PRO A 1 770 ? 4.799 15.228 16.591 1.00 22.81 796 PRO A O 1
ATOM 11644 N N . ARG A 1 771 ? 6.871 14.373 16.784 1.00 24.26 797 ARG A N 1
ATOM 11645 C CA . ARG A 1 771 ? 7.265 14.660 15.404 1.00 24.79 797 ARG A CA 1
ATOM 11646 C C . ARG A 1 771 ? 6.974 16.097 14.963 1.00 23.94 797 ARG A C 1
ATOM 11647 O O . ARG A 1 771 ? 6.362 16.318 13.928 1.00 23.18 797 ARG A O 1
ATOM 11668 N N . LEU A 1 772 ? 7.424 17.072 15.755 1.00 24.00 798 LEU A N 1
ATOM 11669 C CA . LEU A 1 772 ? 7.228 18.488 15.419 1.00 24.13 798 LEU A CA 1
ATOM 11670 C C . LEU A 1 772 ? 7.918 18.847 14.102 1.00 24.29 798 LEU A C 1
ATOM 11671 O O . LEU A 1 772 ? 7.396 19.697 13.370 1.00 23.73 798 LEU A O 1
ATOM 11687 N N . VAL A 1 773 ? 9.034 18.165 13.748 1.00 24.68 799 VAL A N 1
ATOM 11688 C CA . VAL A 1 773 ? 9.669 18.411 12.447 1.00 25.27 799 VAL A CA 1
ATOM 11689 C C . VAL A 1 773 ? 8.730 18.060 11.294 1.00 25.05 799 VAL A C 1
ATOM 11690 O O . VAL A 1 773 ? 8.980 18.525 10.195 1.00 25.02 799 VAL A O 1
ATOM 11703 N N . ASP A 1 774 ? 7.722 17.171 11.510 1.00 24.48 800 ASP A N 1
ATOM 11704 C CA . ASP A 1 774 ? 6.758 16.772 10.485 1.00 24.41 800 ASP A CA 1
ATOM 11705 C C . ASP A 1 774 ? 5.400 17.485 10.600 1.00 23.04 800 ASP A C 1
ATOM 11706 O O . ASP A 1 774 ? 4.500 17.172 9.824 1.00 22.83 800 ASP A O 1
ATOM 11715 N N . VAL A 1 775 ? 5.247 18.433 11.552 1.00 22.17 801 VAL A N 1
ATOM 11716 C CA . VAL A 1 775 ? 4.049 19.262 11.695 1.00 22.10 801 VAL A CA 1
ATOM 11717 C C . VAL A 1 775 ? 4.478 20.481 10.875 1.00 22.60 801 VAL A C 1
ATOM 11718 O O . VAL A 1 775 ? 5.043 21.440 11.403 1.00 22.71 801 VAL A O 1
ATOM 11731 N N . ILE A 1 776 ? 4.293 20.360 9.559 1.00 22.92 802 ILE A N 1
ATOM 11732 C CA . ILE A 1 776 ? 4.828 21.233 8.511 1.00 24.20 802 ILE A CA 1
ATOM 11733 C C . ILE A 1 776 ? 3.800 22.125 7.811 1.00 24.05 802 ILE A C 1
ATOM 11734 O O . ILE A 1 776 ? 2.662 21.723 7.596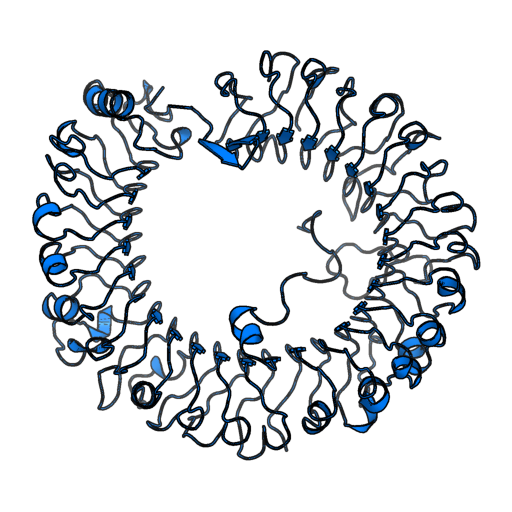 1.00 23.89 802 ILE A O 1
ATOM 11750 N N . CYS A 1 777 ? 4.265 23.304 7.370 1.00 23.79 803 CYS A N 1
ATOM 11751 C CA . CYS A 1 777 ? 3.475 24.238 6.589 1.00 24.05 803 CYS A CA 1
ATOM 11752 C C . CYS A 1 777 ? 3.391 23.703 5.165 1.00 24.19 803 CYS A C 1
ATOM 11753 O O . CYS A 1 777 ? 4.424 23.442 4.563 1.00 23.99 803 CYS A O 1
ATOM 11760 N N . ALA A 1 778 ? 2.196 23.593 4.610 1.00 24.51 804 ALA A N 1
ATOM 11761 C CA . ALA A 1 778 ? 2.035 23.248 3.185 1.00 25.87 804 ALA A CA 1
ATOM 11762 C C . ALA A 1 778 ? 1.907 24.533 2.343 1.00 27.60 804 ALA A C 1
ATOM 11763 O O . ALA A 1 778 ? 2.062 24.464 1.127 1.00 27.62 804 ALA A O 1
ATOM 11770 N N . SER A 1 779 ? 1.576 25.691 2.976 1.00 28.65 805 SER A N 1
ATOM 11771 C CA . SER A 1 779 ? 1.344 26.965 2.300 1.00 30.03 805 SER A CA 1
ATOM 11772 C C . SER A 1 779 ? 1.486 28.130 3.303 1.00 31.14 805 SER A C 1
ATOM 11773 O O . SER A 1 779 ? 1.312 27.901 4.495 1.00 30.97 805 SER A O 1
ATOM 11781 N N . PRO A 1 780 ? 1.718 29.390 2.870 1.00 31.84 806 PRO A N 1
ATOM 11782 C CA . PRO A 1 780 ? 2.035 29.825 1.500 1.00 31.84 806 PRO A CA 1
ATOM 11783 C C . PRO A 1 780 ? 3.456 29.396 1.107 1.00 31.77 806 PRO A C 1
ATOM 11784 O O . PRO A 1 780 ? 4.189 28.815 1.915 1.00 31.48 806 PRO A O 1
ATOM 11795 N N . GLY A 1 781 ? 3.837 29.672 -0.142 1.00 31.64 807 GLY A N 1
ATOM 11796 C CA . GLY A 1 781 ? 5.146 29.306 -0.676 1.00 32.06 807 GLY A CA 1
ATOM 11797 C C . GLY A 1 781 ? 6.332 29.631 0.210 1.00 32.36 807 GLY A C 1
ATOM 11798 O O . GLY A 1 781 ? 7.229 28.802 0.370 1.00 32.47 807 GLY A O 1
ATOM 11802 N N . ASP A 1 782 ? 6.338 30.828 0.810 1.00 32.83 808 ASP A N 1
ATOM 11803 C CA . ASP A 1 782 ? 7.431 31.232 1.712 1.00 34.25 808 ASP A CA 1
ATOM 11804 C C . ASP A 1 782 ? 7.545 30.359 2.980 1.00 34.17 808 ASP A C 1
ATOM 11805 O O . ASP A 1 782 ? 8.651 30.193 3.494 1.00 34.34 808 ASP A O 1
ATOM 11814 N N . GLN A 1 783 ? 6.433 29.786 3.469 1.00 33.57 809 GLN A N 1
ATOM 11815 C CA . GLN A 1 783 ? 6.459 28.944 4.672 1.00 33.56 809 GLN A CA 1
ATOM 11816 C C . GLN A 1 783 ? 6.551 27.437 4.384 1.00 33.78 809 GLN A C 1
ATOM 11817 O O . GLN A 1 783 ? 6.907 26.690 5.291 1.00 33.93 809 GLN A O 1
ATOM 11831 N N . ARG A 1 784 ? 6.215 26.983 3.158 1.00 33.65 810 ARG A N 1
ATOM 11832 C CA . ARG A 1 784 ? 6.201 25.560 2.799 1.00 33.72 810 ARG A CA 1
ATOM 11833 C C . ARG A 1 784 ? 7.451 24.779 3.220 1.00 33.93 810 ARG A C 1
ATOM 11834 O O . ARG A 1 784 ? 8.571 25.208 2.952 1.00 33.99 810 ARG A O 1
ATOM 11838 N N . GLY A 1 785 ? 7.242 23.636 3.871 1.00 33.81 811 GLY A N 1
ATOM 11839 C CA . GLY A 1 785 ? 8.327 22.777 4.324 1.00 34.44 811 GLY A CA 1
ATOM 11840 C C . GLY A 1 785 ? 8.797 23.057 5.735 1.00 35.17 811 GLY A C 1
ATOM 11841 O O . GLY A 1 785 ? 9.353 22.165 6.382 1.00 35.74 811 GLY A O 1
ATOM 11845 N N . LYS A 1 786 ? 8.605 24.290 6.222 1.00 35.04 812 LYS A N 1
ATOM 11846 C CA . LYS A 1 786 ? 9.041 24.658 7.561 1.00 35.55 812 LYS A CA 1
ATOM 11847 C C . LYS A 1 786 ? 8.102 24.096 8.618 1.00 35.64 812 LYS A C 1
ATOM 11848 O O . LYS A 1 786 ? 6.897 24.000 8.389 1.00 35.97 812 LYS A O 1
ATOM 11867 N N . SER A 1 787 ? 8.645 23.774 9.793 1.00 35.04 813 SER A N 1
ATOM 11868 C CA . SER A 1 787 ? 7.834 23.309 10.905 1.00 35.28 813 SER A CA 1
ATOM 11869 C C . SER A 1 787 ? 7.015 24.499 11.414 1.00 35.66 813 SER A C 1
ATOM 11870 O O . SER A 1 787 ? 7.498 25.631 11.395 1.00 35.73 813 SER A O 1
ATOM 11878 N N . ILE A 1 788 ? 5.780 24.252 11.863 1.00 35.68 814 ILE A N 1
ATOM 11879 C CA . ILE A 1 788 ? 4.892 25.318 12.345 1.00 36.45 814 ILE A CA 1
ATOM 11880 C C . ILE A 1 788 ? 5.438 26.001 13.579 1.00 37.91 814 ILE A C 1
ATOM 11881 O O . ILE A 1 788 ? 5.234 27.197 13.738 1.00 38.08 814 ILE A O 1
ATOM 11897 N N . VAL A 1 789 ? 6.126 25.265 14.448 1.00 39.01 815 VAL A N 1
ATOM 11898 C CA . VAL A 1 789 ? 6.746 25.854 15.634 1.00 41.07 815 VAL A CA 1
ATOM 11899 C C . VAL A 1 789 ? 7.905 26.837 15.249 1.00 42.90 815 VAL A C 1
ATOM 11900 O O . VAL A 1 789 ? 8.315 27.631 16.092 1.00 43.44 815 VAL A O 1
ATOM 11913 N N . SER A 1 790 ? 8.390 26.806 13.981 1.00 43.88 816 SER A N 1
ATOM 11914 C CA . SER A 1 790 ? 9.462 27.651 13.448 1.00 45.14 816 SER A CA 1
ATOM 11915 C C . SER A 1 790 ? 10.770 27.433 14.198 1.00 46.08 816 SER A C 1
ATOM 11916 O O . SER A 1 790 ? 11.294 26.320 14.195 1.00 46.53 816 SER A O 1
#

Sequence (747 aa):
RSYPCDEKKQNDSVIAECSNRRLQEVPQTVGKYVTELDLSDNFITHITNESFQGLQNLTKINLNHNPNGLNITDGAFLNLKNLRELLLEDNQLPQIPSGLPESLTELSLIQNNIYNITKEGISRLINLKNLYLAWNCYFNKVCEKTNIEDGVFETLTNLELLSLSFNSLSHVPPKLPSSLRKLFLSNTQIKYYISEEDFKGLINLTLLDLSGNCPRCFNAPFPCVPCDGGASINIDRFAFQNLTQLRYLNLSSTSLRKINAAWFKNMPHLKVLDLEFNYLVGEIASGAFLTMLPRLEILDLSFNYIKGSYPQHINISRNFSKLLSLRALHLRGYVFQELRREDDFQPLMQLPNLSTIINLGINFIKKQIDFKLFQNFSNLEIIYLSENRISPLVEEFDPHSNFYHFTRPLIKPQCAAYGKALDLSLNSIFFIGPNQFENLPDIACLNLSANSNAQVLSSGTEFSAIPHVKYLDLTNNRLDFDNASALTELSSDLEVLDLSYNSHYFRIAGVTHHLEFIQNFTNLKVLNLSHNNIYTLTDKYNLESKSLVELVFSGNRLDILWNDDDNNRYISIFKGLKNLTRRLDLSLNRLKHIPNEAFLNLPASLTELHINDNMLKFFNWTLLQQFPRLELLDLRGNKLLFLTDSSLSDFTSSLRTLLLSHNRISHLPSGFLSSEVSSLKHLDLSSNLLKTINKSALETKTTTKLSMLELHGNPFECTCDIGDFRRWMDEHLNVKIPRLVDVICASPGDQRGKSIVS

Secondary structure (DSSP, 8-state):
---SSEEEE-SS-EEEE--SS--SS--S---TT--EEE--SS---EE-TTTTTT-TT--EEE--S-----EE-TTTTTT-TT--EEE--SS--SSPPTT--TT-SEEE--SS---EE-HHHHTT-TT-SEEE--SSS-TT---PPPEE-TTTTTT-TT--EEE--SS--SSPPSS--TT-SEEE-TTS---EE-TTTTTT-TT--EEE-TTSS---TT-SS---PPGGGPPPEE-TTTTTT-TT--EEE-TTS--S---GGGGTT-TT--EEE-TTS--HHHHHS-GGGGG-TT--EEE--S-PPTT---SS----GGGGG-TT--EEE-TT---SEE-GGGGHHHHT-TT--EEE--SS---EE-GGGGGG-SS--EEE--SS---------TTS-SSS--S-SS-HHHHTTS-EEE--SS---S--TTTTTT----SEEE--SS-------S-TTTTSTT-SEEE--SS------TTTTTT-TT--EEE--S-HHHHT-TTS----GGGGG-SS--EEE-TT------SS----EESS--EEE-TTS-HHHHT-TT--TTTTTTTEETT--EEE--SS--S---HHHHHTS-TT-SEEE--SS--S---GGGGGG-TT--EEE--SS------S-HHHH-S---EEE--SS------TTTTTS-TT--EEE--SS--S---HHHH--SS-----EEE-TT--EE-SGGGHHHHHHHHH-TTSB---GGGSBEEESTTTTTSBTT-

Foldseek 3Di:
DQPDFDWDDDPQAIEGHQDPLQDQAQDPRDDLRHAEYEHDHYAHAEAALVRCPNNLNHQYYAHHCYPCLRHYAAQSQQPNQNHAYYHYEQNQDCAQHANHHLNYQYYAHAHHQHQELDLRRPVSVQNHAEYHHEHNAAFPDPHDAHHYPQQSQQSNQNHAYYAHARGQDCDQHPNHHLNYAEYHHALHLPQEQDLRRCVSVLNHAYYAHHLHQFLPVPDPTRHDHDVVSDFRHYDLNNCQNPQNYAYYHHAGRQDADDDLSSLVNDQAHAEYHHERHQDLVCQQAPPNLLSAQNYAEYAHEQNADPPDAAAERRGHLSPLSNQNYQEYHYENNAYAEYELVRCVSVLNRQRNAYYAHAHRQYAYYPQLSQVRHNHHQYAHHAHHAHEAVCVQPPPADRRDHDDDSDDCVQSVQTREYEHHHYQHQDQDQCRCQNHDQHQGYEHAHNQHAEAAAQRRCLNRLQHAAYHHAHYQYAPDYLNGNLSNQNHAHYEHHHNQNNQVPPPDAHYPNVQANHQRHAYYEHEQNQHQDHPPQLAHAYAHYAEYEHANYAVVRVQPVVDDRNLLRQLRPQNYAYYAQEHNQHQDHPLSSLLNHHLNYQEYAHDHHAHQDDDLQSLLSNANHAEYHHHHYAHAEDDLVNLVRYQRHAEYHHANYAHAAQDFNSPQRNQNHAEYEHAQYAHQEYALRSPDYPDHHNHQEYEHFNYQYEQDCRRVSVLVVCVVCVSRDYHSQQRCAHNDDPVRGSGRSND

GO terms:
  GO:0051607 defense response to virus (P, IEP)
  GO:0034158 toll-like receptor 8 signaling pathway (P, IDA)
  GO:0003725 double-stranded RNA binding (F, IDA)
  GO:0032731 positive regulation of interleukin-1 beta production (P, IDA)
  GO:0051607 defense response to virus (P, IDA)
  GO:0010008 endosome membrane (C, EXP)
  GO:0036020 endolysosome membrane (C, TAS)
  GO:0000139 Golgi membrane (C, TAS)
  GO:0005789 endoplasmic reticulum membrane (C, TAS)
  GO:0010008 endosome membrane (C, TAS)
  GO:0005515 protein binding (F, IPI)
  GO:0009897 external side of plasma membrane (C, IDA)
  GO:0003727 single-stranded RNA binding (F, IDA)
  GO:0003677 DNA binding (F, IDA)
  GO:0043123 positive regulation of canonical NF-kappaB signal transduction (P, IDA)
  GO:0045089 positive regulation of innate immune response (P, IDA)
  GO:0009615 response to virus (P, IDA)
  GO:0032727 positive regulation of interferon-alpha production (P, IDA)
  GO:0032728 positive regulation of interferon-beta production (P, IDA)
  GO:0032729 positive regulation of type II interferon production (P, IDA)

Organism: Homo sapiens (NCBI:txid9606)